Protein AF-A0AAV1WW75-F1 (afdb_monomer)

Radius of gyration: 128.89 Å; Cα contacts (8 Å, |Δi|>4): 5; chains: 1; bounding box: 288×226×362 Å

Organism: Lupinus luteus (NCBI:txid3873)

Solvent-accessible surface area (backbone atoms only — not comparable to full-atom values): 44427 Å² total; per-residue (Å²): 119,73,68,62,55,53,52,50,51,52,50,52,50,52,52,51,51,55,50,51,53,54,50,51,54,52,51,54,51,52,62,47,57,68,60,68,73,76,67,80,95,75,91,74,102,80,73,76,83,71,56,58,69,55,51,56,53,50,51,54,49,51,52,52,51,52,52,52,50,51,51,50,54,50,52,54,51,53,52,52,54,60,63,66,70,76,74,90,80,87,79,84,87,82,86,88,89,87,83,91,76,88,84,87,82,89,84,88,89,82,86,90,80,90,79,91,78,83,90,77,89,77,80,89,87,87,86,93,74,84,90,65,65,78,68,54,57,66,53,52,55,58,52,51,55,53,48,52,55,50,49,53,55,50,47,55,52,47,53,55,51,47,53,54,48,51,55,48,48,54,52,48,54,54,49,52,52,52,51,53,54,51,52,51,53,51,50,52,53,48,53,51,52,51,52,52,48,54,52,52,54,51,52,50,52,52,50,54,51,50,49,52,52,49,54,53,50,51,53,52,52,51,53,51,52,51,53,50,53,54,49,49,53,51,51,52,51,52,47,53,52,49,52,51,52,50,51,51,52,50,52,51,51,51,52,52,50,51,53,51,52,51,49,52,53,52,48,52,53,48,53,52,49,52,52,49,49,52,53,50,52,52,52,49,51,52,52,50,53,51,48,54,50,50,51,53,50,51,53,51,52,51,50,52,51,52,52,52,51,53,50,49,53,50,49,53,52,51,50,54,53,50,52,55,49,51,59,49,48,53,54,51,50,56,56,48,55,64,52,51,65,59,54,59,66,60,56,63,65,59,59,69,64,61,70,72,72,77,79,82,85,84,85,82,81,86,80,90,82,89,80,92,83,90,75,101,69,88,81,85,86,82,85,82,78,91,75,83,93,83,77,91,86,90,85,80,90,84,78,85,72,95,57,80,76,76,76,70,69,79,81,66,83,85,76,64,71,69,63,51,56,57,51,53,54,53,50,53,50,52,52,52,51,51,54,52,52,51,49,54,53,50,53,51,49,52,51,51,49,52,51,51,50,55,50,51,51,50,51,47,53,52,50,53,49,50,53,50,52,49,54,50,50,52,52,52,50,51,52,52,53,51,54,52,49,53,50,50,52,51,51,49,52,52,49,51,51,50,52,53,52,50,54,52,50,53,49,52,54,50,51,53,51,51,52,54,50,54,49,50,54,48,52,52,51,48,53,52,48,53,52,53,48,53,52,48,52,52,51,48,52,53,51,50,50,52,49,51,56,46,51,51,53,48,53,55,50,52,50,51,51,50,50,52,48,50,55,49,50,52,51,50,52,53,50,50,52,52,50,49,54,50,50,51,53,49,49,52,51,50,49,55,50,50,51,51,51,49,54,51,48,53,50,49,52,51,51,50,50,53,48,52,52,51,48,53,51,49,52,53,51,51,52,48,52,52,50,54,51,52,51,51,53,51,52,53,53,50,53,51,51,53,50,50,52,52,49,53,51,50,51,53,53,52,54,54,50,58,52,51,54,56,53,51,57,58,53,53,64,56,51,61,61,53,56,71,55,56,66,64,66,74,66,37,86,60,72,69,60,57,67,68,55,60,76,59,61,69,61,62,63,66,62,57,68,66,56,68,63,60,62,61,66,59,57,65,60,52,57,63,56,53,62,62,60,66,53,66,60,57,63,59,64,66,61,73,63,50,73,71,60,77,76,79,69,99,75,86,81,81,80,84,85,85,136

Foldseek 3Di:
DVVVVVVVVVVVVVVVVVVVVVLVVLVVVLVVLVVVPPDDDDDDDDPPPSVVVNVVSVVVNVVVVVVVVVVVVVVVVVVVVVVVPPDDDDDDDDDDDDDDDDDDDDDDDDDDDYDDDDDDDDDDDDDDDPPPPPVPPVVVVVVVVVVVVVVVVVVVVVVVVVVVVVVVVVVVVVVVVVVVVVVVVVVVVVVVVVVVVVVVVVVVVVVVVVVVVVVVVVVVVVVVVVVVVVVVVVVVVVVVVVVVVVVVVVVVVVVVVVVVVVVVVVVVVVVVVVVVVVVVVVVVVVVVVVVVVVVVVVVVVVVVVVVVVVVVVVVVVVVVVVVVVVVVVVVVVVVVVVVVVVVVVVVVVVVVVVVVPPPDDDDDDDDDDDDDDDDPDDDDDDDDDDDDDDDPDDDDDDPPDDDPVVPPPPPPPPPPPPVVVVVVVVVVVVVVVVVVVVVVVVVVVVVVVVVVVVVVVVVVVVVVVVVVVVVVVVVVVVVVVVVVVVVVVVVVVVVVVVVVVVVVVVVVVVVVVVVVVVVVVVVVVVVVVVVVVVVVVVVVVVVVVVVVVVVVVVVVVVVVVVVVVVVVVVVVVVVVVVVVVVVVVVVVVVVVVVVVVVVVVVVVVVVVVVVVVVVVVVVVVVVVVVVVVVVVVVVVVVVVVVVVVVVVVVVVVVVVVVVVVVVVVVVVVVVVVVVVVVVVPVVDPVVVVPVVVVVPPVVVVVPVVVPVVVVVVPPVVVVVVVVVVVCVVVVPPVVPPCVVVVPDDDDDYDDDDDD

Sequence (755 aa):
MWGAENQTKVSTQLHALICSTQIEEKVKRILKLVREDNLEEDGTPAELSKKGPLVELIEDFNYHYQSLYAQYAHILRVLRKRINGKQKKQSSSLSPDPDYSSRDEDSESGQLENDEDSENDEDSENGQLENEFHKTINGLKQELEMARTEVAELNLKLTSTLEEKEDVNSKYLAALSKIQEADNINMDVRTDAESLGTQRSKLLVENDELKQQFDVTGEIEAELSQKLEDSERITDGMRAIFDLLQDEKLALGEELKAVTGELSILKQQLEHAEQQETNISQNLKVTEEENESLKSKLSQATYEVQLAQNRIQELEAESIQLKEFLEGRYREVSTHIQKHAGYQNESSSKVKELEAQVANLELGIDMEDKIKNGTTEAEELGELLNQISEHETKCKEREELLSALMEKLEDIENDTPSKVAYLTSQINKLLSDNSTLHAQKIELKEHIFFISNGASEQVKSITDELKRLQLEVESLQYQKSDWEIQLVEKLQEDLEYTIRMQALKEEVDRKALEQEILKRDLEEKVRMLEVKLSLADQKLQVTEQLITEKEESFTEGEEKLRQEQRALEDRVATLSAIISAKNEAFQEIISNITENANSVTTGIETVNFKISDACKNYEASIANISHELQVAKTCVNEMNKEKEELNNERQHLLEKLKNKSKEELGLRTVVERLESKAKREELEKTNLNANVVELKKTIEELEKGMKEKNDGILNLEEEKREAIRQLCLWIDYHRDRYDHLKDILSNTRRGQRGA

pLDDT: mean 76.15, std 21.17, range [25.12, 97.56]

Mean predicted aligned error: 25.33 Å

Structure (mmCIF, N/CA/C/O backbone):
data_AF-A0AAV1WW75-F1
#
_entry.id   AF-A0AAV1WW75-F1
#
loop_
_atom_site.group_PDB
_atom_site.id
_atom_site.type_symbol
_atom_site.label_atom_id
_atom_site.label_alt_id
_atom_site.label_comp_id
_atom_site.label_asym_id
_atom_site.label_entity_id
_atom_site.label_seq_id
_atom_site.pdbx_PDB_ins_code
_atom_site.Cartn_x
_atom_site.Cartn_y
_atom_site.Cartn_z
_atom_site.occupancy
_atom_site.B_iso_or_equiv
_atom_site.auth_seq_id
_atom_site.auth_comp_id
_atom_site.auth_asym_id
_atom_site.auth_atom_id
_atom_site.pdbx_PDB_model_num
ATOM 1 N N . MET A 1 1 ? -47.517 48.304 74.858 1.00 49.75 1 MET A N 1
ATOM 2 C CA . MET A 1 1 ? -47.454 47.646 73.531 1.00 49.75 1 MET A CA 1
ATOM 3 C C . MET A 1 1 ? -46.351 48.179 72.613 1.00 49.75 1 MET A C 1
ATOM 5 O O . MET A 1 1 ? -45.853 47.393 71.830 1.00 49.75 1 MET A O 1
ATOM 9 N N . TRP A 1 2 ? -45.891 49.432 72.734 1.00 44.34 2 TRP A N 1
ATOM 10 C CA . TRP A 1 2 ? -44.825 49.981 71.868 1.00 44.34 2 TRP A CA 1
ATOM 11 C C . TRP A 1 2 ? -43.384 49.505 72.159 1.00 44.34 2 TRP A C 1
ATOM 13 O O . TRP A 1 2 ? -42.541 49.532 71.269 1.00 44.34 2 TRP A O 1
ATOM 23 N N . GLY A 1 3 ? -43.080 49.037 73.375 1.00 45.22 3 GLY A N 1
ATOM 24 C CA . GLY A 1 3 ? -41.729 48.556 73.720 1.00 45.22 3 GLY A CA 1
ATOM 25 C C . GLY A 1 3 ? -41.377 47.182 73.133 1.00 45.22 3 GLY A C 1
ATOM 26 O O . GLY A 1 3 ? -40.240 46.958 72.728 1.00 45.22 3 GLY A O 1
ATOM 27 N N . ALA A 1 4 ? -42.361 46.282 73.029 1.00 48.38 4 ALA A N 1
ATOM 28 C CA . ALA A 1 4 ? -42.152 44.915 72.547 1.00 48.38 4 ALA A CA 1
ATOM 29 C C . ALA A 1 4 ? -41.977 44.852 71.020 1.00 48.38 4 ALA A C 1
ATOM 31 O O . ALA A 1 4 ? -41.124 44.117 70.531 1.00 48.38 4 ALA A O 1
ATOM 32 N N . GLU A 1 5 ? -42.712 45.665 70.253 1.00 51.12 5 GLU A N 1
ATOM 33 C CA . GLU A 1 5 ? -42.557 45.725 68.791 1.00 51.12 5 GLU A CA 1
ATOM 34 C C . GLU A 1 5 ? -41.194 46.284 68.375 1.00 51.12 5 GLU A C 1
ATOM 36 O O . GLU A 1 5 ? -40.567 45.729 67.475 1.00 51.12 5 GLU A O 1
ATOM 41 N N . ASN A 1 6 ? -40.682 47.310 69.067 1.00 52.00 6 ASN A N 1
ATOM 42 C CA . ASN A 1 6 ? -39.361 47.867 68.767 1.00 52.00 6 ASN A CA 1
ATOM 43 C C . ASN A 1 6 ? -38.216 46.926 69.167 1.00 52.00 6 ASN A C 1
ATOM 45 O O . ASN A 1 6 ? -37.267 46.782 68.399 1.00 52.00 6 ASN A O 1
ATOM 49 N N . GLN A 1 7 ? -38.314 46.224 70.302 1.00 50.25 7 GLN A N 1
ATOM 50 C CA . GLN A 1 7 ? -37.334 45.187 70.656 1.00 50.25 7 GLN A CA 1
ATOM 51 C C . GLN A 1 7 ? -37.337 44.024 69.660 1.00 50.25 7 GLN A C 1
ATOM 53 O O . GLN A 1 7 ? -36.270 43.539 69.294 1.00 50.25 7 GLN A O 1
ATOM 58 N N . THR A 1 8 ? -38.510 43.618 69.166 1.00 56.19 8 THR A N 1
ATOM 59 C CA . THR A 1 8 ? -38.615 42.538 68.174 1.00 56.19 8 THR A CA 1
ATOM 60 C C . THR A 1 8 ? -38.038 42.976 66.827 1.00 56.19 8 THR A C 1
ATOM 62 O O . THR A 1 8 ? -37.274 42.227 66.231 1.00 56.19 8 THR A O 1
ATOM 65 N N . LYS A 1 9 ? -38.307 44.214 66.381 1.00 57.31 9 LYS A N 1
ATOM 66 C CA . LYS A 1 9 ? -37.764 44.768 65.127 1.00 57.31 9 LYS A CA 1
ATOM 67 C C . LYS A 1 9 ? -36.241 44.889 65.159 1.00 57.31 9 LYS A C 1
ATOM 69 O O . LYS A 1 9 ? -35.578 44.410 64.240 1.00 57.31 9 LYS A O 1
ATOM 74 N N . VAL A 1 10 ? -35.696 45.454 66.239 1.00 63.41 10 VAL A N 1
ATOM 75 C CA . VAL A 1 10 ? -34.245 45.596 66.429 1.00 63.41 10 VAL A CA 1
ATOM 76 C C . VAL A 1 10 ? -33.587 44.225 66.567 1.00 63.41 10 VAL A C 1
ATOM 78 O O . VAL A 1 10 ? -32.564 43.992 65.937 1.00 63.41 10 VAL A O 1
ATOM 81 N N . SER A 1 11 ? -34.197 43.282 67.293 1.00 55.06 11 SER A N 1
ATOM 82 C CA . SER A 1 11 ? -33.699 41.906 67.396 1.00 55.06 11 SER A CA 1
ATOM 83 C C . SER A 1 11 ? -33.695 41.195 66.040 1.00 55.06 11 SER A C 1
ATOM 85 O O . SER A 1 11 ? -32.678 40.613 65.678 1.00 55.06 11 SER A O 1
ATOM 87 N N . THR A 1 12 ? -34.758 41.315 65.234 1.00 61.16 12 THR A N 1
ATOM 88 C CA . THR A 1 12 ? -34.804 40.728 63.882 1.00 61.16 12 THR A CA 1
ATOM 89 C C . THR A 1 12 ? -33.816 41.374 62.913 1.00 61.16 12 THR A C 1
ATOM 91 O O . THR A 1 12 ? -33.218 40.668 62.107 1.00 61.16 12 THR A O 1
ATOM 94 N N . GLN A 1 13 ? -33.588 42.688 63.006 1.00 59.41 13 GLN A N 1
ATOM 95 C CA . GLN A 1 13 ? -32.582 43.375 62.192 1.00 59.41 13 GLN A CA 1
ATOM 96 C C . GLN A 1 13 ? -31.159 43.011 62.620 1.00 59.41 13 GLN A C 1
ATOM 98 O O . GLN A 1 13 ? -30.315 42.792 61.757 1.00 59.41 13 GLN A O 1
ATOM 103 N N . LEU A 1 14 ? -30.899 42.872 63.924 1.00 63.28 14 LEU A N 1
ATOM 104 C CA . LEU A 1 14 ? -29.605 42.425 64.438 1.00 63.28 14 LEU A CA 1
ATOM 105 C C . LEU A 1 14 ? -29.323 40.973 64.021 1.00 63.28 14 LEU A C 1
ATOM 107 O O . LEU A 1 14 ? -28.228 40.673 63.560 1.00 63.28 14 LEU A O 1
ATOM 111 N N . HIS A 1 15 ? -30.320 40.086 64.104 1.00 62.22 15 HIS A N 1
ATOM 112 C CA . HIS A 1 15 ? -30.195 38.691 63.670 1.00 62.22 15 HIS A CA 1
ATOM 113 C C . HIS A 1 15 ? -29.984 38.570 62.154 1.00 62.22 15 HIS A C 1
ATOM 115 O O . HIS A 1 15 ? -29.183 37.749 61.712 1.00 62.22 15 HIS A O 1
ATOM 121 N N . ALA A 1 16 ? -30.660 39.407 61.358 1.00 61.53 16 ALA A N 1
ATOM 122 C CA . ALA A 1 16 ? -30.469 39.465 59.910 1.00 61.53 16 ALA A CA 1
ATOM 123 C C . ALA A 1 16 ? -29.075 39.991 59.537 1.00 61.53 16 ALA A C 1
ATOM 125 O O . ALA A 1 16 ? -28.438 39.442 58.641 1.00 61.53 16 ALA A O 1
ATOM 126 N N . LEU A 1 17 ? -28.569 40.999 60.258 1.00 64.31 17 LEU A N 1
ATOM 127 C CA . LEU A 1 17 ? -27.230 41.543 60.037 1.00 64.31 17 LEU A CA 1
ATOM 128 C C . LEU A 1 17 ? -26.140 40.527 60.416 1.00 64.31 17 LEU A C 1
ATOM 130 O O . LEU A 1 17 ? -25.194 40.351 59.657 1.00 64.31 17 LEU A O 1
ATOM 134 N N . ILE A 1 18 ? -26.308 39.809 61.534 1.00 65.75 18 ILE A N 1
ATOM 135 C CA . ILE A 1 18 ? -25.393 38.742 61.982 1.00 65.75 18 ILE A CA 1
ATOM 136 C C . ILE A 1 18 ? -25.404 37.549 61.012 1.00 65.75 18 ILE A C 1
ATOM 138 O O . ILE A 1 18 ? -24.353 36.986 60.714 1.00 65.75 18 ILE A O 1
ATOM 142 N N . CYS A 1 19 ? -26.569 37.173 60.473 1.00 60.38 19 CYS A N 1
ATOM 143 C CA . CYS A 1 19 ? -26.649 36.139 59.438 1.00 60.38 19 CYS A CA 1
ATO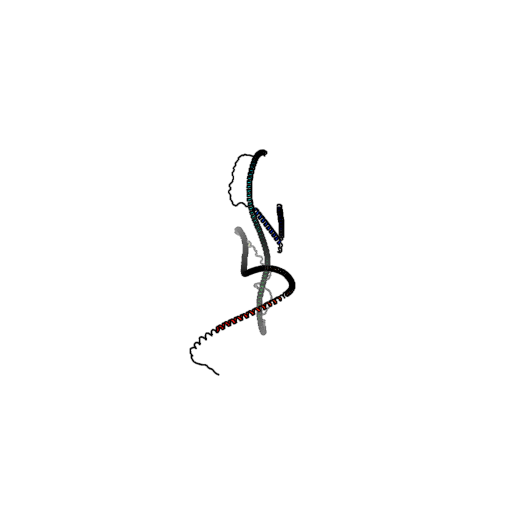M 144 C C . CYS A 1 19 ? -25.994 36.591 58.126 1.00 60.38 19 CYS A C 1
ATOM 146 O O . CYS A 1 19 ? -25.281 35.808 57.507 1.00 60.38 19 CYS A O 1
ATOM 148 N N . SER A 1 20 ? -26.189 37.847 57.715 1.00 60.06 20 SER A N 1
ATOM 149 C CA . SER A 1 20 ? -25.575 38.396 56.500 1.00 60.06 20 SER A CA 1
ATOM 150 C C . SER A 1 20 ? -24.047 38.394 56.583 1.00 60.06 20 SER A C 1
ATOM 152 O O . SER A 1 20 ? -23.385 37.980 55.635 1.00 60.06 20 SER A O 1
ATOM 154 N N . THR A 1 21 ? -23.479 38.791 57.725 1.00 67.56 21 THR A N 1
ATOM 155 C CA . THR A 1 21 ? -22.022 38.803 57.920 1.00 67.56 21 THR A CA 1
ATOM 156 C C . THR A 1 21 ? -21.437 37.392 58.030 1.00 67.56 21 THR A C 1
ATOM 158 O O . THR A 1 21 ? -20.382 37.128 57.455 1.00 67.56 21 THR A O 1
ATOM 161 N N . GLN A 1 22 ? -22.135 36.446 58.674 1.00 64.44 22 GLN A N 1
ATOM 162 C CA . GLN A 1 22 ? -21.726 35.031 58.694 1.00 64.44 22 GLN A CA 1
ATOM 163 C C . GLN A 1 22 ? -21.747 34.386 57.300 1.00 64.44 22 GLN A C 1
ATOM 165 O O . GLN A 1 22 ? -20.865 33.585 56.979 1.00 64.44 22 GLN A O 1
ATOM 170 N N . ILE A 1 23 ? -22.731 34.729 56.466 1.00 66.50 23 ILE A N 1
ATOM 171 C CA . ILE A 1 23 ? -22.841 34.251 55.082 1.00 66.50 23 ILE A CA 1
ATOM 172 C C . ILE A 1 23 ? -21.698 34.825 54.231 1.00 66.50 23 ILE A C 1
ATOM 174 O O . ILE A 1 23 ? -21.031 34.068 53.525 1.00 66.50 23 ILE A O 1
ATOM 178 N N . GLU A 1 24 ? -21.392 36.120 54.348 1.00 63.16 24 GLU A N 1
ATOM 179 C CA . GLU A 1 24 ? -20.266 36.747 53.638 1.00 63.16 24 GLU A CA 1
ATOM 180 C C . GLU A 1 24 ? -18.897 36.170 54.036 1.00 63.16 24 GLU A C 1
ATOM 182 O O . GLU A 1 24 ? -18.036 35.976 53.173 1.00 63.16 24 GLU A O 1
ATOM 187 N N . GLU A 1 25 ? -18.674 35.844 55.314 1.00 67.25 25 GLU A N 1
ATOM 188 C CA . GLU A 1 25 ? -17.433 35.194 55.761 1.00 67.25 25 GLU A CA 1
ATOM 189 C C . GLU A 1 25 ? -17.281 33.761 55.232 1.00 67.25 25 GLU A C 1
ATOM 191 O O . GLU A 1 25 ? -16.170 33.349 54.878 1.00 67.25 25 GLU A O 1
ATOM 196 N N . LYS A 1 26 ? -18.380 32.997 55.155 1.00 66.94 26 LYS A N 1
ATOM 197 C CA . LYS A 1 26 ? -18.379 31.650 54.560 1.00 66.94 26 LYS A CA 1
ATOM 198 C C . LYS A 1 26 ? -18.107 31.715 53.051 1.00 66.94 26 LYS A C 1
ATOM 200 O O . LYS A 1 26 ? -17.265 30.965 52.562 1.00 66.94 26 LYS A O 1
ATOM 205 N N . VAL A 1 27 ? -18.703 32.672 52.333 1.00 64.38 27 VAL A N 1
ATOM 206 C CA . VAL A 1 27 ? -18.453 32.906 50.895 1.00 64.38 27 VAL A CA 1
ATOM 207 C C . VAL A 1 27 ? -17.005 33.335 50.631 1.00 64.38 27 VAL A C 1
ATOM 209 O O . VAL A 1 27 ? -16.372 32.826 49.706 1.00 64.38 27 VAL A O 1
ATOM 212 N N . LYS A 1 28 ? -16.423 34.199 51.476 1.00 63.22 28 LYS A N 1
ATOM 213 C CA . LYS A 1 28 ? -14.993 34.556 51.396 1.00 63.22 28 LYS A CA 1
ATOM 214 C C . LYS A 1 28 ? -14.066 33.357 51.619 1.00 63.22 28 LYS A C 1
ATOM 216 O O . LYS A 1 28 ? -13.020 33.289 50.978 1.00 63.22 28 LYS A O 1
ATOM 221 N N . ARG A 1 29 ? -14.437 32.406 52.486 1.00 64.50 29 ARG A N 1
ATOM 222 C CA . ARG A 1 29 ? -13.690 31.150 52.693 1.00 64.50 29 ARG A CA 1
ATOM 223 C C . ARG A 1 29 ? -13.752 30.227 51.472 1.00 64.50 29 ARG A C 1
ATOM 225 O O . ARG A 1 29 ? -12.711 29.723 51.063 1.00 64.50 29 ARG A O 1
ATOM 232 N N . ILE A 1 30 ? -14.921 30.083 50.847 1.00 65.06 30 ILE A N 1
ATOM 233 C CA . ILE A 1 30 ? -15.097 29.307 49.604 1.00 65.06 30 ILE A CA 1
ATOM 234 C C . ILE A 1 30 ? -14.270 29.920 48.461 1.00 65.06 30 ILE A C 1
ATOM 236 O O . ILE A 1 30 ? -13.502 29.226 47.804 1.00 65.06 30 ILE A O 1
ATOM 240 N N . LEU A 1 31 ? -14.334 31.243 48.283 1.00 57.50 31 LEU A N 1
ATOM 241 C CA . LEU A 1 31 ? -13.570 31.979 47.265 1.00 57.50 31 LEU A CA 1
ATOM 242 C C . LEU A 1 31 ? -12.049 31.990 47.482 1.00 57.50 31 LEU A C 1
ATOM 244 O O . LEU A 1 31 ? -11.323 32.423 46.582 1.00 57.50 31 LEU A O 1
ATOM 248 N N . LYS A 1 32 ? -11.570 31.600 48.668 1.00 63.34 32 LYS A N 1
ATOM 249 C CA . LYS A 1 32 ? -10.145 31.421 48.959 1.00 63.34 32 LYS A CA 1
ATOM 250 C C . LYS A 1 32 ? -9.693 30.005 48.597 1.00 63.34 32 LYS A C 1
ATOM 252 O O . LYS A 1 32 ? -8.705 29.870 47.890 1.00 63.34 32 LYS A O 1
ATOM 257 N N . LEU A 1 33 ? -10.471 28.991 48.981 1.00 62.62 33 LEU A N 1
ATOM 258 C CA . LEU A 1 33 ? -10.201 27.583 48.661 1.00 62.62 33 LEU A CA 1
ATOM 259 C C . LEU A 1 33 ? -10.243 27.311 47.147 1.00 62.62 33 LEU A C 1
ATOM 261 O O . LEU A 1 33 ? -9.348 26.671 46.622 1.00 62.62 33 LEU A O 1
ATOM 265 N N . VAL A 1 34 ? -11.197 27.903 46.420 1.00 60.22 34 VAL A N 1
ATOM 266 C CA . VAL A 1 34 ? -11.287 27.787 44.946 1.00 60.22 34 VAL A CA 1
ATOM 267 C C . VAL A 1 34 ? -10.136 28.506 44.221 1.00 60.22 34 VAL A C 1
ATOM 269 O O . VAL A 1 34 ? -9.822 28.195 43.077 1.00 60.22 34 VAL A O 1
ATOM 272 N N . ARG A 1 35 ? -9.492 29.489 44.865 1.00 54.56 35 ARG A N 1
ATOM 273 C CA . ARG A 1 35 ? -8.369 30.238 44.275 1.00 54.56 35 ARG A CA 1
ATOM 274 C C . ARG A 1 35 ? -7.024 29.537 44.465 1.00 54.56 35 ARG A C 1
ATOM 276 O O . ARG A 1 35 ? -6.121 29.788 43.679 1.00 54.56 35 ARG A O 1
ATOM 283 N N . GLU A 1 36 ? -6.904 28.698 45.492 1.00 54.72 36 GLU A N 1
ATOM 284 C CA . GLU A 1 36 ? -5.707 27.900 45.785 1.00 54.72 36 GLU A CA 1
ATOM 285 C C . GLU A 1 36 ? -5.587 26.663 44.863 1.00 54.72 36 GLU A C 1
ATOM 287 O O . GLU A 1 36 ? -4.478 26.182 44.665 1.00 54.72 36 GLU A O 1
ATOM 292 N N . ASP A 1 37 ? -6.679 26.226 44.217 1.00 54.72 37 ASP A N 1
ATOM 293 C CA . ASP A 1 37 ? -6.727 25.078 43.285 1.00 54.72 37 ASP A CA 1
ATOM 294 C C . ASP A 1 37 ? -6.288 25.400 41.829 1.00 54.72 37 ASP A C 1
ATOM 296 O O . ASP A 1 37 ? -6.301 24.515 40.979 1.00 54.72 37 ASP A O 1
ATOM 300 N N . ASN A 1 38 ? -5.889 26.642 41.510 1.00 46.91 38 ASN A N 1
ATOM 301 C CA . ASN A 1 38 ? -5.478 27.057 40.150 1.00 46.91 38 ASN A CA 1
ATOM 302 C C . ASN A 1 38 ? -3.949 27.178 39.970 1.00 46.91 38 ASN A C 1
ATOM 304 O O . ASN A 1 38 ? -3.476 28.134 39.353 1.00 46.91 38 ASN A O 1
ATOM 308 N N . LEU A 1 39 ? -3.161 26.247 40.513 1.00 47.72 39 LEU A N 1
ATOM 309 C CA . LEU A 1 39 ? -1.725 26.162 40.226 1.00 47.72 39 LEU A CA 1
ATOM 310 C C . LEU A 1 39 ? -1.383 24.792 39.638 1.00 47.72 39 LEU A C 1
ATOM 312 O O . LEU A 1 39 ? -1.391 23.795 40.347 1.00 47.72 39 LEU A O 1
ATOM 316 N N . GLU A 1 40 ? -1.108 24.836 38.336 1.00 42.88 40 GLU A N 1
ATOM 317 C CA . GLU A 1 40 ? -0.351 23.910 37.488 1.00 42.88 40 GLU A CA 1
ATOM 318 C C . GLU A 1 40 ? -0.631 22.402 37.622 1.00 42.88 40 GLU A C 1
ATOM 320 O O . GLU A 1 40 ? -0.300 21.710 38.580 1.00 42.88 40 GLU A O 1
ATOM 325 N N . GLU A 1 41 ? -1.238 21.925 36.543 1.00 48.19 41 GLU A N 1
ATOM 326 C CA . GLU A 1 41 ? -1.529 20.561 36.150 1.00 48.19 41 GLU A CA 1
ATOM 327 C C . GLU A 1 41 ? -0.228 19.763 35.955 1.00 48.19 41 GLU A C 1
ATOM 329 O O . GLU A 1 41 ? 0.405 19.852 34.911 1.00 48.19 41 GLU A O 1
ATOM 334 N N . ASP A 1 42 ? 0.176 18.978 36.958 1.00 38.38 42 ASP A N 1
ATOM 335 C CA . ASP A 1 42 ? 1.026 17.804 36.735 1.00 38.38 42 ASP A CA 1
ATOM 336 C C . ASP A 1 42 ? 0.822 16.742 37.831 1.00 38.38 42 ASP A C 1
ATOM 338 O O . ASP A 1 42 ? 0.725 17.024 39.027 1.00 38.38 42 ASP A O 1
ATOM 342 N N . GLY A 1 43 ? 0.643 15.495 37.398 1.00 37.06 43 GLY A N 1
ATOM 343 C CA . GLY A 1 43 ? -0.089 14.469 38.139 1.00 37.06 43 GLY A CA 1
ATOM 344 C C . GLY A 1 43 ? 0.597 13.836 39.359 1.00 37.06 43 GLY A C 1
ATOM 345 O O . GLY A 1 43 ? 1.795 13.577 39.386 1.00 37.06 43 GLY A O 1
ATOM 346 N N . THR A 1 44 ? -0.221 13.448 40.347 1.00 37.62 44 THR A N 1
ATOM 347 C CA . THR A 1 44 ? -0.232 12.105 40.977 1.00 37.62 44 THR A CA 1
ATOM 348 C C . THR A 1 44 ? -1.484 11.921 41.867 1.00 37.62 44 THR A C 1
ATOM 350 O O . THR A 1 44 ? -1.943 12.869 42.504 1.00 37.62 44 THR A O 1
ATOM 353 N N . PRO A 1 45 ? -2.073 10.708 41.952 1.00 46.41 45 PRO A N 1
ATOM 354 C CA . PRO A 1 45 ? -3.395 10.474 42.547 1.00 46.41 45 PRO A CA 1
ATOM 355 C C . PRO A 1 45 ? -3.341 10.227 44.068 1.00 46.41 45 PRO A C 1
ATOM 357 O O . PRO A 1 45 ? -3.816 9.203 44.558 1.00 46.41 45 PRO A O 1
ATOM 360 N N . ALA A 1 46 ? -2.746 11.152 44.827 1.00 39.53 46 ALA A N 1
ATOM 361 C CA . ALA A 1 46 ? -2.599 11.025 46.285 1.00 39.53 46 ALA A CA 1
ATOM 362 C C . ALA A 1 46 ? -3.032 12.262 47.100 1.00 39.53 46 ALA A C 1
ATOM 364 O O . ALA A 1 46 ? -2.845 12.284 48.313 1.00 39.53 46 ALA A O 1
ATOM 365 N N . GLU A 1 47 ? -3.683 13.256 46.489 1.00 40.12 47 GLU A N 1
ATOM 366 C CA . GLU A 1 47 ? -4.175 14.451 47.197 1.00 40.12 47 GLU A CA 1
ATOM 367 C C . GLU A 1 47 ? -5.686 14.688 47.016 1.00 40.12 47 GLU A C 1
ATOM 369 O O . GLU A 1 47 ? -6.151 15.787 46.744 1.00 40.12 47 GLU A O 1
ATOM 374 N N . LEU A 1 48 ? -6.511 13.664 47.249 1.00 45.69 48 LEU A N 1
ATOM 375 C CA . LEU A 1 48 ? -7.969 13.846 47.391 1.00 45.69 48 LEU A CA 1
ATOM 376 C C . LEU A 1 48 ? -8.396 14.321 48.798 1.00 45.69 48 LEU A C 1
ATOM 378 O O . LEU A 1 48 ? -9.583 14.490 49.068 1.00 45.69 48 LEU A O 1
ATOM 382 N N . SER A 1 49 ? -7.447 14.592 49.702 1.00 49.56 49 SER A N 1
ATOM 383 C CA . SER A 1 49 ? -7.737 14.944 51.102 1.00 49.56 49 SER A CA 1
ATOM 384 C C . SER A 1 49 ? -8.157 16.407 51.333 1.00 49.56 49 SER A C 1
ATOM 386 O O . SER A 1 49 ? -8.566 16.736 52.447 1.00 49.56 49 SER A O 1
ATOM 388 N N . LYS A 1 50 ? -8.077 17.299 50.334 1.00 54.44 50 LYS A N 1
ATOM 389 C CA . LYS A 1 50 ? -8.428 18.729 50.499 1.00 54.44 50 LYS A CA 1
ATOM 390 C C . LYS A 1 50 ? -9.802 19.124 49.938 1.00 54.44 50 LYS A C 1
ATOM 392 O O . LYS A 1 50 ? -10.274 20.218 50.229 1.00 54.44 50 LYS A O 1
ATOM 397 N N . LYS A 1 51 ? -10.495 18.223 49.226 1.00 53.97 51 LYS A N 1
ATOM 398 C CA . LYS A 1 51 ? -11.851 18.464 48.683 1.00 53.97 51 LYS A CA 1
ATOM 399 C C . LYS A 1 51 ? -12.980 18.274 49.706 1.00 53.97 51 LYS A C 1
ATOM 401 O O . LYS A 1 51 ? -14.044 18.862 49.542 1.00 53.97 51 LYS A O 1
ATOM 406 N N . GLY A 1 52 ? -12.748 17.504 50.773 1.00 57.75 52 GLY A N 1
ATOM 407 C CA . GLY A 1 52 ? -13.746 17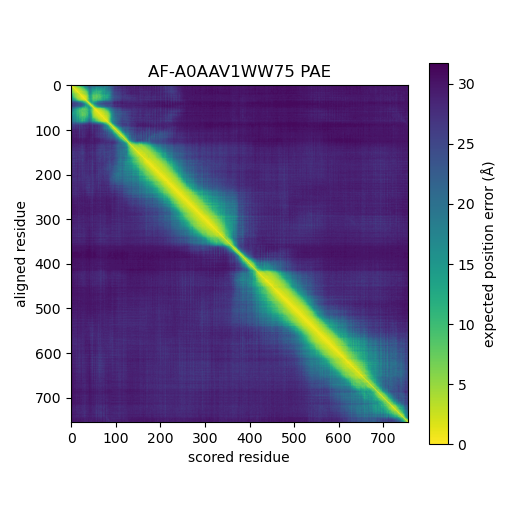.225 51.819 1.00 57.75 52 GLY A CA 1
ATOM 408 C C . GLY A 1 52 ? -14.294 18.479 52.524 1.00 57.75 52 GLY A C 1
ATOM 409 O O . GLY A 1 52 ? -15.508 18.671 52.531 1.00 57.75 52 GLY A O 1
ATOM 410 N N . PRO A 1 53 ? -13.436 19.389 53.029 1.00 59.94 53 PRO A N 1
ATOM 411 C CA . PRO A 1 53 ? -13.890 20.604 53.712 1.00 59.94 53 PRO A CA 1
ATOM 412 C C . PRO A 1 53 ? -14.641 21.584 52.799 1.00 59.94 53 PRO A C 1
ATOM 414 O O . PRO A 1 53 ? -15.475 22.354 53.270 1.00 59.94 53 PRO A O 1
ATOM 417 N N . LEU A 1 54 ? -14.339 21.580 51.495 1.00 62.44 54 LEU A N 1
ATOM 418 C CA . LEU A 1 54 ? -14.998 22.445 50.517 1.00 62.44 54 LEU A CA 1
ATOM 419 C C . LEU A 1 54 ? -16.409 21.939 50.190 1.00 62.44 54 LEU A C 1
ATOM 421 O O . LEU A 1 54 ? -17.337 22.740 50.115 1.00 62.44 54 LEU A O 1
ATOM 425 N N . VAL A 1 55 ? -16.575 20.621 50.048 1.00 58.97 55 VAL A N 1
ATOM 426 C CA . VAL A 1 55 ? -17.878 19.989 49.800 1.00 58.97 55 VAL A CA 1
ATOM 427 C C . VAL A 1 55 ? -18.801 20.148 51.011 1.00 58.97 55 VAL A C 1
ATOM 429 O O . VAL A 1 55 ? -19.919 20.623 50.834 1.00 58.97 55 VAL A O 1
ATOM 432 N N . GLU A 1 56 ? -18.320 19.895 52.236 1.00 64.69 56 GLU A N 1
ATOM 433 C CA . GLU A 1 56 ? -19.113 20.126 53.460 1.00 64.69 56 GLU A CA 1
ATOM 434 C C . GLU A 1 56 ? -19.558 21.591 53.599 1.00 64.69 56 GLU A C 1
ATOM 436 O O . GLU A 1 56 ? -20.690 21.868 53.992 1.00 64.69 56 GLU A O 1
ATOM 441 N N . LEU A 1 57 ? -18.698 22.554 53.241 1.00 65.31 57 LEU A N 1
ATOM 442 C CA . LEU A 1 57 ? -19.033 23.977 53.337 1.00 65.31 57 LEU A CA 1
ATOM 443 C C . LEU A 1 57 ? -20.053 24.418 52.270 1.00 65.31 57 LEU A C 1
ATOM 445 O O . LEU A 1 57 ? -20.861 25.312 52.530 1.00 65.31 57 LEU A O 1
ATOM 449 N N . ILE A 1 58 ? -20.037 23.795 51.087 1.00 66.50 58 ILE A N 1
ATOM 450 C CA . ILE A 1 58 ? -21.026 24.021 50.021 1.00 66.50 58 ILE A CA 1
ATOM 451 C C . ILE A 1 58 ? -22.371 23.377 50.386 1.00 66.50 58 ILE A C 1
ATOM 453 O O . ILE A 1 58 ? -23.418 23.997 50.187 1.00 66.50 58 ILE A O 1
ATOM 457 N N . GLU A 1 59 ? -22.362 22.175 50.961 1.00 68.62 59 GLU A N 1
ATOM 458 C CA . GLU A 1 59 ? -23.569 21.487 51.426 1.00 68.62 59 GLU A CA 1
ATOM 459 C C . GLU A 1 59 ? -24.240 22.232 52.589 1.00 68.62 59 GLU A C 1
ATOM 461 O O . GLU A 1 59 ? -25.453 22.454 52.551 1.00 68.62 59 GLU A O 1
ATOM 466 N N . ASP A 1 60 ? -23.464 22.722 53.562 1.00 70.81 60 ASP A N 1
ATOM 467 C CA . ASP A 1 60 ? -23.956 23.561 54.665 1.00 70.81 60 ASP A CA 1
ATOM 468 C C . ASP A 1 60 ? -24.561 24.883 54.149 1.00 70.81 60 ASP A C 1
ATOM 470 O O . ASP A 1 60 ? -25.617 25.335 54.605 1.00 70.81 60 ASP A O 1
ATOM 474 N N . PHE A 1 61 ? -23.948 25.490 53.124 1.00 69.56 61 PHE A N 1
ATOM 475 C CA . PHE A 1 61 ? -24.484 26.692 52.481 1.00 69.56 61 PHE A CA 1
ATOM 476 C C . PHE A 1 61 ? -25.800 26.419 51.739 1.00 69.56 61 PHE A C 1
ATOM 478 O O . PHE A 1 61 ? -26.754 27.194 51.856 1.00 69.56 61 PHE A O 1
ATOM 485 N N . ASN A 1 62 ? -25.883 25.302 51.012 1.00 64.06 62 ASN A N 1
ATOM 486 C CA . ASN A 1 62 ? -27.090 24.894 50.297 1.00 64.06 62 ASN A CA 1
ATOM 487 C C . ASN A 1 62 ? -28.235 24.559 51.270 1.00 64.06 62 ASN A C 1
ATOM 489 O O . ASN A 1 62 ? -29.378 24.963 51.049 1.00 64.06 62 ASN A O 1
ATOM 493 N N . TYR A 1 63 ? -27.931 23.915 52.400 1.00 73.50 63 TYR A N 1
ATOM 494 C CA . TYR A 1 63 ? -28.903 23.644 53.461 1.00 73.50 63 TYR A CA 1
ATOM 495 C C . TYR A 1 63 ? -29.474 24.940 54.061 1.00 73.50 63 TYR A C 1
ATOM 497 O O . TYR A 1 63 ? -30.693 25.091 54.208 1.00 73.50 63 TYR A O 1
ATOM 505 N N . HIS A 1 64 ? -28.619 25.926 54.345 1.00 70.38 64 HIS A N 1
ATOM 506 C CA . HIS A 1 64 ? -29.069 27.232 54.828 1.00 70.38 64 HIS A CA 1
ATOM 507 C C . HIS A 1 64 ? -29.887 28.006 53.787 1.00 70.38 64 HIS A C 1
ATOM 509 O O . HIS A 1 64 ? -30.899 28.616 54.145 1.00 70.38 64 HIS A O 1
ATOM 515 N N . TYR A 1 65 ? -29.512 27.942 52.507 1.00 70.12 65 TYR A N 1
ATOM 516 C CA . TYR A 1 65 ? -30.272 28.554 51.417 1.00 70.12 65 TYR A CA 1
ATOM 517 C C . TYR A 1 65 ? -31.676 27.942 51.285 1.00 70.12 65 TYR A C 1
ATOM 519 O O . TYR A 1 65 ? -32.672 28.668 51.237 1.00 70.12 65 TYR A O 1
ATOM 527 N N . GLN A 1 66 ? -31.782 26.611 51.319 1.00 68.25 66 GLN A N 1
ATOM 528 C CA . GLN A 1 66 ? -33.067 25.907 51.270 1.00 68.25 66 GLN A CA 1
ATOM 529 C C . GLN A 1 66 ? -33.951 26.222 52.486 1.00 68.25 66 GLN A C 1
ATOM 531 O O . GLN A 1 66 ? -35.154 26.451 52.338 1.00 68.25 66 GLN A O 1
ATOM 536 N N . SER A 1 67 ? -33.362 26.307 53.684 1.00 73.88 67 SER A N 1
ATOM 537 C CA . SER A 1 67 ? -34.076 26.689 54.909 1.00 73.88 67 SER A CA 1
ATOM 538 C C . SER A 1 67 ? -34.616 28.126 54.843 1.00 73.88 67 SER A C 1
ATOM 540 O O . SER A 1 67 ? -35.778 28.376 55.177 1.00 73.88 67 SER A O 1
ATOM 542 N N . LEU A 1 68 ? -33.823 29.072 54.330 1.00 72.88 68 LEU A N 1
ATOM 543 C CA . LEU A 1 68 ? -34.246 30.461 54.126 1.00 72.88 68 LEU A CA 1
ATOM 544 C C . LEU A 1 68 ? -35.381 30.562 53.094 1.00 72.88 68 LEU A C 1
ATOM 546 O O . LEU A 1 68 ? -36.367 31.273 53.311 1.00 72.88 68 LEU A O 1
ATOM 550 N N . TYR A 1 69 ? -35.287 29.800 52.004 1.00 66.31 69 TYR A N 1
ATOM 551 C CA . TYR A 1 69 ? -36.325 29.745 50.977 1.00 66.31 69 TYR A CA 1
ATOM 552 C C . TYR A 1 69 ? -37.643 29.172 51.525 1.00 66.31 69 TYR A C 1
ATOM 554 O O . TYR A 1 69 ? -38.725 29.697 51.246 1.00 66.31 69 TYR A O 1
ATOM 562 N N . ALA A 1 70 ? -37.572 28.156 52.390 1.00 70.88 70 ALA A N 1
ATOM 563 C CA . ALA A 1 70 ? -38.738 27.600 53.074 1.00 70.88 70 ALA A CA 1
ATOM 564 C C . ALA A 1 70 ? -39.408 28.618 54.018 1.00 70.88 70 ALA A C 1
ATOM 566 O O . ALA A 1 70 ? -40.642 28.704 54.069 1.00 70.88 70 ALA A O 1
ATOM 567 N N . GLN A 1 71 ? -38.620 29.438 54.723 1.00 70.38 71 GLN A N 1
ATOM 568 C CA . GLN A 1 71 ? -39.140 30.521 55.564 1.00 70.38 71 GLN A CA 1
ATOM 569 C C . GLN A 1 71 ? -39.798 31.628 54.730 1.00 70.38 71 GLN A C 1
ATOM 571 O O . GLN A 1 71 ? -40.883 32.102 55.081 1.00 70.38 71 GLN A O 1
ATOM 576 N N . TYR A 1 72 ? -39.216 31.984 53.583 1.00 65.50 72 TYR A N 1
ATOM 577 C CA . TYR A 1 72 ? -39.813 32.941 52.651 1.00 65.50 72 TYR A CA 1
ATOM 578 C C . TYR A 1 72 ? -41.143 32.425 52.077 1.00 65.50 72 TYR A C 1
ATOM 580 O O . TYR A 1 72 ? -42.146 33.141 52.088 1.00 65.50 72 TYR A O 1
ATOM 588 N N . ALA A 1 73 ? -41.209 31.148 51.685 1.00 70.19 73 ALA A N 1
ATOM 589 C CA . ALA A 1 73 ? -42.442 30.503 51.232 1.00 70.19 73 ALA A CA 1
ATOM 590 C C . ALA A 1 73 ? -43.526 30.466 52.328 1.00 70.19 73 ALA A C 1
ATOM 592 O O . ALA A 1 73 ? -44.717 30.636 52.046 1.00 70.19 73 ALA A O 1
ATOM 593 N N . HIS A 1 74 ? -43.131 30.285 53.592 1.00 72.75 74 HIS A N 1
ATOM 594 C CA . HIS A 1 74 ? -44.039 30.369 54.733 1.00 72.75 74 HIS A CA 1
ATOM 595 C C . HIS A 1 74 ? -44.589 31.794 54.922 1.00 72.75 74 HIS A C 1
ATOM 597 O O . HIS A 1 74 ? -45.799 31.961 55.088 1.00 72.75 74 HIS A O 1
ATOM 603 N N . ILE A 1 75 ? -43.745 32.825 54.813 1.00 70.75 75 ILE A N 1
ATOM 604 C CA . ILE A 1 75 ? -44.164 34.235 54.879 1.00 70.75 75 ILE A CA 1
ATOM 605 C C . ILE A 1 75 ? -45.106 34.583 53.717 1.00 70.75 75 ILE A C 1
ATOM 607 O O . ILE A 1 75 ? -46.150 35.194 53.946 1.00 70.75 75 ILE A O 1
ATOM 611 N N . LEU A 1 76 ? -44.818 34.118 52.497 1.00 70.94 76 LEU A N 1
ATOM 612 C CA . LEU A 1 76 ? -45.686 34.305 51.328 1.00 70.94 76 LEU A CA 1
ATOM 613 C C . LEU A 1 76 ? -47.070 33.672 51.541 1.00 70.94 76 LEU A C 1
ATOM 615 O O . LEU A 1 76 ? -48.101 34.250 51.189 1.00 70.94 76 LEU A O 1
ATOM 619 N N . ARG A 1 77 ? -47.107 32.493 52.176 1.00 69.12 77 ARG A N 1
ATOM 620 C CA . ARG A 1 77 ? -48.346 31.783 52.525 1.00 69.12 77 ARG A CA 1
ATOM 621 C C . ARG A 1 77 ? -49.142 32.516 53.607 1.00 69.12 77 ARG A C 1
ATOM 623 O O . ARG A 1 77 ? -50.369 32.574 53.524 1.00 69.12 77 ARG A O 1
ATOM 630 N N . VAL A 1 78 ? -48.463 33.097 54.596 1.00 70.81 78 VAL A N 1
ATOM 631 C CA . VAL A 1 78 ? -49.083 33.910 55.655 1.00 70.81 78 VAL A CA 1
ATOM 632 C C . VAL A 1 78 ? -49.630 35.228 55.093 1.00 70.81 78 VAL A C 1
ATOM 634 O O . VAL A 1 78 ? -50.754 35.604 55.427 1.00 70.81 78 VAL A O 1
ATOM 637 N N . LEU A 1 79 ? -48.904 35.890 54.186 1.00 61.12 79 LEU A N 1
ATOM 638 C CA . LEU A 1 79 ? -49.364 37.097 53.488 1.00 61.12 79 LEU A CA 1
ATOM 639 C C . LEU A 1 79 ? -50.572 36.805 52.587 1.00 61.12 79 LEU A C 1
ATOM 641 O O . LEU A 1 79 ? -51.572 37.518 52.660 1.00 61.12 79 LEU A O 1
ATOM 645 N N . ARG A 1 80 ? -50.548 35.698 51.834 1.00 66.12 80 ARG A N 1
ATOM 646 C CA . ARG A 1 80 ? -51.682 35.249 51.007 1.00 66.12 80 ARG A CA 1
ATOM 647 C C . ARG A 1 80 ? -52.927 34.930 51.847 1.00 66.12 80 ARG A C 1
ATOM 649 O O . ARG A 1 80 ? -54.031 35.314 51.477 1.00 66.12 80 ARG A O 1
ATOM 656 N N . LYS A 1 81 ? -52.769 34.293 53.016 1.00 68.69 81 LYS A N 1
ATOM 657 C CA . LYS A 1 81 ? -53.884 34.068 53.959 1.00 68.69 81 LYS A CA 1
ATOM 658 C C . LYS A 1 81 ? -54.443 35.370 54.542 1.00 68.69 81 LYS A C 1
ATOM 660 O O . LYS A 1 81 ? -55.644 35.448 54.781 1.00 68.69 81 LYS A O 1
ATOM 665 N N . ARG A 1 82 ? -53.600 36.384 54.766 1.00 64.62 82 ARG A N 1
ATOM 666 C CA . ARG A 1 82 ? -54.028 37.684 55.308 1.00 64.62 82 ARG A CA 1
ATOM 667 C C . ARG A 1 82 ? -54.788 38.524 54.272 1.00 64.62 82 ARG A C 1
ATOM 669 O O . ARG A 1 82 ? -55.732 39.210 54.649 1.00 64.62 82 ARG A O 1
ATOM 676 N N . ILE A 1 83 ? -54.430 38.419 52.991 1.00 56.91 83 ILE A N 1
ATOM 677 C CA . ILE A 1 83 ? -55.110 39.112 51.882 1.00 56.91 83 ILE A CA 1
ATOM 678 C C . ILE A 1 83 ? -56.485 38.479 51.592 1.00 56.91 83 ILE A C 1
ATOM 680 O O . ILE A 1 83 ? -57.472 39.194 51.452 1.00 56.91 83 ILE A O 1
ATOM 684 N N . ASN A 1 84 ? -56.609 37.148 51.643 1.00 49.53 84 ASN A N 1
ATOM 685 C CA . ASN A 1 84 ? -57.880 36.454 51.373 1.00 49.53 84 ASN A CA 1
ATOM 686 C C . ASN A 1 84 ? -58.873 36.434 52.562 1.00 49.53 84 ASN A C 1
ATOM 688 O O . ASN A 1 84 ? -59.967 35.886 52.438 1.00 49.53 84 ASN A O 1
ATOM 692 N N . GLY A 1 85 ? -58.519 37.015 53.716 1.00 44.62 85 GLY A N 1
ATOM 693 C CA . GLY A 1 85 ? -59.377 37.081 54.910 1.00 44.62 85 GLY A CA 1
ATOM 694 C C . GLY A 1 85 ? -60.371 38.252 54.938 1.00 44.62 85 GLY A C 1
ATOM 695 O O . GLY A 1 85 ? -61.242 38.283 55.804 1.00 44.62 85 GLY A O 1
ATOM 696 N N . LYS A 1 86 ? -60.267 39.213 54.009 1.00 49.03 86 LYS A N 1
ATOM 697 C CA . LYS A 1 86 ? -61.132 40.404 53.939 1.00 49.03 86 LYS A CA 1
ATOM 698 C C . LYS A 1 86 ? -61.749 40.595 52.550 1.00 49.03 86 LYS A C 1
ATOM 700 O O . LYS A 1 86 ? -61.605 41.651 51.960 1.00 49.03 86 LYS A O 1
ATOM 705 N N . GLN A 1 87 ? -62.449 39.591 52.029 1.00 44.59 87 GLN A N 1
ATOM 706 C CA . GLN A 1 87 ? -63.490 39.796 51.011 1.00 44.59 87 GLN A CA 1
ATOM 707 C C . GLN A 1 87 ? -64.272 38.495 50.819 1.00 44.59 87 GLN A C 1
ATOM 709 O O . GLN A 1 87 ? -63.863 37.591 50.095 1.00 44.59 87 GLN A O 1
ATOM 714 N N . LYS A 1 88 ? -65.403 38.371 51.518 1.00 33.06 88 LYS A N 1
ATOM 715 C CA . LYS A 1 88 ? -66.416 37.363 51.198 1.00 33.06 88 LYS A CA 1
ATOM 716 C C . LYS A 1 88 ? -67.789 37.840 51.661 1.00 33.06 88 LYS A C 1
ATOM 718 O O . LYS A 1 88 ? -68.201 37.544 52.778 1.00 33.06 88 LYS A O 1
ATOM 723 N N . LYS A 1 89 ? -68.484 38.580 50.794 1.00 36.84 89 LYS A N 1
ATOM 724 C CA . LYS A 1 89 ? -69.945 38.528 50.633 1.00 36.84 89 LYS A CA 1
ATOM 725 C C . LYS A 1 89 ? -70.350 39.313 49.381 1.00 36.84 89 LYS A C 1
ATOM 727 O O . LYS A 1 89 ? -70.040 40.491 49.298 1.00 36.84 89 LYS A O 1
ATOM 732 N N . GLN A 1 90 ? -71.095 38.616 48.513 1.00 31.12 90 GLN A N 1
ATOM 733 C CA . GLN A 1 90 ? -71.742 39.061 47.266 1.00 31.12 90 GLN A CA 1
ATOM 734 C C . GLN A 1 90 ? -70.764 39.278 46.093 1.00 31.12 90 GLN A C 1
ATOM 736 O O . GLN A 1 90 ? -69.727 39.894 46.271 1.00 31.12 90 GLN A O 1
ATOM 741 N N . SER A 1 91 ? -70.971 38.778 44.877 1.00 29.47 91 SER A N 1
ATOM 742 C CA . SER A 1 91 ? -71.955 37.849 44.308 1.00 29.47 91 SER A CA 1
ATOM 743 C C . SER A 1 91 ? -71.440 37.414 42.926 1.00 29.47 91 SER A C 1
ATOM 745 O O . SER A 1 91 ? -70.610 38.071 42.309 1.00 29.47 91 SER A O 1
ATOM 747 N N . SER A 1 92 ? -71.928 36.258 42.509 1.00 34.41 92 SER A N 1
ATOM 748 C CA . SER A 1 92 ? -71.746 35.497 41.273 1.00 34.41 92 SER A CA 1
ATOM 749 C C . SER A 1 92 ? -71.771 36.267 39.935 1.00 34.41 92 SER A C 1
ATOM 751 O O . SER A 1 92 ? -72.662 37.070 39.698 1.00 34.41 92 SER A O 1
ATOM 753 N N . SER A 1 93 ? -70.812 35.896 39.071 1.00 33.50 93 SER A N 1
ATOM 754 C CA . SER A 1 93 ? -70.907 35.549 37.633 1.00 33.50 93 SER A CA 1
ATOM 755 C C . SER A 1 93 ? -71.824 36.352 36.692 1.00 33.50 93 SER A C 1
ATOM 757 O O . SER A 1 93 ? -73.041 36.252 36.808 1.00 33.50 93 SER A O 1
ATOM 759 N N . LEU A 1 94 ? -71.262 36.928 35.620 1.00 31.62 94 LEU A N 1
ATOM 760 C CA . LEU A 1 94 ? -71.232 36.361 34.253 1.00 31.62 94 LEU A CA 1
ATOM 761 C C . LEU A 1 94 ? -70.607 37.357 33.249 1.00 31.62 94 LEU A C 1
ATOM 763 O O . LEU A 1 94 ? -70.582 38.560 33.481 1.00 31.62 94 LEU A O 1
ATOM 767 N N . SER A 1 95 ? -70.067 36.792 32.168 1.00 32.34 95 SER A N 1
ATOM 768 C CA . SER A 1 95 ? -69.496 37.427 30.966 1.00 32.34 95 SER A CA 1
ATOM 769 C C . SER A 1 95 ? -70.600 37.944 29.997 1.00 32.34 95 SER A C 1
ATOM 771 O O . SER A 1 95 ? -71.768 37.922 30.379 1.00 32.34 95 SER A O 1
ATOM 773 N N . PRO A 1 96 ? -70.296 38.354 28.747 1.00 47.16 96 PRO A N 1
ATOM 774 C CA . PRO A 1 96 ? -69.968 39.729 28.370 1.00 47.16 96 PRO A CA 1
ATOM 775 C C . PRO A 1 96 ? -70.875 40.262 27.230 1.00 47.16 96 PRO A C 1
ATOM 777 O O . PRO A 1 96 ? -71.780 39.570 26.774 1.00 47.16 96 PRO A O 1
ATOM 780 N N . ASP A 1 97 ? -70.526 41.461 26.757 1.00 33.47 97 ASP A N 1
ATOM 781 C CA . ASP A 1 97 ? -70.766 42.037 25.421 1.00 33.47 97 ASP A CA 1
ATOM 782 C C . ASP A 1 97 ? -71.799 43.174 25.257 1.00 33.47 97 ASP A C 1
ATOM 784 O O . ASP A 1 97 ? -72.735 43.300 26.048 1.00 33.47 97 ASP A O 1
ATOM 788 N N . PRO A 1 98 ? -71.532 44.093 24.296 1.00 53.75 98 PRO A N 1
ATOM 789 C CA . PRO A 1 98 ? -71.718 45.531 24.472 1.00 53.75 98 PRO A CA 1
ATOM 790 C C . PRO A 1 98 ? -72.788 46.119 23.543 1.00 53.75 98 PRO A C 1
ATOM 792 O O . PRO A 1 98 ? -73.059 45.577 22.478 1.00 53.75 98 PRO A O 1
ATOM 795 N N . ASP A 1 99 ? -73.303 47.298 23.892 1.00 29.75 99 ASP A N 1
ATOM 796 C CA . ASP A 1 99 ? -73.874 48.204 22.896 1.00 29.75 99 ASP A CA 1
ATOM 797 C C . ASP A 1 99 ? -73.621 49.660 23.300 1.00 29.75 99 ASP A C 1
ATOM 799 O O . ASP A 1 99 ? -73.943 50.103 24.405 1.00 29.75 99 ASP A O 1
ATOM 803 N N . TYR A 1 100 ? -72.965 50.379 22.393 1.00 40.78 100 TYR A N 1
ATOM 804 C CA . TYR A 1 100 ? -72.636 51.794 22.492 1.00 40.78 100 TYR A CA 1
ATOM 805 C C . TYR A 1 100 ? -73.813 52.586 21.922 1.00 40.78 100 TYR A C 1
ATOM 807 O O . TYR A 1 100 ? -74.145 52.428 20.750 1.00 40.78 100 TYR A O 1
ATOM 815 N N . SER A 1 101 ? -74.398 53.494 22.701 1.00 31.64 101 SER A N 1
ATOM 816 C CA . SER A 1 101 ? -75.151 54.604 22.120 1.00 31.64 101 SER A CA 1
ATOM 817 C C . SER A 1 101 ? -74.915 55.871 22.925 1.00 31.64 101 SER A C 1
ATOM 819 O O . SER A 1 101 ? -75.091 55.904 24.144 1.00 31.64 101 SER A O 1
ATOM 821 N N . SER A 1 102 ? -74.450 56.886 22.202 1.00 35.94 102 SER A N 1
ATOM 822 C CA . SER A 1 102 ? -74.086 58.199 22.705 1.00 35.94 102 SER A CA 1
ATOM 823 C C . SER A 1 102 ? -75.266 58.935 23.319 1.00 35.94 102 SER A C 1
ATOM 825 O O . SER A 1 102 ? -76.403 58.886 22.856 1.00 35.94 102 SER A O 1
ATOM 827 N N . ARG A 1 103 ? -74.882 59.620 24.383 1.00 34.38 103 ARG A N 1
ATOM 828 C CA . ARG A 1 103 ? -75.578 60.563 25.236 1.00 34.38 103 ARG A CA 1
ATOM 829 C C . ARG A 1 103 ? -75.521 61.938 24.583 1.00 34.38 103 ARG A C 1
ATOM 831 O O . ARG A 1 103 ? -74.458 62.269 24.080 1.00 34.38 103 ARG A O 1
ATOM 838 N N . ASP A 1 104 ? -76.634 62.662 24.617 1.00 35.12 104 ASP A N 1
ATOM 839 C CA . ASP A 1 104 ? -76.720 64.112 24.835 1.00 35.12 104 ASP A CA 1
ATOM 840 C C . ASP A 1 104 ? -78.206 64.495 24.938 1.00 35.12 104 ASP A C 1
ATOM 842 O O . ASP A 1 104 ? -78.971 64.268 24.005 1.00 35.12 104 ASP A O 1
ATOM 846 N N . GLU A 1 105 ? -78.609 65.057 26.079 1.00 35.47 105 GLU A N 1
ATOM 847 C CA . GLU A 1 105 ? -79.820 65.876 26.210 1.00 35.47 105 GLU A CA 1
ATOM 848 C C . GLU A 1 105 ? -79.521 67.042 27.162 1.00 35.47 105 GLU A C 1
ATOM 850 O O . GLU A 1 105 ? -79.170 66.850 28.330 1.00 35.47 105 GLU A O 1
ATOM 855 N N . ASP A 1 106 ? -79.658 68.247 26.612 1.00 34.62 106 ASP A N 1
ATOM 856 C CA . ASP A 1 106 ? -79.839 69.521 27.304 1.00 34.62 106 ASP A CA 1
ATOM 857 C C . ASP A 1 106 ? -81.241 69.580 27.951 1.00 34.62 106 ASP A C 1
ATOM 859 O O . ASP A 1 106 ? -82.178 69.022 27.378 1.00 34.62 106 ASP A O 1
ATOM 863 N N . SER A 1 107 ? -81.431 70.314 29.064 1.00 36.91 107 SER A N 1
ATOM 864 C CA . SER A 1 107 ? -82.550 71.278 29.266 1.00 36.91 107 SER A CA 1
ATOM 865 C C . SER A 1 107 ? -82.749 71.753 30.722 1.00 36.91 107 SER A C 1
ATOM 867 O O . SER A 1 107 ? -83.090 70.992 31.622 1.00 36.91 107 SER A O 1
ATOM 869 N N . GLU A 1 108 ? -82.554 73.065 30.865 1.00 42.38 108 GLU A N 1
ATOM 870 C CA . GLU A 1 108 ? -83.154 74.131 31.697 1.00 42.38 108 GLU A CA 1
ATOM 871 C C . GLU A 1 108 ? -84.446 73.964 32.552 1.00 42.38 108 GLU A C 1
ATOM 873 O O . GLU A 1 108 ? -85.343 73.175 32.263 1.00 42.38 108 GLU A O 1
ATOM 878 N N . SER A 1 109 ? -84.581 74.957 33.467 1.00 33.75 109 SER A N 1
ATOM 879 C CA . SER A 1 109 ? -85.760 75.518 34.194 1.00 33.75 109 SER A CA 1
ATOM 880 C C . SER A 1 109 ? -86.061 74.931 35.590 1.00 33.75 109 SER A C 1
ATOM 882 O O . SER A 1 109 ? -85.914 73.740 35.801 1.00 33.75 109 SER A O 1
ATOM 884 N N . GLY A 1 110 ? -86.475 75.655 36.641 1.00 31.09 110 GLY A N 1
ATOM 885 C CA . GLY A 1 110 ? -86.857 77.054 36.857 1.00 31.09 110 GLY A CA 1
ATOM 886 C C . GLY A 1 110 ? -87.813 77.160 38.075 1.00 31.09 110 GLY A C 1
ATOM 887 O O . GLY A 1 110 ? -88.876 76.562 38.046 1.00 31.09 110 GLY A O 1
ATOM 888 N N . GLN A 1 111 ? -87.409 77.912 39.113 1.00 35.97 111 GLN A N 1
ATOM 889 C CA . GLN A 1 111 ? -88.175 78.881 39.944 1.00 35.97 111 GLN A CA 1
ATOM 890 C C . GLN A 1 111 ? -89.464 78.565 40.783 1.00 35.97 111 GLN A C 1
ATOM 892 O O . GLN A 1 111 ? -90.466 78.112 40.245 1.00 35.97 111 GLN A O 1
ATOM 897 N N . LEU A 1 112 ? -89.429 79.090 42.041 1.00 36.34 112 LEU A N 1
ATOM 898 C CA . LEU A 1 112 ? -90.487 79.721 42.904 1.00 36.34 112 LEU A CA 1
ATOM 899 C C . LEU A 1 112 ? -91.546 78.794 43.571 1.00 36.34 112 LEU A C 1
ATOM 901 O O . LEU A 1 112 ? -91.911 77.783 42.993 1.00 36.34 112 LEU A O 1
ATOM 905 N N . GLU A 1 113 ? -92.145 79.032 44.754 1.00 36.41 113 GLU A N 1
ATOM 906 C CA . GLU A 1 113 ? -92.119 80.059 45.826 1.00 36.41 113 GLU A CA 1
ATOM 907 C C . GLU A 1 113 ? -92.997 79.561 47.015 1.00 36.41 113 GLU A C 1
ATOM 909 O O . GLU A 1 113 ? -93.956 78.838 46.753 1.00 36.41 113 GLU A O 1
ATOM 914 N N . ASN A 1 114 ? -92.706 80.039 48.245 1.00 33.28 114 ASN A N 1
ATOM 915 C CA . ASN A 1 114 ? -93.639 80.509 49.310 1.00 33.28 114 ASN A CA 1
ATOM 916 C C . ASN A 1 114 ? -94.673 79.526 49.944 1.00 33.28 114 ASN A C 1
ATOM 918 O O . ASN A 1 114 ? -95.096 78.564 49.321 1.00 33.28 114 ASN A O 1
ATOM 922 N N . ASP A 1 115 ? -95.185 79.660 51.176 1.00 31.94 115 ASP A N 1
ATOM 923 C CA . ASP A 1 115 ? -95.095 80.646 52.267 1.00 31.94 115 ASP A CA 1
ATOM 924 C C . ASP A 1 115 ? -95.785 80.069 53.538 1.00 31.94 115 ASP A C 1
ATOM 926 O O . ASP A 1 115 ? -96.467 79.047 53.449 1.00 31.94 115 ASP A O 1
ATOM 930 N N . GLU A 1 116 ? -95.671 80.814 54.653 1.00 34.81 116 GLU A N 1
ATOM 931 C CA . GLU A 1 116 ? -96.650 80.961 55.762 1.00 34.81 116 GLU A CA 1
ATOM 932 C C . GLU A 1 116 ? -96.909 79.791 56.743 1.00 34.81 116 GLU A C 1
ATOM 934 O O . GLU A 1 116 ? -96.981 78.624 56.381 1.00 34.81 116 GLU A O 1
ATOM 939 N N . ASP A 1 117 ? -97.235 80.002 58.020 1.00 30.95 117 ASP A N 1
ATOM 940 C CA . ASP A 1 117 ? -96.985 81.014 59.061 1.00 30.95 117 ASP A CA 1
ATOM 941 C C . ASP A 1 117 ? -97.777 80.519 60.300 1.00 30.95 117 ASP A C 1
ATOM 943 O O . ASP A 1 117 ? -98.617 79.623 60.190 1.00 30.95 117 ASP A O 1
ATOM 947 N N . SER A 1 118 ? -97.597 81.207 61.433 1.00 36.75 118 SER A N 1
ATOM 948 C CA . SER A 1 118 ? -98.633 81.407 62.468 1.00 36.75 118 SER A CA 1
ATOM 949 C C . SER A 1 118 ? -98.863 80.248 63.467 1.00 36.75 118 SER A C 1
ATOM 951 O O . SER A 1 118 ? -99.279 79.153 63.110 1.00 36.75 118 SER A O 1
ATOM 953 N N . GLU A 1 119 ? -98.452 80.412 64.734 1.00 37.88 119 GLU A N 1
ATOM 954 C CA . GLU A 1 119 ? -99.247 80.995 65.850 1.00 37.88 119 GLU A CA 1
ATOM 955 C C . GLU A 1 119 ? -99.997 79.888 66.623 1.00 37.88 119 GLU A C 1
ATOM 957 O O . GLU A 1 119 ? -100.554 78.979 66.025 1.00 37.88 119 GLU A O 1
ATOM 962 N N . ASN A 1 120 ? -100.132 79.864 67.945 1.00 30.11 120 ASN A N 1
ATOM 963 C CA . ASN A 1 120 ? -99.602 80.623 69.072 1.00 30.11 120 ASN A CA 1
ATOM 964 C C . ASN A 1 120 ? -100.331 80.064 70.324 1.00 30.11 120 ASN A C 1
ATOM 966 O O . ASN A 1 120 ? -101.392 79.456 70.171 1.00 30.11 120 ASN A O 1
ATOM 970 N N . ASP A 1 121 ? -99.806 80.371 71.514 1.00 32.50 121 ASP A N 1
ATOM 971 C CA . ASP A 1 121 ? -100.576 80.675 72.738 1.00 32.50 121 ASP A CA 1
ATOM 972 C C . ASP A 1 121 ? -101.346 79.522 73.440 1.00 32.50 121 ASP A C 1
ATOM 974 O O . ASP A 1 121 ? -101.875 78.600 72.832 1.00 32.50 121 ASP A O 1
ATOM 978 N N . GLU A 1 122 ? -101.503 79.457 74.760 1.00 34.00 122 GLU A N 1
ATOM 979 C CA . GLU A 1 122 ? -101.079 80.275 75.898 1.00 34.00 122 GLU A CA 1
ATOM 980 C C . GLU A 1 122 ? -101.451 79.454 77.157 1.00 34.00 122 GLU A C 1
ATOM 982 O O . GLU A 1 122 ? -102.505 78.814 77.209 1.00 34.00 122 GLU A O 1
ATOM 987 N N . ASP A 1 123 ? -100.519 79.389 78.107 1.00 31.02 123 ASP A N 1
ATOM 988 C CA . ASP A 1 123 ? -100.621 79.804 79.515 1.00 31.02 123 ASP A CA 1
ATOM 989 C C . ASP A 1 123 ? -101.905 79.478 80.328 1.00 31.02 123 ASP A C 1
ATOM 991 O O . ASP A 1 123 ? -103.031 79.744 79.925 1.00 31.02 123 ASP A O 1
ATOM 995 N N . SER A 1 124 ? -101.825 78.774 81.471 1.00 36.97 124 SER A N 1
ATOM 996 C CA . SER A 1 124 ? -101.309 79.250 82.783 1.00 36.97 124 SER A CA 1
ATOM 997 C C . SER A 1 124 ? -102.237 80.340 83.376 1.00 36.97 124 SER A C 1
ATOM 999 O O . SER A 1 124 ? -102.793 81.130 82.639 1.00 36.97 124 SER A O 1
ATOM 1001 N N . GLU A 1 125 ? -102.561 80.518 84.656 1.00 39.47 125 GLU A N 1
ATOM 1002 C CA . GLU A 1 125 ? -101.987 80.180 85.957 1.00 39.47 125 GLU A CA 1
ATOM 1003 C C . GLU A 1 125 ? -102.955 80.773 87.023 1.00 39.47 125 GLU A C 1
ATOM 1005 O O . GLU A 1 125 ? -103.721 81.683 86.703 1.00 39.47 125 GLU A O 1
ATOM 1010 N N . ASN A 1 126 ? -102.919 80.334 88.292 1.00 29.72 126 ASN A N 1
ATOM 1011 C CA . ASN A 1 126 ? -103.083 81.226 89.466 1.00 29.72 126 ASN A CA 1
ATOM 1012 C C . ASN A 1 126 ? -102.854 80.439 90.780 1.00 29.72 126 ASN A C 1
ATOM 1014 O O . ASN A 1 126 ? -103.485 79.408 90.995 1.00 29.72 126 ASN A O 1
ATOM 1018 N N . GLY A 1 127 ? -102.028 80.851 91.740 1.00 44.44 127 GLY A N 1
ATOM 1019 C CA . GLY A 1 127 ? -101.199 82.047 91.785 1.00 44.44 127 GLY A CA 1
ATOM 1020 C C . GLY A 1 127 ? -100.284 82.063 93.011 1.00 44.44 127 GLY A C 1
ATOM 1021 O O . GLY A 1 127 ? -100.758 81.927 94.139 1.00 44.44 127 GLY A O 1
ATOM 1022 N N . GLN A 1 128 ? -98.980 82.239 92.744 1.00 43.69 128 GLN A N 1
ATOM 1023 C CA . GLN A 1 128 ? -98.043 83.135 93.453 1.00 43.69 128 GLN A CA 1
ATOM 1024 C C . GLN A 1 128 ? -96.718 83.363 92.647 1.00 43.69 128 GLN A C 1
ATOM 1026 O O . GLN A 1 128 ? -95.665 83.523 93.261 1.00 43.69 128 GLN A O 1
ATOM 1031 N N . LEU A 1 129 ? -96.738 83.379 91.291 1.00 53.97 129 LEU A N 1
ATOM 1032 C CA . LEU A 1 129 ? -95.538 83.294 90.408 1.00 53.97 129 LEU A CA 1
ATOM 1033 C C . LEU A 1 129 ? -95.492 84.234 89.155 1.00 53.97 129 LEU A C 1
ATOM 1035 O O . LEU A 1 129 ? -94.693 84.012 88.255 1.00 53.97 129 LEU A O 1
ATOM 1039 N N . GLU A 1 130 ? -96.260 85.329 89.079 1.00 50.62 130 GLU A N 1
ATOM 1040 C CA . GLU A 1 130 ? -96.555 86.025 87.795 1.00 50.62 130 GLU A CA 1
ATOM 1041 C C . GLU A 1 130 ? -95.595 87.164 87.335 1.00 50.62 130 GLU A C 1
ATOM 1043 O O . GLU A 1 130 ? -95.884 87.863 86.370 1.00 50.62 130 GLU A O 1
ATOM 1048 N N . ASN A 1 131 ? -94.440 87.405 87.973 1.00 52.72 131 ASN A N 1
ATOM 1049 C CA . ASN A 1 131 ? -93.580 88.566 87.627 1.00 52.72 131 ASN A CA 1
ATOM 1050 C C . ASN A 1 131 ? -92.370 88.243 86.715 1.00 52.72 131 ASN A C 1
ATOM 1052 O O . ASN A 1 131 ? -91.616 89.142 86.349 1.00 52.72 131 ASN A O 1
ATOM 1056 N N . GLU A 1 132 ? -92.166 86.978 86.333 1.00 57.03 132 GLU A N 1
ATOM 1057 C CA . GLU A 1 132 ? -91.035 86.553 85.483 1.00 57.03 132 GLU A CA 1
ATOM 1058 C C . GLU A 1 132 ? -91.412 86.382 83.987 1.00 57.03 132 GLU A C 1
ATOM 1060 O O . GLU A 1 132 ? -90.556 86.561 83.121 1.00 57.03 132 GLU A O 1
ATOM 1065 N N . PHE A 1 133 ? -92.681 86.126 83.636 1.00 54.81 133 PHE A N 1
ATOM 1066 C CA . PHE A 1 133 ? -93.073 85.635 82.296 1.00 54.81 133 PHE A CA 1
ATOM 1067 C C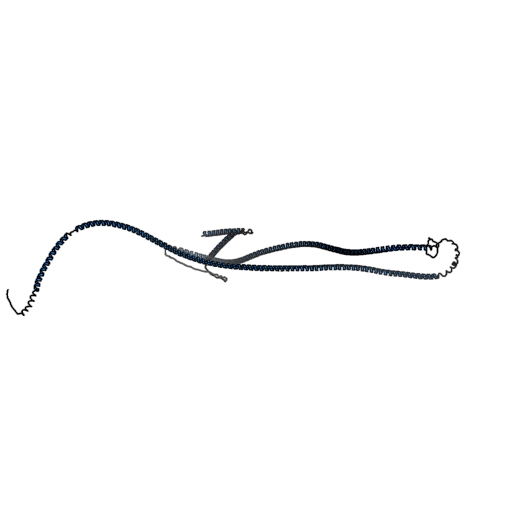 . PHE A 1 133 ? -93.110 86.662 81.144 1.00 54.81 133 PHE A C 1
ATOM 1069 O O . PHE A 1 133 ? -92.910 86.301 79.989 1.00 54.81 133 PHE A O 1
ATOM 1076 N N . HIS A 1 134 ? -93.329 87.955 81.385 1.00 58.22 134 HIS A N 1
ATOM 1077 C CA . HIS A 1 134 ? -93.431 88.927 80.276 1.00 58.22 134 HIS A CA 1
ATOM 1078 C C . HIS A 1 134 ? -92.083 89.358 79.680 1.00 58.22 134 HIS A C 1
ATOM 1080 O O . HIS A 1 134 ? -92.024 89.927 78.588 1.00 58.22 134 HIS A O 1
ATOM 1086 N N . LYS A 1 135 ? -90.975 89.092 80.372 1.00 61.88 135 LYS A N 1
ATOM 1087 C CA . LYS A 1 135 ? -89.641 89.478 79.898 1.00 61.88 135 LYS A CA 1
ATOM 1088 C C . LYS A 1 135 ? -89.070 88.479 78.889 1.00 61.88 135 LYS A C 1
ATOM 1090 O O . LYS A 1 135 ? -88.232 88.852 78.073 1.00 61.88 135 LYS A O 1
ATOM 1095 N N . THR A 1 136 ? -89.542 87.239 78.922 1.00 70.12 136 THR A N 1
ATOM 1096 C CA . THR A 1 136 ? -89.096 86.157 78.042 1.00 70.12 136 THR A CA 1
ATOM 1097 C C . THR A 1 136 ? -89.661 86.278 76.622 1.00 70.12 136 THR A C 1
ATOM 1099 O O . THR A 1 136 ? -88.907 86.109 75.671 1.00 70.12 136 THR A O 1
ATOM 1102 N N . ILE A 1 137 ? -90.927 86.666 76.432 1.00 68.88 137 ILE A N 1
ATOM 1103 C CA . ILE A 1 137 ? -91.593 86.643 75.107 1.00 68.88 137 ILE A CA 1
ATOM 1104 C C . ILE A 1 137 ? -90.997 87.641 74.100 1.00 68.88 137 ILE A C 1
ATOM 1106 O O . ILE A 1 137 ? -90.751 87.299 72.944 1.00 68.88 137 ILE A O 1
ATOM 1110 N N . ASN A 1 138 ? -90.709 88.874 74.522 1.00 70.00 138 ASN A N 1
ATOM 1111 C CA . ASN A 1 138 ? -90.136 89.877 73.614 1.00 70.00 138 ASN A CA 1
ATOM 1112 C C . ASN A 1 138 ? -88.690 89.559 73.205 1.00 70.00 138 ASN A C 1
ATOM 1114 O O . ASN A 1 138 ? -88.276 89.948 72.113 1.00 70.00 138 ASN A O 1
ATOM 1118 N N . GLY A 1 139 ? -87.944 88.828 74.042 1.00 75.69 139 GLY A N 1
ATOM 1119 C CA . GLY A 1 139 ? -86.641 88.281 73.657 1.00 75.69 139 GLY A CA 1
ATOM 1120 C C . GLY A 1 139 ? -86.767 87.298 72.490 1.00 75.69 139 GLY A C 1
ATOM 1121 O O . GLY A 1 139 ? -86.031 87.408 71.513 1.00 75.69 139 GLY A O 1
ATOM 1122 N N . LEU A 1 140 ? -87.783 86.430 72.527 1.00 77.75 140 LEU A N 1
ATOM 1123 C CA . LEU A 1 140 ? -87.982 85.374 71.528 1.00 77.75 140 LEU A CA 1
ATOM 1124 C C . LEU A 1 140 ? -88.303 85.900 70.116 1.00 77.75 140 LEU A C 1
ATOM 1126 O O . LEU A 1 140 ? -87.919 85.284 69.124 1.00 77.75 140 LEU A O 1
ATOM 1130 N N . LYS A 1 141 ? -88.979 87.048 69.977 1.00 75.00 141 LYS A N 1
ATOM 1131 C CA . LYS A 1 141 ? -89.378 87.570 68.653 1.00 75.00 141 LYS A CA 1
ATOM 1132 C C . LYS A 1 141 ? -88.218 88.196 67.875 1.00 75.00 141 LYS A C 1
ATOM 1134 O O . LYS A 1 141 ? -88.098 87.977 66.672 1.00 75.00 141 LYS A O 1
ATOM 1139 N N . GLN A 1 142 ? -87.353 88.949 68.556 1.00 78.81 142 GLN A N 1
ATOM 1140 C CA . GLN A 1 142 ? -86.121 89.458 67.942 1.00 78.81 142 GLN A CA 1
ATOM 1141 C C . GLN A 1 142 ? -85.156 88.323 67.593 1.00 78.81 142 GLN A C 1
ATOM 1143 O O . GLN A 1 142 ? -84.494 88.383 66.558 1.00 78.81 142 GLN A O 1
ATOM 1148 N N . GLU A 1 143 ? -85.118 87.272 68.415 1.00 77.94 143 GLU A N 1
ATOM 1149 C CA . GLU A 1 143 ? -84.363 86.056 68.109 1.00 77.94 143 GLU A CA 1
ATOM 1150 C C . GLU A 1 143 ? -84.869 85.373 66.824 1.00 77.94 143 GLU A C 1
ATOM 1152 O O . GLU A 1 143 ? -84.056 84.950 66.004 1.00 77.94 143 GLU A O 1
ATOM 1157 N N . LEU A 1 144 ? -86.184 85.338 66.580 1.00 82.50 144 LEU A N 1
ATOM 1158 C CA . LEU A 1 144 ? -86.769 84.728 65.377 1.00 82.50 144 LEU A CA 1
ATOM 1159 C C . LEU A 1 144 ? -86.401 85.467 64.077 1.00 82.50 144 LEU A C 1
ATOM 1161 O O . LEU A 1 144 ? -86.146 84.845 63.046 1.00 82.50 144 LEU A O 1
ATOM 1165 N N . GLU A 1 145 ? -86.398 86.799 64.097 1.00 78.81 145 GLU A N 1
ATOM 1166 C CA . GLU A 1 145 ? -86.155 87.593 62.888 1.00 78.81 145 GLU A CA 1
ATOM 1167 C C . GLU A 1 145 ? -84.674 87.593 62.495 1.00 78.81 145 GLU A C 1
ATOM 1169 O O . GLU A 1 145 ? -84.354 87.434 61.314 1.00 78.81 145 GLU A O 1
ATOM 1174 N N . MET A 1 146 ? -83.771 87.625 63.485 1.00 82.12 146 MET A N 1
ATOM 1175 C CA . MET A 1 146 ? -82.353 87.339 63.247 1.00 82.12 146 MET A CA 1
ATOM 1176 C C . MET A 1 146 ? -82.157 85.933 62.667 1.00 82.12 146 MET A C 1
ATOM 1178 O O . MET A 1 146 ? -81.411 85.779 61.698 1.00 82.12 146 MET A O 1
ATOM 1182 N N . ALA A 1 147 ? -82.890 84.933 63.173 1.00 80.19 147 ALA A N 1
ATOM 1183 C CA . ALA A 1 147 ? -82.830 83.572 62.647 1.00 80.19 147 ALA A CA 1
ATOM 1184 C C . ALA A 1 147 ? -83.300 83.479 61.182 1.00 80.19 147 ALA A C 1
ATOM 1186 O O . ALA A 1 147 ? -82.713 82.736 60.402 1.00 80.19 147 ALA A O 1
ATOM 1187 N N . ARG A 1 148 ? -84.310 84.251 60.751 1.00 81.62 148 ARG A N 1
ATOM 1188 C CA . ARG A 1 148 ? -84.765 84.252 59.343 1.00 81.62 148 ARG A CA 1
ATOM 1189 C C . ARG A 1 148 ? -83.719 84.839 58.389 1.00 81.62 148 ARG A C 1
ATOM 1191 O O . ARG A 1 148 ? -83.483 84.267 57.325 1.00 81.62 148 ARG A O 1
ATOM 1198 N N . THR A 1 149 ? -83.063 85.942 58.759 1.00 83.19 149 THR A N 1
ATOM 1199 C CA . THR A 1 149 ? -81.963 86.500 57.949 1.00 83.19 149 THR A CA 1
ATOM 1200 C C . THR A 1 149 ? -80.755 85.569 57.908 1.00 83.19 149 THR A C 1
ATOM 1202 O O . THR A 1 149 ? -80.159 85.388 56.847 1.00 83.19 149 THR A O 1
ATOM 1205 N N . GLU A 1 150 ? -80.458 84.909 59.030 1.00 84.31 150 GLU A N 1
ATOM 1206 C CA . GLU A 1 150 ? -79.417 83.887 59.115 1.00 84.31 150 GLU A CA 1
ATOM 1207 C C . GLU A 1 150 ? -79.744 82.693 58.202 1.00 84.31 150 GLU A C 1
ATOM 1209 O O . GLU A 1 150 ? -78.878 82.228 57.469 1.00 84.31 150 GLU A O 1
ATOM 1214 N N . VAL A 1 151 ? -81.007 82.252 58.136 1.00 83.56 151 VAL A N 1
ATOM 1215 C CA . VAL A 1 151 ? -81.456 81.190 57.216 1.00 83.56 151 VAL A CA 1
ATOM 1216 C C . VAL A 1 151 ? -81.274 81.581 55.745 1.00 83.56 151 VAL A C 1
ATOM 1218 O O . VAL A 1 151 ? -80.832 80.754 54.950 1.00 83.56 151 VAL A O 1
ATOM 1221 N N . ALA A 1 152 ? -81.576 82.821 55.356 1.00 83.38 152 ALA A N 1
ATOM 1222 C CA . ALA A 1 152 ? -81.393 83.272 53.974 1.00 83.38 152 ALA A CA 1
ATOM 1223 C C . ALA A 1 152 ? -79.906 83.334 53.576 1.00 83.38 152 ALA A C 1
ATOM 1225 O O . ALA A 1 152 ? -79.534 82.895 52.485 1.00 83.38 152 ALA A O 1
ATOM 1226 N N . GLU A 1 153 ? -79.049 83.822 54.475 1.00 87.31 153 GLU A N 1
ATOM 1227 C CA . GLU A 1 153 ? -77.598 83.858 54.271 1.00 87.31 153 GLU A CA 1
ATOM 1228 C C . GLU A 1 153 ? -77.004 82.439 54.217 1.00 87.31 153 GLU A C 1
ATOM 1230 O O . GLU A 1 153 ? -76.184 82.130 53.346 1.00 87.31 153 GLU A O 1
ATOM 1235 N N . LEU A 1 154 ? -77.487 81.534 55.075 1.00 88.19 154 LEU A N 1
ATOM 1236 C CA . LEU A 1 154 ? -77.157 80.111 55.031 1.00 88.19 154 LEU A CA 1
ATOM 1237 C C . LEU A 1 154 ? -77.623 79.449 53.730 1.00 88.19 154 LEU A C 1
ATOM 1239 O O . LEU A 1 154 ? -76.881 78.634 53.189 1.00 88.19 154 LEU A O 1
ATOM 1243 N N . ASN A 1 155 ? -78.792 79.807 53.195 1.00 85.94 155 ASN A N 1
ATOM 1244 C CA . ASN A 1 155 ? -79.291 79.275 51.925 1.00 85.94 155 ASN A CA 1
ATOM 1245 C C . ASN A 1 155 ? -78.450 79.742 50.731 1.00 85.94 155 ASN A C 1
ATOM 1247 O O . ASN A 1 155 ? -78.119 78.924 49.878 1.00 85.94 155 ASN A O 1
ATOM 1251 N N . LEU A 1 156 ? -78.035 81.012 50.691 1.00 89.12 156 LEU A N 1
ATOM 1252 C CA . LEU A 1 156 ? -77.120 81.514 49.657 1.00 89.12 156 LEU A CA 1
ATOM 1253 C C . LEU A 1 156 ? -75.752 80.816 49.734 1.00 89.12 156 LEU A C 1
ATOM 1255 O O . LEU A 1 156 ? -75.145 80.460 48.723 1.00 89.12 156 LEU A O 1
ATOM 1259 N N . LYS A 1 157 ? -75.267 80.579 50.958 1.00 90.50 157 LYS A N 1
ATOM 1260 C CA . LYS A 1 157 ? -74.057 79.790 51.187 1.00 90.50 157 LYS A CA 1
ATOM 1261 C C . LYS A 1 157 ? -74.257 78.344 50.738 1.00 90.50 157 LYS A C 1
ATOM 1263 O O . LYS A 1 157 ? -73.355 77.781 50.132 1.00 90.50 157 LYS A O 1
ATOM 1268 N N . LEU A 1 158 ? -75.434 77.763 50.968 1.00 87.12 158 LEU A N 1
ATOM 1269 C CA . LEU A 1 158 ? -75.770 76.412 50.528 1.00 87.12 158 LEU A CA 1
ATOM 1270 C C . LEU A 1 158 ? -75.766 76.302 48.996 1.00 87.12 158 LEU A C 1
ATOM 1272 O O . LEU A 1 158 ? -75.149 75.377 48.476 1.00 87.12 158 LEU A O 1
ATOM 1276 N N . THR A 1 159 ? -76.375 77.246 48.268 1.00 84.06 159 THR A N 1
ATOM 1277 C CA . THR A 1 159 ? -76.386 77.245 46.793 1.00 84.06 159 THR A CA 1
ATOM 1278 C C . THR A 1 159 ? -74.987 77.432 46.219 1.00 84.06 159 THR A C 1
ATOM 1280 O O . THR A 1 159 ? -74.586 76.658 45.355 1.00 84.06 159 THR A O 1
ATOM 1283 N N . SER A 1 160 ? -74.195 78.359 46.767 1.00 86.75 160 SER A N 1
ATOM 1284 C CA . SER A 1 160 ? -72.789 78.524 46.378 1.00 86.75 160 SER A CA 1
ATOM 1285 C C . SER A 1 160 ? -71.972 77.257 46.657 1.00 86.75 160 SER A C 1
ATOM 1287 O O . SER A 1 160 ? -71.209 76.822 45.798 1.00 86.75 160 SER A O 1
ATOM 1289 N N . THR A 1 161 ? -72.179 76.592 47.801 1.00 87.81 161 THR A N 1
ATOM 1290 C CA . THR A 1 161 ? -71.508 75.310 48.082 1.00 87.81 161 THR A CA 1
ATOM 1291 C C . THR A 1 161 ? -71.988 74.170 47.184 1.00 87.81 161 THR A C 1
ATOM 1293 O O . THR A 1 161 ? -71.245 73.215 46.964 1.00 87.81 161 THR A O 1
ATOM 1296 N N . LEU A 1 162 ? -73.219 74.237 46.670 1.00 87.19 162 LEU A N 1
ATOM 1297 C CA . LEU A 1 162 ? -73.774 73.241 45.758 1.00 87.19 162 LEU A CA 1
ATOM 1298 C C . LEU A 1 162 ? -73.175 73.403 44.358 1.00 87.19 162 LEU A C 1
ATOM 1300 O O . LEU A 1 162 ? -72.718 72.411 43.798 1.00 87.19 162 LEU A O 1
ATOM 1304 N N . GLU A 1 163 ? -73.081 74.633 43.850 1.00 89.12 163 GLU A N 1
ATOM 1305 C CA . GLU A 1 163 ? -72.387 74.942 42.593 1.00 89.12 163 GLU A CA 1
ATOM 1306 C C . GLU A 1 163 ? -70.907 74.545 42.671 1.00 89.12 163 GLU A C 1
ATOM 1308 O O . GLU A 1 163 ? -70.417 73.825 41.805 1.00 89.12 163 GLU A O 1
ATOM 1313 N N . GLU A 1 164 ? -70.205 74.897 43.757 1.00 89.94 164 GLU A N 1
ATOM 1314 C CA . GLU A 1 164 ? -68.823 74.453 43.989 1.00 89.94 164 GLU A CA 1
ATOM 1315 C C . GLU A 1 164 ? -68.709 72.921 44.016 1.00 89.94 164 GLU A C 1
ATOM 1317 O O . GLU A 1 164 ? -67.761 72.352 43.467 1.00 89.94 164 GLU A O 1
ATOM 1322 N N . LYS A 1 165 ? -69.678 72.226 44.625 1.00 88.94 165 LYS A N 1
ATOM 1323 C CA . LYS A 1 165 ? -69.724 70.760 44.658 1.00 88.94 165 LYS A CA 1
ATOM 1324 C C . LYS A 1 165 ? -69.939 70.167 43.264 1.00 88.94 165 LYS A C 1
ATOM 1326 O O . LYS A 1 165 ? -69.304 69.160 42.951 1.00 88.94 165 LYS A O 1
ATOM 1331 N N . GLU A 1 166 ? -70.805 70.745 42.437 1.00 89.38 166 GLU A N 1
ATOM 1332 C CA . GLU A 1 166 ? -71.039 70.300 41.057 1.00 89.38 166 GLU A CA 1
ATOM 1333 C C . GLU A 1 166 ? -69.820 70.544 40.160 1.00 89.38 166 GLU A C 1
ATOM 1335 O O . GLU A 1 166 ? -69.417 69.653 39.404 1.00 89.38 166 GLU A O 1
ATOM 1340 N N . ASP A 1 167 ? -69.156 71.686 40.324 1.00 93.19 167 ASP A N 1
ATOM 1341 C CA . ASP A 1 167 ? -67.889 72.017 39.674 1.00 93.19 167 ASP A CA 1
ATOM 1342 C C . ASP A 1 167 ? -66.786 71.019 40.046 1.00 93.19 167 ASP A C 1
ATOM 1344 O O . ASP A 1 167 ? -66.045 70.516 39.193 1.00 93.19 167 ASP A O 1
ATOM 1348 N N . VAL A 1 168 ? -66.675 70.705 41.341 1.00 91.50 168 VAL A N 1
ATOM 1349 C CA . VAL A 1 168 ? -65.742 69.700 41.859 1.00 91.50 168 VAL A CA 1
ATOM 1350 C C . VAL A 1 168 ? -66.092 68.313 41.325 1.00 91.50 168 VAL A C 1
ATOM 1352 O O . VAL A 1 168 ? -65.186 67.578 40.937 1.00 91.50 168 VAL A O 1
ATOM 1355 N N . ASN A 1 169 ? -67.374 67.956 41.242 1.00 92.06 169 ASN A N 1
ATOM 1356 C CA . ASN A 1 169 ? -67.815 66.671 40.703 1.00 92.06 169 ASN A CA 1
ATOM 1357 C C . ASN A 1 169 ? -67.495 66.535 39.203 1.00 92.06 169 ASN A C 1
ATOM 1359 O O . ASN A 1 169 ? -67.000 65.497 38.768 1.00 92.06 169 ASN A O 1
ATOM 1363 N N . SER A 1 170 ? -67.681 67.600 38.422 1.00 92.06 170 SER A N 1
ATOM 1364 C CA . SER A 1 170 ? -67.314 67.635 37.000 1.00 92.06 170 SER A CA 1
ATOM 1365 C C . SER A 1 170 ? -65.798 67.515 36.804 1.00 92.06 170 SER A C 1
ATOM 1367 O O . SER A 1 170 ? -65.331 66.730 35.975 1.00 92.06 170 SER A O 1
ATOM 1369 N N . LYS A 1 171 ? -65.002 68.210 37.632 1.00 94.50 171 LYS A N 1
ATOM 1370 C CA . LYS A 1 171 ? -63.532 68.073 37.661 1.00 94.50 171 LYS A CA 1
ATOM 1371 C C . LYS A 1 171 ? -63.094 66.667 38.084 1.00 94.50 171 LYS A C 1
ATOM 1373 O O . LYS A 1 171 ? -62.135 66.139 37.522 1.00 94.50 171 LYS A O 1
ATOM 1378 N N . TYR A 1 172 ? -63.795 66.047 39.033 1.00 90.94 172 TYR A N 1
ATOM 1379 C CA . TYR A 1 172 ? -63.548 64.676 39.483 1.00 90.94 172 TYR A CA 1
ATOM 1380 C C . TYR A 1 172 ? -63.808 63.652 38.370 1.00 90.94 172 TYR A C 1
ATOM 1382 O O . TYR A 1 172 ? -62.949 62.811 38.109 1.00 90.94 172 TYR A O 1
ATOM 1390 N N . LEU A 1 173 ? -64.933 63.759 37.655 1.00 93.75 173 LEU A N 1
ATOM 1391 C CA . LEU A 1 173 ? -65.243 62.890 36.514 1.00 93.75 173 LEU A CA 1
ATOM 1392 C C . LEU A 1 173 ? -64.230 63.055 35.371 1.00 93.75 173 LEU A C 1
ATOM 1394 O O . LEU A 1 173 ? -63.757 62.062 34.818 1.00 93.75 173 LEU A O 1
ATOM 1398 N N . ALA A 1 174 ? -63.823 64.290 35.060 1.00 94.44 174 ALA A N 1
ATOM 1399 C CA . ALA A 1 174 ? -62.781 64.544 34.066 1.00 94.44 174 ALA A CA 1
ATOM 1400 C C . ALA A 1 174 ? -61.418 63.956 34.483 1.00 94.44 174 ALA A C 1
ATOM 1402 O O . ALA A 1 174 ? -60.687 63.423 33.647 1.00 94.44 174 ALA A O 1
ATOM 1403 N N . ALA A 1 175 ? -61.070 64.026 35.772 1.00 93.00 175 ALA A N 1
ATOM 1404 C CA . ALA A 1 175 ? -59.859 63.403 36.300 1.00 93.00 175 ALA A CA 1
ATOM 1405 C C . ALA A 1 175 ? -59.918 61.869 36.211 1.00 93.00 175 ALA A C 1
ATOM 1407 O O . ALA A 1 175 ? -58.925 61.256 35.828 1.00 93.00 175 ALA A O 1
ATOM 1408 N N . LEU A 1 176 ? -61.073 61.255 36.491 1.00 93.25 176 LEU A N 1
ATOM 1409 C CA . LEU A 1 176 ? -61.275 59.813 36.322 1.00 93.25 176 LEU A CA 1
ATOM 1410 C C . LEU A 1 176 ? -61.093 59.366 34.866 1.00 93.25 176 LEU A C 1
ATOM 1412 O O . LEU A 1 176 ? -60.389 58.388 34.632 1.00 93.25 176 LEU A O 1
ATOM 1416 N N . SER A 1 177 ? -61.648 60.103 33.896 1.00 93.56 177 SER A N 1
ATOM 1417 C CA . SER A 1 177 ? -61.452 59.804 32.466 1.00 93.56 177 SER A CA 1
ATOM 1418 C C . SER A 1 177 ? -59.971 59.834 32.082 1.00 93.56 177 SER A C 1
ATOM 1420 O O . SER A 1 177 ? -59.472 58.916 31.438 1.00 93.56 177 SER A O 1
ATOM 1422 N N . LYS A 1 178 ? -59.230 60.848 32.551 1.00 96.19 178 LYS A N 1
ATOM 1423 C CA . LYS A 1 178 ? -57.783 60.961 32.303 1.00 96.19 178 LYS A CA 1
ATOM 1424 C C . LYS A 1 178 ? -56.972 59.842 32.957 1.00 96.19 178 LYS A C 1
ATOM 1426 O O . LYS A 1 178 ? -55.978 59.405 32.387 1.00 96.19 178 LYS A O 1
ATOM 1431 N N . ILE A 1 179 ? -57.374 59.382 34.144 1.00 92.88 179 ILE A N 1
ATOM 1432 C CA . ILE A 1 179 ? -56.743 58.229 34.805 1.00 92.88 179 ILE A CA 1
ATOM 1433 C C . ILE A 1 179 ? -56.976 56.965 33.975 1.00 92.88 179 ILE A C 1
ATOM 1435 O O . ILE A 1 179 ? -56.027 56.233 33.721 1.00 92.88 179 ILE A O 1
ATOM 1439 N N . GLN A 1 180 ? -58.198 56.747 33.488 1.00 94.06 180 GLN A N 1
ATOM 1440 C CA . GLN A 1 180 ? -58.518 55.592 32.652 1.00 94.06 180 GLN A CA 1
ATOM 1441 C C . GLN A 1 180 ? -57.741 55.599 31.323 1.00 94.06 180 GLN A C 1
ATOM 1443 O O . GLN A 1 180 ? -57.233 54.563 30.901 1.00 94.06 180 GLN A O 1
ATOM 1448 N N . GLU A 1 181 ? -57.596 56.759 30.678 1.00 93.62 181 GLU A N 1
ATOM 1449 C CA . GLU A 1 181 ? -56.748 56.909 29.487 1.00 93.62 181 GLU A CA 1
ATOM 1450 C C . GLU A 1 181 ? -55.274 56.592 29.785 1.00 93.62 181 GLU A C 1
ATOM 1452 O O . GLU A 1 181 ? -54.631 55.863 29.028 1.00 93.62 181 GLU A O 1
ATOM 1457 N N . ALA A 1 182 ? -54.741 57.084 30.908 1.00 93.06 182 ALA A N 1
ATOM 1458 C CA . ALA A 1 182 ? -53.375 56.786 31.334 1.00 93.06 182 ALA A CA 1
ATOM 1459 C C . ALA A 1 182 ? -53.171 55.294 31.654 1.00 93.06 182 ALA A C 1
ATOM 1461 O O . ALA A 1 182 ? -52.123 54.734 31.331 1.00 93.06 182 ALA A O 1
ATOM 1462 N N . ASP A 1 183 ? -54.168 54.636 32.249 1.00 94.06 183 ASP A N 1
ATOM 1463 C CA . ASP A 1 183 ? -54.138 53.200 32.530 1.00 94.06 183 ASP A CA 1
ATOM 1464 C C . ASP A 1 183 ? -54.140 52.365 31.242 1.00 94.06 183 ASP A C 1
ATOM 1466 O O . ASP A 1 183 ? -53.390 51.391 31.149 1.00 94.06 183 ASP A O 1
ATOM 1470 N N . ASN A 1 184 ? -54.904 52.776 30.224 1.00 94.75 184 ASN A N 1
ATOM 1471 C CA . ASN A 1 184 ? -54.882 52.135 28.907 1.00 94.75 184 ASN A CA 1
ATOM 1472 C C . ASN A 1 184 ? -53.501 52.265 28.243 1.00 94.75 184 ASN A C 1
ATOM 1474 O O . ASN A 1 184 ? -52.933 51.262 27.818 1.00 94.75 184 ASN A O 1
ATOM 1478 N N . ILE A 1 185 ? -52.906 53.464 28.244 1.00 95.81 185 ILE A N 1
ATOM 1479 C CA . ILE A 1 185 ? -51.549 53.681 27.710 1.00 95.81 185 ILE A CA 1
ATOM 1480 C C . ILE A 1 185 ? -50.516 52.830 28.466 1.00 95.81 185 ILE A C 1
ATOM 1482 O O . ILE A 1 185 ? -49.642 52.216 27.856 1.00 95.81 185 ILE A O 1
ATOM 1486 N N . ASN A 1 186 ? -50.611 52.755 29.797 1.00 93.75 186 ASN A N 1
ATOM 1487 C CA . ASN A 1 186 ? -49.721 51.916 30.604 1.00 93.75 186 ASN A CA 1
ATOM 1488 C C . ASN A 1 186 ? -49.859 50.426 30.266 1.00 93.75 186 ASN A C 1
ATOM 1490 O O . ASN A 1 186 ? -48.868 49.694 30.309 1.00 93.75 186 ASN A O 1
ATOM 1494 N N . MET A 1 187 ? -51.071 49.967 29.951 1.00 94.00 187 MET A N 1
ATOM 1495 C CA . MET A 1 187 ? -51.309 48.593 29.523 1.00 94.00 187 MET A CA 1
ATOM 1496 C C . MET A 1 187 ? -50.628 48.306 28.180 1.00 94.00 187 MET A C 1
ATOM 1498 O O . MET A 1 187 ? -49.909 47.310 28.094 1.00 94.00 187 MET A O 1
ATOM 1502 N N . ASP A 1 188 ? -50.775 49.192 27.194 1.00 94.12 188 ASP A N 1
ATOM 1503 C CA . ASP A 1 188 ? -50.146 49.048 25.874 1.00 94.12 188 ASP A CA 1
ATOM 1504 C C . ASP A 1 188 ? -48.613 49.027 25.991 1.00 94.12 188 ASP A C 1
ATOM 1506 O O . ASP A 1 188 ? -47.954 48.093 25.526 1.00 94.12 188 ASP A O 1
ATOM 1510 N N . VAL A 1 189 ? -48.036 49.977 26.737 1.00 94.31 189 VAL A N 1
ATOM 1511 C CA . VAL A 1 189 ? -46.586 50.027 27.002 1.00 94.31 189 VAL A CA 1
ATOM 1512 C C . VAL A 1 189 ? -46.096 48.755 27.698 1.00 94.31 189 VAL A C 1
ATOM 1514 O O . VAL A 1 189 ? -44.998 48.274 27.411 1.00 94.31 189 VAL A O 1
ATOM 1517 N N . ARG A 1 190 ? -46.894 48.171 28.601 1.00 95.12 190 ARG A N 1
ATOM 1518 C CA . ARG A 1 190 ? -46.547 46.899 29.246 1.00 95.12 190 ARG A CA 1
ATOM 1519 C C . ARG A 1 190 ? -46.535 45.750 28.240 1.00 95.12 190 ARG A C 1
ATOM 1521 O O . ARG A 1 190 ? -45.601 44.954 28.270 1.00 95.12 190 ARG A O 1
ATOM 1528 N N . THR A 1 191 ? -47.522 45.675 27.347 1.00 93.69 191 THR A N 1
ATOM 1529 C CA . THR A 1 191 ? -47.552 44.636 26.306 1.00 93.69 191 THR A CA 1
ATOM 1530 C C . THR A 1 191 ? -46.390 44.766 25.322 1.00 93.69 191 THR A C 1
ATOM 1532 O O . THR A 1 191 ? -45.764 43.761 24.981 1.00 93.69 191 THR A O 1
ATOM 1535 N N . ASP A 1 192 ? -46.012 45.991 24.951 1.00 95.00 192 ASP A N 1
ATOM 1536 C CA . ASP A 1 192 ? -44.837 46.247 24.117 1.00 95.00 192 ASP A CA 1
ATOM 1537 C C . ASP A 1 192 ? -43.539 45.865 24.837 1.00 95.00 192 ASP A C 1
ATOM 1539 O O . ASP A 1 192 ? -42.662 45.228 24.249 1.00 95.00 192 ASP A O 1
ATOM 1543 N N . ALA A 1 193 ? -43.418 46.184 26.130 1.00 92.75 193 ALA A N 1
ATOM 1544 C CA . ALA A 1 193 ? -42.267 45.799 26.942 1.00 92.75 193 ALA A CA 1
ATOM 1545 C C . ALA A 1 193 ? -42.134 44.272 27.075 1.00 92.75 193 ALA A C 1
ATOM 1547 O O . ALA A 1 193 ? -41.024 43.741 26.990 1.00 92.75 193 ALA A O 1
ATOM 1548 N N . GLU A 1 194 ? -43.248 43.557 27.247 1.00 94.19 194 GLU A N 1
ATOM 1549 C CA . GLU A 1 194 ? -43.281 42.091 27.259 1.00 94.19 194 GLU A CA 1
ATOM 1550 C C . GLU A 1 194 ? -42.861 41.519 25.896 1.00 94.19 194 GLU A C 1
ATOM 1552 O O . GLU A 1 194 ? -41.978 40.659 25.836 1.00 94.19 194 GLU A O 1
ATOM 1557 N N . SER A 1 195 ? -43.411 42.044 24.796 1.00 94.62 195 SER A N 1
ATOM 1558 C CA . SER A 1 195 ? -43.055 41.650 23.427 1.00 94.62 195 SER A CA 1
ATOM 1559 C C . SER A 1 195 ? -41.562 41.856 23.140 1.00 94.62 195 SER A C 1
ATOM 1561 O O . SER A 1 195 ? -40.869 40.915 22.737 1.00 94.62 195 SER A O 1
ATOM 1563 N N . LEU A 1 196 ? -41.019 43.038 23.444 1.00 94.88 196 LEU A N 1
ATOM 1564 C CA . LEU A 1 196 ? -39.590 43.340 23.314 1.00 94.88 196 LEU A CA 1
ATOM 1565 C C . LEU A 1 196 ? -38.728 42.452 24.218 1.00 94.88 196 LEU A C 1
ATOM 1567 O O . LEU A 1 196 ? -37.648 42.024 23.809 1.00 94.88 196 LEU A O 1
ATOM 1571 N N . GLY A 1 197 ? -39.211 42.122 25.418 1.00 94.81 197 GLY A N 1
ATOM 1572 C CA . GLY A 1 197 ? -38.581 41.148 26.304 1.00 94.81 197 GLY A CA 1
ATOM 1573 C C . GLY A 1 197 ? -38.439 39.780 25.637 1.00 94.81 197 GLY A C 1
ATOM 1574 O O . GLY A 1 197 ? -37.344 39.218 25.618 1.00 94.81 197 GLY A O 1
ATOM 1575 N N . THR A 1 198 ? -39.508 39.277 25.010 1.00 94.69 198 THR A N 1
ATOM 1576 C CA . THR A 1 198 ? -39.460 37.991 24.294 1.00 94.69 198 THR A CA 1
ATOM 1577 C C . THR A 1 198 ? -38.531 38.021 23.081 1.00 94.69 198 THR A C 1
ATOM 1579 O O . THR A 1 198 ? -37.783 37.067 22.869 1.00 94.69 198 THR A O 1
ATOM 1582 N N . GLN A 1 199 ? -38.525 39.108 22.301 1.00 95.31 199 GLN A N 1
ATOM 1583 C CA . GLN A 1 199 ? -37.614 39.258 21.162 1.00 95.31 199 GLN A CA 1
ATOM 1584 C C . GLN A 1 199 ? -36.155 39.311 21.615 1.00 95.31 199 GLN A C 1
ATOM 1586 O O . GLN A 1 199 ? -35.312 38.619 21.051 1.00 95.31 199 GLN A O 1
ATOM 1591 N N . ARG A 1 200 ? -35.861 40.067 22.677 1.00 95.62 200 ARG A N 1
ATOM 1592 C CA . ARG A 1 200 ? -34.521 40.135 23.264 1.00 95.62 200 ARG A CA 1
ATOM 1593 C C . ARG A 1 200 ? -34.046 38.765 23.747 1.00 95.62 200 ARG A C 1
ATOM 1595 O O . ARG A 1 200 ? -32.893 38.424 23.515 1.00 95.62 200 ARG A O 1
ATOM 1602 N N . SER A 1 201 ? -34.910 37.980 24.391 1.00 93.69 201 SER A N 1
ATOM 1603 C CA . SER A 1 201 ? -34.568 36.613 24.802 1.00 93.69 201 SER A CA 1
ATOM 1604 C C . SER A 1 201 ? -34.282 35.700 23.609 1.00 93.69 201 SER A C 1
ATOM 1606 O O . SER A 1 201 ? -33.329 34.933 23.672 1.00 93.69 201 SER A O 1
ATOM 1608 N N . LYS A 1 202 ? -35.049 35.802 22.515 1.00 95.50 202 LYS A N 1
ATOM 1609 C CA . LYS A 1 202 ? -34.787 35.032 21.285 1.00 95.50 202 LYS A CA 1
ATOM 1610 C C . LYS A 1 202 ? -33.440 35.391 20.661 1.00 95.50 202 LYS A C 1
ATOM 1612 O O . LYS A 1 202 ? -32.654 34.497 20.382 1.00 95.50 202 LYS A O 1
ATOM 1617 N N . LEU A 1 203 ? -33.159 36.686 20.514 1.00 94.56 203 LEU A N 1
ATOM 1618 C CA . LEU A 1 203 ? -31.886 37.158 19.967 1.00 94.56 203 LEU A CA 1
ATOM 1619 C C . LEU A 1 203 ? -30.697 36.773 20.850 1.00 94.56 203 LEU A C 1
ATOM 1621 O O . LEU A 1 203 ? -29.617 36.544 20.328 1.00 94.56 203 LEU A O 1
ATOM 1625 N N . LEU A 1 204 ? -30.872 36.701 22.173 1.00 95.19 204 LEU A N 1
ATOM 1626 C CA . LEU A 1 204 ? -29.811 36.246 23.071 1.00 95.19 204 LEU A CA 1
ATOM 1627 C C . LEU A 1 204 ? -29.451 34.778 22.804 1.00 95.19 204 LEU A C 1
ATOM 1629 O O . LEU A 1 204 ? -28.275 34.472 22.667 1.00 95.19 204 LEU A O 1
ATOM 1633 N N . VAL A 1 205 ? -30.459 33.911 22.665 1.00 95.12 205 VAL A N 1
ATOM 1634 C CA . VAL A 1 205 ? -30.254 32.491 22.336 1.00 95.12 205 VAL A CA 1
ATOM 1635 C C . VAL A 1 205 ? -29.590 32.334 20.968 1.00 95.12 205 VAL A C 1
ATOM 1637 O O . VAL A 1 205 ? -28.614 31.607 20.853 1.00 95.12 205 VAL A O 1
ATOM 1640 N N . GLU A 1 206 ? -30.057 33.060 19.951 1.00 95.19 206 GLU A N 1
ATOM 1641 C CA . GLU A 1 206 ? -29.456 33.024 18.609 1.00 95.19 206 GLU A CA 1
ATOM 1642 C C . GLU A 1 206 ? -27.995 33.507 18.619 1.00 95.19 206 GLU A C 1
ATOM 1644 O O . GLU A 1 206 ? -27.146 32.953 17.928 1.00 95.19 206 GLU A O 1
ATOM 1649 N N . ASN A 1 207 ? -27.668 34.509 19.439 1.00 92.19 207 ASN A N 1
ATOM 1650 C CA . ASN A 1 207 ? -26.298 35.000 19.582 1.00 92.19 207 ASN A CA 1
ATOM 1651 C C . ASN A 1 207 ? -25.396 33.980 20.299 1.00 92.19 207 ASN A C 1
ATOM 1653 O O . ASN A 1 207 ? -24.246 33.797 19.904 1.00 92.19 207 ASN A O 1
ATOM 1657 N N . ASP A 1 208 ? -25.921 33.276 21.306 1.00 95.31 208 ASP A N 1
ATOM 1658 C CA . ASP A 1 208 ? -25.210 32.180 21.971 1.00 95.31 208 ASP A CA 1
ATOM 1659 C C . ASP A 1 208 ? -24.975 30.996 21.008 1.00 95.31 208 ASP A C 1
ATOM 1661 O O . ASP A 1 208 ? -23.874 30.445 20.969 1.00 95.31 208 ASP A O 1
ATOM 1665 N N . GLU A 1 209 ? -25.962 30.648 20.174 1.00 94.94 209 GLU A N 1
ATOM 1666 C CA . GLU A 1 209 ? -25.836 29.616 19.132 1.00 94.94 209 GLU A CA 1
ATOM 1667 C C . GLU A 1 209 ? -24.814 30.004 18.054 1.00 94.94 209 GLU A C 1
ATOM 1669 O O . GLU A 1 209 ? -23.949 29.201 17.701 1.00 94.94 209 GLU A O 1
ATOM 1674 N N . LEU A 1 210 ? -24.864 31.243 17.553 1.00 94.50 210 LEU A N 1
ATOM 1675 C CA . LEU A 1 210 ? -23.896 31.753 16.577 1.00 94.50 210 LEU A CA 1
ATOM 1676 C C . LEU A 1 210 ? -22.481 31.788 17.150 1.00 94.50 210 LEU A C 1
ATOM 1678 O O . LEU A 1 210 ? -21.525 31.462 16.447 1.00 94.50 210 LEU A O 1
ATOM 1682 N N . LYS A 1 211 ? -22.335 32.145 18.427 1.00 94.94 211 LYS A N 1
ATOM 1683 C CA . LYS A 1 211 ? -21.046 32.104 19.113 1.00 94.94 211 LYS A CA 1
ATOM 1684 C C . LYS A 1 211 ? -20.510 30.676 19.196 1.00 94.94 211 LYS A C 1
ATOM 1686 O O . LYS A 1 211 ? -19.355 30.452 18.858 1.00 94.94 211 LYS A O 1
ATOM 1691 N N . GLN A 1 212 ? -21.355 29.711 19.556 1.00 94.31 212 GLN A N 1
ATOM 1692 C CA . GLN A 1 212 ? -20.960 28.305 19.572 1.00 94.31 212 GLN A CA 1
ATOM 1693 C C . GLN A 1 212 ? -20.557 27.808 18.174 1.00 94.31 212 GLN A C 1
ATOM 1695 O O . GLN A 1 212 ? -19.569 27.092 18.039 1.00 94.31 212 GLN A O 1
ATOM 1700 N N . GLN A 1 213 ? -21.273 28.214 17.120 1.00 94.62 213 GLN A N 1
ATOM 1701 C CA . GLN A 1 213 ? -20.887 27.895 15.741 1.00 94.62 213 GLN A CA 1
ATOM 1702 C C . GLN A 1 213 ? -19.553 28.535 15.344 1.00 94.62 213 GLN A C 1
ATOM 1704 O O . GLN A 1 213 ? -18.760 27.902 14.648 1.00 94.62 213 GLN A O 1
ATOM 1709 N N . PHE A 1 214 ? -19.290 29.767 15.781 1.00 93.00 214 PHE A N 1
ATOM 1710 C CA . PHE A 1 214 ? -18.021 30.447 15.537 1.00 93.00 214 PHE A CA 1
ATOM 1711 C C . PHE A 1 214 ? -16.857 29.722 16.219 1.00 93.00 214 PHE A C 1
ATOM 1713 O O . PHE A 1 214 ? -15.840 29.481 15.573 1.00 93.00 214 PHE A O 1
ATOM 1720 N N . ASP A 1 215 ? -17.034 29.302 17.473 1.00 93.75 215 ASP A N 1
ATOM 1721 C CA . ASP A 1 215 ? -16.025 28.546 18.219 1.00 93.75 215 ASP A CA 1
ATOM 1722 C C . ASP A 1 215 ? -15.718 27.202 17.525 1.00 93.75 215 ASP A C 1
ATOM 1724 O O . ASP A 1 215 ? -14.557 26.900 17.256 1.00 93.75 215 ASP A O 1
ATOM 1728 N N . VAL A 1 216 ? -16.750 26.451 17.108 1.00 94.50 216 VAL A N 1
ATOM 1729 C CA . VAL A 1 216 ? -16.583 25.205 16.326 1.00 94.50 216 VAL A CA 1
ATOM 1730 C C . VAL A 1 216 ? -15.894 25.465 14.983 1.00 94.50 216 VAL A C 1
ATOM 1732 O O . VAL A 1 216 ? -15.056 24.680 14.545 1.00 94.50 216 VAL A O 1
ATOM 1735 N N . THR A 1 217 ? -16.220 26.572 14.314 1.00 92.06 217 THR A N 1
ATOM 1736 C CA . THR A 1 217 ? -15.563 26.946 13.051 1.00 92.06 217 THR A CA 1
ATOM 1737 C C . THR A 1 217 ? -14.079 27.243 13.274 1.00 92.06 217 THR A C 1
ATOM 1739 O O . THR A 1 217 ? -13.254 26.812 12.470 1.00 92.06 217 THR A O 1
ATOM 1742 N N . GLY A 1 218 ? -13.729 27.906 14.379 1.00 91.69 218 GLY A N 1
ATOM 1743 C CA . GLY A 1 218 ? -12.341 28.151 14.771 1.00 91.69 218 GLY A CA 1
ATOM 1744 C C . GLY A 1 218 ? -11.567 26.864 15.073 1.00 91.69 218 GLY A C 1
ATOM 1745 O O . GLY A 1 218 ? -10.417 26.731 14.658 1.00 91.69 218 GLY A O 1
ATOM 1746 N N . GLU A 1 219 ? -12.198 25.884 15.725 1.00 94.69 219 GLU A N 1
ATOM 1747 C CA . GLU A 1 219 ? -11.601 24.557 15.948 1.00 94.69 219 GLU A CA 1
ATOM 1748 C C . GLU A 1 219 ? -11.334 23.819 14.626 1.00 94.69 219 GLU A C 1
ATOM 1750 O O . GLU A 1 219 ? -10.246 23.275 14.430 1.00 94.69 219 GLU A O 1
ATOM 1755 N N . ILE A 1 220 ? -12.285 23.854 13.685 1.00 93.81 220 ILE A N 1
ATOM 1756 C CA . ILE A 1 220 ? -12.119 23.256 12.351 1.00 93.81 220 ILE A CA 1
ATOM 1757 C C . ILE A 1 220 ? -10.996 23.954 11.572 1.00 93.81 220 ILE A C 1
ATOM 1759 O O . ILE A 1 220 ? -10.196 23.286 10.917 1.00 93.81 220 ILE A O 1
ATOM 1763 N N . GLU A 1 221 ? -10.908 25.284 11.630 1.00 92.38 221 GLU A N 1
ATOM 1764 C CA . GLU A 1 221 ? -9.843 26.050 10.971 1.00 92.38 221 GLU A CA 1
ATOM 1765 C C . GLU A 1 221 ? -8.457 25.695 11.531 1.00 92.38 221 GLU A C 1
ATOM 1767 O O . GLU A 1 221 ? -7.507 25.507 10.762 1.00 92.38 221 GLU A O 1
ATOM 1772 N N . ALA A 1 222 ? -8.343 25.527 12.851 1.00 93.75 222 ALA A N 1
ATOM 1773 C CA . ALA A 1 222 ? -7.114 25.072 13.491 1.00 93.75 222 ALA A CA 1
ATOM 1774 C C . ALA A 1 222 ? -6.744 23.638 13.069 1.00 93.75 222 ALA A C 1
ATOM 1776 O O . ALA A 1 222 ? -5.589 23.380 12.726 1.00 93.75 222 ALA A O 1
ATOM 1777 N N . GLU A 1 223 ? -7.713 22.717 13.014 1.00 95.25 223 GLU A N 1
ATOM 1778 C CA . GLU A 1 223 ? -7.478 21.337 12.564 1.00 95.25 223 GLU A CA 1
ATOM 1779 C C . GLU A 1 223 ? -7.040 21.281 11.090 1.00 95.25 223 GLU A C 1
ATOM 1781 O O . GLU A 1 223 ? -6.129 20.530 10.729 1.00 95.25 223 GLU A O 1
ATOM 1786 N N . LEU A 1 224 ? -7.655 22.093 10.224 1.00 94.19 224 LEU A N 1
ATOM 1787 C CA . LEU A 1 224 ? -7.265 22.202 8.817 1.00 94.19 224 LEU A CA 1
ATOM 1788 C C . LEU A 1 224 ? -5.866 22.800 8.656 1.00 94.19 224 LEU A C 1
ATOM 1790 O O . LEU A 1 224 ? -5.095 22.311 7.830 1.00 94.19 224 LEU A O 1
ATOM 1794 N N . SER A 1 225 ? -5.524 23.811 9.456 1.00 92.62 225 SER A N 1
ATOM 1795 C CA . SER A 1 225 ? -4.190 24.419 9.457 1.00 92.62 225 SER A CA 1
ATOM 1796 C C . SER A 1 225 ? -3.121 23.410 9.876 1.00 92.62 225 SER A C 1
ATOM 1798 O O . SER A 1 225 ? -2.098 23.290 9.205 1.00 92.62 225 SER A O 1
ATOM 1800 N N . GLN A 1 226 ? -3.395 22.606 10.907 1.00 94.56 226 GLN A N 1
ATOM 1801 C CA . GLN A 1 226 ? -2.492 21.538 11.338 1.00 94.56 226 GLN A CA 1
ATOM 1802 C C . GLN A 1 226 ? -2.306 20.471 10.250 1.00 94.56 226 GLN A C 1
ATOM 1804 O O . GLN A 1 226 ? -1.180 20.079 9.951 1.00 94.56 226 GLN A O 1
ATOM 1809 N N . LYS A 1 227 ? -3.393 20.021 9.606 1.00 95.00 227 LYS A N 1
ATOM 1810 C CA . LYS A 1 227 ? -3.311 19.047 8.501 1.00 95.00 227 LYS A CA 1
ATOM 1811 C C . LYS A 1 227 ? -2.537 19.588 7.300 1.00 95.00 227 LYS A C 1
ATOM 1813 O O . LYS A 1 227 ? -1.863 18.817 6.616 1.00 95.00 227 LYS A O 1
ATOM 1818 N N . LEU A 1 228 ? -2.640 20.889 7.029 1.00 93.81 228 LEU A N 1
ATOM 1819 C CA . LEU A 1 228 ? -1.872 21.542 5.974 1.00 93.81 228 LEU A CA 1
ATOM 1820 C C . LEU A 1 228 ? -0.374 21.545 6.307 1.00 93.81 228 LEU A C 1
ATOM 1822 O O . LEU A 1 228 ? 0.424 21.160 5.455 1.00 93.81 228 LEU A O 1
ATOM 1826 N N . GLU A 1 229 ? -0.007 21.898 7.541 1.00 93.56 229 GLU A N 1
ATOM 1827 C CA . GLU A 1 229 ? 1.384 21.875 8.012 1.00 93.56 229 GLU A CA 1
ATOM 1828 C C . GLU A 1 229 ? 1.974 20.455 7.975 1.00 93.56 229 GLU A C 1
ATOM 1830 O O . GLU A 1 229 ? 3.084 20.245 7.483 1.00 93.56 229 GLU A O 1
ATOM 1835 N N . ASP A 1 230 ? 1.214 19.445 8.406 1.00 93.31 230 ASP A N 1
ATOM 1836 C CA . ASP A 1 230 ? 1.641 18.045 8.328 1.00 93.31 230 ASP A CA 1
ATOM 1837 C C . ASP A 1 230 ? 1.838 17.592 6.869 1.00 93.31 230 ASP A C 1
ATOM 1839 O O . ASP A 1 230 ? 2.812 16.903 6.552 1.00 93.31 230 ASP A O 1
ATOM 1843 N N . SER A 1 231 ? 0.959 18.013 5.953 1.00 91.56 231 SER A N 1
ATOM 1844 C CA . SER A 1 231 ? 1.107 17.752 4.516 1.00 91.56 231 SER A CA 1
ATOM 1845 C C . SER A 1 231 ? 2.339 18.444 3.923 1.00 91.56 231 SER A C 1
ATOM 1847 O O . SER A 1 231 ? 3.008 17.872 3.056 1.00 91.56 231 SER A O 1
ATOM 1849 N N . GLU A 1 232 ? 2.658 19.660 4.367 1.00 93.38 232 GLU A N 1
ATOM 1850 C CA . GLU A 1 232 ? 3.860 20.388 3.951 1.00 93.38 232 GLU A CA 1
ATOM 1851 C C . GLU A 1 232 ? 5.123 19.672 4.447 1.00 93.38 232 GLU A C 1
ATOM 1853 O O . GLU A 1 232 ? 6.013 19.384 3.648 1.00 93.38 232 GLU A O 1
ATOM 1858 N N . ARG A 1 233 ? 5.142 19.217 5.708 1.00 94.81 233 ARG A N 1
ATOM 1859 C CA . ARG A 1 233 ? 6.233 18.392 6.260 1.00 94.81 233 ARG A CA 1
ATOM 1860 C C . ARG A 1 233 ? 6.431 17.082 5.502 1.00 94.81 233 ARG A C 1
ATOM 1862 O O . ARG A 1 233 ? 7.571 16.680 5.269 1.00 94.81 233 ARG A O 1
ATOM 1869 N N . ILE A 1 234 ? 5.349 16.406 5.109 1.00 94.88 234 ILE A N 1
ATOM 1870 C CA . ILE A 1 234 ? 5.430 15.197 4.272 1.00 94.88 234 ILE A CA 1
ATOM 1871 C C . ILE A 1 234 ? 6.031 15.539 2.906 1.00 94.88 234 ILE A C 1
ATOM 1873 O O . ILE A 1 234 ? 6.899 14.815 2.419 1.00 94.88 234 ILE A O 1
ATOM 1877 N N . THR A 1 235 ? 5.603 16.648 2.302 1.00 93.75 235 THR A N 1
ATOM 1878 C CA . THR A 1 235 ? 6.093 17.098 0.992 1.00 93.75 235 THR A CA 1
ATOM 1879 C C . THR A 1 235 ? 7.581 17.447 1.039 1.00 93.75 235 THR A C 1
ATOM 1881 O O . THR A 1 235 ? 8.337 17.025 0.161 1.00 93.75 235 THR A O 1
ATOM 1884 N N . ASP A 1 236 ? 8.028 18.145 2.081 1.00 94.19 236 ASP A N 1
ATOM 1885 C CA . ASP A 1 236 ? 9.441 18.453 2.305 1.00 94.19 236 ASP A CA 1
ATOM 1886 C C . ASP A 1 236 ? 10.263 17.186 2.571 1.00 94.19 236 ASP A C 1
ATOM 1888 O O . ASP A 1 236 ? 11.358 17.033 2.028 1.00 94.19 236 ASP A O 1
ATOM 1892 N N . GLY A 1 237 ? 9.712 16.227 3.323 1.00 95.62 237 GLY A N 1
ATOM 1893 C CA . GLY A 1 237 ? 10.316 14.907 3.505 1.00 95.62 237 GLY A CA 1
ATOM 1894 C C . GLY A 1 237 ? 10.483 14.148 2.184 1.00 95.62 237 GLY A C 1
ATOM 1895 O O . GLY A 1 237 ? 11.549 13.593 1.918 1.00 95.62 237 GLY A O 1
ATOM 1896 N N . MET A 1 238 ? 9.466 14.167 1.316 1.00 93.75 238 MET A N 1
ATOM 1897 C CA . MET A 1 238 ? 9.543 13.573 -0.024 1.00 93.75 238 MET A CA 1
ATOM 1898 C C . MET A 1 238 ? 10.573 14.280 -0.910 1.00 93.75 238 MET A C 1
ATOM 1900 O O . MET A 1 238 ? 11.299 13.608 -1.642 1.00 93.75 238 MET A O 1
ATOM 1904 N N . ARG A 1 239 ? 10.674 15.613 -0.830 1.00 95.56 239 ARG A N 1
ATOM 1905 C CA . ARG A 1 239 ? 11.687 16.389 -1.559 1.00 95.56 239 ARG A CA 1
ATOM 1906 C C . ARG A 1 239 ? 13.102 16.021 -1.115 1.00 95.56 239 ARG A C 1
ATOM 1908 O O . ARG A 1 239 ? 13.936 15.751 -1.968 1.00 95.56 239 ARG A O 1
ATOM 1915 N N . ALA A 1 240 ? 13.348 15.917 0.190 1.00 95.12 240 ALA A N 1
ATOM 1916 C CA . ALA A 1 240 ? 14.652 15.514 0.713 1.00 95.12 240 ALA A CA 1
ATOM 1917 C C . ALA A 1 240 ? 15.054 14.099 0.257 1.00 95.12 240 ALA A C 1
ATOM 1919 O O . ALA A 1 240 ? 16.202 13.869 -0.114 1.00 95.12 240 ALA A O 1
ATOM 1920 N N . ILE A 1 241 ? 14.109 13.150 0.236 1.00 95.44 241 ILE A N 1
ATOM 1921 C CA . ILE A 1 241 ? 14.358 11.801 -0.298 1.00 95.44 241 ILE A CA 1
ATOM 1922 C C . ILE A 1 241 ? 14.649 11.857 -1.800 1.00 95.44 241 ILE A C 1
ATOM 1924 O O . ILE A 1 241 ? 15.547 11.164 -2.271 1.00 95.44 241 ILE A O 1
ATOM 1928 N N . PHE A 1 242 ? 13.915 12.673 -2.556 1.00 93.88 242 PHE A N 1
ATOM 1929 C CA . PHE A 1 242 ? 14.161 12.846 -3.984 1.00 93.88 242 PHE A CA 1
ATOM 1930 C C . PHE A 1 242 ? 15.568 13.391 -4.258 1.00 93.88 242 PHE A C 1
ATOM 1932 O O . PHE A 1 242 ? 16.259 12.846 -5.115 1.00 93.88 242 PHE A O 1
ATOM 1939 N N . ASP A 1 243 ? 16.011 14.398 -3.504 1.00 94.31 243 ASP A N 1
ATOM 1940 C CA . ASP A 1 243 ? 17.357 14.962 -3.629 1.00 94.31 243 ASP A CA 1
ATOM 1941 C C . ASP A 1 243 ? 18.435 13.910 -3.298 1.00 94.31 243 ASP A C 1
ATOM 1943 O O . ASP A 1 243 ? 19.384 13.742 -4.061 1.00 94.31 243 ASP A O 1
ATOM 1947 N N . LEU A 1 244 ? 18.244 13.105 -2.242 1.00 95.25 244 LEU A N 1
ATOM 1948 C CA . LEU A 1 244 ? 19.148 11.991 -1.916 1.00 9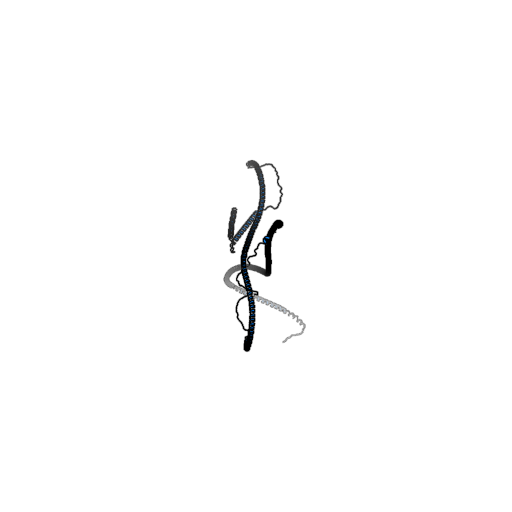5.25 244 LEU A CA 1
ATOM 1949 C C . LEU A 1 244 ? 19.212 10.933 -3.030 1.00 95.25 244 LEU A C 1
ATOM 1951 O O . LEU A 1 244 ? 20.294 10.471 -3.384 1.00 95.25 244 LEU A O 1
ATOM 1955 N N . LEU A 1 245 ? 18.066 10.555 -3.605 1.00 92.94 245 LEU A N 1
ATOM 1956 C CA . LEU A 1 245 ? 18.009 9.597 -4.715 1.00 92.94 245 LEU A CA 1
ATOM 1957 C C . LEU A 1 245 ? 18.637 10.164 -5.996 1.00 92.94 245 LEU A C 1
ATOM 1959 O O . LEU A 1 245 ? 19.227 9.425 -6.786 1.00 92.94 245 LEU A O 1
ATOM 1963 N N . GLN A 1 246 ? 18.509 11.471 -6.220 1.00 95.00 246 GLN A N 1
ATOM 1964 C CA . GLN A 1 246 ? 19.147 12.173 -7.326 1.00 95.00 246 GLN A CA 1
ATOM 1965 C C . GLN A 1 246 ? 20.677 12.145 -7.173 1.00 95.00 246 GLN A C 1
ATOM 1967 O O . GLN A 1 246 ? 21.372 11.845 -8.148 1.00 95.00 246 GLN A O 1
ATOM 1972 N N . ASP A 1 247 ? 21.191 12.392 -5.968 1.00 93.94 247 ASP A N 1
ATOM 1973 C CA . ASP A 1 247 ? 22.622 12.321 -5.655 1.00 93.94 247 ASP A CA 1
ATOM 1974 C C . ASP A 1 247 ? 23.163 10.889 -5.789 1.00 93.94 247 ASP A C 1
ATOM 1976 O O . ASP A 1 247 ? 24.194 10.671 -6.428 1.00 93.94 247 ASP A O 1
ATOM 1980 N N . GLU A 1 248 ? 22.439 9.888 -5.278 1.00 94.19 248 GLU A N 1
ATOM 1981 C CA . GLU A 1 248 ? 22.807 8.473 -5.425 1.00 94.19 248 GLU A CA 1
ATOM 1982 C C . GLU A 1 248 ? 22.839 8.051 -6.902 1.00 94.19 248 GLU A C 1
ATOM 1984 O O . GLU A 1 248 ? 23.771 7.382 -7.353 1.00 94.19 248 GLU A O 1
ATOM 1989 N N . LYS A 1 249 ? 21.874 8.510 -7.707 1.00 94.38 249 LYS A N 1
ATOM 1990 C CA . LYS A 1 249 ? 21.866 8.291 -9.159 1.00 94.38 249 LYS A CA 1
ATOM 1991 C C . LYS A 1 249 ? 23.085 8.915 -9.845 1.00 94.38 249 LYS A C 1
ATOM 1993 O O . LYS A 1 249 ? 23.605 8.323 -10.794 1.00 94.38 249 LYS A O 1
ATOM 1998 N N . LEU A 1 250 ? 23.524 10.102 -9.416 1.00 94.44 250 LEU A N 1
ATOM 1999 C CA . LEU A 1 250 ? 24.734 10.736 -9.947 1.00 94.44 250 LEU A CA 1
ATOM 2000 C C . LEU A 1 250 ? 25.982 9.922 -9.586 1.00 94.44 250 LEU A C 1
ATOM 2002 O O . LEU A 1 250 ? 26.764 9.617 -10.486 1.00 94.44 250 LEU A O 1
ATOM 2006 N N . ALA A 1 251 ? 26.113 9.497 -8.327 1.00 94.25 251 ALA A N 1
ATOM 2007 C CA . ALA A 1 251 ? 27.225 8.669 -7.859 1.00 94.25 251 ALA A CA 1
ATOM 2008 C C . ALA A 1 251 ? 27.306 7.328 -8.611 1.00 94.25 251 ALA A C 1
ATOM 2010 O O . ALA A 1 251 ? 28.348 6.987 -9.169 1.00 94.25 251 ALA A O 1
ATOM 2011 N N . LEU A 1 252 ? 26.183 6.611 -8.741 1.00 94.12 252 LEU A N 1
ATOM 2012 C CA . LEU A 1 252 ? 26.114 5.373 -9.527 1.00 94.12 252 LEU A CA 1
ATOM 2013 C C . LEU A 1 252 ? 26.442 5.609 -11.010 1.00 94.12 252 LEU A C 1
ATOM 2015 O O . LEU A 1 252 ? 27.047 4.760 -11.664 1.00 94.12 252 LEU A O 1
ATOM 2019 N N . GLY A 1 253 ? 26.068 6.768 -11.558 1.00 93.00 253 GLY A N 1
ATOM 2020 C CA . GLY A 1 253 ? 26.438 7.166 -12.915 1.00 93.00 253 GLY A CA 1
ATOM 2021 C C . GLY A 1 253 ? 27.947 7.369 -13.095 1.00 93.00 253 GLY A C 1
ATOM 2022 O O . GLY A 1 253 ? 28.485 7.049 -14.158 1.00 93.00 253 GLY A O 1
ATOM 2023 N N . GLU A 1 254 ? 28.641 7.881 -12.079 1.00 92.31 254 GLU A N 1
ATOM 2024 C CA . GLU A 1 254 ? 30.102 8.012 -12.067 1.00 92.31 254 GLU A CA 1
ATOM 2025 C C . GLU A 1 254 ? 30.794 6.653 -11.929 1.00 92.31 254 GLU A C 1
ATOM 2027 O O . GLU A 1 254 ? 31.707 6.359 -12.704 1.00 92.31 254 GLU A O 1
ATOM 2032 N N . GLU A 1 255 ? 30.312 5.787 -11.034 1.00 93.94 255 GLU A N 1
ATOM 2033 C CA . GLU A 1 255 ? 30.816 4.415 -10.892 1.00 93.94 255 GLU A CA 1
ATOM 2034 C C . GLU A 1 255 ? 30.652 3.616 -12.190 1.00 93.94 255 GLU A C 1
ATOM 2036 O O . GLU A 1 255 ? 31.587 2.958 -12.643 1.00 93.94 255 GLU A O 1
ATOM 2041 N N . LEU A 1 256 ? 29.502 3.728 -12.861 1.00 92.31 256 LEU A N 1
ATOM 2042 C CA . LEU A 1 256 ? 29.263 3.037 -14.127 1.00 92.31 256 LEU A CA 1
ATOM 2043 C C . LEU A 1 256 ? 30.200 3.536 -15.235 1.00 92.31 256 LEU A C 1
ATOM 2045 O O . LEU A 1 256 ? 30.679 2.734 -16.040 1.00 92.31 256 LEU A O 1
ATOM 2049 N N . LYS A 1 257 ? 30.521 4.837 -15.268 1.00 92.56 257 LYS A N 1
ATOM 2050 C CA . LYS A 1 257 ? 31.546 5.377 -16.179 1.00 92.56 257 LYS A CA 1
ATOM 2051 C C . LYS A 1 257 ? 32.934 4.828 -15.856 1.00 92.56 257 LYS A C 1
ATOM 2053 O O . LYS A 1 257 ? 33.658 4.485 -16.790 1.00 92.56 257 LYS A O 1
ATOM 2058 N N . ALA A 1 258 ? 33.293 4.720 -14.577 1.00 92.56 258 ALA A N 1
ATOM 2059 C CA . ALA A 1 258 ? 34.567 4.142 -14.154 1.00 92.56 258 ALA A CA 1
ATOM 2060 C C . ALA A 1 258 ? 34.679 2.671 -14.586 1.00 92.56 258 ALA A C 1
ATOM 2062 O O . ALA A 1 258 ? 35.625 2.316 -15.287 1.00 92.56 258 ALA A O 1
ATOM 2063 N N . VAL A 1 259 ? 33.661 1.853 -14.297 1.00 93.62 259 VAL A N 1
ATOM 2064 C CA . VAL A 1 259 ? 33.595 0.440 -14.713 1.00 93.62 259 VAL A CA 1
ATOM 2065 C C . VAL A 1 259 ? 33.608 0.302 -16.237 1.00 93.62 259 VAL A C 1
ATOM 2067 O O . VAL A 1 259 ? 34.268 -0.581 -16.778 1.00 93.62 259 VAL A O 1
ATOM 2070 N N . THR A 1 260 ? 32.932 1.195 -16.963 1.00 93.00 260 THR A N 1
ATOM 2071 C CA . THR A 1 260 ? 32.985 1.219 -18.436 1.00 93.00 260 THR A CA 1
ATOM 2072 C C . THR A 1 260 ? 34.400 1.526 -18.937 1.00 93.00 260 THR A C 1
ATOM 2074 O O . THR A 1 260 ? 34.863 0.911 -19.899 1.00 93.00 260 THR A O 1
ATOM 2077 N N . GLY A 1 261 ? 35.112 2.443 -18.274 1.00 92.12 261 GLY A N 1
ATOM 2078 C CA . GLY A 1 261 ? 36.520 2.730 -18.545 1.00 92.12 261 GLY A CA 1
ATOM 2079 C C . GLY A 1 261 ? 37.417 1.515 -18.302 1.00 92.12 261 GLY A C 1
ATOM 2080 O O . GLY A 1 261 ? 38.208 1.154 -19.174 1.00 92.12 261 GLY A O 1
ATOM 2081 N N . GLU A 1 262 ? 37.245 0.832 -17.170 1.00 94.19 262 GLU A N 1
ATOM 2082 C CA . GLU A 1 262 ? 37.967 -0.405 -16.848 1.00 94.19 262 GLU A CA 1
ATOM 2083 C C . GLU A 1 262 ? 37.682 -1.524 -17.860 1.00 94.19 262 GLU A C 1
ATOM 2085 O O . GLU A 1 262 ? 38.612 -2.172 -18.344 1.00 94.19 262 GLU A O 1
ATOM 2090 N N . LEU A 1 263 ? 36.421 -1.706 -18.267 1.00 91.94 263 LEU A N 1
ATOM 2091 C CA . LEU A 1 263 ? 36.040 -2.657 -19.313 1.00 91.94 263 LEU A CA 1
ATOM 2092 C C . LEU A 1 263 ? 36.689 -2.326 -20.660 1.00 91.94 263 LEU A C 1
ATOM 2094 O O . LEU A 1 263 ? 37.096 -3.240 -21.375 1.00 91.94 263 LEU A O 1
ATOM 2098 N N . SER A 1 264 ? 36.825 -1.044 -21.011 1.00 93.38 264 SER A N 1
ATOM 2099 C CA . SER A 1 264 ? 37.524 -0.640 -22.235 1.00 93.38 264 SER A CA 1
ATOM 2100 C C . SER A 1 264 ? 39.008 -1.012 -22.191 1.00 93.38 264 SER A C 1
ATOM 2102 O O . SER A 1 264 ? 39.552 -1.452 -23.204 1.00 93.38 264 SER A O 1
ATOM 2104 N N . ILE A 1 265 ? 39.658 -0.869 -21.032 1.00 95.00 265 ILE A N 1
ATOM 2105 C CA . ILE A 1 265 ? 41.060 -1.265 -20.843 1.00 95.00 265 ILE A CA 1
ATOM 2106 C C . ILE A 1 265 ? 41.196 -2.786 -20.955 1.00 95.00 265 ILE A C 1
ATOM 2108 O O . ILE A 1 265 ? 42.041 -3.274 -21.704 1.00 95.00 265 ILE A O 1
ATOM 2112 N N . LEU A 1 266 ? 40.341 -3.543 -20.263 1.00 94.00 266 LEU A N 1
ATOM 2113 C CA . LEU A 1 266 ? 40.348 -5.007 -20.325 1.00 94.00 266 LEU A CA 1
ATOM 2114 C C . LEU A 1 266 ? 40.071 -5.520 -21.741 1.00 94.00 266 LEU A C 1
ATOM 2116 O O . LEU A 1 266 ? 40.725 -6.458 -22.190 1.00 94.00 266 LEU A O 1
ATOM 2120 N N . LYS A 1 267 ? 39.156 -4.880 -22.477 1.00 93.75 267 LYS A N 1
ATOM 2121 C CA . LYS A 1 267 ? 38.869 -5.221 -23.874 1.00 93.75 267 LYS A CA 1
ATOM 2122 C C . LYS A 1 267 ? 40.092 -5.023 -24.770 1.00 93.75 267 LYS A C 1
ATOM 2124 O O . LYS A 1 267 ? 40.400 -5.904 -25.563 1.00 93.75 267 LYS A O 1
ATOM 2129 N N . GLN A 1 268 ? 40.815 -3.913 -24.612 1.00 93.00 268 GLN A N 1
ATOM 2130 C CA . GLN A 1 268 ? 42.062 -3.675 -25.350 1.00 93.00 268 GLN A CA 1
ATOM 2131 C C . GLN A 1 268 ? 43.147 -4.699 -24.995 1.00 93.00 268 GLN A C 1
ATOM 2133 O O . GLN A 1 268 ? 43.872 -5.163 -25.873 1.00 93.00 268 GLN A O 1
ATOM 2138 N N . GLN A 1 269 ? 43.261 -5.076 -23.718 1.00 93.38 269 GLN A N 1
ATOM 2139 C CA . GLN A 1 269 ? 44.203 -6.110 -23.284 1.00 93.38 269 GLN A CA 1
ATOM 2140 C C . GLN A 1 269 ? 43.860 -7.484 -23.871 1.00 93.38 269 GLN A C 1
ATOM 2142 O O . GLN A 1 269 ? 44.770 -8.201 -24.286 1.00 93.38 269 GLN A O 1
ATOM 2147 N N . LEU A 1 270 ? 42.573 -7.832 -23.937 1.00 93.06 270 LEU A N 1
ATOM 2148 C CA . LEU A 1 270 ? 42.102 -9.067 -24.559 1.00 93.06 270 LEU A CA 1
ATOM 2149 C C . LEU A 1 270 ? 42.408 -9.086 -26.060 1.00 93.06 270 LEU A C 1
ATOM 2151 O O . LEU A 1 270 ? 43.009 -10.042 -26.530 1.00 93.06 270 LEU A O 1
ATOM 2155 N N . GLU A 1 271 ? 42.086 -8.014 -26.786 1.00 93.69 271 GLU A N 1
ATOM 2156 C CA . GLU A 1 271 ? 42.362 -7.903 -28.226 1.00 93.69 271 GLU A CA 1
ATOM 2157 C C . GLU A 1 271 ? 43.866 -8.009 -28.523 1.00 93.69 271 GLU A C 1
ATOM 2159 O O . GLU A 1 271 ? 44.290 -8.708 -29.443 1.00 93.69 271 GLU A O 1
ATOM 2164 N N . HIS A 1 272 ? 44.707 -7.388 -27.692 1.00 93.38 272 HIS A N 1
ATOM 2165 C CA . HIS A 1 272 ? 46.153 -7.553 -27.791 1.00 93.38 272 HIS A CA 1
ATOM 2166 C C . HIS A 1 272 ? 46.595 -9.004 -27.527 1.00 93.38 272 HIS A C 1
ATOM 2168 O O . HIS A 1 272 ? 47.464 -9.510 -28.238 1.00 93.38 272 HIS A O 1
ATOM 2174 N N . ALA A 1 273 ? 46.020 -9.686 -26.532 1.00 90.94 273 ALA A N 1
ATOM 2175 C CA . ALA A 1 273 ? 46.326 -11.088 -26.245 1.00 90.94 273 ALA A CA 1
ATOM 2176 C C . ALA A 1 273 ? 45.882 -12.023 -27.386 1.00 90.94 273 ALA A C 1
ATOM 2178 O O . ALA A 1 273 ? 46.661 -12.879 -27.800 1.00 90.94 273 ALA A O 1
ATOM 2179 N N . GLU A 1 274 ? 44.694 -11.811 -27.954 1.00 92.38 274 GLU A N 1
ATOM 2180 C CA . GLU A 1 274 ? 44.192 -12.537 -29.129 1.00 92.38 274 GLU A CA 1
ATOM 2181 C C . GLU A 1 274 ? 45.094 -12.304 -30.353 1.00 92.38 274 GLU A C 1
ATOM 2183 O O . GLU A 1 274 ? 45.446 -13.238 -31.081 1.00 92.38 274 GLU A O 1
ATOM 2188 N N . GLN A 1 275 ? 45.562 -11.069 -30.563 1.00 92.56 275 GLN A N 1
ATOM 2189 C CA . GLN A 1 275 ? 46.512 -10.769 -31.633 1.00 92.56 275 GLN A CA 1
ATOM 2190 C C . GLN A 1 275 ? 47.879 -11.435 -31.399 1.00 92.56 275 GLN A C 1
ATOM 2192 O O . GLN A 1 275 ? 48.529 -11.887 -32.345 1.00 92.56 275 GLN A O 1
ATOM 2197 N N . GLN A 1 276 ? 48.334 -11.529 -30.148 1.00 91.69 276 GLN A N 1
ATOM 2198 C CA . GLN A 1 276 ? 49.538 -12.291 -29.817 1.00 91.69 276 GLN A CA 1
ATOM 2199 C C . GLN A 1 276 ? 49.349 -13.790 -30.066 1.00 91.69 276 GLN A C 1
ATOM 2201 O O . GLN A 1 276 ? 50.238 -14.419 -30.637 1.00 91.69 276 GLN A O 1
ATOM 2206 N N . GLU A 1 277 ? 48.202 -14.358 -29.698 1.00 89.25 277 GLU A N 1
ATOM 2207 C CA . GLU A 1 277 ? 47.885 -15.768 -29.925 1.00 89.25 277 GLU A CA 1
ATOM 2208 C C . GLU A 1 277 ? 47.840 -16.105 -31.419 1.00 89.25 277 GLU A C 1
ATOM 2210 O O . GLU A 1 277 ? 48.458 -17.078 -31.854 1.00 89.25 277 GLU A O 1
ATOM 2215 N N . THR A 1 278 ? 47.187 -15.271 -32.231 1.00 91.88 278 THR A N 1
ATOM 2216 C CA . THR A 1 278 ? 47.146 -15.457 -33.690 1.00 91.88 278 THR A CA 1
ATOM 2217 C C . THR A 1 278 ? 48.538 -15.374 -34.317 1.00 91.88 278 THR A C 1
ATOM 2219 O O . THR A 1 278 ? 48.874 -16.219 -35.149 1.00 91.88 278 THR A O 1
ATOM 2222 N N . ASN A 1 279 ? 49.387 -14.438 -33.877 1.00 92.81 279 ASN A N 1
ATOM 2223 C CA . ASN A 1 279 ? 50.783 -14.355 -34.317 1.00 92.81 279 ASN A CA 1
ATOM 2224 C C . ASN A 1 279 ? 51.588 -15.605 -33.922 1.00 92.81 279 ASN A C 1
ATOM 2226 O O . ASN A 1 279 ? 52.335 -16.144 -34.740 1.00 92.81 279 ASN A O 1
ATOM 2230 N N . ILE A 1 280 ? 51.440 -16.093 -32.684 1.00 93.81 280 ILE A N 1
ATOM 2231 C CA . ILE A 1 280 ? 52.105 -17.322 -32.221 1.00 93.81 280 ILE A CA 1
ATOM 2232 C C . ILE A 1 280 ? 51.630 -18.526 -33.041 1.00 93.81 280 ILE A C 1
ATOM 2234 O O . ILE A 1 280 ? 52.457 -19.317 -33.485 1.00 93.81 280 ILE A O 1
ATOM 2238 N N . SER A 1 281 ? 50.326 -18.641 -33.290 1.00 93.69 281 SER A N 1
ATOM 2239 C CA . SER A 1 281 ? 49.727 -19.722 -34.080 1.00 93.69 281 SER A CA 1
ATOM 2240 C C . SER A 1 281 ? 50.233 -19.730 -35.528 1.00 93.69 281 SER A C 1
ATOM 2242 O O . SER A 1 281 ? 50.629 -20.776 -36.044 1.00 93.69 281 SER A O 1
ATOM 2244 N N . GLN A 1 282 ? 50.321 -18.560 -36.172 1.00 91.88 282 GLN A N 1
ATOM 2245 C CA . GLN A 1 282 ? 50.914 -18.433 -37.508 1.00 91.88 282 GLN A CA 1
ATOM 2246 C C . GLN A 1 282 ? 52.390 -18.838 -37.522 1.00 91.88 282 GLN A C 1
ATOM 2248 O O . GLN A 1 282 ? 52.795 -19.611 -38.389 1.00 91.88 282 GLN A O 1
ATOM 2253 N N . ASN A 1 283 ? 53.182 -18.370 -36.553 1.00 92.69 283 ASN A N 1
ATOM 2254 C CA . ASN A 1 283 ? 54.589 -18.754 -36.437 1.00 92.69 283 ASN A CA 1
ATOM 2255 C C . ASN A 1 283 ? 54.742 -20.265 -36.233 1.00 92.69 283 ASN A C 1
ATOM 2257 O O . ASN A 1 283 ? 55.582 -20.885 -36.878 1.00 92.69 283 ASN A O 1
ATOM 2261 N N . LEU A 1 284 ? 53.904 -20.870 -35.388 1.00 92.56 284 LEU A N 1
ATOM 2262 C CA . LEU A 1 284 ? 53.906 -22.311 -35.151 1.00 92.56 284 LEU A CA 1
ATOM 2263 C C . LEU A 1 284 ? 53.626 -23.067 -36.455 1.00 92.56 284 LEU A C 1
ATOM 2265 O O . LEU A 1 284 ? 54.395 -23.956 -36.816 1.00 92.56 284 LEU A O 1
ATOM 2269 N N . LYS A 1 285 ? 52.618 -22.645 -37.223 1.00 94.12 285 LYS A N 1
ATOM 2270 C CA . LYS A 1 285 ? 52.307 -23.236 -38.530 1.00 94.12 285 LYS A CA 1
ATOM 2271 C C . LYS A 1 285 ? 53.475 -23.126 -39.516 1.00 94.12 285 LYS A C 1
ATOM 2273 O O . LYS A 1 285 ? 53.810 -24.112 -40.165 1.00 94.12 285 LYS A O 1
ATOM 2278 N N . VAL A 1 286 ? 54.133 -21.965 -39.596 1.00 92.50 286 VAL A N 1
ATOM 2279 C CA . VAL A 1 286 ? 55.337 -21.795 -40.431 1.00 92.50 286 VAL A CA 1
ATOM 2280 C C . VAL A 1 286 ? 56.432 -22.773 -39.997 1.00 92.50 286 VAL A C 1
ATOM 2282 O O . VAL A 1 286 ? 57.014 -23.450 -40.840 1.00 92.50 286 VAL A O 1
ATOM 2285 N N . THR A 1 287 ? 56.673 -22.928 -38.691 1.00 89.25 287 THR A N 1
ATOM 2286 C CA . THR A 1 287 ? 57.683 -23.880 -38.199 1.00 89.25 287 THR A CA 1
ATOM 2287 C C . THR A 1 287 ? 57.300 -25.345 -38.433 1.00 89.25 287 THR A C 1
ATOM 2289 O O . THR A 1 287 ? 58.175 -26.186 -38.637 1.00 89.25 287 THR A O 1
ATOM 2292 N N . GLU A 1 288 ? 56.008 -25.682 -38.433 1.00 90.88 288 GLU A N 1
ATOM 2293 C CA . GLU A 1 288 ? 55.514 -27.017 -38.792 1.00 90.88 288 GLU A CA 1
ATOM 2294 C C . GLU A 1 288 ? 55.725 -27.309 -40.283 1.00 90.88 288 GLU A C 1
ATOM 2296 O O . GLU A 1 288 ? 56.232 -28.377 -40.635 1.00 90.88 288 GLU A O 1
ATOM 2301 N N . GLU A 1 289 ? 55.409 -26.351 -41.158 1.00 92.31 289 GLU A N 1
ATOM 2302 C CA . GLU A 1 289 ? 55.646 -26.451 -42.603 1.00 92.31 289 GLU A CA 1
ATOM 2303 C C . GLU A 1 289 ? 57.146 -26.580 -42.921 1.00 92.31 289 GLU A C 1
ATOM 2305 O O . GLU A 1 289 ? 57.546 -27.416 -43.739 1.00 92.31 289 GLU A O 1
ATOM 2310 N N . GLU A 1 290 ? 58.000 -25.811 -42.236 1.00 92.38 290 GLU A N 1
ATOM 2311 C CA . GLU A 1 290 ? 59.457 -25.937 -42.330 1.00 92.38 290 GLU A CA 1
ATOM 2312 C C . GLU A 1 290 ? 59.945 -27.316 -41.869 1.00 92.38 290 GLU A C 1
ATOM 2314 O O . GLU A 1 290 ? 60.784 -27.921 -42.541 1.00 92.38 290 GLU A O 1
ATOM 2319 N N . ASN A 1 291 ? 59.402 -27.856 -40.774 1.00 91.62 291 ASN A N 1
ATOM 2320 C CA . ASN A 1 291 ? 59.754 -29.190 -40.284 1.00 91.62 291 ASN A CA 1
ATOM 2321 C C . ASN A 1 291 ? 59.341 -30.303 -41.256 1.00 91.62 291 ASN A C 1
ATOM 2323 O O . ASN A 1 291 ? 60.145 -31.198 -41.529 1.00 91.62 291 ASN A O 1
ATOM 2327 N N . GLU A 1 292 ? 58.134 -30.257 -41.826 1.00 94.12 292 GLU A N 1
ATOM 2328 C CA . GLU A 1 292 ? 57.714 -31.232 -42.843 1.00 94.12 292 GLU A CA 1
ATOM 2329 C C . GLU A 1 292 ? 58.551 -31.103 -44.130 1.00 94.12 292 GLU A C 1
ATOM 2331 O O . GLU A 1 292 ? 58.954 -32.112 -44.717 1.00 94.12 292 GLU A O 1
ATOM 2336 N N . SER A 1 293 ? 58.926 -29.881 -44.525 1.00 95.00 293 SER A N 1
ATOM 2337 C CA . SER A 1 293 ? 59.862 -29.634 -45.632 1.00 95.00 293 SER A CA 1
ATOM 2338 C C . SER A 1 293 ? 61.248 -30.231 -45.361 1.00 95.00 293 SER A C 1
ATOM 2340 O O . SER A 1 293 ? 61.799 -30.952 -46.201 1.00 95.00 293 SER A O 1
ATOM 2342 N N . LEU A 1 294 ? 61.812 -29.995 -44.172 1.00 93.50 294 LEU A N 1
ATOM 2343 C CA . LEU A 1 294 ? 63.095 -30.564 -43.755 1.00 93.50 294 LEU A CA 1
ATOM 2344 C C . LEU A 1 294 ? 63.046 -32.092 -43.700 1.00 93.50 294 LEU A C 1
ATOM 2346 O O . LEU A 1 294 ? 63.975 -32.747 -44.163 1.00 93.50 294 LEU A O 1
ATOM 2350 N N . LYS A 1 295 ? 61.952 -32.672 -43.210 1.00 94.19 295 LYS A N 1
ATOM 2351 C CA . LYS A 1 295 ? 61.724 -34.122 -43.176 1.00 94.19 295 LYS A CA 1
ATOM 2352 C C . LYS A 1 295 ? 61.641 -34.731 -44.578 1.00 94.19 295 LYS A C 1
ATOM 2354 O O . LYS A 1 295 ? 62.227 -35.790 -44.817 1.00 94.19 295 LYS A O 1
ATOM 2359 N N . SER A 1 296 ? 60.992 -34.051 -45.528 1.00 91.38 296 SER A N 1
ATOM 2360 C CA . SER A 1 296 ? 60.995 -34.450 -46.942 1.00 91.38 296 SER A CA 1
ATOM 2361 C C . SER A 1 296 ? 62.408 -34.400 -47.534 1.00 91.38 296 SER A C 1
ATOM 2363 O O . SER A 1 296 ? 62.843 -35.362 -48.167 1.00 91.38 296 SER A O 1
ATOM 2365 N N . LYS A 1 297 ? 63.164 -33.320 -47.285 1.00 94.38 297 LYS A N 1
ATOM 2366 C CA . LYS A 1 297 ? 64.565 -33.194 -47.733 1.00 94.38 297 LYS A CA 1
ATOM 2367 C C . LYS A 1 297 ? 65.468 -34.266 -47.124 1.00 94.38 297 LYS A C 1
ATOM 2369 O O . LYS A 1 297 ? 66.287 -34.843 -47.831 1.00 94.38 297 LYS A O 1
ATOM 2374 N N . LEU A 1 298 ? 65.302 -34.570 -45.837 1.00 92.38 298 LEU A N 1
ATOM 2375 C CA . LEU A 1 298 ? 66.038 -35.630 -45.148 1.00 92.38 298 LEU A CA 1
ATOM 2376 C C . LEU A 1 298 ? 65.744 -37.001 -45.773 1.00 92.38 298 LEU A C 1
ATOM 2378 O O . LEU A 1 298 ? 66.658 -37.794 -45.996 1.00 92.38 298 LEU A O 1
ATOM 2382 N N . SER A 1 299 ? 64.478 -37.262 -46.104 1.00 92.50 299 SER A N 1
ATOM 2383 C CA . SER A 1 299 ? 64.058 -38.497 -46.776 1.00 92.50 299 SER A CA 1
ATOM 2384 C C . SER A 1 299 ? 64.676 -38.618 -48.174 1.00 92.50 299 SER A C 1
ATOM 2386 O O . SER A 1 299 ? 65.192 -39.678 -48.525 1.00 92.50 299 SER A O 1
ATOM 2388 N N . GLN A 1 300 ? 64.700 -37.526 -48.946 1.00 94.12 300 GLN A N 1
ATOM 2389 C CA . GLN A 1 300 ? 65.355 -37.486 -50.256 1.00 94.12 300 GLN A CA 1
ATOM 2390 C C . GLN A 1 300 ? 66.866 -37.725 -50.145 1.00 94.12 300 GLN A C 1
ATOM 2392 O O . GLN A 1 300 ? 67.399 -38.593 -50.834 1.00 94.12 300 GLN A O 1
ATOM 2397 N N . ALA A 1 301 ? 67.549 -37.009 -49.249 1.00 90.19 301 ALA A N 1
ATOM 2398 C CA . ALA A 1 301 ? 68.985 -37.171 -49.039 1.00 90.19 301 ALA A CA 1
ATOM 2399 C C . ALA A 1 301 ? 69.333 -38.611 -48.625 1.00 90.19 301 ALA A C 1
ATOM 2401 O O . ALA A 1 301 ? 70.314 -39.176 -49.096 1.00 90.19 301 ALA A O 1
ATOM 2402 N N . THR A 1 302 ? 68.492 -39.240 -47.799 1.00 94.50 302 THR A N 1
ATOM 2403 C CA . THR A 1 302 ? 68.659 -40.646 -47.400 1.00 94.50 302 THR A CA 1
ATOM 2404 C C . THR A 1 302 ? 68.566 -41.589 -48.604 1.00 94.50 302 THR A C 1
ATOM 2406 O O . THR A 1 302 ? 69.379 -42.504 -48.736 1.00 94.50 302 THR A O 1
ATOM 2409 N N . TYR A 1 303 ? 67.615 -41.353 -49.512 1.00 94.56 303 TYR A N 1
ATOM 2410 C CA . TYR A 1 303 ? 67.484 -42.132 -50.745 1.00 94.56 303 TYR A CA 1
ATOM 2411 C C . TYR A 1 303 ? 68.696 -41.960 -51.675 1.00 94.56 303 TYR A C 1
ATOM 2413 O O . TYR A 1 303 ? 69.227 -42.945 -52.187 1.00 94.56 303 TYR A O 1
ATOM 2421 N N . GLU A 1 304 ? 69.172 -40.727 -51.866 1.00 93.94 304 GLU A N 1
ATOM 2422 C CA . GLU A 1 304 ? 70.352 -40.436 -52.691 1.00 93.94 304 GLU A CA 1
ATOM 2423 C C . GLU A 1 304 ? 71.622 -41.079 -52.124 1.00 93.94 304 GLU A C 1
ATOM 2425 O O . GLU A 1 304 ? 72.398 -41.674 -52.873 1.00 93.94 304 GLU A O 1
ATOM 2430 N N . VAL A 1 305 ? 71.806 -41.033 -50.800 1.00 91.94 305 VAL A N 1
ATOM 2431 C CA . VAL A 1 305 ? 72.903 -41.731 -50.115 1.00 91.94 305 VAL A CA 1
ATOM 2432 C C . VAL A 1 305 ? 72.829 -43.234 -50.376 1.00 91.94 305 VAL A C 1
ATOM 2434 O O . VAL A 1 305 ? 73.843 -43.835 -50.722 1.00 91.94 305 VAL A O 1
ATOM 2437 N N . GLN A 1 306 ? 71.644 -43.845 -50.290 1.00 93.19 306 GLN A N 1
ATOM 2438 C CA . GLN A 1 306 ? 71.475 -45.271 -50.583 1.00 93.19 306 GLN A CA 1
ATOM 2439 C C . GLN A 1 306 ? 71.812 -45.607 -52.044 1.00 93.19 306 GLN A C 1
ATOM 2441 O O . GLN A 1 306 ? 72.452 -46.623 -52.316 1.00 93.19 306 GLN A O 1
ATOM 2446 N N . LEU A 1 307 ? 71.414 -44.754 -52.991 1.00 94.25 307 LEU A N 1
ATOM 2447 C CA . LEU A 1 307 ? 71.737 -44.931 -54.405 1.00 94.25 307 LEU A CA 1
ATOM 2448 C C . LEU A 1 307 ? 73.248 -44.826 -54.654 1.00 94.25 307 LEU A C 1
ATOM 2450 O O . LEU A 1 307 ? 73.817 -45.669 -55.350 1.00 94.25 307 LEU A O 1
ATOM 2454 N N . ALA A 1 308 ? 73.904 -43.827 -54.059 1.00 90.00 308 ALA A N 1
ATOM 2455 C CA . ALA A 1 308 ? 75.353 -43.669 -54.129 1.00 90.00 308 ALA A CA 1
ATOM 2456 C C . ALA A 1 308 ? 76.076 -44.877 -53.515 1.00 90.00 308 ALA A C 1
ATOM 2458 O O . ALA A 1 308 ? 77.029 -45.379 -54.106 1.00 90.00 308 ALA A O 1
ATOM 2459 N N . GLN A 1 309 ? 75.584 -45.393 -52.384 1.00 92.12 309 GLN A N 1
ATOM 2460 C CA . GLN A 1 309 ? 76.097 -46.606 -51.747 1.00 92.12 309 GLN A CA 1
ATOM 2461 C C . GLN A 1 309 ? 76.033 -47.809 -52.700 1.00 92.12 309 GLN A C 1
ATOM 2463 O O . GLN A 1 309 ? 77.028 -48.512 -52.870 1.00 92.12 309 GLN A O 1
ATOM 2468 N N . ASN A 1 310 ? 74.890 -48.016 -53.364 1.00 93.56 310 ASN A N 1
ATOM 2469 C CA . ASN A 1 310 ? 74.722 -49.095 -54.339 1.00 93.56 310 ASN A CA 1
ATOM 2470 C C . ASN A 1 310 ? 75.687 -48.925 -55.527 1.00 93.56 310 ASN A C 1
ATOM 2472 O O . ASN A 1 310 ? 76.320 -49.889 -55.950 1.00 93.56 310 ASN A O 1
ATOM 2476 N N . ARG A 1 311 ? 75.868 -47.695 -56.034 1.00 94.94 311 ARG A N 1
ATOM 2477 C CA . ARG A 1 311 ? 76.802 -47.432 -57.141 1.00 94.94 311 ARG A CA 1
ATOM 2478 C C . ARG A 1 311 ? 78.261 -47.647 -56.744 1.00 94.94 311 ARG A C 1
ATOM 2480 O O . ARG A 1 311 ? 79.040 -48.132 -57.560 1.00 94.94 311 ARG A O 1
ATOM 2487 N N . ILE A 1 312 ? 78.639 -47.304 -55.512 1.00 91.81 312 ILE A N 1
ATOM 2488 C CA . ILE A 1 312 ? 79.975 -47.603 -54.981 1.00 91.81 312 ILE A CA 1
ATOM 2489 C C . ILE A 1 312 ? 80.204 -49.117 -54.985 1.00 91.81 312 ILE A C 1
ATOM 2491 O O . ILE A 1 312 ? 81.231 -49.555 -55.491 1.00 91.81 312 ILE A O 1
ATOM 2495 N N . GLN A 1 313 ? 79.238 -49.916 -54.522 1.00 92.19 313 GLN A N 1
ATOM 2496 C CA . GLN A 1 313 ? 79.347 -51.381 -54.536 1.00 92.19 313 GLN A CA 1
ATOM 2497 C C . GLN A 1 313 ? 79.496 -51.952 -55.955 1.00 92.19 313 GLN A C 1
ATOM 2499 O O . GLN A 1 313 ? 80.299 -52.858 -56.178 1.00 92.19 313 GLN A O 1
ATOM 2504 N N . GLU A 1 314 ? 78.759 -51.416 -56.931 1.00 92.75 314 GLU A N 1
ATOM 2505 C CA . GLU A 1 314 ? 78.921 -51.794 -58.341 1.00 92.75 314 GLU A CA 1
ATOM 2506 C C . GLU A 1 314 ? 80.318 -51.451 -58.871 1.00 92.75 314 GLU A C 1
ATOM 2508 O O . GLU A 1 314 ? 80.970 -52.300 -59.474 1.00 92.75 314 GLU A O 1
ATOM 2513 N N . LEU A 1 315 ? 80.803 -50.230 -58.622 1.00 90.31 315 LEU A N 1
ATOM 2514 C CA . LEU A 1 315 ? 82.137 -49.796 -59.045 1.00 90.31 315 LEU A CA 1
ATOM 2515 C C . LEU A 1 315 ? 83.250 -50.608 -58.377 1.00 90.31 315 LEU A C 1
ATOM 2517 O O . LEU A 1 315 ? 84.262 -50.906 -59.011 1.00 90.31 315 LEU A O 1
ATOM 2521 N N . GLU A 1 316 ? 83.079 -50.991 -57.112 1.00 91.44 316 GLU A N 1
ATOM 2522 C CA . GLU A 1 316 ? 83.985 -51.909 -56.423 1.00 91.44 316 GLU A CA 1
ATOM 2523 C C . GLU A 1 316 ? 84.028 -53.271 -57.130 1.00 91.44 316 GLU A C 1
ATOM 2525 O O . GLU A 1 316 ? 85.116 -53.802 -57.367 1.00 91.44 316 GLU A O 1
ATOM 2530 N N . ALA A 1 317 ? 82.877 -53.806 -57.550 1.00 92.12 317 ALA A N 1
ATOM 2531 C CA . ALA A 1 317 ? 82.810 -55.048 -58.319 1.00 92.12 317 ALA A CA 1
ATOM 2532 C C . ALA A 1 317 ? 83.440 -54.916 -59.722 1.00 92.12 317 ALA A C 1
ATOM 2534 O O . ALA A 1 317 ? 84.214 -55.785 -60.129 1.00 92.12 317 ALA A O 1
ATOM 2535 N N . GLU A 1 318 ? 83.168 -53.824 -60.446 1.00 92.75 318 GLU A N 1
ATOM 2536 C CA . GLU A 1 318 ? 83.788 -53.514 -61.745 1.00 92.75 318 GLU A CA 1
ATOM 2537 C C . GLU A 1 318 ? 85.319 -53.396 -61.619 1.00 92.75 318 GLU A C 1
ATOM 2539 O O . GLU A 1 318 ? 86.065 -53.940 -62.436 1.00 92.75 318 GLU A O 1
ATOM 2544 N N . SER A 1 319 ? 85.805 -52.731 -60.567 1.00 90.00 319 SER A N 1
ATOM 2545 C CA . SER A 1 319 ? 87.234 -52.589 -60.263 1.00 90.00 319 SER A CA 1
ATOM 2546 C C . SER A 1 319 ? 87.907 -53.946 -60.031 1.00 90.00 319 SER A C 1
ATOM 2548 O O . SER A 1 319 ? 88.997 -54.194 -60.555 1.00 90.00 319 SER A O 1
ATOM 2550 N N . ILE A 1 320 ? 87.241 -54.864 -59.318 1.00 92.00 320 ILE A N 1
ATOM 2551 C CA . ILE A 1 320 ? 87.719 -56.243 -59.135 1.00 92.00 320 ILE A CA 1
ATOM 2552 C C . ILE A 1 320 ? 87.831 -56.961 -60.491 1.00 92.00 320 ILE A C 1
ATOM 2554 O O . ILE A 1 320 ? 88.879 -57.537 -60.783 1.00 92.00 320 ILE A O 1
ATOM 2558 N N . GLN A 1 321 ? 86.815 -56.866 -61.354 1.00 92.06 321 GLN A N 1
ATOM 2559 C CA . GLN A 1 321 ? 86.838 -57.497 -62.682 1.00 92.06 321 GLN A CA 1
ATOM 2560 C C . GLN A 1 321 ? 87.931 -56.921 -63.596 1.00 92.06 321 GLN A C 1
ATOM 2562 O O . GLN A 1 321 ? 88.646 -57.662 -64.273 1.00 92.06 321 GLN A O 1
ATOM 2567 N N . LEU A 1 322 ? 88.102 -55.595 -63.615 1.00 88.94 322 LEU A N 1
ATOM 2568 C CA . LEU A 1 322 ? 89.150 -54.941 -64.403 1.00 88.94 322 LEU A CA 1
ATOM 2569 C C . LEU A 1 322 ? 90.547 -55.319 -63.917 1.00 88.94 322 LEU A C 1
ATOM 2571 O O . LEU A 1 322 ? 91.450 -55.506 -64.736 1.00 88.94 322 LEU A O 1
ATOM 2575 N N . LYS A 1 323 ? 90.730 -55.460 -62.602 1.00 90.44 323 LYS A N 1
ATOM 2576 C CA . LYS A 1 323 ? 91.986 -55.937 -62.025 1.00 90.44 323 LYS A CA 1
ATOM 2577 C C . LYS A 1 323 ? 92.330 -57.335 -62.546 1.00 90.44 323 LYS A C 1
ATOM 2579 O O . LYS A 1 323 ? 93.451 -57.535 -63.010 1.00 90.44 323 LYS A O 1
ATOM 2584 N N . GLU A 1 324 ? 91.368 -58.258 -62.559 1.00 88.38 324 GLU A N 1
ATOM 2585 C CA . GLU A 1 324 ? 91.549 -59.604 -63.123 1.00 88.38 324 GLU A CA 1
ATOM 2586 C C . GLU A 1 324 ? 91.862 -59.568 -64.632 1.00 88.38 324 GLU A C 1
ATOM 2588 O O . GLU A 1 324 ? 92.765 -60.267 -65.100 1.00 88.38 324 GLU A O 1
ATOM 2593 N N . PHE A 1 325 ? 91.180 -58.709 -65.401 1.00 90.56 325 PHE A N 1
ATOM 2594 C CA . PHE A 1 325 ? 91.432 -58.540 -66.836 1.00 90.56 325 PHE A CA 1
ATOM 2595 C C . PHE A 1 325 ? 92.836 -57.995 -67.132 1.00 90.56 325 PHE A C 1
ATOM 2597 O O . PHE A 1 325 ? 93.536 -58.520 -68.003 1.00 90.56 325 PHE A O 1
ATOM 2604 N N . LEU A 1 326 ? 93.274 -56.959 -66.408 1.00 87.12 326 LEU A N 1
ATOM 2605 C CA . LEU A 1 326 ? 94.619 -56.397 -66.549 1.00 87.12 326 LEU A CA 1
ATOM 2606 C C . LEU A 1 326 ? 95.689 -57.434 -66.205 1.00 87.12 326 LEU A C 1
ATOM 2608 O O . LEU A 1 326 ? 96.689 -57.530 -66.913 1.00 87.12 326 LEU A O 1
ATOM 2612 N N . GLU A 1 327 ? 95.465 -58.254 -65.181 1.00 87.06 327 GLU A N 1
ATOM 2613 C CA . GLU A 1 327 ? 96.366 -59.344 -64.801 1.00 87.06 327 GLU A CA 1
ATOM 2614 C C . GLU A 1 327 ? 96.409 -60.470 -65.859 1.00 87.06 327 GLU A C 1
ATOM 2616 O O . GLU A 1 327 ? 97.439 -61.126 -66.054 1.00 87.06 327 GLU A O 1
ATOM 2621 N N . GLY A 1 328 ? 95.320 -60.666 -66.611 1.00 86.44 328 GLY A N 1
ATOM 2622 C CA . GLY A 1 328 ? 95.285 -61.483 -67.830 1.00 86.44 328 GLY A CA 1
ATOM 2623 C C . GLY A 1 328 ? 96.092 -60.874 -68.986 1.00 86.44 328 GLY A C 1
ATOM 2624 O O . GLY A 1 328 ? 96.982 -61.525 -69.537 1.00 86.44 328 GLY A O 1
ATOM 2625 N N . ARG A 1 329 ? 95.855 -59.598 -69.312 1.00 86.81 329 ARG A N 1
ATOM 2626 C CA . ARG A 1 329 ? 96.583 -58.848 -70.357 1.00 86.81 329 ARG A CA 1
ATOM 2627 C C . ARG A 1 329 ? 98.077 -58.748 -70.080 1.00 86.81 329 ARG A C 1
ATOM 2629 O O . ARG A 1 329 ? 98.876 -58.841 -71.008 1.00 86.81 329 ARG A O 1
ATOM 2636 N N . TYR A 1 330 ? 98.471 -58.578 -68.821 1.00 83.56 330 TYR A N 1
ATOM 2637 C CA . TYR A 1 330 ? 99.878 -58.523 -68.436 1.00 83.56 330 TYR A CA 1
ATOM 2638 C C . TYR A 1 330 ? 100.589 -59.846 -68.762 1.00 83.56 330 TYR A C 1
ATOM 2640 O O . TYR A 1 330 ? 101.701 -59.839 -69.294 1.00 83.56 330 TYR A O 1
ATOM 2648 N N . ARG A 1 331 ? 99.914 -60.988 -68.544 1.00 86.19 331 ARG A N 1
ATOM 2649 C CA . ARG A 1 331 ? 100.402 -62.307 -68.978 1.00 86.19 331 ARG A CA 1
ATOM 2650 C C . ARG A 1 331 ? 100.516 -62.402 -70.503 1.00 86.19 331 ARG A C 1
ATOM 2652 O O . ARG A 1 331 ? 101.557 -62.833 -70.990 1.00 86.19 331 ARG A O 1
ATOM 2659 N N . GLU A 1 332 ? 99.520 -61.949 -71.265 1.00 82.38 332 GLU A N 1
ATOM 2660 C CA . GLU A 1 332 ? 99.578 -61.944 -72.739 1.00 82.38 332 GLU A CA 1
ATOM 2661 C C . GLU A 1 332 ? 100.699 -61.061 -73.301 1.00 82.38 332 GLU A C 1
ATOM 2663 O O . GLU A 1 332 ? 101.465 -61.510 -74.154 1.00 82.38 332 GLU A O 1
ATOM 2668 N N . VAL A 1 333 ? 100.841 -59.822 -72.824 1.00 80.12 333 VAL A N 1
ATOM 2669 C CA . VAL A 1 333 ? 101.903 -58.906 -73.272 1.00 80.12 333 VAL A CA 1
ATOM 2670 C C . VAL A 1 333 ? 103.276 -59.507 -72.994 1.00 80.12 333 VAL A C 1
ATOM 2672 O O . VAL A 1 333 ? 104.147 -59.461 -73.863 1.00 80.12 333 VAL A O 1
ATOM 2675 N N . SER A 1 334 ? 103.451 -60.149 -71.836 1.00 82.81 334 SER A N 1
ATOM 2676 C CA . SER A 1 334 ? 104.678 -60.879 -71.519 1.00 82.81 334 SER A CA 1
ATOM 2677 C C . SER A 1 334 ? 104.996 -61.950 -72.580 1.00 82.81 334 SER A C 1
ATOM 2679 O O . SER A 1 334 ? 106.129 -62.018 -73.060 1.00 82.81 334 SER A O 1
ATOM 2681 N N . THR A 1 335 ? 103.992 -62.696 -73.065 1.00 80.56 335 THR A N 1
ATOM 2682 C CA . THR A 1 335 ? 104.185 -63.654 -74.176 1.00 80.56 335 THR A CA 1
ATOM 2683 C C . THR A 1 335 ? 104.461 -62.988 -75.531 1.00 80.56 335 THR A C 1
ATOM 2685 O O . THR A 1 335 ? 105.231 -63.515 -76.335 1.00 80.56 335 THR A O 1
ATOM 2688 N N . HIS A 1 336 ? 103.863 -61.827 -75.816 1.00 79.25 336 HIS A N 1
ATOM 2689 C CA . HIS A 1 336 ? 104.063 -61.109 -77.079 1.00 79.25 336 HIS A CA 1
ATOM 2690 C C . HIS A 1 336 ? 105.439 -60.452 -77.184 1.00 79.25 336 HIS A C 1
ATOM 2692 O O . HIS A 1 336 ? 106.047 -60.505 -78.254 1.00 79.25 336 HIS A O 1
ATOM 2698 N N . ILE A 1 337 ? 105.960 -59.887 -76.092 1.00 79.81 337 ILE A N 1
ATOM 2699 C CA . ILE A 1 337 ? 107.330 -59.354 -76.038 1.00 79.81 337 ILE A CA 1
ATOM 2700 C C . ILE A 1 337 ? 108.331 -60.457 -76.405 1.00 79.81 337 ILE A C 1
ATOM 2702 O O . ILE A 1 337 ? 109.230 -60.233 -77.217 1.00 79.81 337 ILE A O 1
ATOM 2706 N N . GLN A 1 338 ? 108.118 -61.675 -75.897 1.00 77.75 338 GLN A N 1
ATOM 2707 C CA . GLN A 1 338 ? 108.945 -62.832 -76.235 1.00 77.75 338 GLN A CA 1
ATOM 2708 C C . GLN A 1 338 ? 108.894 -63.179 -77.736 1.00 77.75 338 GLN A C 1
ATOM 2710 O O . GLN A 1 338 ? 109.911 -63.571 -78.306 1.00 77.75 338 GLN A O 1
ATOM 2715 N N . LYS A 1 339 ? 107.746 -62.984 -78.402 1.00 77.94 339 LYS A N 1
ATOM 2716 C CA . LYS A 1 339 ? 107.602 -63.173 -79.858 1.00 77.94 339 LYS A CA 1
ATOM 2717 C C . LYS A 1 339 ? 108.256 -62.052 -80.681 1.00 77.94 339 LYS A C 1
ATOM 2719 O O . LYS A 1 339 ? 108.924 -62.350 -81.666 1.00 77.94 339 LYS A O 1
ATOM 2724 N N . HIS A 1 340 ? 108.095 -60.778 -80.305 1.00 72.06 340 HIS A N 1
ATOM 2725 C CA . HIS A 1 340 ? 108.625 -59.637 -81.077 1.00 72.06 340 HIS A CA 1
ATOM 2726 C C . HIS A 1 340 ? 110.160 -59.602 -81.110 1.00 72.06 340 HIS A C 1
ATOM 2728 O O . HIS A 1 340 ? 110.753 -59.246 -82.129 1.00 72.06 340 HIS A O 1
ATOM 2734 N N . ALA A 1 341 ? 110.813 -60.047 -80.033 1.00 72.31 341 ALA A N 1
ATOM 2735 C CA . ALA A 1 341 ? 112.261 -60.238 -80.016 1.00 72.31 341 ALA A CA 1
ATOM 2736 C C . ALA A 1 341 ? 112.754 -61.186 -81.135 1.00 72.31 341 ALA A C 1
ATOM 2738 O O . ALA A 1 341 ? 113.873 -61.029 -81.619 1.00 72.31 341 ALA A O 1
ATOM 2739 N N . GLY A 1 342 ? 111.917 -62.126 -81.593 1.00 72.06 342 GLY A N 1
ATOM 2740 C CA . GLY A 1 342 ? 112.218 -63.000 -82.730 1.00 72.06 342 GLY A CA 1
ATOM 2741 C C . GLY A 1 342 ? 112.227 -62.269 -84.079 1.00 72.06 342 GLY A C 1
ATOM 2742 O O . GLY A 1 342 ? 113.174 -62.417 -84.845 1.00 72.06 342 GLY A O 1
ATOM 2743 N N . TYR A 1 343 ? 111.221 -61.432 -84.353 1.00 73.50 343 TYR A N 1
ATOM 2744 C CA . TYR A 1 343 ? 111.065 -60.766 -85.657 1.00 73.50 343 TYR A CA 1
ATOM 2745 C C . TYR A 1 343 ? 112.059 -59.622 -85.909 1.00 73.50 343 TYR A C 1
ATOM 2747 O O . TYR A 1 343 ? 112.458 -59.384 -87.051 1.00 73.50 343 TYR A O 1
ATOM 2755 N N . GLN A 1 344 ? 112.505 -58.915 -84.867 1.00 70.06 344 GLN A N 1
ATOM 2756 C CA . GLN A 1 344 ? 113.442 -57.794 -85.026 1.00 70.06 344 GLN A CA 1
ATOM 2757 C C . GLN A 1 344 ? 114.819 -58.229 -85.560 1.00 70.06 344 GLN A C 1
ATOM 2759 O O . GLN A 1 344 ? 115.453 -57.491 -86.317 1.00 70.06 344 GLN A O 1
ATOM 2764 N N . ASN A 1 345 ? 115.248 -59.453 -85.247 1.00 71.38 345 ASN A N 1
ATOM 2765 C CA . ASN A 1 345 ? 116.487 -60.022 -85.782 1.00 71.38 345 ASN A CA 1
ATOM 2766 C C . ASN A 1 345 ? 116.395 -60.332 -87.290 1.00 71.38 345 ASN A C 1
ATOM 2768 O O . ASN A 1 345 ? 117.404 -60.304 -87.992 1.00 71.38 345 ASN A O 1
ATOM 2772 N N . GLU A 1 346 ? 115.190 -60.577 -87.808 1.00 69.31 346 GLU A N 1
ATOM 2773 C CA . GLU A 1 346 ? 114.955 -60.997 -89.193 1.00 69.31 346 GLU A CA 1
ATOM 2774 C C . GLU A 1 346 ? 114.873 -59.800 -90.166 1.00 69.31 346 GLU A C 1
ATOM 2776 O O . GLU A 1 346 ? 115.405 -59.850 -91.274 1.00 69.31 346 GLU A O 1
ATOM 2781 N N . SER A 1 347 ? 114.301 -58.673 -89.722 1.00 66.62 347 SER A N 1
ATOM 2782 C CA . SER A 1 347 ? 114.195 -57.417 -90.493 1.00 66.62 347 SER A CA 1
ATOM 2783 C C . SER A 1 347 ? 115.550 -56.722 -90.730 1.00 66.62 347 SER A C 1
ATOM 2785 O O . SER A 1 347 ? 115.837 -56.250 -91.832 1.00 66.62 347 SER A O 1
ATOM 2787 N N . SER A 1 348 ? 116.440 -56.734 -89.731 1.00 72.94 348 SER A N 1
ATOM 2788 C CA . SER A 1 348 ? 117.766 -56.088 -89.792 1.00 72.94 348 SER A CA 1
ATOM 2789 C C . SER A 1 348 ? 118.676 -56.645 -90.903 1.00 72.94 348 SER A C 1
ATOM 2791 O O . SER A 1 348 ? 119.523 -55.935 -91.447 1.00 72.94 348 SER A O 1
ATOM 2793 N N . SER A 1 349 ? 118.464 -57.899 -91.311 1.00 66.75 349 SER A N 1
ATOM 2794 C CA . SER A 1 349 ? 119.247 -58.533 -92.381 1.00 66.75 349 SER A CA 1
ATOM 2795 C C . SER A 1 349 ? 118.857 -58.047 -93.783 1.00 66.75 349 SER A C 1
ATOM 2797 O O . SER A 1 349 ? 119.682 -58.093 -94.688 1.00 66.75 349 SER A O 1
ATOM 2799 N N . LYS A 1 350 ? 117.628 -57.543 -93.968 1.00 69.44 350 LYS A N 1
ATOM 2800 C CA . LYS A 1 350 ? 117.072 -57.173 -95.284 1.00 69.44 350 LYS A CA 1
ATOM 2801 C C . LYS A 1 350 ? 117.357 -55.722 -95.693 1.00 69.44 350 LYS A C 1
ATOM 2803 O O . LYS A 1 350 ? 117.409 -55.425 -96.880 1.00 69.44 350 LYS A O 1
ATOM 2808 N N . VAL A 1 351 ? 117.593 -54.829 -94.728 1.00 66.38 351 VAL A N 1
ATOM 2809 C CA . VAL A 1 351 ? 117.920 -53.408 -94.979 1.00 66.38 351 VAL A CA 1
ATOM 2810 C C . VAL A 1 351 ? 119.329 -53.238 -95.566 1.00 66.38 351 VAL A C 1
ATOM 2812 O O . VAL A 1 351 ? 119.518 -52.435 -96.473 1.00 66.38 351 VAL A O 1
ATOM 2815 N N . LYS A 1 352 ? 120.300 -54.062 -95.147 1.00 69.44 352 LYS A N 1
ATOM 2816 C CA . LYS A 1 352 ?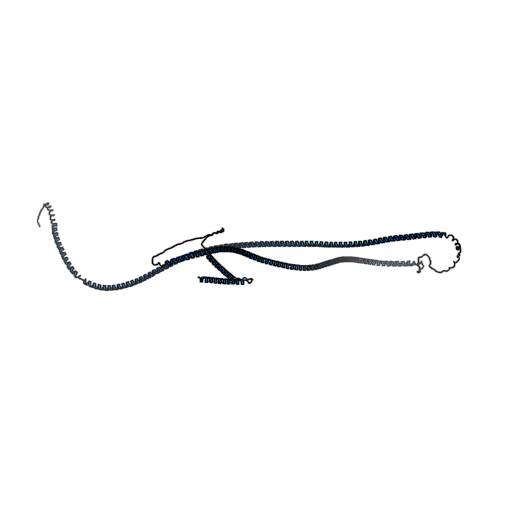 121.693 -53.985 -95.633 1.00 69.44 352 LYS A CA 1
ATOM 2817 C C . LYS A 1 352 ? 121.883 -54.355 -97.112 1.00 69.44 352 LYS A C 1
ATOM 2819 O O . LYS A 1 352 ? 122.917 -54.029 -97.682 1.00 69.44 352 LYS A O 1
ATOM 2824 N N . GLU A 1 353 ? 120.925 -55.040 -97.735 1.00 65.69 353 GLU A N 1
ATOM 2825 C CA . GLU A 1 353 ? 121.034 -55.500 -99.130 1.00 65.69 353 GLU A CA 1
ATOM 2826 C C . GLU A 1 353 ? 120.543 -54.449 -100.147 1.00 65.69 353 GLU A C 1
ATOM 2828 O O . GLU A 1 353 ? 121.047 -54.390 -101.268 1.00 65.69 353 GLU A O 1
ATOM 2833 N N . LEU A 1 354 ? 119.617 -53.567 -99.747 1.00 62.94 354 LEU A N 1
ATOM 2834 C CA . LEU A 1 354 ? 119.059 -52.517 -100.613 1.00 62.94 354 LEU A CA 1
ATOM 2835 C C . LEU A 1 354 ? 119.937 -51.253 -100.686 1.00 62.94 354 LEU A C 1
ATOM 2837 O O . LEU A 1 354 ? 119.933 -50.569 -101.708 1.00 62.94 354 LEU A O 1
ATOM 2841 N N . GLU A 1 355 ? 120.748 -50.973 -99.662 1.00 61.91 355 GLU A N 1
ATOM 2842 C CA . GLU A 1 355 ? 121.663 -49.816 -99.632 1.00 61.91 355 GLU A CA 1
ATOM 2843 C C . GLU A 1 355 ? 122.795 -49.904 -100.683 1.00 61.91 355 GLU A C 1
ATOM 2845 O O . GLU A 1 355 ? 123.342 -48.882 -101.090 1.00 61.91 355 GLU A O 1
ATOM 2850 N N . ALA A 1 356 ? 123.120 -51.100 -101.191 1.00 61.06 356 ALA A N 1
ATOM 2851 C CA . ALA A 1 356 ? 124.223 -51.310 -102.136 1.00 61.06 356 ALA A CA 1
ATOM 2852 C C . ALA A 1 356 ? 123.870 -51.051 -103.619 1.00 61.06 356 ALA A C 1
ATOM 2854 O O . ALA A 1 356 ? 124.775 -50.945 -104.447 1.00 61.06 356 ALA A O 1
ATOM 2855 N N . GLN A 1 357 ? 122.584 -50.939 -103.983 1.00 59.50 357 GLN A N 1
ATOM 2856 C CA . GLN A 1 357 ? 122.152 -50.815 -105.390 1.00 59.50 357 GLN A CA 1
ATOM 2857 C C . GLN A 1 357 ? 121.957 -49.363 -105.870 1.00 59.50 357 GLN A C 1
ATOM 2859 O O . GLN A 1 357 ? 121.878 -49.127 -107.072 1.00 59.50 357 GLN A O 1
ATOM 2864 N N . VAL A 1 358 ? 121.942 -48.376 -104.968 1.00 58.84 358 VAL A N 1
ATOM 2865 C CA . VAL A 1 358 ? 121.654 -46.958 -105.291 1.00 58.84 358 VAL A CA 1
ATOM 2866 C C . VAL A 1 358 ? 122.911 -46.165 -105.723 1.00 58.84 358 VAL A C 1
ATOM 2868 O O . VAL A 1 358 ? 122.818 -45.016 -106.136 1.00 58.84 358 VAL A O 1
ATOM 2871 N N . ALA A 1 359 ? 124.105 -46.770 -105.714 1.00 54.38 359 ALA A N 1
ATOM 2872 C CA . ALA A 1 359 ? 125.377 -46.039 -105.792 1.00 54.38 359 ALA A CA 1
ATOM 2873 C C . ALA A 1 359 ? 126.039 -45.875 -107.188 1.00 54.38 359 ALA A C 1
ATOM 2875 O O . ALA A 1 359 ? 127.171 -45.402 -107.225 1.00 54.38 359 ALA A O 1
ATOM 2876 N N . ASN A 1 360 ? 125.421 -46.240 -108.329 1.00 51.75 360 ASN A N 1
ATOM 2877 C CA . ASN A 1 360 ? 126.168 -46.332 -109.610 1.00 51.75 360 ASN A CA 1
ATOM 2878 C C . ASN A 1 360 ? 125.649 -45.584 -110.862 1.00 51.75 360 ASN A C 1
ATOM 2880 O O . ASN A 1 360 ? 126.286 -45.718 -111.902 1.00 51.75 360 ASN A O 1
ATOM 2884 N N . LEU A 1 361 ? 124.587 -44.768 -110.819 1.00 51.28 361 LEU A N 1
ATOM 2885 C CA . LEU A 1 361 ? 124.181 -43.928 -111.968 1.00 51.28 361 LEU A CA 1
ATOM 2886 C C . LEU A 1 361 ? 123.417 -42.664 -111.532 1.00 51.28 361 LEU A C 1
ATOM 2888 O O . LEU A 1 361 ? 122.197 -42.680 -111.519 1.00 51.28 361 LEU A O 1
ATOM 2892 N N . GLU A 1 362 ? 124.132 -41.589 -111.192 1.00 42.59 362 GLU A N 1
ATOM 2893 C CA . GLU A 1 362 ? 123.901 -40.220 -111.706 1.00 42.59 362 GLU A CA 1
ATOM 2894 C C . GLU A 1 362 ? 124.744 -39.214 -110.912 1.00 42.59 362 GLU A C 1
ATOM 2896 O O . GLU A 1 362 ? 124.535 -38.935 -109.733 1.00 42.59 362 GLU A O 1
ATOM 2901 N N . LEU A 1 363 ? 125.776 -38.723 -111.596 1.00 42.16 363 LEU A N 1
ATOM 2902 C CA . LEU A 1 363 ? 126.748 -37.755 -111.120 1.00 42.16 363 LEU A CA 1
ATOM 2903 C C . LEU A 1 363 ? 126.233 -36.343 -111.402 1.00 42.16 363 LEU A C 1
ATOM 2905 O O . LEU A 1 363 ? 126.223 -35.913 -112.552 1.00 42.16 363 LEU A O 1
ATOM 2909 N N . GLY A 1 364 ? 125.955 -35.623 -110.319 1.00 32.75 364 GLY A N 1
ATOM 2910 C CA . GLY A 1 364 ? 126.315 -34.216 -110.176 1.00 32.75 364 GLY A CA 1
ATOM 2911 C C . GLY A 1 364 ? 125.298 -33.190 -110.703 1.00 32.75 364 GLY A C 1
ATOM 2912 O O . GLY A 1 364 ? 124.742 -33.344 -111.777 1.00 32.75 364 GLY A O 1
ATOM 2913 N N . ILE A 1 365 ? 125.048 -32.066 -110.036 1.00 32.56 365 ILE A N 1
ATOM 2914 C CA . ILE A 1 365 ? 125.751 -31.436 -108.917 1.00 32.56 365 ILE A CA 1
ATOM 2915 C C . ILE A 1 365 ? 124.740 -30.608 -108.110 1.00 32.56 365 ILE A C 1
ATOM 2917 O O . ILE A 1 365 ? 123.821 -29.992 -108.644 1.00 32.56 365 ILE A O 1
ATOM 2921 N N . ASP A 1 366 ? 124.985 -30.681 -106.812 1.00 30.23 366 ASP A N 1
ATOM 2922 C CA . ASP A 1 366 ? 124.481 -29.968 -105.647 1.00 30.23 366 ASP A CA 1
ATOM 2923 C C . ASP A 1 366 ? 124.684 -28.428 -105.674 1.00 30.23 366 ASP A C 1
ATOM 2925 O O . ASP A 1 366 ? 125.439 -27.897 -106.484 1.00 30.23 366 ASP A O 1
ATOM 2929 N N . MET A 1 367 ? 124.097 -27.758 -104.676 1.00 32.16 367 MET A N 1
ATOM 2930 C CA . MET A 1 367 ? 124.367 -26.399 -104.161 1.00 32.16 367 MET A CA 1
ATOM 2931 C C . MET A 1 367 ? 123.558 -25.210 -104.715 1.00 32.16 367 MET A C 1
ATOM 2933 O O . MET A 1 367 ? 123.954 -24.475 -105.616 1.00 32.16 367 MET A O 1
ATOM 2937 N N . GLU A 1 368 ? 122.403 -24.993 -104.086 1.00 32.53 368 GLU A N 1
ATOM 2938 C CA . GLU A 1 368 ? 122.164 -23.903 -103.115 1.00 32.53 368 GLU A CA 1
ATOM 2939 C C . GLU A 1 368 ? 123.189 -22.733 -103.106 1.00 32.53 368 GLU A C 1
ATOM 2941 O O . GLU A 1 368 ? 124.315 -22.898 -102.649 1.00 32.53 368 GLU A O 1
ATOM 2946 N N . ASP A 1 369 ? 122.826 -21.527 -103.580 1.00 30.86 369 ASP A N 1
ATOM 2947 C CA . ASP A 1 369 ? 122.255 -20.445 -102.744 1.00 30.86 369 ASP A CA 1
ATOM 2948 C C . ASP A 1 369 ? 122.122 -19.080 -103.495 1.00 30.86 369 ASP A C 1
ATOM 2950 O O . ASP A 1 369 ? 123.054 -18.580 -104.119 1.00 30.86 369 ASP A O 1
ATOM 2954 N N . LYS A 1 370 ? 120.935 -18.467 -103.346 1.00 38.28 370 LYS A N 1
ATOM 2955 C CA . LYS A 1 370 ? 120.540 -17.032 -103.385 1.00 38.28 370 LYS A CA 1
ATOM 2956 C C . LYS A 1 370 ? 121.034 -16.071 -104.489 1.00 38.28 370 LYS A C 1
ATOM 2958 O O . LYS A 1 370 ? 122.136 -15.546 -104.422 1.00 38.28 370 LYS A O 1
ATOM 2963 N N . ILE A 1 371 ? 120.068 -15.579 -105.281 1.00 25.61 371 ILE A N 1
ATOM 2964 C CA . ILE A 1 371 ? 119.772 -14.142 -105.496 1.00 25.61 371 ILE A CA 1
ATOM 2965 C C . ILE A 1 371 ? 118.308 -13.994 -105.975 1.00 25.61 371 ILE A C 1
ATOM 2967 O O . ILE A 1 371 ? 117.901 -14.597 -106.958 1.00 25.61 371 ILE A O 1
ATOM 2971 N N . LYS A 1 372 ? 117.527 -13.223 -105.202 1.00 36.38 372 LYS A N 1
ATOM 2972 C CA . LYS A 1 372 ? 116.656 -12.102 -105.618 1.00 36.38 372 LYS A CA 1
ATOM 2973 C C . LYS A 1 372 ? 115.927 -12.203 -106.980 1.00 36.38 372 LYS A C 1
ATOM 2975 O O . LYS A 1 372 ? 116.580 -12.234 -108.014 1.00 36.38 372 LYS A O 1
ATOM 2980 N N . ASN A 1 373 ? 114.588 -12.103 -106.949 1.00 27.17 373 ASN A N 1
ATOM 2981 C CA . ASN A 1 373 ? 113.718 -11.185 -107.726 1.00 27.17 373 ASN A CA 1
ATOM 2982 C C . ASN A 1 373 ? 112.285 -11.744 -107.830 1.00 27.17 373 ASN A C 1
ATOM 2984 O O . ASN A 1 373 ? 112.088 -12.949 -107.956 1.00 27.17 373 ASN A O 1
ATOM 2988 N N . GLY A 1 374 ? 111.286 -10.862 -107.743 1.00 34.50 374 GLY A N 1
ATOM 2989 C CA . GLY A 1 374 ? 109.902 -11.181 -108.083 1.00 34.50 374 GLY A CA 1
ATOM 2990 C C . GLY A 1 374 ? 109.636 -10.874 -109.551 1.00 34.50 374 GLY A C 1
ATOM 2991 O O . GLY A 1 374 ? 110.124 -9.855 -110.022 1.00 34.50 374 GLY A O 1
ATOM 2992 N N . THR A 1 375 ? 108.894 -11.761 -110.217 1.00 25.12 375 THR A N 1
ATOM 2993 C CA . THR A 1 375 ? 107.676 -11.502 -111.013 1.00 25.12 375 THR A CA 1
ATOM 2994 C C . THR A 1 375 ? 107.306 -12.772 -111.782 1.00 25.12 375 THR A C 1
ATOM 2996 O O . THR A 1 375 ? 108.114 -13.366 -112.488 1.00 25.12 375 THR A O 1
ATOM 2999 N N . THR A 1 376 ? 106.047 -13.190 -111.679 1.00 27.61 376 THR A N 1
ATOM 3000 C CA . THR A 1 376 ? 105.364 -13.798 -112.819 1.00 27.61 376 THR A CA 1
ATOM 3001 C C . THR A 1 376 ? 104.988 -12.657 -113.756 1.00 27.61 376 THR A C 1
ATOM 3003 O O . THR A 1 376 ? 103.920 -12.076 -113.604 1.00 27.61 376 THR A O 1
ATOM 3006 N N . GLU A 1 377 ? 105.883 -12.319 -114.679 1.00 30.06 377 GLU A N 1
ATOM 3007 C CA . GLU A 1 377 ? 105.565 -11.601 -115.914 1.00 30.06 377 GLU A CA 1
ATOM 3008 C C . GLU A 1 377 ? 106.345 -12.266 -117.057 1.00 30.06 377 GLU A C 1
ATOM 3010 O O . GLU A 1 377 ? 107.573 -12.253 -117.097 1.00 30.06 377 GLU A O 1
ATOM 3015 N N . ALA A 1 378 ? 105.609 -12.883 -117.977 1.00 26.48 378 ALA A N 1
ATOM 3016 C CA . ALA A 1 378 ? 105.834 -12.672 -119.400 1.00 26.48 378 ALA A CA 1
ATOM 3017 C C . ALA A 1 378 ? 104.819 -11.567 -119.756 1.00 26.48 378 ALA A C 1
ATOM 3019 O O . ALA A 1 378 ? 103.659 -11.696 -119.380 1.00 26.48 378 ALA A O 1
ATOM 3020 N N . GLU A 1 379 ? 105.176 -10.423 -120.330 1.00 34.56 379 GLU A N 1
ATOM 3021 C CA . GLU A 1 379 ? 106.066 -10.234 -121.470 1.00 34.56 379 GLU A CA 1
ATOM 3022 C C . GLU A 1 379 ? 106.919 -8.953 -121.346 1.00 34.56 379 GLU A C 1
ATOM 3024 O O . GLU A 1 379 ? 106.426 -7.870 -121.054 1.00 34.56 379 GLU A O 1
ATOM 3029 N N . GLU A 1 380 ? 108.206 -9.141 -121.652 1.00 34.16 380 GLU A N 1
ATOM 3030 C CA . GLU A 1 380 ? 109.112 -8.221 -122.353 1.00 34.16 380 GLU A CA 1
ATOM 3031 C C . GLU A 1 380 ? 109.607 -6.913 -121.689 1.00 34.16 380 GLU A C 1
ATOM 3033 O O . GLU A 1 380 ? 109.099 -5.817 -121.887 1.00 34.16 380 GLU A O 1
ATOM 3038 N N . LEU A 1 381 ? 110.806 -7.073 -121.103 1.00 27.77 381 LEU A N 1
ATOM 3039 C CA . LEU A 1 381 ? 112.032 -6.304 -121.381 1.00 27.77 381 LEU A CA 1
ATOM 3040 C C . LEU A 1 381 ? 112.181 -4.874 -120.823 1.00 27.77 381 LEU A C 1
ATOM 3042 O O . LEU A 1 381 ? 111.845 -3.879 -121.453 1.00 27.77 381 LEU A O 1
ATOM 3046 N N . GLY A 1 382 ? 113.026 -4.803 -119.789 1.00 35.78 382 GLY A N 1
ATOM 3047 C CA . GLY A 1 382 ? 114.345 -4.189 -119.988 1.00 35.78 382 GLY A CA 1
ATOM 3048 C C . GLY A 1 382 ? 114.516 -2.794 -119.402 1.00 35.78 382 GLY A C 1
ATOM 3049 O O . GLY A 1 382 ? 114.446 -1.788 -120.100 1.00 35.78 382 GLY A O 1
ATOM 3050 N N . GLU A 1 383 ? 114.836 -2.748 -118.114 1.00 35.94 383 GLU A N 1
ATOM 3051 C CA . GLU A 1 383 ? 115.223 -1.534 -117.413 1.00 35.94 383 GLU A CA 1
ATOM 3052 C C . GLU A 1 383 ? 116.635 -1.061 -117.817 1.00 35.94 383 GLU A C 1
ATOM 3054 O O . GLU A 1 383 ? 117.613 -1.799 -117.718 1.00 35.94 383 GLU A O 1
ATOM 3059 N N . LEU A 1 384 ? 116.686 0.211 -118.228 1.00 33.66 384 LEU A N 1
ATOM 3060 C CA . LEU A 1 384 ? 117.790 1.174 -118.167 1.00 33.66 384 LEU A CA 1
ATOM 3061 C C . LEU A 1 384 ? 119.135 0.816 -118.815 1.00 33.66 384 LEU A C 1
ATOM 3063 O O . LEU A 1 384 ? 119.945 0.077 -118.269 1.00 33.66 384 LEU A O 1
ATOM 3067 N N . LEU A 1 385 ? 119.518 1.659 -119.775 1.00 29.44 385 LEU A N 1
ATOM 3068 C CA . LEU A 1 385 ? 120.656 2.529 -119.481 1.00 29.44 385 LEU A CA 1
ATOM 3069 C C . LEU A 1 385 ? 120.599 3.833 -120.276 1.00 29.44 385 LEU A C 1
ATOM 3071 O O . LEU A 1 385 ? 120.796 3.880 -121.487 1.00 29.44 385 LEU A O 1
ATOM 3075 N N . ASN A 1 386 ? 120.369 4.910 -119.529 1.00 37.50 386 ASN A N 1
ATOM 3076 C CA . ASN A 1 386 ? 120.845 6.244 -119.852 1.00 37.50 386 ASN A CA 1
ATOM 3077 C C . ASN A 1 386 ? 122.254 6.189 -120.451 1.00 37.50 386 ASN A C 1
ATOM 3079 O O . ASN A 1 386 ? 123.168 5.694 -119.796 1.00 37.50 386 ASN A O 1
ATOM 3083 N N . GLN A 1 387 ? 122.445 6.846 -121.590 1.00 40.09 387 GLN A N 1
ATOM 3084 C CA . GLN A 1 387 ? 123.177 8.115 -121.626 1.00 40.09 387 GLN A CA 1
ATOM 3085 C C . GLN A 1 387 ? 123.155 8.714 -123.045 1.00 40.09 387 GLN A C 1
ATOM 3087 O O . GLN A 1 387 ? 123.653 8.096 -123.974 1.00 40.09 387 GLN A O 1
ATOM 3092 N N . ILE A 1 388 ? 122.645 9.953 -123.138 1.00 32.59 388 ILE A N 1
ATOM 3093 C CA . ILE A 1 388 ? 123.249 11.083 -123.883 1.00 32.59 388 ILE A CA 1
ATOM 3094 C C . ILE A 1 388 ? 123.261 10.929 -125.426 1.00 32.59 388 ILE A C 1
ATOM 3096 O O . ILE A 1 388 ? 123.952 10.096 -125.988 1.00 32.59 388 ILE A O 1
ATOM 3100 N N . SER A 1 389 ? 122.429 11.662 -126.178 1.00 45.34 389 SER A N 1
ATOM 3101 C CA . SER A 1 389 ? 122.638 13.068 -126.588 1.00 45.34 389 SER A CA 1
ATOM 3102 C C . SER A 1 389 ? 123.955 13.320 -127.329 1.00 45.34 389 SER A C 1
ATOM 3104 O O . SER A 1 389 ? 124.865 13.918 -126.766 1.00 45.34 389 SER A O 1
ATOM 3106 N N . GLU A 1 390 ? 123.997 13.008 -128.624 1.00 43.41 390 GLU A N 1
ATOM 3107 C CA . GLU A 1 390 ? 124.640 13.902 -129.593 1.00 43.41 390 GLU A CA 1
ATOM 3108 C C . GLU A 1 390 ? 124.163 13.616 -131.024 1.00 43.41 390 GLU A C 1
ATOM 3110 O O . GLU A 1 390 ? 123.915 12.467 -131.384 1.00 43.41 390 GLU A O 1
ATOM 3115 N N . HIS A 1 391 ? 124.060 14.686 -131.820 1.00 35.03 391 HIS A N 1
ATOM 3116 C CA . HIS A 1 391 ? 123.587 14.793 -133.211 1.00 35.03 391 HIS A CA 1
ATOM 3117 C C . HIS A 1 391 ? 122.110 15.176 -133.395 1.00 35.03 391 HIS A C 1
ATOM 3119 O O . HIS A 1 391 ? 121.347 14.568 -134.137 1.00 35.03 391 HIS A O 1
ATOM 3125 N N . GLU A 1 392 ? 121.683 16.257 -132.753 1.00 41.50 392 GLU A N 1
ATOM 3126 C CA . GLU A 1 392 ? 121.626 17.593 -133.365 1.00 41.50 392 GLU A CA 1
ATOM 3127 C C . GLU A 1 392 ? 122.771 17.907 -134.353 1.00 41.50 392 GLU A C 1
ATOM 3129 O O . GLU A 1 392 ? 123.919 18.052 -133.942 1.00 41.50 392 GLU A O 1
ATOM 3134 N N . THR A 1 393 ? 122.456 17.970 -135.663 1.00 44.31 393 THR A N 1
ATOM 3135 C CA . THR A 1 393 ? 123.034 18.874 -136.706 1.00 44.31 393 THR A CA 1
ATOM 3136 C C . THR A 1 393 ? 122.846 18.344 -138.151 1.00 44.31 393 THR A C 1
ATOM 3138 O O . THR A 1 393 ? 123.840 17.954 -138.757 1.00 44.31 393 THR A O 1
ATOM 3141 N N . LYS A 1 394 ? 121.627 18.350 -138.760 1.00 49.25 394 LYS A N 1
ATOM 3142 C CA . LYS A 1 394 ? 121.465 18.294 -140.257 1.00 49.25 394 LYS A CA 1
ATOM 3143 C C . LYS A 1 394 ? 120.064 18.439 -140.925 1.00 49.25 394 LYS A C 1
ATOM 3145 O O . LYS A 1 394 ? 119.918 17.978 -142.050 1.00 49.25 394 LYS A O 1
ATOM 3150 N N . CYS A 1 395 ? 119.045 19.104 -140.357 1.00 50.09 395 CYS A N 1
ATOM 3151 C CA . CYS A 1 395 ? 117.795 19.431 -141.113 1.00 50.09 395 CYS A CA 1
ATOM 3152 C C . CYS A 1 395 ? 117.311 20.893 -140.989 1.00 50.09 395 CYS A C 1
ATOM 3154 O O . CYS A 1 395 ? 116.132 21.205 -141.113 1.00 50.09 395 CYS A O 1
ATOM 3156 N N . LYS A 1 396 ? 118.260 21.805 -140.788 1.00 48.53 396 LYS A N 1
ATOM 3157 C CA . LYS A 1 396 ? 118.102 23.250 -140.957 1.00 48.53 396 LYS A CA 1
ATOM 3158 C C . LYS A 1 396 ? 117.838 23.647 -142.423 1.00 48.53 396 LYS A C 1
ATOM 3160 O O . LYS A 1 396 ? 118.533 23.178 -143.317 1.00 48.53 396 LYS A O 1
ATOM 3165 N N . GLU A 1 397 ? 116.932 24.613 -142.591 1.00 44.62 397 GLU A N 1
ATOM 3166 C CA . GLU A 1 397 ? 117.128 25.819 -143.424 1.00 44.62 397 GLU A CA 1
ATOM 3167 C C . GLU A 1 397 ? 117.217 25.660 -144.962 1.00 44.62 397 GLU A C 1
ATOM 3169 O O . GLU A 1 397 ? 118.283 25.935 -145.518 1.00 44.62 397 GLU A O 1
ATOM 3174 N N . ARG A 1 398 ? 116.103 25.345 -145.673 1.00 49.97 398 ARG A N 1
ATOM 3175 C CA . ARG A 1 398 ? 115.921 25.820 -147.078 1.00 49.97 398 ARG A CA 1
ATOM 3176 C C . ARG A 1 398 ? 114.544 25.744 -147.794 1.00 49.97 398 ARG A C 1
ATOM 3178 O O . ARG A 1 398 ? 114.537 25.531 -149.002 1.00 49.97 398 ARG A O 1
ATOM 3185 N N . GLU A 1 399 ? 113.399 25.976 -147.145 1.00 39.91 399 GLU A N 1
ATOM 3186 C CA . GLU A 1 399 ? 112.138 26.222 -147.898 1.00 39.91 399 GLU A CA 1
ATOM 3187 C C . GLU A 1 399 ? 111.103 27.052 -147.095 1.00 39.91 399 GLU A C 1
ATOM 3189 O O . GLU A 1 399 ? 109.950 26.689 -146.921 1.00 39.91 399 GLU A O 1
ATOM 3194 N N . GLU A 1 400 ? 111.461 28.143 -146.424 1.00 45.12 400 GLU A N 1
ATOM 3195 C CA . GLU A 1 400 ? 111.737 29.423 -147.088 1.00 45.12 400 GLU A CA 1
ATOM 3196 C C . GLU A 1 400 ? 111.595 29.386 -148.613 1.00 45.12 400 GLU A C 1
ATOM 3198 O O . GLU A 1 400 ? 112.527 29.026 -149.322 1.00 45.12 400 GLU A O 1
ATOM 3203 N N . LEU A 1 401 ? 110.421 29.773 -149.108 1.00 46.75 401 LEU A N 1
ATOM 3204 C CA . LEU A 1 401 ? 110.237 30.869 -150.074 1.00 46.75 401 LEU A CA 1
ATOM 3205 C C . LEU A 1 401 ? 108.758 30.865 -150.526 1.00 46.75 401 LEU A C 1
ATOM 3207 O O . LEU A 1 401 ? 108.390 30.352 -151.574 1.00 46.75 401 LEU A O 1
ATOM 3211 N N . LEU A 1 402 ? 107.815 31.333 -149.703 1.00 55.38 402 LEU A N 1
ATOM 3212 C CA . LEU A 1 402 ? 107.707 32.738 -149.271 1.00 55.38 402 LEU A CA 1
ATOM 3213 C C . LEU A 1 402 ? 107.473 33.722 -150.448 1.00 55.38 402 LEU A C 1
ATOM 3215 O O . LEU A 1 402 ? 107.875 34.875 -150.383 1.00 55.38 402 LEU A O 1
ATOM 3219 N N . SER A 1 403 ? 106.799 33.316 -151.531 1.00 55.56 403 SER A N 1
ATOM 3220 C CA . SER A 1 403 ? 106.276 34.289 -152.522 1.00 55.56 403 SER A CA 1
ATOM 3221 C C . SER A 1 403 ? 104.981 33.883 -153.237 1.00 55.56 403 SER A C 1
ATOM 3223 O O . SER A 1 403 ? 104.197 34.758 -153.586 1.00 55.56 403 SER A O 1
ATOM 3225 N N . ALA A 1 404 ? 104.668 32.591 -153.382 1.00 51.38 404 ALA A N 1
ATOM 3226 C CA . ALA A 1 404 ? 103.514 32.160 -154.188 1.00 51.38 404 ALA A CA 1
ATOM 3227 C C . ALA A 1 404 ? 102.121 32.489 -153.596 1.00 51.38 404 ALA A C 1
ATOM 3229 O O . ALA A 1 404 ? 101.121 32.419 -154.304 1.00 51.38 404 ALA A O 1
ATOM 3230 N N . LEU A 1 405 ? 102.016 32.855 -152.312 1.00 49.53 405 LEU A N 1
ATOM 3231 C CA . LEU A 1 405 ? 100.730 33.213 -151.690 1.00 49.53 405 LEU A CA 1
ATOM 3232 C C . LEU A 1 405 ? 100.395 34.713 -151.746 1.00 49.53 405 LEU A C 1
ATOM 3234 O O . LEU A 1 405 ? 99.268 35.076 -151.422 1.00 49.53 405 LEU A O 1
ATOM 3238 N N . MET A 1 406 ? 101.308 35.571 -152.222 1.00 58.97 406 MET A N 1
ATOM 3239 C CA . MET A 1 406 ? 101.002 36.988 -152.485 1.00 58.97 406 MET A CA 1
ATOM 3240 C C . MET A 1 406 ? 100.196 37.206 -153.781 1.00 58.97 406 MET A C 1
ATOM 3242 O O . MET A 1 406 ? 99.656 38.287 -153.969 1.00 58.97 406 MET A O 1
ATOM 3246 N N . GLU A 1 407 ? 100.040 36.187 -154.634 1.00 57.91 407 GLU A N 1
ATOM 3247 C CA . GLU A 1 407 ? 99.363 36.296 -155.942 1.00 57.91 407 GLU A CA 1
ATOM 3248 C C . GLU A 1 407 ? 97.847 35.981 -155.898 1.00 57.91 407 GLU A C 1
ATOM 3250 O O . GLU A 1 407 ? 97.159 36.114 -156.901 1.00 57.91 407 GLU A O 1
ATOM 3255 N N . LYS A 1 408 ? 97.278 35.594 -154.741 1.00 58.53 408 LYS A N 1
ATOM 3256 C CA . LYS A 1 408 ? 95.846 35.220 -154.614 1.00 58.53 408 LYS A CA 1
ATOM 3257 C C . LYS A 1 408 ? 94.941 36.245 -153.912 1.00 58.53 408 LYS A C 1
ATOM 3259 O O . LYS A 1 408 ? 93.774 35.946 -153.677 1.00 58.53 408 LYS A O 1
ATOM 3264 N N . LEU A 1 409 ? 95.450 37.424 -153.551 1.00 60.69 409 LEU A N 1
ATOM 3265 C CA . LEU A 1 409 ? 94.685 38.419 -152.781 1.00 60.69 409 LEU A CA 1
ATOM 3266 C C . LEU A 1 409 ? 93.938 39.467 -153.628 1.00 60.69 409 LEU A C 1
ATOM 3268 O O . LEU A 1 409 ? 93.092 40.160 -153.074 1.00 60.69 409 LEU A O 1
ATOM 3272 N N . GLU A 1 410 ? 94.177 39.551 -154.939 1.00 62.09 410 GLU A N 1
ATOM 3273 C CA . GLU A 1 410 ? 93.555 40.572 -155.808 1.00 62.09 410 GLU A CA 1
ATOM 3274 C C . GLU A 1 410 ? 92.077 40.257 -156.166 1.00 62.09 410 GLU A C 1
ATOM 3276 O O . GLU A 1 410 ? 91.294 41.164 -156.425 1.00 62.09 410 GLU A O 1
ATOM 3281 N N . ASP A 1 411 ? 91.630 38.995 -156.105 1.00 56.50 411 ASP A N 1
ATOM 3282 C CA . ASP A 1 411 ? 90.301 38.594 -156.621 1.00 56.50 411 ASP A CA 1
ATOM 3283 C C . ASP A 1 411 ? 89.130 38.644 -155.598 1.00 56.50 411 ASP A C 1
ATOM 3285 O O . ASP A 1 411 ? 88.002 38.287 -155.938 1.00 56.50 411 ASP A O 1
ATOM 3289 N N . ILE A 1 412 ? 89.329 39.091 -154.345 1.00 61.78 412 ILE A N 1
ATOM 3290 C CA . ILE A 1 412 ? 88.272 39.072 -153.291 1.00 61.78 412 ILE A CA 1
ATOM 3291 C C . ILE A 1 412 ? 87.436 40.378 -153.238 1.00 61.78 412 ILE A C 1
ATOM 3293 O O . ILE A 1 412 ? 86.421 40.451 -152.541 1.00 61.78 412 ILE A O 1
ATOM 3297 N N . GLU A 1 413 ? 87.792 41.424 -153.988 1.00 60.62 413 GLU A N 1
ATOM 3298 C CA . GLU A 1 413 ? 87.260 42.778 -153.747 1.00 60.62 413 GLU A CA 1
ATOM 3299 C C . GLU A 1 413 ? 85.832 43.051 -154.282 1.00 60.62 413 GLU A C 1
ATOM 3301 O O . GLU A 1 413 ? 85.213 44.031 -153.876 1.00 60.62 413 GLU A O 1
ATOM 3306 N N . ASN A 1 414 ? 85.224 42.172 -155.092 1.00 59.41 414 ASN A N 1
ATOM 3307 C CA . ASN A 1 414 ? 83.964 42.506 -155.787 1.00 59.41 414 ASN A CA 1
ATOM 3308 C C . ASN A 1 414 ? 82.672 41.790 -155.312 1.00 59.41 414 ASN A C 1
ATOM 3310 O O . ASN A 1 414 ? 81.606 42.118 -155.829 1.00 59.41 414 ASN A O 1
ATOM 3314 N N . ASP A 1 415 ? 82.706 40.892 -154.309 1.00 59.34 415 ASP A N 1
ATOM 3315 C CA . ASP A 1 415 ? 81.534 40.060 -153.911 1.00 59.34 415 ASP A CA 1
ATOM 3316 C C . ASP A 1 415 ? 81.086 40.187 -152.425 1.00 59.34 415 ASP A C 1
ATOM 3318 O O . ASP A 1 415 ? 80.170 39.503 -151.960 1.00 59.34 415 ASP A O 1
ATOM 3322 N N . THR A 1 416 ? 81.697 41.085 -151.640 1.00 63.03 416 THR A N 1
ATOM 3323 C CA . THR A 1 416 ? 81.473 41.221 -150.180 1.00 63.03 416 THR A CA 1
ATOM 3324 C C . THR A 1 416 ? 80.263 42.066 -149.700 1.00 63.03 416 THR A C 1
ATOM 3326 O O . THR A 1 416 ? 79.738 41.752 -148.625 1.00 63.03 416 THR A O 1
ATOM 3329 N N . PRO A 1 417 ? 79.730 43.087 -150.409 1.00 69.62 417 PRO A N 1
ATOM 3330 C CA . PRO A 1 417 ? 78.735 43.994 -149.813 1.00 69.62 417 PRO A CA 1
ATOM 3331 C C . PRO A 1 417 ? 77.278 43.476 -149.789 1.00 69.62 417 PRO A C 1
ATOM 3333 O O . PRO A 1 417 ? 76.495 43.893 -148.933 1.00 69.62 417 PRO A O 1
ATOM 3336 N N . SER A 1 418 ? 76.884 42.537 -150.658 1.00 68.88 418 SER A N 1
ATOM 3337 C CA . SER A 1 418 ? 75.489 42.046 -150.737 1.00 68.88 418 SER A CA 1
ATOM 3338 C C . SER A 1 418 ? 75.094 41.122 -149.570 1.00 68.88 418 SER A C 1
ATOM 3340 O O . SER A 1 418 ? 73.960 41.161 -149.085 1.00 68.88 418 SER A O 1
ATOM 3342 N N . LYS A 1 419 ? 76.042 40.327 -149.056 1.00 73.00 419 LYS A N 1
ATOM 3343 C CA . LYS A 1 419 ? 75.819 39.368 -147.959 1.00 73.00 419 LYS A CA 1
ATOM 3344 C C . LYS A 1 419 ? 75.669 40.051 -146.596 1.00 73.00 419 LYS A C 1
ATOM 3346 O O . LYS A 1 419 ? 74.908 39.576 -145.753 1.00 73.00 419 LYS A O 1
ATOM 3351 N N . VAL A 1 420 ? 76.334 41.192 -146.405 1.00 75.75 420 VAL A N 1
ATOM 3352 C CA . VAL A 1 420 ? 76.227 42.009 -145.187 1.00 75.75 420 VAL A CA 1
ATOM 3353 C C . VAL A 1 420 ? 74.821 42.602 -145.057 1.00 75.75 420 VAL A C 1
ATOM 3355 O O . VAL A 1 420 ? 74.211 42.462 -144.003 1.00 75.75 420 VAL A O 1
ATOM 3358 N N . ALA A 1 421 ? 74.250 43.157 -146.132 1.00 77.31 421 ALA A N 1
ATOM 3359 C CA . ALA A 1 421 ? 72.922 43.782 -146.095 1.00 77.31 421 ALA A CA 1
ATOM 3360 C C . ALA A 1 421 ? 71.788 42.802 -145.715 1.00 77.31 421 ALA A C 1
ATOM 3362 O O . ALA A 1 421 ? 70.903 43.146 -144.926 1.00 77.31 421 ALA A O 1
ATOM 3363 N N . TYR A 1 422 ? 71.827 41.563 -146.221 1.00 81.38 422 TYR A N 1
ATOM 3364 C CA . TYR A 1 422 ? 70.859 40.518 -145.860 1.00 81.38 422 TYR A CA 1
ATOM 3365 C C . TYR A 1 422 ? 70.965 40.113 -144.381 1.00 81.38 422 TYR A C 1
ATOM 3367 O O . TYR A 1 422 ? 69.949 40.019 -143.687 1.00 81.38 422 TYR A O 1
ATOM 3375 N N . LEU A 1 423 ? 72.191 39.929 -143.873 1.00 83.06 423 LEU A N 1
ATOM 3376 C CA . LEU A 1 423 ? 72.427 39.617 -142.461 1.00 83.06 423 LEU A CA 1
ATOM 3377 C C . LEU A 1 423 ? 71.997 40.769 -141.544 1.00 83.06 423 LEU A C 1
ATOM 3379 O O . LEU A 1 423 ? 71.377 40.517 -140.515 1.00 83.06 423 LEU A O 1
ATOM 3383 N N . THR A 1 424 ? 72.227 42.027 -141.933 1.00 82.94 424 THR A N 1
ATOM 3384 C CA . THR A 1 424 ? 71.754 43.201 -141.181 1.00 82.94 424 THR A CA 1
ATOM 3385 C C . THR A 1 424 ? 70.227 43.235 -141.075 1.00 82.94 424 THR A C 1
ATOM 3387 O O . THR A 1 424 ? 69.690 43.521 -140.006 1.00 82.94 424 THR A O 1
ATOM 3390 N N . SER A 1 425 ? 69.507 42.889 -142.148 1.00 84.88 425 SER A N 1
ATOM 3391 C CA . SER A 1 425 ? 68.041 42.795 -142.113 1.00 84.88 425 SER A CA 1
ATOM 3392 C C . SER A 1 425 ? 67.552 41.689 -141.165 1.00 84.88 425 SER A C 1
ATOM 3394 O O . SER A 1 425 ? 66.641 41.919 -140.367 1.00 84.88 425 SER A O 1
ATOM 3396 N N . GLN A 1 426 ? 68.196 40.517 -141.184 1.00 88.56 426 GLN A N 1
ATOM 3397 C CA . GLN A 1 426 ? 67.873 39.402 -140.287 1.00 88.56 426 GLN A CA 1
ATOM 3398 C C . GLN A 1 426 ? 68.142 39.743 -138.813 1.00 88.56 426 GLN A C 1
ATOM 3400 O O . GLN A 1 426 ? 67.310 39.455 -137.953 1.00 88.56 426 GLN A O 1
ATOM 3405 N N . ILE A 1 427 ? 69.265 40.413 -138.533 1.00 87.06 427 ILE A N 1
ATOM 3406 C CA . ILE A 1 427 ? 69.619 40.894 -137.192 1.00 87.06 427 ILE A CA 1
ATOM 3407 C C . ILE A 1 427 ? 68.557 41.867 -136.682 1.00 87.06 427 ILE A C 1
ATOM 3409 O O . ILE A 1 427 ? 68.077 41.685 -135.571 1.00 87.06 427 ILE A O 1
ATOM 3413 N N . ASN A 1 428 ? 68.132 42.845 -137.488 1.00 88.00 428 ASN A N 1
ATOM 3414 C CA . ASN A 1 428 ? 67.116 43.817 -137.070 1.00 88.00 428 ASN A CA 1
ATOM 3415 C C . ASN A 1 428 ? 65.758 43.162 -136.771 1.00 88.00 428 ASN A C 1
ATOM 3417 O O . ASN A 1 428 ? 65.083 43.565 -135.824 1.00 88.00 428 ASN A O 1
ATOM 3421 N N . LYS A 1 429 ? 65.375 42.123 -137.525 1.00 90.12 429 LYS A N 1
ATOM 3422 C CA . LYS A 1 429 ? 64.162 41.344 -137.239 1.00 90.12 429 LYS A CA 1
ATOM 3423 C C . LYS A 1 429 ? 64.272 40.594 -135.908 1.00 90.12 429 LYS A C 1
ATOM 3425 O O . LYS A 1 429 ? 63.381 40.716 -135.078 1.00 90.12 429 LYS A O 1
ATOM 3430 N N . LEU A 1 430 ? 65.389 39.904 -135.666 1.00 88.81 430 LEU A N 1
ATOM 3431 C CA . LEU A 1 430 ? 65.642 39.218 -134.393 1.00 88.81 430 LEU A CA 1
ATOM 3432 C C . LEU A 1 430 ? 65.716 40.187 -133.206 1.00 88.81 430 LEU A C 1
ATOM 3434 O O . LEU A 1 430 ? 65.273 39.851 -132.112 1.00 88.81 430 LEU A O 1
ATOM 3438 N N . LEU A 1 431 ? 66.260 41.388 -133.411 1.00 90.75 431 LEU A N 1
ATOM 3439 C CA . LEU A 1 431 ? 66.320 42.431 -132.388 1.00 90.75 431 LEU A CA 1
ATOM 3440 C C . LEU A 1 431 ? 64.908 42.897 -132.010 1.00 90.75 431 LEU A C 1
ATOM 3442 O O . LEU A 1 431 ? 64.592 42.963 -130.824 1.00 90.75 431 LEU A O 1
ATOM 3446 N N . SER A 1 432 ? 64.046 43.119 -133.010 1.00 87.50 432 SER A N 1
ATOM 3447 C CA . SER A 1 432 ? 62.624 43.421 -132.807 1.00 87.50 432 SER A CA 1
ATOM 3448 C C . SER A 1 432 ? 61.895 42.287 -132.076 1.00 87.50 432 SER A C 1
ATOM 3450 O O . SER A 1 432 ? 61.202 42.542 -131.091 1.00 87.50 432 SER A O 1
ATOM 3452 N N . ASP A 1 433 ? 62.084 41.035 -132.501 1.00 90.25 433 ASP A N 1
ATOM 3453 C CA . ASP A 1 433 ? 61.458 39.868 -131.869 1.00 90.25 433 ASP A CA 1
ATOM 3454 C C . ASP A 1 433 ? 61.910 39.721 -130.403 1.00 90.25 433 ASP A C 1
ATOM 3456 O O . ASP A 1 433 ? 61.093 39.495 -129.510 1.00 90.25 433 ASP A O 1
ATOM 3460 N N . ASN A 1 434 ? 63.194 39.942 -130.110 1.00 88.62 434 ASN A N 1
ATOM 3461 C CA . ASN A 1 434 ? 63.731 39.892 -128.749 1.00 88.62 434 ASN A CA 1
ATOM 3462 C C . ASN A 1 434 ? 63.159 41.012 -127.861 1.00 88.62 434 ASN A C 1
ATOM 3464 O O . ASN A 1 434 ? 62.798 40.766 -126.710 1.00 88.62 434 ASN A O 1
ATOM 3468 N N . SER A 1 435 ? 62.980 42.224 -128.403 1.00 89.56 435 SER A N 1
ATOM 3469 C CA . SER A 1 435 ? 62.267 43.297 -127.701 1.00 89.56 435 SER A CA 1
ATOM 3470 C C . SER A 1 435 ? 60.820 42.905 -127.377 1.00 89.56 435 SER A C 1
ATOM 3472 O O . SER A 1 435 ? 60.377 43.117 -126.247 1.00 89.56 435 SER A O 1
ATOM 3474 N N . THR A 1 436 ? 60.098 42.270 -128.309 1.00 91.75 436 THR A N 1
ATOM 3475 C CA . THR A 1 436 ? 58.720 41.806 -128.054 1.00 91.75 436 THR A CA 1
ATOM 3476 C C . THR A 1 436 ? 58.645 40.663 -127.037 1.00 91.75 436 THR A C 1
ATOM 3478 O O . THR A 1 436 ? 57.809 40.702 -126.134 1.00 91.75 436 THR A O 1
ATOM 3481 N N . LEU A 1 437 ? 59.554 39.686 -127.101 1.00 92.38 437 LEU A N 1
ATOM 3482 C CA . LEU A 1 437 ? 59.635 38.597 -126.124 1.00 92.38 437 LEU A CA 1
ATOM 3483 C C . LEU A 1 437 ? 59.992 39.112 -124.727 1.00 92.38 437 LEU A C 1
ATOM 3485 O O . LEU A 1 437 ? 59.467 38.616 -123.730 1.00 92.38 437 LEU A O 1
ATOM 3489 N N . HIS A 1 438 ? 60.862 40.120 -124.628 1.00 90.38 438 HIS A N 1
ATOM 3490 C CA . HIS A 1 438 ? 61.182 40.729 -123.343 1.00 90.38 438 HIS A CA 1
ATOM 3491 C C . HIS A 1 438 ? 59.967 41.453 -122.744 1.00 90.38 438 HIS A C 1
ATOM 3493 O O . HIS A 1 438 ? 59.744 41.335 -121.537 1.00 90.38 438 HIS A O 1
ATOM 3499 N N . ALA A 1 439 ? 59.166 42.144 -123.560 1.00 90.62 439 ALA A N 1
ATOM 3500 C CA . ALA A 1 439 ? 57.924 42.770 -123.106 1.00 90.62 439 ALA A CA 1
ATOM 3501 C C . ALA A 1 439 ? 56.925 41.724 -122.579 1.00 90.62 439 ALA A C 1
ATOM 3503 O O . ALA A 1 439 ? 56.508 41.812 -121.426 1.00 90.62 439 ALA A O 1
ATOM 3504 N N . GLN A 1 440 ? 56.660 40.657 -123.345 1.00 92.88 440 GLN A N 1
A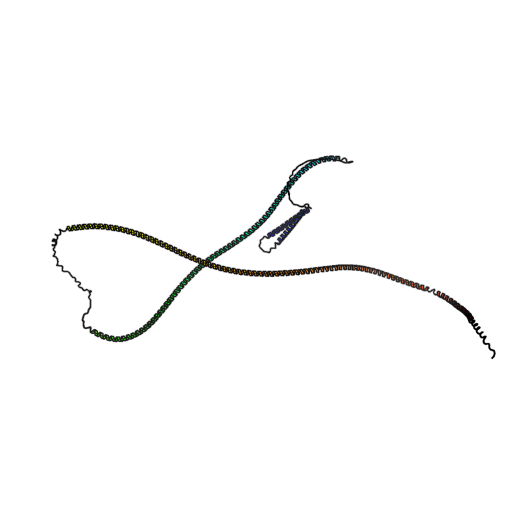TOM 3505 C CA . GLN A 1 440 ? 55.800 39.547 -122.899 1.00 92.88 440 GLN A CA 1
ATOM 3506 C C . GLN A 1 440 ? 56.322 38.878 -121.618 1.00 92.88 440 GLN A C 1
ATOM 3508 O O . GLN A 1 440 ? 55.551 38.499 -120.739 1.00 92.88 440 GLN A O 1
ATOM 3513 N N . LYS A 1 441 ? 57.646 38.750 -121.469 1.00 90.94 441 LYS A N 1
ATOM 3514 C CA . LYS A 1 441 ? 58.278 38.225 -120.251 1.00 90.94 441 LYS A CA 1
ATOM 3515 C C . LYS A 1 441 ? 58.059 39.133 -119.038 1.00 90.94 441 LYS A C 1
ATOM 3517 O O . LYS A 1 441 ? 57.966 38.614 -117.927 1.00 90.94 441 LYS A O 1
ATOM 3522 N N . ILE A 1 442 ? 58.032 40.455 -119.217 1.00 90.50 442 ILE A N 1
ATOM 3523 C CA . ILE A 1 442 ? 57.722 41.405 -118.137 1.00 90.50 442 ILE A CA 1
ATOM 3524 C C . ILE A 1 442 ? 56.246 41.271 -117.751 1.00 90.50 442 ILE A C 1
ATOM 3526 O O . ILE A 1 442 ? 55.964 41.045 -116.579 1.00 90.50 442 ILE A O 1
ATOM 3530 N N . GLU A 1 443 ? 55.332 41.277 -118.723 1.00 92.31 443 GLU A N 1
ATOM 3531 C CA . GLU A 1 443 ? 53.890 41.124 -118.472 1.00 92.31 443 GLU A CA 1
ATOM 3532 C C . GLU A 1 443 ? 53.554 39.797 -117.772 1.00 92.31 443 GLU A C 1
ATOM 3534 O O . GLU A 1 443 ? 52.824 39.775 -116.782 1.00 92.31 443 GLU A O 1
ATOM 3539 N N . LEU A 1 444 ? 54.140 38.676 -118.214 1.00 92.69 444 LEU A N 1
ATOM 3540 C CA . LEU A 1 444 ? 53.962 37.381 -117.548 1.00 92.69 444 LEU A CA 1
ATOM 3541 C C . LEU A 1 444 ? 54.499 37.390 -116.115 1.00 92.69 444 LEU A C 1
ATOM 3543 O O . LEU A 1 444 ? 53.875 36.811 -115.229 1.00 92.69 444 LEU A O 1
ATOM 3547 N N . LYS A 1 445 ? 55.641 38.042 -115.865 1.00 92.75 445 LYS A N 1
ATOM 3548 C CA . LYS A 1 445 ? 56.176 38.190 -114.504 1.00 92.75 445 LYS A CA 1
ATOM 3549 C C . LYS A 1 445 ? 55.239 39.002 -113.617 1.00 92.75 445 LYS A C 1
ATOM 3551 O O . LYS A 1 445 ? 55.041 38.619 -112.469 1.00 92.75 445 LYS A O 1
ATOM 3556 N N . GLU A 1 446 ? 54.665 40.083 -114.133 1.00 90.06 446 GLU A N 1
ATOM 3557 C CA . GLU A 1 446 ? 53.697 40.904 -113.401 1.00 90.06 446 GLU A CA 1
ATOM 3558 C C . GLU A 1 446 ? 52.404 40.133 -113.116 1.00 90.06 446 GLU A C 1
ATOM 3560 O O . GLU A 1 446 ? 51.912 40.159 -111.990 1.00 90.06 446 GLU A O 1
ATOM 3565 N N . HIS A 1 447 ? 51.895 39.362 -114.080 1.00 92.69 447 HIS A N 1
ATOM 3566 C CA . HIS A 1 447 ? 50.723 38.511 -113.875 1.00 92.69 447 HIS A CA 1
ATOM 3567 C C . HIS A 1 447 ? 50.985 37.397 -112.849 1.00 92.69 447 HIS A C 1
ATOM 3569 O O . HIS A 1 447 ? 50.156 37.145 -111.976 1.00 92.69 447 HIS A O 1
ATOM 3575 N N . ILE A 1 448 ? 52.162 36.760 -112.902 1.00 91.19 448 ILE A N 1
ATOM 3576 C CA . ILE A 1 448 ? 52.599 35.790 -111.887 1.00 91.19 448 ILE A CA 1
ATOM 3577 C C . ILE A 1 448 ? 52.689 36.461 -110.515 1.00 91.19 448 ILE A C 1
ATOM 3579 O O . ILE A 1 448 ? 52.226 35.886 -109.535 1.00 91.19 448 ILE A O 1
ATOM 3583 N N . PHE A 1 449 ? 53.241 37.672 -110.435 1.00 92.00 449 PHE A N 1
ATOM 3584 C CA . PHE A 1 449 ? 53.325 38.424 -109.186 1.00 92.00 449 PHE A CA 1
ATOM 3585 C C . PHE A 1 449 ? 51.935 38.753 -108.622 1.00 92.00 449 PHE A C 1
ATOM 3587 O O . PHE A 1 449 ? 51.691 38.530 -107.438 1.00 92.00 449 PHE A O 1
ATOM 3594 N N . PHE A 1 450 ? 50.998 39.202 -109.462 1.00 91.06 450 PHE A N 1
ATOM 3595 C CA . PHE A 1 450 ? 49.624 39.493 -109.052 1.00 91.06 450 PHE A CA 1
ATOM 3596 C C . PHE A 1 450 ? 48.882 38.239 -108.562 1.00 91.06 450 PHE A C 1
ATOM 3598 O O . PHE A 1 450 ? 48.310 38.259 -107.473 1.00 91.06 450 PHE A O 1
ATOM 3605 N N . ILE A 1 451 ? 48.947 37.126 -109.307 1.00 91.50 451 ILE A N 1
ATOM 3606 C CA . ILE A 1 451 ? 48.364 35.842 -108.876 1.00 91.50 451 ILE A CA 1
ATOM 3607 C C . ILE A 1 451 ? 49.015 35.360 -107.578 1.00 91.50 451 ILE A C 1
ATOM 3609 O O . ILE A 1 451 ? 48.313 34.923 -106.669 1.00 91.50 451 ILE A O 1
ATOM 3613 N N . SER A 1 452 ? 50.342 35.447 -107.473 1.00 90.50 452 SER A N 1
ATOM 3614 C CA . SER A 1 452 ? 51.085 35.021 -106.286 1.00 90.50 452 SER A CA 1
ATOM 3615 C C . SER A 1 452 ? 50.676 35.819 -105.050 1.00 90.50 452 SER A C 1
ATOM 3617 O O . SER A 1 452 ? 50.476 35.232 -103.988 1.00 90.50 452 SER A O 1
ATOM 3619 N N . ASN A 1 453 ? 50.514 37.139 -105.172 1.00 92.25 453 ASN A N 1
ATOM 3620 C CA . ASN A 1 453 ? 50.050 37.974 -104.067 1.00 92.25 453 ASN A CA 1
ATOM 3621 C C . ASN A 1 453 ? 48.598 37.658 -103.697 1.00 92.25 453 ASN A C 1
ATOM 3623 O O . ASN A 1 453 ? 48.318 37.456 -102.519 1.00 92.25 453 ASN A O 1
ATOM 3627 N N . GLY A 1 454 ? 47.700 37.521 -104.681 1.00 91.00 454 GLY A N 1
ATOM 3628 C CA . GLY A 1 454 ? 46.307 37.133 -104.432 1.00 91.00 454 GLY A CA 1
ATOM 3629 C C . GLY A 1 454 ? 46.182 35.768 -103.742 1.00 91.00 454 GLY A C 1
ATOM 3630 O O . GLY A 1 454 ? 45.420 35.619 -102.789 1.00 91.00 454 GLY A O 1
ATOM 3631 N N . ALA A 1 455 ? 46.984 34.780 -104.152 1.00 91.25 455 ALA A N 1
ATOM 3632 C CA . ALA A 1 455 ? 47.057 33.478 -103.491 1.00 91.25 455 ALA A CA 1
ATOM 3633 C C . ALA A 1 455 ? 47.634 33.586 -102.068 1.00 91.25 455 ALA A C 1
ATOM 3635 O O . ALA A 1 455 ? 47.115 32.962 -101.145 1.00 91.25 455 ALA A O 1
ATOM 3636 N N . SER A 1 456 ? 48.671 34.405 -101.861 1.00 92.88 456 SER A N 1
ATOM 3637 C CA . SER A 1 456 ? 49.252 34.640 -100.534 1.00 92.88 456 SER A CA 1
ATOM 3638 C C . SER A 1 456 ? 48.265 35.312 -99.575 1.00 92.88 456 SER A C 1
ATOM 3640 O O . SER A 1 456 ? 48.246 34.972 -98.392 1.00 92.88 456 SER A O 1
ATOM 3642 N N . GLU A 1 457 ? 47.451 36.253 -100.054 1.00 93.06 457 GLU A N 1
ATOM 3643 C CA . GLU A 1 457 ? 46.402 36.900 -99.259 1.00 93.06 457 GLU A CA 1
ATOM 3644 C C . GLU A 1 457 ? 45.299 35.910 -98.873 1.00 93.06 457 GLU A C 1
ATOM 3646 O O . GLU A 1 457 ? 44.902 35.870 -97.708 1.00 93.06 457 GLU A O 1
ATOM 3651 N N . GLN A 1 458 ? 44.864 35.050 -99.801 1.00 93.31 458 GLN A N 1
ATOM 3652 C CA . GLN A 1 458 ? 43.905 33.980 -99.502 1.00 93.31 458 GLN A CA 1
ATOM 3653 C C . GLN A 1 458 ? 44.464 32.983 -98.483 1.00 93.31 458 GLN A C 1
ATOM 3655 O O . GLN A 1 458 ? 43.787 32.673 -97.506 1.00 93.31 458 GLN A O 1
ATOM 3660 N N . VAL A 1 459 ? 45.709 32.524 -98.654 1.00 92.81 459 VAL A N 1
ATOM 3661 C CA . VAL A 1 459 ? 46.372 31.631 -97.690 1.00 92.81 459 VAL A CA 1
ATOM 3662 C C . VAL A 1 459 ? 46.465 32.295 -96.322 1.00 92.81 459 VAL A C 1
ATOM 3664 O O . VAL A 1 459 ? 46.196 31.639 -95.319 1.00 92.81 459 VAL A O 1
ATOM 3667 N N . LYS A 1 460 ? 46.787 33.591 -96.255 1.00 93.75 460 LYS A N 1
ATOM 3668 C CA . LYS A 1 460 ? 46.821 34.338 -94.994 1.00 93.75 460 LYS A CA 1
ATOM 3669 C C . LYS A 1 460 ? 45.434 34.424 -94.349 1.00 93.75 460 LYS A C 1
ATOM 3671 O O . LYS A 1 460 ? 45.319 34.121 -93.168 1.00 93.75 460 LYS A O 1
ATOM 3676 N N . SER A 1 461 ? 44.392 34.740 -95.122 1.00 93.69 461 SER A N 1
ATOM 3677 C CA . SER A 1 461 ? 43.001 34.762 -94.644 1.00 93.69 461 SER A CA 1
ATOM 3678 C C . SER A 1 461 ? 42.566 33.401 -94.097 1.00 93.69 461 SER A C 1
ATOM 3680 O O . SER A 1 461 ? 42.059 33.332 -92.982 1.00 93.69 461 SER A O 1
ATOM 3682 N N . ILE A 1 462 ? 42.817 32.316 -94.839 1.00 94.69 462 ILE A N 1
ATOM 3683 C CA . ILE A 1 462 ? 42.511 30.942 -94.410 1.00 94.69 462 ILE A CA 1
ATOM 3684 C C . ILE A 1 462 ? 43.325 30.575 -93.166 1.00 94.69 462 ILE A C 1
ATOM 3686 O O . ILE A 1 462 ? 42.802 29.957 -92.247 1.00 94.69 462 ILE A O 1
ATOM 3690 N N . THR A 1 463 ? 44.597 30.974 -93.100 1.00 93.62 463 THR A N 1
ATOM 3691 C CA . THR A 1 463 ? 45.462 30.722 -91.936 1.00 93.62 463 THR A CA 1
ATOM 3692 C 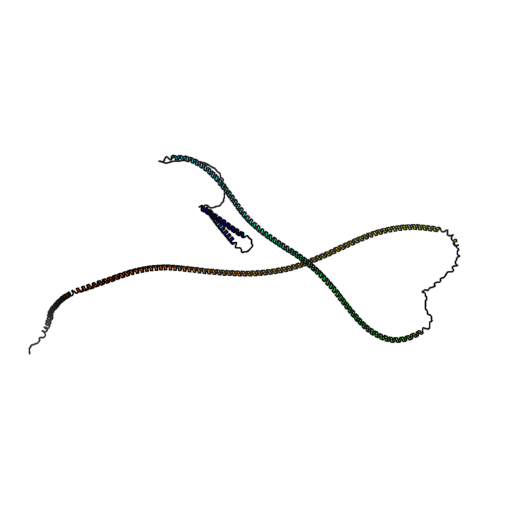C . THR A 1 463 ? 44.944 31.439 -90.692 1.00 93.62 463 THR A C 1
ATOM 3694 O O . THR A 1 463 ? 44.942 30.864 -89.605 1.00 93.62 463 THR A O 1
ATOM 3697 N N . ASP A 1 464 ? 44.505 32.688 -90.831 1.00 94.50 464 ASP A N 1
ATOM 3698 C CA . ASP A 1 464 ? 43.963 33.469 -89.722 1.00 94.50 464 ASP A CA 1
ATOM 3699 C C . ASP A 1 464 ? 42.585 32.941 -89.282 1.00 94.50 464 ASP A C 1
ATOM 3701 O O . ASP A 1 464 ? 42.292 32.904 -88.086 1.00 94.50 464 ASP A O 1
ATOM 3705 N N . GLU A 1 465 ? 41.762 32.458 -90.217 1.00 95.94 465 GLU A N 1
ATOM 3706 C CA . GLU A 1 465 ? 40.508 31.759 -89.917 1.00 95.94 465 GLU A CA 1
ATOM 3707 C C . GLU A 1 465 ? 40.750 30.416 -89.212 1.00 95.94 465 GLU A C 1
ATOM 3709 O O . GLU A 1 465 ? 40.111 30.138 -88.199 1.00 95.94 465 GLU A O 1
ATOM 3714 N N . LEU A 1 466 ? 41.738 29.633 -89.657 1.00 94.69 466 LEU A N 1
ATOM 3715 C CA . LEU A 1 466 ? 42.144 28.378 -89.020 1.00 94.69 466 LEU A CA 1
ATOM 3716 C C . LEU A 1 466 ? 42.611 28.624 -87.582 1.00 94.69 466 LEU A C 1
ATOM 3718 O O . LEU A 1 466 ? 42.157 27.939 -86.672 1.00 94.69 466 LEU A O 1
ATOM 3722 N N . LYS A 1 467 ? 43.439 29.651 -87.342 1.00 95.69 467 LYS A N 1
ATOM 3723 C CA . LYS A 1 467 ? 43.850 30.039 -85.980 1.00 95.69 467 LYS A CA 1
ATOM 3724 C C . LYS A 1 467 ? 42.662 30.425 -85.104 1.00 95.69 467 LYS A C 1
ATOM 3726 O O . LYS A 1 467 ? 42.624 30.047 -83.937 1.00 95.69 467 LYS A O 1
ATOM 3731 N N . ARG A 1 468 ? 41.700 31.177 -85.648 1.00 95.50 468 ARG A N 1
ATOM 3732 C CA . ARG A 1 468 ? 40.488 31.573 -84.917 1.00 95.50 468 ARG A CA 1
ATOM 3733 C C . ARG A 1 468 ? 39.660 30.351 -84.523 1.00 95.50 468 ARG A C 1
ATOM 3735 O O . ARG A 1 468 ? 39.312 30.223 -83.355 1.00 95.50 468 ARG A O 1
ATOM 3742 N N . LEU A 1 469 ? 39.388 29.458 -85.475 1.00 95.25 469 LEU A N 1
ATOM 3743 C CA . LEU A 1 469 ? 38.644 28.223 -85.224 1.00 95.25 469 LEU A CA 1
ATOM 3744 C C . LEU A 1 469 ? 39.387 27.305 -84.253 1.00 95.25 469 LEU A C 1
ATOM 3746 O O . LEU A 1 469 ? 38.763 26.674 -83.409 1.00 95.25 469 LEU A O 1
ATOM 3750 N N . GLN A 1 470 ? 40.717 27.259 -84.321 1.00 95.06 470 GLN A N 1
ATOM 3751 C CA . GLN A 1 470 ? 41.517 26.483 -83.383 1.00 95.06 470 GLN A CA 1
ATOM 3752 C C . GLN A 1 470 ? 41.404 27.017 -81.949 1.00 95.06 470 GLN A C 1
ATOM 3754 O O . GLN A 1 470 ? 41.171 26.231 -81.035 1.00 95.06 470 GLN A O 1
ATOM 3759 N N . LEU A 1 471 ? 41.470 28.339 -81.757 1.00 94.94 471 LEU A N 1
ATOM 3760 C CA . LEU A 1 471 ? 41.234 28.958 -80.447 1.00 94.94 471 LEU A CA 1
ATOM 3761 C C . LEU A 1 471 ? 39.814 28.688 -79.925 1.00 94.94 471 LEU A C 1
ATOM 3763 O O . LEU A 1 471 ? 39.625 28.475 -78.729 1.00 94.94 471 LEU A O 1
ATOM 3767 N N . GLU A 1 472 ? 38.811 28.675 -80.804 1.00 95.75 472 GLU A N 1
ATOM 3768 C CA . GLU A 1 472 ? 37.431 28.350 -80.429 1.00 95.75 472 GLU A CA 1
ATOM 3769 C C . GLU A 1 472 ? 37.281 26.881 -80.010 1.00 95.75 472 GLU A C 1
ATOM 3771 O O . GLU A 1 472 ? 36.672 26.600 -78.980 1.00 95.75 472 GLU A O 1
ATOM 3776 N N . VAL A 1 473 ? 37.899 25.945 -80.739 1.00 94.31 473 VAL A N 1
ATOM 3777 C CA . VAL A 1 473 ? 37.935 24.522 -80.364 1.00 94.31 473 VAL A CA 1
ATOM 3778 C C . VAL A 1 473 ? 38.625 24.327 -79.016 1.00 94.31 473 VAL A C 1
ATOM 3780 O O . VAL A 1 473 ? 38.092 23.615 -78.167 1.00 94.31 473 VAL A O 1
ATOM 3783 N N . GLU A 1 474 ? 39.765 24.979 -78.786 1.00 95.44 474 GLU A N 1
ATOM 3784 C CA . GLU A 1 474 ? 40.475 24.928 -77.502 1.00 95.44 474 GLU A CA 1
ATOM 3785 C C . GLU A 1 474 ? 39.610 25.487 -76.360 1.00 95.44 474 GLU A C 1
ATOM 3787 O O . GLU A 1 474 ? 39.519 24.879 -75.290 1.00 95.44 474 GLU A O 1
ATOM 3792 N N . SER A 1 475 ? 38.895 26.593 -76.595 1.00 95.25 475 SER A N 1
ATOM 3793 C CA . SER A 1 475 ? 37.971 27.168 -75.613 1.00 95.25 475 SER A CA 1
ATOM 3794 C C . SER A 1 475 ? 36.782 26.251 -75.314 1.00 95.25 475 SER A C 1
ATOM 3796 O O . SER A 1 475 ? 36.413 26.097 -74.149 1.00 95.25 475 SER A O 1
ATOM 3798 N N . LEU A 1 476 ? 36.178 25.637 -76.334 1.00 95.38 476 LEU A N 1
ATOM 3799 C CA . LEU A 1 476 ? 35.079 24.684 -76.162 1.00 95.38 476 LEU A CA 1
ATOM 3800 C C . LEU A 1 476 ? 35.549 23.406 -75.463 1.00 95.38 476 LEU A C 1
ATOM 3802 O O . LEU A 1 476 ? 34.817 22.843 -74.653 1.00 95.38 476 LEU A O 1
ATOM 3806 N N . GLN A 1 477 ? 36.775 22.957 -75.732 1.00 94.69 477 GLN A N 1
ATOM 3807 C CA . GLN A 1 477 ? 37.368 21.806 -75.061 1.00 94.69 477 GLN A CA 1
ATOM 3808 C C . GLN A 1 477 ? 37.615 22.088 -73.576 1.00 94.69 477 GLN A C 1
ATOM 3810 O O . GLN A 1 477 ? 37.322 21.230 -72.743 1.00 94.69 477 GLN A O 1
ATOM 3815 N N . TYR A 1 478 ? 38.078 23.294 -73.235 1.00 95.25 478 TYR A N 1
ATOM 3816 C CA . TYR A 1 478 ? 38.195 23.725 -71.843 1.00 95.25 478 TYR A CA 1
ATOM 3817 C C . TYR A 1 478 ? 36.831 23.751 -71.143 1.00 95.25 478 TYR A C 1
ATOM 3819 O O . TYR A 1 478 ? 36.681 23.153 -70.082 1.00 95.25 478 TYR A O 1
ATOM 3827 N N . GLN A 1 479 ? 35.812 24.359 -71.766 1.00 95.62 479 GLN A N 1
ATOM 3828 C CA . GLN A 1 479 ? 34.452 24.367 -71.214 1.00 95.62 479 GLN A CA 1
ATOM 3829 C C . GLN A 1 479 ? 33.899 22.951 -71.027 1.00 95.62 479 GLN A C 1
ATOM 3831 O O . GLN A 1 479 ? 33.329 22.649 -69.986 1.00 95.62 479 GLN A O 1
ATOM 3836 N N . LYS A 1 480 ? 34.086 22.060 -72.008 1.00 94.50 480 LYS A N 1
ATOM 3837 C CA . LYS A 1 480 ? 33.680 20.654 -71.899 1.00 94.50 480 LYS A CA 1
ATOM 3838 C C . LYS A 1 480 ? 34.354 19.967 -70.707 1.00 94.50 480 LYS A C 1
ATOM 3840 O O . LYS A 1 480 ? 33.667 19.288 -69.952 1.00 94.50 480 LYS A O 1
ATOM 3845 N N . SER A 1 481 ? 35.661 20.162 -70.531 1.00 92.88 481 SER A N 1
ATOM 3846 C CA . SER A 1 481 ? 36.404 19.594 -69.402 1.00 92.88 481 SER A CA 1
ATOM 3847 C C . SER A 1 481 ? 35.904 20.125 -68.055 1.00 92.88 481 SER A C 1
ATOM 3849 O O . SER A 1 481 ? 35.838 19.361 -67.099 1.00 92.88 481 SER A O 1
ATOM 3851 N N . ASP A 1 482 ? 35.547 21.409 -67.972 1.00 96.06 482 ASP A N 1
ATOM 3852 C CA . ASP A 1 482 ? 34.994 22.018 -66.756 1.00 96.06 482 ASP A CA 1
ATOM 3853 C C . ASP A 1 482 ? 33.623 21.418 -66.399 1.00 96.06 482 ASP A C 1
ATOM 3855 O O . ASP A 1 482 ? 33.404 20.983 -65.268 1.00 96.06 482 ASP A O 1
ATOM 3859 N N . TRP A 1 483 ? 32.729 21.273 -67.384 1.00 95.69 483 TRP A N 1
ATOM 3860 C CA . TRP A 1 483 ? 31.440 20.598 -67.192 1.00 95.69 483 TRP A CA 1
ATOM 3861 C C . TRP A 1 483 ? 31.588 19.120 -66.805 1.00 95.69 483 TRP A C 1
ATOM 3863 O O . TRP A 1 483 ? 30.814 18.626 -65.986 1.00 95.69 483 TRP A O 1
ATOM 3873 N N . GLU A 1 484 ? 32.565 18.406 -67.372 1.00 95.06 484 GLU A N 1
ATOM 3874 C CA . GLU A 1 484 ? 32.859 17.014 -67.008 1.00 95.06 484 GLU A CA 1
ATOM 3875 C C . GLU A 1 484 ? 33.307 16.896 -65.544 1.00 95.06 484 GLU A C 1
ATOM 3877 O O . GLU A 1 484 ? 32.829 16.007 -64.838 1.00 95.06 484 GLU A O 1
ATOM 3882 N N . ILE A 1 485 ? 34.157 17.810 -65.061 1.00 94.69 485 ILE A N 1
ATOM 3883 C CA . ILE A 1 485 ? 34.577 17.855 -63.652 1.00 94.69 485 ILE A CA 1
ATOM 3884 C C . ILE A 1 485 ? 33.377 18.144 -62.745 1.00 94.69 485 ILE A C 1
ATOM 3886 O O . ILE A 1 485 ? 33.134 17.380 -61.813 1.00 94.69 485 ILE A O 1
ATOM 3890 N N . GLN A 1 486 ? 32.575 19.169 -63.056 1.00 96.44 486 GLN A N 1
ATOM 3891 C CA . GLN A 1 486 ? 31.381 19.503 -62.268 1.00 96.44 486 GLN A CA 1
ATOM 3892 C C . GLN A 1 486 ? 30.385 18.334 -62.198 1.00 96.44 486 GLN A C 1
ATOM 3894 O O . GLN A 1 486 ? 29.779 18.089 -61.155 1.00 96.44 486 GLN A O 1
ATOM 3899 N N . LEU A 1 487 ? 30.219 17.581 -63.292 1.00 94.75 487 LEU A N 1
ATOM 3900 C CA . LEU A 1 487 ? 29.361 16.398 -63.314 1.00 94.75 487 LEU A CA 1
ATOM 3901 C C . LEU A 1 487 ? 29.908 15.283 -62.412 1.00 94.75 487 LEU A C 1
ATOM 3903 O O . LEU A 1 487 ? 29.137 14.652 -61.691 1.00 94.75 487 LEU A O 1
ATOM 3907 N N . VAL A 1 488 ? 31.222 15.045 -62.434 1.00 95.81 488 VAL A N 1
ATOM 3908 C CA . VAL A 1 488 ? 31.870 14.054 -61.562 1.00 95.81 488 VAL A CA 1
ATOM 3909 C C . VAL A 1 488 ? 31.753 14.454 -60.092 1.00 95.81 488 VAL A C 1
ATOM 3911 O O . VAL A 1 488 ? 31.412 13.605 -59.273 1.00 95.81 488 VAL A O 1
ATOM 3914 N N . GLU A 1 489 ? 31.970 15.725 -59.753 1.00 95.44 489 GLU A N 1
ATOM 3915 C CA . GLU A 1 489 ? 31.810 16.237 -58.385 1.00 95.44 489 GLU A CA 1
ATOM 3916 C C . GLU A 1 489 ? 30.369 16.063 -57.889 1.00 95.44 489 GLU A C 1
ATOM 3918 O O . GLU A 1 489 ? 30.151 15.544 -56.795 1.00 95.44 489 GLU A O 1
ATOM 3923 N N . LYS A 1 490 ? 29.367 16.391 -58.718 1.00 95.94 490 LYS A N 1
ATOM 3924 C CA . LYS A 1 490 ? 27.952 16.171 -58.371 1.00 95.94 490 LYS A CA 1
ATOM 3925 C C . LYS A 1 490 ? 27.613 14.694 -58.193 1.00 95.94 490 LYS A C 1
ATOM 3927 O O . LYS A 1 490 ? 26.925 14.341 -57.241 1.00 95.94 490 LYS A O 1
ATOM 3932 N N . LEU A 1 491 ? 28.139 13.819 -59.050 1.00 95.44 491 LEU A N 1
ATOM 3933 C CA . LEU A 1 491 ? 27.968 12.372 -58.898 1.00 95.44 491 LEU A CA 1
ATOM 3934 C C . LEU A 1 491 ? 28.626 11.835 -57.619 1.00 95.44 491 LEU A C 1
ATOM 3936 O O . LEU A 1 491 ? 28.090 10.917 -56.999 1.00 95.44 491 LEU A O 1
ATOM 3940 N N . GLN A 1 492 ? 29.771 12.388 -57.210 1.00 95.56 492 GLN A N 1
ATOM 3941 C CA . GLN A 1 492 ? 30.420 12.035 -55.946 1.00 95.56 492 GLN A CA 1
ATOM 3942 C C . GLN A 1 492 ? 29.598 12.495 -54.739 1.00 95.56 492 GLN A C 1
ATOM 3944 O O . GLN A 1 492 ? 29.412 11.710 -53.810 1.00 95.56 492 GLN A O 1
ATOM 3949 N N . GLU A 1 493 ? 29.064 13.720 -54.768 1.00 95.56 493 GLU A N 1
ATOM 3950 C CA . GLU A 1 493 ? 28.140 14.216 -53.742 1.00 95.56 493 GLU A CA 1
ATOM 3951 C C . GLU A 1 493 ? 26.903 13.307 -53.629 1.00 95.56 493 GLU A C 1
ATOM 3953 O O . GLU A 1 493 ? 26.556 12.870 -52.531 1.00 95.56 493 GLU A O 1
ATOM 3958 N N . ASP A 1 494 ? 26.275 12.948 -54.753 1.00 95.06 494 ASP A N 1
ATOM 3959 C CA . ASP A 1 494 ? 25.106 12.058 -54.791 1.00 95.06 494 ASP A CA 1
ATOM 3960 C C . ASP A 1 494 ? 25.420 10.653 -54.251 1.00 95.06 494 ASP A C 1
ATOM 3962 O O . ASP A 1 494 ? 24.611 10.055 -53.528 1.00 95.06 494 ASP A O 1
ATOM 3966 N N . LEU A 1 495 ? 26.609 10.120 -54.552 1.00 95.75 495 LEU A N 1
ATOM 3967 C CA . LEU A 1 495 ? 27.074 8.850 -53.998 1.00 95.75 495 LEU A CA 1
ATOM 3968 C C . LEU A 1 495 ? 27.251 8.947 -52.478 1.00 95.75 495 LEU A C 1
ATOM 3970 O O . LEU A 1 495 ? 26.828 8.051 -51.747 1.00 95.75 495 LEU A O 1
ATOM 3974 N N . GLU A 1 496 ? 27.829 10.042 -51.986 1.00 96.25 496 GLU A N 1
ATOM 3975 C CA . GLU A 1 496 ? 28.008 10.263 -50.554 1.00 96.25 496 GLU A CA 1
ATOM 3976 C C . GLU A 1 496 ? 26.658 10.391 -49.832 1.00 96.25 496 GLU A C 1
ATOM 3978 O O . GLU A 1 496 ? 26.452 9.771 -48.783 1.00 96.25 496 GLU A O 1
ATOM 3983 N N . TYR A 1 497 ? 25.696 11.118 -50.411 1.00 95.75 497 TYR A N 1
ATOM 3984 C CA . TYR A 1 497 ? 24.325 11.166 -49.900 1.00 95.75 497 TYR A CA 1
ATOM 3985 C C . TYR A 1 497 ? 23.674 9.782 -49.884 1.00 95.75 497 TYR A C 1
ATOM 3987 O O . TYR A 1 497 ? 23.013 9.436 -48.904 1.00 95.75 497 TYR A O 1
ATOM 3995 N N . THR A 1 498 ? 23.897 8.969 -50.917 1.00 95.38 498 THR A N 1
ATOM 3996 C CA . THR A 1 498 ? 23.385 7.594 -50.989 1.00 95.38 498 THR A CA 1
ATOM 3997 C C . THR A 1 498 ? 23.957 6.724 -49.867 1.00 95.38 498 THR A C 1
ATOM 3999 O O . THR A 1 498 ? 23.199 6.043 -49.175 1.00 95.38 498 THR A O 1
ATOM 4002 N N . ILE A 1 499 ? 25.268 6.801 -49.612 1.00 97.00 499 ILE A N 1
ATOM 4003 C CA . ILE A 1 499 ? 25.932 6.068 -48.521 1.00 97.00 499 ILE A CA 1
ATOM 4004 C C . ILE A 1 499 ? 25.394 6.518 -47.158 1.00 97.00 499 ILE A C 1
ATOM 4006 O O . ILE A 1 499 ? 25.033 5.683 -46.328 1.00 97.00 499 ILE A O 1
ATOM 4010 N N . ARG A 1 500 ? 25.283 7.833 -46.924 1.00 96.69 500 ARG A N 1
ATOM 4011 C CA . ARG A 1 500 ? 24.733 8.374 -45.668 1.00 96.69 500 ARG A CA 1
ATOM 4012 C C . ARG A 1 500 ? 23.285 7.936 -45.453 1.00 96.69 500 ARG A C 1
ATOM 4014 O O . ARG A 1 500 ? 22.916 7.565 -44.342 1.00 96.69 500 ARG A O 1
ATOM 4021 N N . MET A 1 501 ? 22.471 7.950 -46.505 1.00 95.31 501 MET A N 1
ATOM 4022 C CA . MET A 1 501 ? 21.078 7.507 -46.451 1.00 95.31 501 MET A CA 1
ATOM 4023 C C . MET A 1 501 ? 20.972 6.019 -46.111 1.00 95.31 501 MET A C 1
ATOM 4025 O O . MET A 1 501 ? 20.142 5.641 -45.287 1.00 95.31 501 MET A O 1
ATOM 4029 N N . GLN A 1 502 ? 21.833 5.183 -46.695 1.00 95.88 502 GLN A N 1
ATOM 4030 C CA . GLN A 1 502 ? 21.888 3.762 -46.372 1.00 95.88 502 GLN A CA 1
ATOM 4031 C C . GLN A 1 502 ? 22.316 3.527 -44.916 1.00 95.88 502 GLN A C 1
ATOM 4033 O O . GLN A 1 502 ? 21.650 2.775 -44.210 1.00 95.88 502 GLN A O 1
ATOM 4038 N N . ALA A 1 503 ? 23.346 4.225 -44.432 1.00 96.44 503 ALA A N 1
ATOM 4039 C CA . ALA A 1 503 ? 23.790 4.116 -43.042 1.00 96.44 503 ALA A CA 1
ATOM 4040 C C . ALA A 1 503 ? 22.694 4.533 -42.041 1.00 96.44 503 ALA A C 1
ATOM 4042 O O . ALA A 1 503 ? 22.490 3.866 -41.026 1.00 96.44 503 ALA A O 1
ATOM 4043 N N . LEU A 1 504 ? 21.953 5.609 -42.338 1.00 96.25 504 LEU A N 1
ATOM 4044 C CA . LEU A 1 504 ? 20.806 6.034 -41.530 1.00 96.25 504 LEU A CA 1
ATOM 4045 C C . LEU A 1 504 ? 19.675 5.006 -41.557 1.00 96.25 504 LEU A C 1
ATOM 4047 O O . LEU A 1 504 ? 19.063 4.750 -40.523 1.00 96.25 504 LEU A O 1
ATOM 4051 N N . LYS A 1 505 ? 19.405 4.402 -42.716 1.00 96.75 505 LYS A N 1
ATOM 4052 C CA . LYS A 1 505 ? 18.406 3.339 -42.839 1.00 96.75 505 LYS A CA 1
ATOM 4053 C C . LYS A 1 505 ? 18.774 2.125 -41.984 1.00 96.75 505 LYS A C 1
ATOM 4055 O O . LYS A 1 505 ? 17.943 1.656 -41.217 1.00 96.75 505 LYS A O 1
ATOM 4060 N N . GLU A 1 506 ? 20.023 1.675 -42.055 1.00 95.81 506 GLU A N 1
ATOM 4061 C CA . GLU A 1 506 ? 20.520 0.566 -41.235 1.00 95.81 506 GLU A CA 1
ATOM 4062 C C . GLU A 1 506 ? 20.459 0.882 -39.732 1.00 95.81 506 GLU A C 1
ATOM 4064 O O . GLU A 1 506 ? 20.150 0.004 -38.931 1.00 95.81 506 GLU A O 1
ATOM 4069 N N . GLU A 1 507 ? 20.708 2.130 -39.328 1.00 96.69 507 GLU A N 1
ATOM 4070 C CA . GLU A 1 507 ? 20.557 2.559 -37.932 1.00 96.69 507 GLU A CA 1
ATOM 4071 C C . GLU A 1 507 ? 19.095 2.547 -37.468 1.00 96.69 507 GLU A C 1
ATOM 4073 O O . GLU A 1 507 ? 18.807 2.138 -36.343 1.00 96.69 507 GLU A O 1
ATOM 4078 N N . VAL A 1 508 ? 18.159 2.957 -38.328 1.00 96.12 508 VAL A N 1
ATOM 4079 C CA . VAL A 1 508 ? 16.720 2.858 -38.041 1.00 96.12 508 VAL A CA 1
ATOM 4080 C C . VAL A 1 508 ? 16.306 1.396 -37.877 1.00 96.12 508 VAL A C 1
ATOM 4082 O O . VAL A 1 508 ? 15.627 1.074 -36.903 1.00 96.12 508 VAL A O 1
ATOM 4085 N N . ASP A 1 509 ? 16.762 0.508 -38.762 1.00 96.00 509 ASP A N 1
ATOM 4086 C CA . ASP A 1 509 ? 16.466 -0.926 -38.684 1.00 96.00 509 ASP A CA 1
ATOM 4087 C C . ASP A 1 509 ? 17.071 -1.561 -37.414 1.00 96.00 509 ASP A C 1
ATOM 4089 O O . ASP A 1 509 ? 16.400 -2.339 -36.730 1.00 96.00 509 ASP A O 1
ATOM 4093 N N . ARG A 1 510 ? 18.302 -1.178 -37.031 1.00 96.25 510 ARG A N 1
ATOM 4094 C CA . ARG A 1 510 ? 18.924 -1.593 -35.759 1.00 96.25 510 ARG A CA 1
ATOM 4095 C C . ARG A 1 510 ? 18.093 -1.160 -34.554 1.00 96.25 510 ARG A C 1
ATOM 4097 O O . ARG A 1 510 ? 17.783 -1.995 -33.706 1.00 96.25 510 ARG A O 1
ATOM 4104 N N . LYS A 1 511 ? 17.697 0.114 -34.490 1.00 96.44 511 LYS A N 1
ATOM 4105 C CA . LYS A 1 511 ? 16.875 0.636 -33.387 1.00 96.44 511 LYS A CA 1
ATOM 4106 C C . LYS A 1 511 ? 15.494 -0.007 -33.335 1.00 96.44 511 LYS A C 1
ATOM 4108 O O . LYS A 1 511 ? 14.987 -0.253 -32.245 1.00 96.44 511 LYS A O 1
ATOM 4113 N N . ALA A 1 512 ? 14.889 -0.302 -34.484 1.00 94.88 512 ALA A N 1
ATOM 4114 C CA . ALA A 1 512 ? 13.619 -1.017 -34.541 1.00 94.88 512 ALA A CA 1
ATOM 4115 C C . ALA A 1 512 ? 13.746 -2.433 -33.953 1.00 94.88 512 ALA A C 1
ATOM 4117 O O . ALA A 1 512 ? 12.897 -2.853 -33.167 1.00 94.88 512 ALA A O 1
ATOM 4118 N N . LEU A 1 513 ? 14.831 -3.148 -34.272 1.00 96.00 513 LEU A N 1
ATOM 4119 C CA . LEU A 1 513 ? 15.099 -4.469 -33.704 1.00 96.00 513 LEU A CA 1
ATOM 4120 C C . LEU A 1 513 ? 15.363 -4.405 -32.192 1.00 96.00 513 LEU A C 1
ATOM 4122 O O . LEU A 1 513 ? 14.837 -5.228 -31.445 1.00 96.00 513 LEU A O 1
ATOM 4126 N N . GLU A 1 514 ? 16.145 -3.425 -31.734 1.00 95.19 514 GLU A N 1
ATOM 4127 C CA . GLU A 1 514 ? 16.416 -3.203 -30.310 1.00 95.19 514 GLU A CA 1
ATOM 4128 C C . GLU A 1 514 ? 15.126 -2.916 -29.527 1.00 95.19 514 GLU A C 1
ATOM 4130 O O . GLU A 1 514 ? 14.894 -3.516 -28.477 1.00 95.19 514 GLU A O 1
ATOM 4135 N N . GLN A 1 515 ? 14.241 -2.071 -30.067 1.00 93.81 515 GLN A N 1
ATOM 4136 C CA . GLN A 1 515 ? 12.927 -1.809 -29.475 1.00 93.81 515 GLN A CA 1
ATOM 4137 C C . GLN A 1 515 ? 12.070 -3.075 -29.378 1.00 93.81 515 GLN A C 1
ATOM 4139 O O . GLN A 1 515 ? 11.417 -3.285 -28.358 1.00 93.81 515 GLN A O 1
ATOM 4144 N N . GLU A 1 516 ? 12.089 -3.937 -30.395 1.00 94.62 516 GLU A N 1
ATOM 4145 C CA . GLU A 1 516 ? 11.328 -5.190 -30.380 1.00 94.62 516 GLU A CA 1
ATOM 4146 C C . GLU A 1 516 ? 11.881 -6.193 -29.351 1.00 94.62 516 GLU A C 1
ATOM 4148 O O . GLU A 1 516 ? 11.112 -6.887 -28.683 1.00 94.62 516 GLU A O 1
ATOM 4153 N N . ILE A 1 517 ? 13.206 -6.248 -29.170 1.00 96.50 517 ILE A N 1
ATOM 4154 C CA . ILE A 1 517 ? 13.842 -7.056 -28.118 1.00 96.50 517 ILE A CA 1
ATOM 4155 C C . ILE A 1 517 ? 13.451 -6.526 -26.735 1.00 96.50 517 ILE A C 1
ATOM 4157 O O . ILE A 1 517 ? 12.949 -7.290 -25.914 1.00 96.50 517 ILE A O 1
ATOM 4161 N N . LEU A 1 518 ? 13.593 -5.217 -26.498 1.00 95.75 518 LEU A N 1
ATOM 4162 C CA . LEU A 1 518 ? 13.218 -4.594 -25.224 1.00 95.75 518 LEU A CA 1
ATOM 4163 C C . LEU A 1 518 ? 11.733 -4.788 -24.903 1.00 95.75 518 LEU A C 1
ATOM 4165 O O . LEU A 1 518 ? 11.372 -5.036 -23.753 1.00 95.75 518 LEU A O 1
ATOM 4169 N N . LYS A 1 519 ? 10.865 -4.706 -25.914 1.00 95.44 519 LYS A N 1
ATOM 4170 C CA . LYS A 1 519 ? 9.436 -4.978 -25.766 1.00 95.44 519 LYS A CA 1
ATOM 4171 C C . LYS A 1 519 ? 9.185 -6.423 -25.340 1.00 95.44 519 LYS A C 1
ATOM 4173 O O . LYS A 1 519 ? 8.423 -6.639 -24.402 1.00 95.44 519 LYS A O 1
ATOM 4178 N N . ARG A 1 520 ? 9.847 -7.400 -25.967 1.00 94.81 520 ARG A N 1
ATOM 4179 C CA . ARG A 1 520 ? 9.737 -8.817 -25.586 1.00 94.81 520 ARG A CA 1
ATOM 4180 C C . ARG A 1 520 ? 10.205 -9.059 -24.148 1.00 94.81 520 ARG A C 1
ATOM 4182 O O . ARG A 1 520 ? 9.507 -9.736 -23.398 1.00 94.81 520 ARG A O 1
ATOM 4189 N N . ASP A 1 521 ? 11.324 -8.463 -23.747 1.00 96.62 521 ASP A N 1
ATOM 4190 C CA . ASP A 1 521 ? 11.848 -8.575 -22.380 1.00 96.62 521 ASP A CA 1
ATOM 4191 C C . ASP A 1 521 ? 10.890 -7.960 -21.348 1.00 96.62 521 ASP A C 1
ATOM 4193 O O . ASP A 1 521 ? 10.699 -8.500 -20.255 1.00 96.62 521 ASP A O 1
ATOM 4197 N N . LEU A 1 522 ? 10.263 -6.826 -21.683 1.00 94.94 522 LEU A N 1
ATOM 4198 C CA . LEU A 1 522 ? 9.228 -6.215 -20.851 1.00 94.94 522 LEU A CA 1
ATOM 4199 C C . LEU A 1 522 ? 7.982 -7.099 -20.761 1.00 94.94 522 LEU A C 1
ATOM 4201 O O . LEU A 1 522 ? 7.475 -7.298 -19.661 1.00 94.94 522 LEU A O 1
ATOM 4205 N N . GLU A 1 523 ? 7.513 -7.667 -21.873 1.00 95.50 523 GLU A N 1
ATOM 4206 C CA . GLU A 1 523 ? 6.388 -8.609 -21.883 1.00 95.50 523 GLU A CA 1
ATOM 4207 C C . GLU A 1 523 ? 6.673 -9.844 -21.018 1.00 95.50 523 GLU A C 1
ATOM 4209 O O . GLU A 1 523 ? 5.802 -10.292 -20.274 1.00 95.50 523 GLU A O 1
ATOM 4214 N N . GLU A 1 524 ? 7.891 -10.385 -21.058 1.00 95.81 524 GLU A N 1
ATOM 4215 C CA . GLU A 1 524 ? 8.281 -11.522 -20.222 1.00 95.81 524 GLU A CA 1
ATOM 4216 C C . GLU A 1 524 ? 8.359 -11.149 -18.734 1.00 95.81 524 GLU A C 1
ATOM 4218 O O . GLU A 1 524 ? 7.871 -11.896 -17.881 1.00 95.81 524 GLU A O 1
ATOM 4223 N N . LYS A 1 525 ? 8.877 -9.957 -18.405 1.00 96.38 525 LYS A N 1
ATOM 4224 C CA . LYS A 1 525 ? 8.827 -9.419 -17.035 1.00 96.38 525 LYS A CA 1
ATOM 4225 C C . LYS A 1 525 ? 7.392 -9.230 -16.550 1.00 96.38 525 LYS A C 1
ATOM 4227 O O . LYS A 1 525 ? 7.105 -9.584 -15.408 1.00 96.38 525 LYS A O 1
ATOM 4232 N N . VAL A 1 526 ? 6.493 -8.724 -17.396 1.00 96.81 526 VAL A N 1
ATOM 4233 C CA . VAL A 1 526 ? 5.063 -8.592 -17.076 1.00 96.81 526 VAL A CA 1
ATOM 4234 C C . VAL A 1 526 ? 4.457 -9.965 -16.795 1.00 96.81 526 VAL A C 1
ATOM 4236 O O . VAL A 1 526 ? 3.893 -10.146 -15.721 1.00 96.81 526 VAL A O 1
ATOM 4239 N N . ARG A 1 527 ? 4.676 -10.967 -17.656 1.00 96.62 527 ARG A N 1
ATOM 4240 C CA . ARG A 1 527 ? 4.198 -12.343 -17.413 1.00 96.62 527 ARG A CA 1
ATOM 4241 C C . ARG A 1 527 ? 4.746 -12.931 -16.112 1.00 96.62 527 ARG A C 1
ATOM 4243 O O . ARG A 1 527 ? 4.021 -13.585 -15.368 1.00 96.62 527 ARG A O 1
ATOM 4250 N N . MET A 1 528 ? 6.022 -12.695 -15.799 1.00 96.56 528 MET A N 1
ATOM 4251 C CA . MET A 1 528 ? 6.613 -13.140 -14.533 1.00 96.56 528 MET A CA 1
ATOM 4252 C C . MET A 1 528 ? 5.937 -12.472 -13.327 1.00 96.56 528 MET A C 1
ATOM 4254 O O . MET A 1 528 ? 5.697 -13.132 -12.314 1.00 96.56 528 MET A O 1
ATOM 4258 N N . LEU A 1 529 ? 5.643 -11.173 -13.418 1.00 96.06 529 LEU A N 1
ATOM 4259 C CA . LEU A 1 529 ? 4.935 -10.437 -12.373 1.00 96.06 529 LEU A CA 1
ATOM 4260 C C . LEU A 1 529 ? 3.490 -10.919 -12.222 1.00 96.06 529 LEU A C 1
ATOM 4262 O O . LEU A 1 529 ? 3.060 -11.117 -11.093 1.00 96.06 529 LEU A O 1
ATOM 4266 N N . GLU A 1 530 ? 2.779 -11.191 -13.316 1.00 96.19 530 GLU A N 1
ATOM 4267 C CA . GLU A 1 530 ? 1.428 -11.771 -13.300 1.00 96.19 530 GLU A CA 1
ATOM 4268 C C . GLU A 1 530 ? 1.407 -13.134 -12.598 1.00 96.19 530 GLU A C 1
ATOM 4270 O O . GLU A 1 530 ? 0.558 -13.379 -11.742 1.00 96.19 530 GLU A O 1
ATOM 4275 N N . VAL A 1 531 ? 2.381 -14.006 -12.884 1.00 96.94 531 VAL A N 1
ATOM 4276 C CA . VAL A 1 531 ? 2.513 -15.299 -12.193 1.00 96.94 531 VAL A CA 1
ATOM 4277 C C . VAL A 1 531 ? 2.798 -15.102 -10.702 1.00 96.94 531 VAL A C 1
ATOM 4279 O O . VAL A 1 531 ? 2.203 -15.783 -9.867 1.00 96.94 531 VAL A O 1
ATOM 4282 N N . LYS A 1 532 ? 3.685 -14.166 -10.336 1.00 96.50 532 LYS A N 1
ATOM 4283 C CA . LYS A 1 532 ? 3.964 -13.850 -8.923 1.00 96.50 532 LYS A CA 1
ATOM 4284 C C . LYS A 1 532 ? 2.732 -13.297 -8.206 1.00 96.50 532 LYS A C 1
ATOM 4286 O O . LYS A 1 532 ? 2.500 -13.687 -7.065 1.00 96.50 532 LYS A O 1
ATOM 4291 N N . LEU A 1 533 ? 1.962 -12.433 -8.866 1.00 96.12 533 LEU A N 1
ATOM 4292 C CA . LEU A 1 533 ? 0.718 -11.876 -8.344 1.00 96.12 533 LEU A CA 1
ATOM 4293 C C . LEU A 1 533 ? -0.315 -12.986 -8.131 1.00 96.12 533 LEU A C 1
ATOM 4295 O O . LEU A 1 533 ? -0.808 -13.140 -7.025 1.00 96.12 533 LEU A O 1
ATOM 4299 N N . SER A 1 534 ? -0.533 -13.849 -9.127 1.00 95.75 534 SER A N 1
ATOM 4300 C CA . SER A 1 534 ? -1.462 -14.980 -9.015 1.00 95.75 534 SER A CA 1
ATOM 4301 C C . SER A 1 534 ? -1.080 -15.952 -7.891 1.00 95.75 534 SER A C 1
ATOM 4303 O O . SER A 1 534 ? -1.945 -16.417 -7.151 1.00 95.75 534 SER A O 1
ATOM 4305 N N . LEU A 1 535 ? 0.216 -16.224 -7.703 1.00 96.56 535 LEU A N 1
ATOM 4306 C CA . LEU A 1 535 ? 0.695 -17.026 -6.573 1.00 96.56 535 LEU A CA 1
ATOM 4307 C C . LEU A 1 535 ? 0.482 -16.326 -5.224 1.00 96.56 535 LEU A C 1
ATOM 4309 O O . LEU A 1 535 ? 0.227 -17.000 -4.227 1.00 96.56 535 LEU A O 1
ATOM 4313 N N . ALA A 1 536 ? 0.628 -15.001 -5.165 1.00 93.62 536 ALA A N 1
ATOM 4314 C CA . ALA A 1 536 ? 0.359 -14.226 -3.959 1.00 93.62 536 ALA A CA 1
ATOM 4315 C C . ALA A 1 536 ? -1.139 -14.215 -3.628 1.00 93.62 536 ALA A C 1
ATOM 4317 O O . ALA A 1 536 ? -1.488 -14.485 -2.483 1.00 93.62 536 ALA A O 1
ATOM 4318 N N . ASP A 1 537 ? -2.005 -14.025 -4.623 1.00 95.69 537 ASP A N 1
ATOM 4319 C CA . ASP A 1 537 ? -3.462 -14.080 -4.472 1.00 95.69 537 ASP A CA 1
ATOM 4320 C C . ASP A 1 537 ? -3.918 -15.468 -4.014 1.00 95.69 537 ASP A C 1
ATOM 4322 O O . ASP A 1 537 ? -4.721 -15.593 -3.093 1.00 95.69 537 ASP A O 1
ATOM 4326 N N . GLN A 1 538 ? -3.344 -16.536 -4.580 1.00 96.12 538 GLN A N 1
ATOM 4327 C CA . GLN A 1 538 ? -3.633 -17.898 -4.132 1.00 96.12 538 GLN A CA 1
ATOM 4328 C C . GLN A 1 538 ? -3.187 -18.125 -2.679 1.00 96.12 538 GLN A C 1
ATOM 4330 O O . GLN A 1 538 ? -3.902 -18.757 -1.902 1.00 96.12 538 GLN A O 1
ATOM 4335 N N . LYS A 1 539 ? -2.012 -17.613 -2.285 1.00 96.44 539 LYS A N 1
ATOM 4336 C CA . LYS A 1 539 ? -1.554 -17.676 -0.887 1.00 96.44 539 LYS A CA 1
ATOM 4337 C C . LYS A 1 539 ? -2.489 -16.905 0.037 1.00 96.44 539 LYS A C 1
ATOM 4339 O O . LYS A 1 539 ? -2.822 -17.427 1.096 1.00 96.44 539 LYS A O 1
ATOM 4344 N N . LEU A 1 540 ? -2.909 -15.710 -0.371 1.00 95.25 540 LEU A N 1
ATOM 4345 C CA . LEU A 1 540 ? -3.840 -14.871 0.371 1.00 95.25 540 LEU A CA 1
ATOM 4346 C C . LEU A 1 540 ? -5.169 -15.603 0.582 1.00 95.25 540 LEU A C 1
ATOM 4348 O O . LEU A 1 540 ? -5.598 -15.748 1.722 1.00 95.25 540 LEU A O 1
ATOM 4352 N N . GLN A 1 541 ? -5.739 -16.183 -0.474 1.00 96.44 541 GLN A N 1
ATOM 4353 C CA . GLN A 1 541 ? -6.980 -16.952 -0.399 1.00 96.44 541 GLN A CA 1
ATOM 4354 C C . GLN A 1 541 ? -6.876 -18.145 0.564 1.00 96.44 541 GLN A C 1
ATOM 4356 O O . GLN A 1 541 ? -7.783 -18.386 1.356 1.00 96.44 541 GLN A O 1
ATOM 4361 N N . VAL A 1 542 ? -5.758 -18.882 0.544 1.00 96.81 542 VAL A N 1
ATOM 4362 C CA . VAL A 1 542 ? -5.525 -19.984 1.496 1.00 96.81 542 VAL A CA 1
ATOM 4363 C C . VAL A 1 542 ? -5.427 -19.460 2.929 1.00 96.81 542 VAL A C 1
ATOM 4365 O O . VAL A 1 542 ? -5.970 -20.078 3.843 1.00 96.81 542 VAL A O 1
ATOM 4368 N N . THR A 1 543 ? -4.750 -18.330 3.151 1.00 93.31 543 THR A N 1
ATOM 4369 C CA . THR A 1 543 ? -4.665 -17.737 4.492 1.00 93.31 543 THR A CA 1
ATOM 4370 C C . THR A 1 543 ? -6.004 -17.200 4.980 1.00 93.31 543 THR A C 1
ATOM 4372 O O . THR A 1 543 ? -6.333 -17.418 6.141 1.00 93.31 543 THR A O 1
ATOM 4375 N N . GLU A 1 544 ? -6.800 -16.574 4.112 1.00 94.75 544 GLU A N 1
ATOM 4376 C CA . GLU A 1 544 ? -8.158 -16.128 4.427 1.00 94.75 544 GLU A CA 1
ATOM 4377 C C . GLU A 1 544 ? -9.039 -17.318 4.798 1.00 94.75 544 GLU A C 1
ATOM 4379 O O . GLU A 1 544 ? -9.669 -17.298 5.851 1.00 94.75 544 GLU A O 1
ATOM 4384 N N . GLN A 1 545 ? -9.004 -18.399 4.012 1.00 95.56 545 GLN A N 1
ATOM 4385 C CA . GLN A 1 545 ? -9.764 -19.606 4.320 1.00 95.56 545 GLN A CA 1
ATOM 4386 C C . GLN A 1 545 ? -9.357 -20.201 5.679 1.00 95.56 545 GLN A C 1
ATOM 4388 O O . GLN A 1 545 ? -10.218 -20.500 6.504 1.00 95.56 545 GLN A O 1
ATOM 4393 N N . LEU A 1 546 ? -8.056 -20.309 5.964 1.00 95.25 546 LEU A N 1
ATOM 4394 C CA . LEU A 1 546 ? -7.576 -20.793 7.263 1.00 95.25 546 LEU A CA 1
ATOM 4395 C C . LEU A 1 546 ? -8.005 -19.892 8.428 1.00 95.25 546 LEU A C 1
ATOM 4397 O O . LEU A 1 546 ? -8.299 -20.404 9.507 1.00 95.25 546 LEU A O 1
ATOM 4401 N N . ILE A 1 547 ? -8.033 -18.571 8.233 1.00 95.00 547 ILE A N 1
ATOM 4402 C CA . ILE A 1 547 ? -8.540 -17.629 9.238 1.00 95.00 547 ILE A CA 1
ATOM 4403 C C . ILE A 1 547 ? -10.034 -17.868 9.456 1.00 95.00 547 ILE A C 1
ATOM 4405 O O . ILE A 1 547 ? -10.434 -18.053 10.602 1.00 95.00 547 ILE A O 1
ATOM 4409 N N . THR A 1 548 ? -10.831 -17.974 8.389 1.00 94.94 548 THR A N 1
ATOM 4410 C CA . THR A 1 548 ? -12.276 -18.230 8.507 1.00 94.94 548 THR A CA 1
ATOM 4411 C C . THR A 1 548 ? -12.578 -19.559 9.199 1.00 94.94 548 THR A C 1
ATOM 4413 O O . THR A 1 548 ? -13.371 -19.588 10.133 1.00 94.94 548 THR A O 1
ATOM 4416 N N . GLU A 1 549 ? -11.878 -20.647 8.856 1.00 95.56 549 GLU A N 1
ATOM 4417 C CA . GLU A 1 549 ? -12.038 -21.948 9.524 1.00 95.56 549 GLU A CA 1
ATOM 4418 C C . GLU A 1 549 ? -11.661 -21.871 11.013 1.00 95.56 549 GLU A C 1
ATOM 4420 O O . GLU A 1 549 ? -12.278 -22.515 11.868 1.00 95.56 549 GLU A O 1
ATOM 4425 N N . LYS A 1 550 ? -10.646 -21.067 11.358 1.00 95.00 550 LYS A N 1
ATOM 4426 C CA . LYS A 1 550 ? -10.267 -20.836 12.755 1.00 95.00 550 LYS A CA 1
ATOM 4427 C C . LYS A 1 550 ? -11.317 -20.021 13.495 1.00 95.00 550 LYS A C 1
ATOM 4429 O O . LYS A 1 550 ? -11.696 -20.435 14.588 1.00 95.00 550 LYS A O 1
ATOM 4434 N N . GLU A 1 551 ? -11.799 -18.924 12.925 1.00 94.38 551 GLU A N 1
ATOM 4435 C CA . GLU A 1 551 ? -12.875 -18.104 13.491 1.00 94.38 551 GLU A CA 1
ATOM 4436 C C . GLU A 1 551 ? -14.154 -18.923 13.699 1.00 94.38 551 GLU A C 1
ATOM 4438 O O . GLU A 1 551 ? -14.735 -18.886 14.783 1.00 94.38 551 GLU A O 1
ATOM 4443 N N . GLU A 1 552 ? -14.544 -19.755 12.733 1.00 94.88 552 GLU A N 1
ATOM 4444 C CA . GLU A 1 552 ? -15.660 -20.696 12.874 1.00 94.88 552 GLU A CA 1
ATOM 4445 C C . GLU A 1 552 ? -15.425 -21.684 14.028 1.00 94.88 552 GLU A C 1
ATOM 4447 O O . GLU A 1 552 ? -16.293 -21.872 14.880 1.00 94.88 552 GLU A O 1
ATOM 4452 N N . SER A 1 553 ? -14.221 -22.255 14.144 1.00 94.19 553 SER A N 1
ATOM 4453 C CA . SER A 1 553 ? -13.900 -23.158 15.258 1.00 94.19 553 SER A CA 1
ATOM 4454 C C . SER A 1 553 ? -13.917 -22.462 16.629 1.00 94.19 553 SER A C 1
ATOM 4456 O O . SER A 1 553 ? -14.333 -23.062 17.624 1.00 94.19 553 SER A O 1
ATOM 4458 N N . PHE A 1 554 ? -13.496 -21.192 16.696 1.00 94.12 554 PHE A N 1
ATOM 4459 C CA . PHE A 1 554 ? -13.541 -20.392 17.920 1.00 94.12 554 PHE A CA 1
ATOM 4460 C C . PHE A 1 554 ? -14.974 -20.020 18.287 1.00 94.12 554 PHE A C 1
ATOM 4462 O O . PHE A 1 554 ? -15.358 -20.207 19.437 1.00 94.12 554 PHE A O 1
ATOM 4469 N N . THR A 1 555 ? -15.778 -19.567 17.326 1.00 95.12 555 THR A N 1
ATOM 4470 C CA . THR A 1 555 ? -17.192 -19.232 17.553 1.00 95.12 555 THR A CA 1
ATOM 4471 C C . THR A 1 555 ? -18.003 -20.455 17.988 1.00 95.12 555 THR A C 1
ATOM 4473 O O . THR A 1 555 ? -18.808 -20.352 18.913 1.00 95.12 555 THR A O 1
ATOM 4476 N N . GLU A 1 556 ? -17.743 -21.640 17.423 1.00 95.81 556 GLU A N 1
ATOM 4477 C CA . GLU A 1 556 ? -18.357 -22.891 17.886 1.00 95.81 556 GLU A CA 1
ATOM 4478 C C . GLU A 1 556 ? -17.931 -23.237 19.327 1.00 95.81 556 GLU A C 1
ATOM 4480 O O . GLU A 1 556 ? -18.753 -23.660 20.146 1.00 95.81 556 GLU A O 1
ATOM 4485 N N . GLY A 1 557 ? -16.651 -23.043 19.661 1.00 93.62 557 GLY A N 1
ATOM 4486 C CA . GLY A 1 557 ? -16.133 -23.221 21.020 1.00 93.62 557 GLY A CA 1
ATOM 4487 C C . GLY A 1 557 ? -16.753 -22.250 22.030 1.00 93.62 557 GLY A C 1
ATOM 4488 O O . GLY A 1 557 ? -17.163 -22.665 23.115 1.00 93.62 557 GLY A O 1
ATOM 4489 N N . GLU A 1 558 ? -16.876 -20.974 21.667 1.00 93.44 558 GLU A N 1
ATOM 4490 C CA . GLU A 1 558 ? -17.526 -19.948 22.485 1.00 93.44 558 GLU A CA 1
ATOM 4491 C C . GLU A 1 558 ? -19.010 -20.244 22.710 1.00 93.44 558 GLU A C 1
ATOM 4493 O O . GLU A 1 558 ? -19.497 -20.089 23.832 1.00 93.44 558 GLU A O 1
ATOM 4498 N N . GLU A 1 559 ? -19.735 -20.705 21.688 1.00 95.75 559 GLU A N 1
ATOM 4499 C CA . GLU A 1 559 ? -21.146 -21.064 21.841 1.00 95.75 559 GLU A CA 1
ATOM 4500 C C . GLU A 1 559 ? -21.319 -22.277 22.766 1.00 95.75 559 GLU A C 1
ATOM 4502 O O . GLU A 1 559 ? -22.208 -22.266 23.619 1.00 95.75 559 GLU A O 1
ATOM 4507 N N . LYS A 1 560 ? -20.434 -23.284 22.690 1.00 96.81 560 LYS A N 1
ATOM 4508 C CA . LYS A 1 560 ? -20.424 -24.412 23.644 1.00 96.81 560 LYS A CA 1
ATOM 4509 C C . LYS A 1 560 ? -20.204 -23.936 25.079 1.00 96.81 560 LYS A C 1
ATOM 4511 O O . LYS A 1 560 ? -20.965 -24.315 25.967 1.00 96.81 560 LYS A O 1
ATOM 4516 N N . LEU A 1 561 ? -19.227 -23.057 25.307 1.00 94.62 561 LEU A N 1
ATOM 4517 C CA . LEU A 1 561 ? -18.984 -22.477 26.633 1.00 94.62 561 LEU A CA 1
ATOM 4518 C C . LEU A 1 561 ? -20.178 -21.645 27.121 1.00 94.62 561 LEU A C 1
ATOM 4520 O O . LEU A 1 561 ? -20.572 -21.756 28.280 1.00 94.62 561 LEU A O 1
ATOM 4524 N N . ARG A 1 562 ? -20.815 -20.863 26.241 1.00 95.69 562 ARG A N 1
ATOM 4525 C CA . ARG A 1 562 ? -22.055 -20.137 26.564 1.00 95.69 562 ARG A CA 1
ATOM 4526 C C . ARG A 1 562 ? -23.203 -21.071 26.932 1.00 95.69 562 ARG A C 1
ATOM 4528 O O . ARG A 1 562 ? -24.010 -20.724 27.795 1.00 95.69 562 ARG A O 1
ATOM 4535 N N . GLN A 1 563 ? -23.326 -22.215 26.265 1.00 95.94 563 GLN A N 1
ATOM 4536 C CA . GLN A 1 563 ? -24.340 -23.220 26.586 1.00 95.94 563 GLN A CA 1
ATOM 4537 C C . GLN A 1 563 ? -24.070 -23.865 27.947 1.00 95.94 563 GLN A C 1
ATOM 4539 O O . GLN A 1 563 ? -24.993 -23.980 28.753 1.00 95.94 563 GLN A O 1
ATOM 4544 N N . GLU A 1 564 ? -22.818 -24.221 28.241 1.00 95.44 564 GLU A N 1
ATOM 4545 C CA . GLU A 1 564 ? -22.418 -24.736 29.556 1.00 95.44 564 GLU A CA 1
ATOM 4546 C C . GLU A 1 564 ? -22.652 -23.709 30.669 1.00 95.44 564 GLU A C 1
ATOM 4548 O O . GLU A 1 564 ? -23.168 -24.059 31.732 1.00 95.44 564 GLU A O 1
ATOM 4553 N N . GLN A 1 565 ? -22.346 -22.433 30.416 1.00 95.56 565 GLN A N 1
ATOM 4554 C CA . GLN A 1 565 ? -22.611 -21.352 31.359 1.00 95.56 565 GLN A CA 1
ATOM 4555 C C . GLN A 1 565 ? -24.113 -21.196 31.630 1.00 95.56 565 GLN A C 1
ATOM 4557 O O . GLN A 1 565 ? -24.508 -21.178 32.794 1.00 95.56 565 GLN A O 1
ATOM 4562 N N . ARG A 1 566 ? -24.960 -21.181 30.589 1.00 96.75 566 ARG A N 1
ATOM 4563 C CA . ARG A 1 566 ? -26.428 -21.174 30.748 1.00 96.75 566 ARG A CA 1
ATOM 4564 C C . ARG A 1 566 ? -26.917 -22.368 31.568 1.00 96.75 566 ARG A C 1
ATOM 4566 O O . ARG A 1 566 ? -27.699 -22.198 32.494 1.00 96.75 566 ARG A O 1
ATOM 4573 N N . ALA A 1 567 ? -26.416 -23.570 31.284 1.00 96.38 567 ALA A N 1
ATOM 4574 C CA . ALA A 1 567 ? -26.793 -24.772 32.026 1.00 96.38 567 ALA A CA 1
ATOM 4575 C C . ALA A 1 567 ? -26.372 -24.706 33.508 1.00 96.38 567 ALA A C 1
ATOM 4577 O O . ALA A 1 567 ? -27.097 -25.177 34.390 1.00 96.38 567 ALA A O 1
ATOM 4578 N N . LEU A 1 568 ? -25.206 -24.124 33.806 1.00 96.25 568 LEU A N 1
ATOM 4579 C CA . LEU A 1 568 ? -24.758 -23.883 35.177 1.00 96.25 568 LEU A CA 1
ATOM 4580 C C . LEU A 1 568 ? -25.615 -22.830 35.881 1.00 96.25 568 LEU A C 1
ATOM 4582 O O . LEU A 1 568 ? -25.989 -23.050 37.032 1.00 96.25 568 LEU A O 1
ATOM 4586 N N . GLU A 1 569 ? -25.949 -21.733 35.207 1.00 96.25 569 GLU A N 1
ATOM 4587 C CA . GLU A 1 569 ? -26.844 -20.690 35.715 1.00 96.25 569 GLU A CA 1
ATOM 4588 C C . GLU A 1 569 ? -28.232 -21.261 36.036 1.00 96.25 569 GLU A C 1
ATOM 4590 O O . GLU A 1 569 ? -28.725 -21.061 37.147 1.00 96.25 569 GLU A O 1
ATOM 4595 N N . ASP A 1 570 ? -28.806 -22.078 35.149 1.00 96.12 570 ASP A N 1
ATOM 4596 C CA . ASP A 1 570 ? -30.062 -22.797 35.394 1.00 96.12 570 ASP A CA 1
ATOM 4597 C C . ASP A 1 570 ? -29.948 -23.730 36.610 1.00 96.12 570 ASP A C 1
ATOM 4599 O O . ASP A 1 570 ? -30.837 -23.796 37.468 1.00 96.12 570 ASP A O 1
ATOM 4603 N N . ARG A 1 571 ? -28.820 -24.440 36.749 1.00 97.56 571 ARG A N 1
ATOM 4604 C CA . ARG A 1 571 ? -28.583 -25.316 37.904 1.00 97.56 571 ARG A CA 1
ATOM 4605 C C . ARG A 1 571 ? -28.447 -24.524 39.205 1.00 97.56 571 ARG A C 1
ATOM 4607 O O . ARG A 1 571 ? -28.954 -24.959 40.236 1.00 97.56 571 ARG A O 1
ATOM 4614 N N . VAL A 1 572 ? -27.813 -23.356 39.175 1.00 96.19 572 VAL A N 1
ATOM 4615 C CA . VAL A 1 572 ? -27.760 -22.442 40.324 1.00 96.19 572 VAL A CA 1
ATOM 4616 C C . VAL A 1 572 ? -29.156 -21.915 40.647 1.00 96.19 572 VAL A C 1
ATOM 4618 O O . VAL A 1 572 ? -29.548 -21.948 41.810 1.00 96.19 572 VAL A O 1
ATOM 4621 N N . ALA A 1 573 ? -29.937 -21.503 39.648 1.00 96.06 573 ALA A N 1
ATOM 4622 C CA . ALA A 1 573 ? -31.303 -21.025 39.841 1.00 96.06 573 ALA A CA 1
ATOM 4623 C C . ALA A 1 573 ? -32.195 -22.100 40.482 1.00 96.06 573 ALA A C 1
ATOM 4625 O O . ALA A 1 573 ? -32.897 -21.823 41.457 1.00 96.06 573 ALA A O 1
ATOM 4626 N N . THR A 1 574 ? -32.114 -23.347 40.006 1.00 96.50 574 THR A N 1
ATOM 4627 C CA . THR A 1 574 ? -32.865 -24.472 40.589 1.00 96.50 574 THR A CA 1
ATOM 4628 C C . THR A 1 574 ? -32.440 -24.777 42.028 1.00 96.50 574 THR A C 1
ATOM 4630 O O . THR A 1 574 ? -33.299 -24.956 42.891 1.00 96.50 574 THR A O 1
ATOM 4633 N N . LEU A 1 575 ? -31.137 -24.784 42.332 1.00 96.31 575 LEU A N 1
ATOM 4634 C CA . LEU A 1 575 ? -30.645 -24.978 43.700 1.00 96.31 575 LEU A CA 1
ATOM 4635 C C . LEU A 1 575 ? -31.074 -23.838 44.627 1.00 96.31 575 LEU A C 1
ATOM 4637 O O . LEU A 1 575 ? -31.515 -24.103 45.743 1.00 96.31 575 LEU A O 1
ATOM 4641 N N . SER A 1 576 ? -31.003 -22.591 44.164 1.00 96.19 576 SER A N 1
ATOM 4642 C CA . SER A 1 576 ? -31.478 -21.421 44.904 1.00 96.19 576 SER A CA 1
ATOM 4643 C C . SER A 1 576 ? -32.975 -21.513 45.199 1.00 96.19 576 SER A C 1
ATOM 4645 O O . SER A 1 576 ? -33.377 -21.292 46.337 1.00 96.19 576 SER A O 1
ATOM 4647 N N . ALA A 1 577 ? -33.798 -21.923 44.227 1.00 96.00 577 ALA A N 1
ATOM 4648 C CA . ALA A 1 577 ? -35.227 -22.151 44.442 1.00 96.00 577 ALA A CA 1
ATOM 4649 C C . ALA A 1 577 ? -35.486 -23.241 45.500 1.00 96.00 577 ALA A C 1
ATOM 4651 O O . ALA A 1 577 ? -36.322 -23.059 46.384 1.00 96.00 577 ALA A O 1
ATOM 4652 N N . ILE A 1 578 ? -34.727 -24.344 45.466 1.00 96.31 578 ILE A N 1
ATOM 4653 C CA . ILE A 1 578 ? -34.810 -25.410 46.479 1.00 96.31 578 ILE A CA 1
ATOM 4654 C C . ILE A 1 578 ? -34.406 -24.893 47.867 1.00 96.31 578 ILE A C 1
ATOM 4656 O O . ILE A 1 578 ? -35.056 -25.233 48.856 1.00 96.31 578 ILE A O 1
ATOM 4660 N N . ILE A 1 579 ? -33.339 -24.095 47.965 1.00 95.69 579 ILE A N 1
ATOM 4661 C CA . ILE A 1 579 ? -32.882 -23.512 49.234 1.00 95.69 579 ILE A CA 1
ATOM 4662 C C . ILE A 1 579 ? -33.942 -22.562 49.793 1.00 95.69 579 ILE A C 1
ATOM 4664 O O . ILE A 1 579 ? -34.269 -22.670 50.973 1.00 95.69 579 ILE A O 1
ATOM 4668 N N . SER A 1 580 ? -34.517 -21.686 48.966 1.00 95.62 580 SER A N 1
ATOM 4669 C CA . SER A 1 580 ? -35.596 -20.784 49.380 1.00 95.62 580 SER A CA 1
ATOM 4670 C C . SER A 1 580 ? -36.815 -21.554 49.881 1.00 95.62 580 SER A C 1
ATOM 4672 O O . SER A 1 580 ? -37.255 -21.306 50.999 1.00 95.62 580 SER A O 1
ATOM 4674 N N . ALA A 1 581 ? -37.283 -22.563 49.139 1.00 96.12 581 ALA A N 1
ATOM 4675 C CA . ALA A 1 581 ? -38.410 -23.398 49.560 1.00 96.12 581 ALA A CA 1
ATOM 4676 C C . ALA A 1 581 ? -38.130 -24.142 50.881 1.00 96.12 581 ALA A C 1
ATOM 4678 O O . ALA A 1 581 ? -38.994 -24.232 51.753 1.00 96.12 581 ALA A O 1
ATOM 4679 N N . LYS A 1 582 ? -36.905 -24.655 51.074 1.00 96.00 582 LYS A N 1
ATOM 4680 C CA . LYS A 1 582 ? -36.504 -25.265 52.352 1.00 96.00 582 LYS A CA 1
ATOM 4681 C C . LYS A 1 582 ? -36.470 -24.249 53.489 1.00 96.00 582 LYS A C 1
ATOM 4683 O O . LYS A 1 582 ? -36.907 -24.571 54.589 1.00 96.00 582 LYS A O 1
ATOM 4688 N N . ASN A 1 583 ? -35.946 -23.052 53.242 1.00 95.75 583 ASN A N 1
ATOM 4689 C CA . ASN A 1 583 ? -35.904 -21.987 54.238 1.00 95.75 583 ASN A CA 1
ATOM 4690 C C . ASN A 1 583 ? -37.316 -21.548 54.634 1.00 95.75 583 ASN A C 1
ATOM 4692 O O . ASN A 1 583 ? -37.574 -21.413 55.824 1.00 95.75 583 ASN A O 1
ATOM 4696 N N . GLU A 1 584 ? -38.234 -21.395 53.679 1.00 95.06 584 GLU A N 1
ATOM 4697 C CA . GLU A 1 584 ? -39.652 -21.117 53.945 1.00 95.06 584 GLU A CA 1
ATOM 4698 C C . GLU A 1 584 ? -40.279 -22.202 54.827 1.00 95.06 584 GLU A C 1
ATOM 4700 O O . GLU A 1 584 ? -40.847 -21.884 55.871 1.00 95.06 584 GLU A O 1
ATOM 4705 N N . ALA A 1 585 ? -40.080 -23.481 54.490 1.00 94.62 585 ALA A N 1
ATOM 4706 C CA . ALA A 1 585 ? -40.568 -24.593 55.305 1.00 94.62 585 ALA A CA 1
ATOM 4707 C C . ALA A 1 585 ? -39.978 -24.586 56.731 1.00 94.62 585 ALA A C 1
ATOM 4709 O O . ALA A 1 585 ? -40.688 -24.839 57.705 1.00 94.62 585 ALA A O 1
ATOM 4710 N N . PHE A 1 586 ? -38.687 -24.269 56.890 1.00 94.06 586 PHE A N 1
ATOM 4711 C CA . PHE A 1 586 ? -38.085 -24.120 58.218 1.00 94.06 586 PHE A CA 1
ATOM 4712 C C . PHE A 1 586 ? -38.674 -22.941 58.994 1.00 94.06 586 PHE A C 1
ATOM 4714 O O . PHE A 1 586 ? -38.921 -23.081 60.191 1.00 94.06 586 PHE A O 1
ATOM 4721 N N . GLN A 1 587 ? -38.923 -21.804 58.341 1.00 94.88 587 GLN A N 1
ATOM 4722 C CA . GLN A 1 587 ? -39.551 -20.649 58.985 1.00 94.88 587 GLN A CA 1
ATOM 4723 C C . GLN A 1 587 ? -40.983 -20.955 59.433 1.00 94.88 587 GLN A C 1
ATOM 4725 O O . GLN A 1 587 ? -41.363 -20.579 60.540 1.00 94.88 587 GLN A O 1
ATOM 4730 N N . GLU A 1 588 ? -41.751 -21.701 58.638 1.00 95.25 588 GLU A N 1
ATOM 4731 C CA . GLU A 1 588 ? -43.088 -22.165 59.019 1.00 95.25 588 GLU A CA 1
ATOM 4732 C C . GLU A 1 588 ? -43.039 -23.073 60.259 1.00 95.25 588 GLU A C 1
ATOM 4734 O O . GLU A 1 588 ? -43.777 -22.860 61.222 1.00 95.25 588 GLU A O 1
ATOM 4739 N N . ILE A 1 589 ? -42.111 -24.037 60.299 1.00 94.44 589 ILE A N 1
ATOM 4740 C CA . ILE A 1 589 ? -41.908 -24.900 61.475 1.00 94.44 589 ILE A CA 1
ATOM 4741 C C . ILE A 1 589 ? -41.532 -24.068 62.709 1.00 94.44 589 ILE A C 1
ATOM 4743 O O . ILE A 1 589 ? -42.093 -24.283 63.784 1.00 94.44 589 ILE A O 1
ATOM 4747 N N . ILE A 1 590 ? -40.604 -23.116 62.575 1.00 94.56 590 ILE A N 1
ATOM 4748 C CA . ILE A 1 590 ? -40.195 -22.232 63.676 1.00 94.56 590 ILE A CA 1
ATOM 4749 C C . ILE A 1 590 ? -41.385 -21.403 64.167 1.00 94.56 590 ILE A C 1
ATOM 4751 O O . ILE A 1 590 ? -41.575 -21.283 65.379 1.00 94.56 590 ILE A O 1
ATOM 4755 N N . SER A 1 591 ? -42.203 -20.867 63.260 1.00 94.50 591 SER A N 1
ATOM 4756 C CA . SER A 1 591 ? -43.406 -20.103 63.600 1.00 94.50 591 SER A CA 1
ATOM 4757 C C . SER A 1 591 ? -44.398 -20.958 64.392 1.00 94.50 591 SER A C 1
ATOM 4759 O O . SER A 1 591 ? -44.774 -20.569 65.497 1.00 94.50 591 SER A O 1
ATOM 4761 N N . ASN A 1 592 ? -44.697 -22.172 63.917 1.00 95.50 592 ASN A N 1
ATOM 4762 C CA . ASN A 1 592 ? -45.574 -23.124 64.604 1.00 95.50 592 ASN A CA 1
ATOM 4763 C C . ASN A 1 592 ? -45.042 -23.519 65.995 1.00 95.50 592 ASN A C 1
ATOM 4765 O O . ASN A 1 592 ? -45.798 -23.593 66.964 1.00 95.50 592 ASN A O 1
ATOM 4769 N N . ILE A 1 593 ? -43.731 -23.764 66.129 1.00 95.19 593 ILE A N 1
ATOM 4770 C CA . ILE A 1 593 ? -43.100 -24.051 67.429 1.00 95.19 593 ILE A CA 1
ATOM 4771 C C . ILE A 1 593 ? -43.211 -22.840 68.356 1.00 95.19 593 ILE A C 1
ATOM 4773 O O . ILE A 1 593 ? -43.517 -23.006 69.535 1.00 95.19 593 ILE A O 1
ATOM 4777 N N . THR A 1 594 ? -42.977 -21.636 67.838 1.00 94.50 594 THR A N 1
ATOM 4778 C CA . THR A 1 594 ? -43.047 -20.393 68.614 1.00 94.50 594 THR A CA 1
ATOM 4779 C C . THR A 1 594 ? -44.471 -20.140 69.103 1.00 94.50 594 THR A C 1
ATOM 4781 O O . THR A 1 594 ? -44.668 -19.832 70.276 1.00 94.50 594 THR A O 1
ATOM 4784 N N . GLU A 1 595 ? -45.477 -20.332 68.250 1.00 94.88 595 GLU A N 1
ATOM 4785 C CA . GLU A 1 595 ? -46.888 -20.218 68.625 1.00 94.88 595 GLU A CA 1
ATOM 4786 C C . GLU A 1 595 ? -47.269 -21.248 69.695 1.00 94.88 595 GLU A C 1
ATOM 4788 O O . GLU A 1 595 ? -47.841 -20.889 70.728 1.00 94.88 595 GLU A O 1
ATOM 4793 N N . ASN A 1 596 ? -46.867 -22.510 69.518 1.00 95.19 596 ASN A N 1
ATOM 4794 C CA . ASN A 1 596 ? -47.081 -23.547 70.524 1.00 95.19 596 ASN A CA 1
ATOM 4795 C C . ASN A 1 596 ? -46.401 -23.197 71.854 1.00 95.19 596 ASN A C 1
ATOM 4797 O O . ASN A 1 596 ? -47.038 -23.286 72.902 1.00 95.19 596 ASN A O 1
ATOM 4801 N N . ALA A 1 597 ? -45.140 -22.760 71.833 1.00 94.38 597 ALA A N 1
ATOM 4802 C CA . ALA A 1 597 ? -44.411 -22.355 73.032 1.00 94.38 597 ALA A CA 1
ATOM 4803 C C . ALA A 1 597 ? -45.095 -21.182 73.747 1.00 94.38 597 ALA A C 1
ATOM 4805 O O . ALA A 1 597 ? -45.247 -21.219 74.969 1.00 94.38 597 ALA A O 1
ATOM 4806 N N . ASN A 1 598 ? -45.575 -20.187 72.998 1.00 94.50 598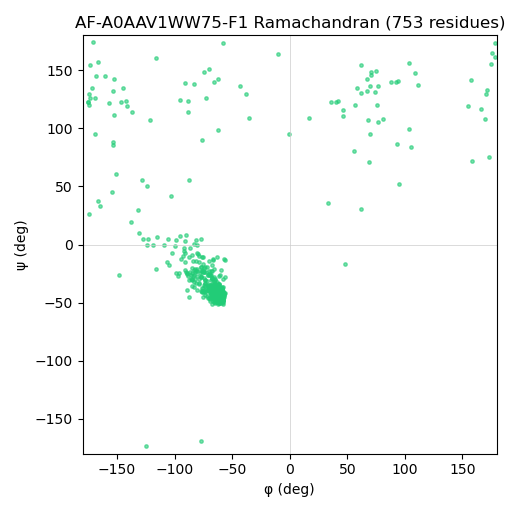 ASN A N 1
ATOM 4807 C CA . ASN A 1 598 ? -46.347 -19.074 73.543 1.00 94.50 598 ASN A CA 1
ATOM 4808 C C . ASN A 1 598 ? -47.655 -19.568 74.175 1.00 94.50 598 ASN A C 1
ATOM 4810 O O . ASN A 1 598 ? -47.933 -19.224 75.319 1.00 94.50 598 ASN A O 1
ATOM 4814 N N . SER A 1 599 ? -48.409 -20.442 73.499 1.00 94.38 599 SER A N 1
ATOM 4815 C CA . SER A 1 599 ? -49.657 -21.002 74.040 1.00 94.38 599 SER A CA 1
ATOM 4816 C C . SER A 1 599 ? -49.438 -21.786 75.342 1.00 94.38 599 SER A C 1
ATOM 4818 O O . SER A 1 599 ? -50.191 -21.625 76.305 1.00 94.38 599 SER A O 1
ATOM 4820 N N . VAL A 1 600 ? -48.366 -22.586 75.408 1.00 94.44 600 VAL A N 1
ATOM 4821 C CA . VAL A 1 600 ? -47.973 -23.334 76.606 1.00 94.44 600 VAL A CA 1
ATOM 4822 C C . VAL A 1 600 ? -47.547 -22.372 77.709 1.00 94.44 600 VAL A C 1
ATOM 4824 O O . VAL A 1 600 ? -47.963 -22.551 78.850 1.00 94.44 600 VAL A O 1
ATOM 4827 N N . THR A 1 601 ? -46.775 -21.335 77.382 1.00 93.81 601 THR A N 1
ATOM 4828 C CA . THR A 1 601 ? -46.345 -20.308 78.343 1.00 93.81 601 THR A CA 1
ATOM 4829 C C . THR A 1 601 ? -47.552 -19.587 78.940 1.00 93.81 601 THR A C 1
ATOM 4831 O O . THR A 1 601 ? -47.676 -19.538 80.160 1.00 93.81 601 THR A O 1
ATOM 4834 N N . THR A 1 602 ? -48.514 -19.149 78.122 1.00 92.38 602 THR A N 1
ATOM 4835 C CA . THR A 1 602 ? -49.773 -18.549 78.596 1.00 92.38 602 THR A CA 1
ATOM 4836 C C . THR A 1 602 ? -50.602 -19.529 79.436 1.00 92.38 602 THR A C 1
ATOM 4838 O O . THR A 1 602 ? -51.199 -19.150 80.449 1.00 92.38 602 THR A O 1
ATOM 4841 N N . GLY A 1 603 ? -50.627 -20.812 79.060 1.00 92.88 603 GLY A N 1
ATOM 4842 C CA . GLY A 1 603 ? -51.248 -21.873 79.854 1.00 92.88 603 GLY A CA 1
ATOM 4843 C C . GLY A 1 603 ? -50.602 -22.026 81.236 1.00 92.88 603 GLY A C 1
ATOM 4844 O O . GLY A 1 603 ? -51.307 -22.073 82.247 1.00 92.88 603 GLY A O 1
ATOM 4845 N N . ILE A 1 604 ? -49.268 -22.037 81.297 1.00 92.44 604 ILE A N 1
ATOM 4846 C CA . ILE A 1 604 ? -48.490 -22.080 82.542 1.00 92.44 604 ILE A CA 1
ATOM 4847 C C . ILE A 1 604 ? -48.746 -20.827 83.378 1.00 92.44 604 ILE A C 1
ATOM 4849 O O . ILE A 1 604 ? -49.042 -20.956 84.561 1.00 92.44 604 ILE A O 1
ATOM 4853 N N . GLU A 1 605 ? -48.693 -19.630 82.792 1.00 92.62 605 GLU A N 1
ATOM 4854 C CA . GLU A 1 605 ? -48.989 -18.365 83.478 1.00 92.62 605 GLU A CA 1
ATOM 4855 C C . GLU A 1 605 ? -50.391 -18.372 84.093 1.00 92.62 605 GLU A C 1
ATOM 4857 O O . GLU A 1 605 ? -50.568 -17.984 85.247 1.00 92.62 605 GLU A O 1
ATOM 4862 N N . THR A 1 606 ? -51.380 -18.898 83.366 1.00 93.44 606 THR A N 1
ATOM 4863 C CA . THR A 1 606 ? -52.758 -19.045 83.852 1.00 93.44 606 THR A CA 1
ATOM 4864 C C . THR A 1 606 ? -52.837 -19.993 85.048 1.00 93.44 606 THR A C 1
ATOM 4866 O O . THR A 1 606 ? -53.510 -19.700 86.038 1.00 93.44 606 THR A O 1
ATOM 4869 N N . VAL A 1 607 ? -52.161 -21.144 84.982 1.00 93.56 607 VAL A N 1
ATOM 4870 C CA . VAL A 1 607 ? -52.081 -22.082 86.113 1.00 93.56 607 VAL A CA 1
ATOM 4871 C C . VAL A 1 607 ? -51.365 -21.432 87.295 1.00 93.56 607 VAL A C 1
ATOM 4873 O O . VAL A 1 607 ? -51.837 -21.540 88.424 1.00 93.56 607 VAL A O 1
ATOM 4876 N N . ASN A 1 608 ? -50.278 -20.708 87.043 1.00 93.25 608 ASN A N 1
ATOM 4877 C CA . ASN A 1 608 ? -49.511 -20.018 88.069 1.00 93.25 608 ASN A CA 1
ATOM 4878 C C . ASN A 1 608 ? -50.355 -18.936 88.761 1.00 93.25 608 ASN A C 1
ATOM 4880 O O . ASN A 1 608 ? -50.337 -18.831 89.985 1.00 93.25 608 ASN A O 1
ATOM 4884 N N . PHE A 1 609 ? -51.174 -18.199 88.004 1.00 91.56 609 PHE A N 1
ATOM 4885 C CA . PHE A 1 609 ? -52.149 -17.256 88.550 1.00 91.56 609 PHE A CA 1
ATOM 4886 C C . PHE A 1 609 ? -53.183 -17.959 89.439 1.00 91.56 609 PHE A C 1
ATOM 4888 O O . PHE A 1 609 ? -53.414 -17.521 90.563 1.00 91.56 609 PHE A O 1
ATOM 4895 N N . LYS A 1 610 ? -53.754 -19.087 88.987 1.00 93.31 610 LYS A N 1
ATOM 4896 C CA . LYS A 1 610 ? -54.712 -19.880 89.783 1.00 93.31 610 LYS A CA 1
ATOM 4897 C C . LYS A 1 610 ? -54.099 -20.412 91.077 1.00 93.31 610 LYS A C 1
ATOM 4899 O O . LYS A 1 610 ? -54.752 -20.382 92.114 1.00 93.31 610 LYS A O 1
ATOM 4904 N N . ILE A 1 611 ? -52.858 -20.898 91.029 1.00 91.00 611 ILE A N 1
ATOM 4905 C CA . ILE A 1 611 ? -52.137 -21.361 92.219 1.00 91.00 611 ILE A CA 1
ATOM 4906 C C . ILE A 1 611 ? -51.851 -20.183 93.149 1.00 91.00 611 ILE A C 1
ATOM 4908 O O . ILE A 1 611 ? -52.096 -20.297 94.342 1.00 91.00 611 ILE A O 1
ATOM 4912 N N . SER A 1 612 ? -51.386 -19.046 92.624 1.00 91.62 612 SER A N 1
ATOM 4913 C CA . SER A 1 612 ? -51.137 -17.839 93.420 1.00 91.62 612 SER A CA 1
ATOM 4914 C C . SER A 1 612 ? -52.400 -17.362 94.140 1.00 91.62 612 SER A C 1
ATOM 4916 O O . SER A 1 612 ? -52.353 -17.062 95.332 1.00 91.62 612 SER A O 1
ATOM 4918 N N . ASP A 1 613 ? -53.538 -17.345 93.447 1.00 91.25 613 ASP A N 1
ATOM 4919 C CA . ASP A 1 613 ? -54.831 -16.985 94.029 1.00 91.25 613 ASP A CA 1
ATOM 4920 C C . ASP A 1 613 ? -55.282 -17.995 95.096 1.00 91.25 613 ASP A C 1
ATOM 4922 O O . ASP A 1 613 ? -55.657 -17.616 96.205 1.00 91.25 613 ASP A O 1
ATOM 4926 N N . ALA A 1 614 ? -55.142 -19.296 94.821 1.00 88.38 614 ALA A N 1
ATOM 4927 C CA . ALA A 1 614 ? -55.401 -20.339 95.808 1.00 88.38 614 ALA A CA 1
ATOM 4928 C C . ALA A 1 614 ? -54.497 -20.199 97.046 1.00 88.38 614 ALA A C 1
ATOM 4930 O O . ALA A 1 614 ? -54.988 -20.311 98.166 1.00 88.38 614 ALA A O 1
ATOM 4931 N N . CYS A 1 615 ? -53.205 -19.903 96.870 1.00 88.81 615 CYS A N 1
ATOM 4932 C CA . CYS A 1 615 ? -52.277 -19.642 97.968 1.00 88.81 615 CYS A CA 1
ATOM 4933 C C . CYS A 1 615 ? -52.731 -18.450 98.815 1.00 88.81 615 CYS A C 1
ATOM 4935 O O . CYS A 1 615 ? -52.781 -18.585 100.032 1.00 88.81 615 CYS A O 1
ATOM 4937 N N . LYS A 1 616 ? -53.155 -17.335 98.203 1.00 90.81 616 LYS A N 1
ATOM 4938 C CA . LYS A 1 616 ? -53.716 -16.185 98.940 1.00 90.81 616 LYS A CA 1
ATOM 4939 C C . LYS A 1 616 ? -54.964 -16.567 99.738 1.00 90.81 616 LYS A C 1
ATOM 4941 O O . LYS A 1 616 ? -55.119 -16.150 100.883 1.00 90.81 616 LYS A O 1
ATOM 4946 N N . ASN A 1 617 ? -55.839 -17.391 99.161 1.00 90.50 617 ASN A N 1
ATOM 4947 C CA . ASN A 1 617 ? -57.034 -17.880 99.849 1.00 90.50 617 ASN A CA 1
ATOM 4948 C C . ASN A 1 617 ? -56.678 -18.789 101.037 1.00 90.50 617 ASN A C 1
ATOM 4950 O O . ASN A 1 617 ? -57.259 -18.651 102.115 1.00 90.50 617 ASN A O 1
ATOM 4954 N N . TYR A 1 618 ? -55.698 -19.684 100.879 1.00 89.06 618 TYR A N 1
ATOM 4955 C CA . TYR A 1 618 ? -55.199 -20.510 101.979 1.00 89.06 618 TYR A CA 1
ATOM 4956 C C . TYR A 1 618 ? -54.504 -19.676 103.053 1.00 89.06 618 TYR A C 1
ATOM 4958 O O . TYR A 1 618 ? -54.746 -19.911 104.231 1.00 89.06 618 TYR A O 1
ATOM 4966 N N . GLU A 1 619 ? -53.701 -18.680 102.683 1.00 90.88 619 GLU A N 1
ATOM 4967 C CA . GLU A 1 619 ? -53.093 -17.734 103.622 1.00 90.88 619 GLU A CA 1
ATOM 4968 C C . GLU A 1 619 ? -54.160 -17.000 104.441 1.00 90.88 619 GLU A C 1
ATOM 4970 O O . GLU A 1 619 ? -54.062 -16.953 105.666 1.00 90.88 619 GLU A O 1
ATOM 4975 N N . ALA A 1 620 ? -55.222 -16.505 103.797 1.00 90.50 620 ALA A N 1
ATOM 4976 C CA . ALA A 1 620 ? -56.346 -15.870 104.483 1.00 90.50 620 ALA A CA 1
ATOM 4977 C C . ALA A 1 620 ? -57.083 -16.845 105.419 1.00 90.50 620 ALA A C 1
ATOM 4979 O O . ALA A 1 620 ? -57.393 -16.502 106.561 1.00 90.50 620 ALA A O 1
ATOM 4980 N N . SER A 1 621 ? -57.317 -18.085 104.976 1.00 91.75 621 SER A N 1
ATOM 4981 C CA . SER A 1 621 ? -57.924 -19.127 105.812 1.00 91.75 621 SER A CA 1
ATOM 4982 C C . SER A 1 621 ? -57.046 -19.479 107.014 1.00 91.75 621 SER A C 1
ATOM 4984 O O . SER A 1 621 ? -57.558 -19.624 108.122 1.00 91.75 621 SER A O 1
ATOM 4986 N N . ILE A 1 622 ? -55.733 -19.610 106.821 1.00 91.12 622 ILE A N 1
ATOM 4987 C CA . ILE A 1 622 ? -54.768 -19.880 107.891 1.00 91.12 622 ILE A CA 1
ATOM 4988 C C . ILE A 1 622 ? -54.728 -18.704 108.870 1.00 91.12 622 ILE A C 1
ATOM 4990 O O . ILE A 1 622 ? -54.702 -18.931 110.080 1.00 91.12 622 ILE A O 1
ATOM 4994 N N . ALA A 1 623 ? -54.758 -17.462 108.381 1.00 92.00 623 ALA A N 1
ATOM 4995 C CA . ALA A 1 623 ? -54.811 -16.269 109.221 1.00 92.00 623 ALA A CA 1
ATOM 4996 C C . ALA A 1 623 ? -56.085 -16.237 110.083 1.00 92.00 623 ALA A C 1
ATOM 4998 O O . ALA A 1 623 ? -55.993 -15.994 111.288 1.00 92.00 623 ALA A O 1
ATOM 4999 N N . ASN A 1 624 ? -57.248 -16.569 109.509 1.00 92.00 624 ASN A N 1
ATOM 5000 C CA . ASN A 1 624 ? -58.508 -16.685 110.251 1.00 92.00 624 ASN A CA 1
ATOM 5001 C C . ASN A 1 624 ? -58.457 -17.785 111.314 1.00 92.00 624 ASN A C 1
ATOM 5003 O O . ASN A 1 624 ? -58.725 -17.507 112.479 1.00 92.00 624 ASN A O 1
ATOM 5007 N N . ILE A 1 625 ? -58.042 -19.004 110.951 1.00 90.94 625 ILE A N 1
ATOM 5008 C CA . ILE A 1 625 ? -57.901 -20.113 111.909 1.00 90.94 625 ILE A CA 1
ATOM 5009 C C . ILE A 1 625 ? -56.924 -19.731 113.027 1.00 90.94 625 ILE A C 1
ATOM 5011 O O . ILE A 1 625 ? -57.169 -20.010 114.198 1.00 90.94 625 ILE A O 1
ATOM 5015 N N . SER A 1 626 ? -55.822 -19.058 112.689 1.00 91.25 626 SER A N 1
ATOM 5016 C CA . SER A 1 626 ? -54.847 -18.584 113.674 1.00 91.25 626 SER A CA 1
ATOM 5017 C C . SER A 1 626 ? -55.459 -17.562 114.633 1.00 91.25 626 SER A C 1
ATOM 5019 O O . SER A 1 626 ? -55.189 -17.615 115.834 1.00 91.25 626 SER A O 1
ATOM 5021 N N . HIS A 1 627 ? -56.298 -16.652 114.134 1.00 92.38 627 HIS A N 1
ATOM 5022 C CA . HIS A 1 627 ? -57.028 -15.697 114.961 1.00 92.38 627 HIS A CA 1
ATOM 5023 C C . HIS A 1 627 ? -58.044 -16.395 115.876 1.00 92.38 627 HIS A C 1
ATOM 5025 O O . HIS A 1 627 ? -58.020 -16.177 117.087 1.00 92.38 627 HIS A O 1
ATOM 5031 N N . GLU A 1 628 ? -58.873 -17.288 115.331 1.00 90.38 628 GLU A N 1
ATOM 5032 C CA . GLU A 1 628 ? -59.844 -18.081 116.095 1.00 90.38 628 GLU A CA 1
ATOM 5033 C C . GLU A 1 628 ? -59.166 -18.901 117.199 1.00 90.38 628 GLU A C 1
ATOM 5035 O O . GLU A 1 628 ? -59.618 -18.910 118.345 1.00 90.38 628 GLU A O 1
ATOM 5040 N N . LEU A 1 629 ? -58.029 -19.530 116.893 1.00 88.88 629 LEU A N 1
ATOM 5041 C CA . LEU A 1 629 ? -57.248 -20.289 117.864 1.00 88.88 629 LEU A CA 1
ATOM 5042 C C . LEU A 1 629 ? -56.686 -19.391 118.979 1.00 88.88 629 LEU A C 1
ATOM 5044 O O . LEU A 1 629 ? -56.664 -19.805 120.138 1.00 88.88 629 LEU A O 1
ATOM 5048 N N . GLN A 1 630 ? -56.260 -18.161 118.672 1.00 88.81 630 GLN A N 1
ATOM 5049 C CA . GLN A 1 630 ? -55.828 -17.192 119.691 1.00 88.81 630 GLN A CA 1
ATOM 5050 C C . GLN A 1 630 ? -56.985 -16.740 120.589 1.00 88.81 630 GLN A C 1
ATOM 5052 O O . GLN A 1 630 ? -56.813 -16.638 121.807 1.00 88.81 630 GLN A O 1
ATOM 5057 N N . VAL A 1 631 ? -58.172 -16.519 120.021 1.00 90.44 631 VAL A N 1
ATOM 5058 C CA . VAL A 1 631 ? -59.381 -16.196 120.793 1.00 90.44 631 VAL A CA 1
ATOM 5059 C C . VAL A 1 631 ? -59.746 -17.360 121.713 1.00 90.44 631 VAL A C 1
ATOM 5061 O O . VAL A 1 631 ? -59.892 -17.165 122.919 1.00 90.44 631 VAL A O 1
ATOM 5064 N N . ALA A 1 632 ? -59.799 -18.585 121.185 1.00 87.44 632 ALA A N 1
ATOM 5065 C CA . ALA A 1 632 ? -60.068 -19.785 121.973 1.00 87.44 632 ALA A CA 1
ATOM 5066 C C . ALA A 1 632 ? -59.021 -19.990 123.080 1.00 87.44 632 ALA A C 1
ATOM 5068 O O . ALA A 1 632 ? -59.376 -20.267 124.223 1.00 87.44 632 ALA A O 1
ATOM 5069 N N . LYS A 1 633 ? -57.732 -19.784 122.780 1.00 90.94 633 LYS A N 1
ATOM 5070 C CA . LYS A 1 633 ? -56.647 -19.824 123.771 1.00 90.94 633 LYS A CA 1
ATOM 5071 C C . LYS A 1 633 ? -56.854 -18.794 124.885 1.00 90.94 633 LYS A C 1
ATOM 5073 O O . LYS A 1 633 ? -56.619 -19.106 126.049 1.00 90.94 633 LYS A O 1
ATOM 5078 N N . THR A 1 634 ? -57.304 -17.588 124.544 1.00 89.06 634 THR A N 1
ATOM 5079 C CA . THR A 1 634 ? -57.606 -16.529 125.519 1.00 89.06 634 THR A CA 1
ATOM 5080 C C . THR A 1 634 ? -58.799 -16.914 126.397 1.00 89.06 634 THR A C 1
ATOM 5082 O O . THR A 1 634 ? -58.683 -16.868 127.618 1.00 89.06 634 THR A O 1
ATOM 5085 N N . CYS A 1 635 ? -59.880 -17.422 125.800 1.00 89.62 635 CYS A N 1
ATOM 5086 C CA . CYS A 1 635 ? -61.058 -17.916 126.517 1.00 89.62 635 CYS A CA 1
ATOM 5087 C C . CYS A 1 635 ? -60.722 -19.081 127.467 1.00 89.62 635 CYS A C 1
ATOM 5089 O O . CYS A 1 635 ? -61.116 -19.072 128.629 1.00 89.62 635 CYS A O 1
ATOM 5091 N N . VAL A 1 636 ? -59.916 -20.055 127.028 1.00 86.69 636 VAL A N 1
ATOM 5092 C CA . VAL A 1 636 ? -59.458 -21.161 127.889 1.00 86.69 636 VAL A CA 1
ATOM 5093 C C . VAL A 1 636 ? -58.603 -20.649 129.051 1.00 86.69 636 VAL A C 1
ATOM 5095 O O . VAL A 1 636 ? -58.723 -21.151 130.168 1.00 86.69 636 VAL A O 1
ATOM 5098 N N . ASN A 1 637 ? -57.752 -19.644 128.826 1.00 88.50 637 ASN A N 1
ATOM 5099 C CA . ASN A 1 637 ? -56.980 -19.026 129.904 1.00 88.50 637 ASN A CA 1
ATOM 5100 C C . ASN A 1 637 ? -57.885 -18.321 130.926 1.00 88.50 637 ASN A C 1
ATOM 5102 O O . ASN A 1 637 ? -57.623 -18.415 132.122 1.00 88.50 637 ASN A O 1
ATOM 5106 N N . GLU A 1 638 ? -58.941 -17.641 130.479 1.00 87.38 638 GLU A N 1
ATOM 5107 C CA . GLU A 1 638 ? -59.947 -17.024 131.354 1.00 87.38 638 GLU A CA 1
ATOM 5108 C C . GLU A 1 638 ? -60.726 -18.076 132.151 1.00 87.38 638 GLU A C 1
ATOM 5110 O O . GLU A 1 638 ? -60.778 -17.988 133.375 1.00 87.38 638 GLU A O 1
ATOM 5115 N N . MET A 1 639 ? -61.214 -19.136 131.498 1.00 83.94 639 MET A N 1
ATOM 5116 C CA . MET A 1 639 ? -61.861 -20.266 132.176 1.00 83.94 639 MET A CA 1
ATOM 5117 C C . MET A 1 639 ? -60.943 -20.934 133.204 1.00 83.94 639 MET A C 1
ATOM 5119 O O . MET A 1 639 ? -61.400 -21.377 134.255 1.00 83.94 639 MET A O 1
ATOM 5123 N N . ASN A 1 640 ? -59.641 -21.034 132.921 1.00 86.56 640 ASN A N 1
ATOM 5124 C CA . ASN A 1 640 ? -58.678 -21.579 133.876 1.00 86.56 640 ASN A CA 1
ATOM 5125 C C . ASN A 1 640 ? -58.507 -20.672 135.102 1.00 86.56 640 ASN A C 1
ATOM 5127 O O . ASN A 1 640 ? -58.418 -21.202 136.208 1.00 86.56 640 ASN A O 1
ATOM 5131 N N . LYS A 1 641 ? -58.514 -19.341 134.935 1.00 88.62 641 LYS A N 1
ATOM 5132 C CA . LYS A 1 641 ? -58.517 -18.396 136.066 1.00 88.62 641 LYS A CA 1
ATOM 5133 C C . LYS A 1 641 ? -59.784 -18.546 136.908 1.00 88.62 641 LYS A C 1
ATOM 5135 O O . LYS A 1 641 ? -59.689 -18.723 138.116 1.00 88.62 641 LYS A O 1
ATOM 5140 N N . GLU A 1 642 ? -60.954 -18.573 136.272 1.00 86.62 642 GLU A N 1
ATOM 5141 C CA . GLU A 1 642 ? -62.239 -18.758 136.961 1.00 86.62 642 GLU A CA 1
ATOM 5142 C C . GLU A 1 642 ? -62.301 -20.114 137.688 1.00 86.62 642 GLU A C 1
ATOM 5144 O O . GLU A 1 642 ? -62.741 -20.219 138.832 1.00 86.62 642 GLU A O 1
ATOM 5149 N N . LYS A 1 643 ? -61.776 -21.176 137.067 1.00 86.50 643 LYS A N 1
ATOM 5150 C CA . LYS A 1 643 ? -61.640 -22.493 137.698 1.00 86.50 643 LYS A CA 1
ATOM 5151 C C . LYS A 1 643 ? -60.723 -22.456 138.923 1.00 86.50 643 LYS A C 1
ATOM 5153 O O . LYS A 1 643 ? -61.018 -23.145 139.901 1.00 86.50 643 LYS A O 1
ATOM 5158 N N . GLU A 1 644 ? -59.614 -21.715 138.885 1.00 86.69 644 GLU A N 1
ATOM 5159 C CA . GLU A 1 644 ? -58.753 -21.516 140.059 1.00 86.69 644 GLU A CA 1
ATOM 5160 C C . GLU A 1 644 ? -59.486 -20.762 141.175 1.00 86.69 644 GLU A C 1
ATOM 5162 O O . GLU A 1 644 ? -59.421 -21.187 142.330 1.00 86.69 644 GLU A O 1
ATOM 5167 N N . GLU A 1 645 ? -60.244 -19.716 140.846 1.00 87.62 645 GLU A N 1
ATOM 5168 C CA . GLU A 1 645 ? -61.070 -18.965 141.801 1.00 87.62 645 GLU A CA 1
ATOM 5169 C C . GLU A 1 645 ? -62.126 -19.858 142.468 1.00 87.62 645 GLU A C 1
ATOM 5171 O O . GLU A 1 645 ? -62.174 -19.952 143.698 1.00 87.62 645 GLU A O 1
ATOM 5176 N N . LEU A 1 646 ? -62.893 -20.617 141.679 1.00 86.31 646 LEU A N 1
ATOM 5177 C CA . LEU A 1 646 ? -63.862 -21.592 142.188 1.00 86.31 646 LEU A CA 1
ATOM 5178 C C . LEU A 1 646 ? -63.196 -22.691 143.024 1.00 86.31 646 LEU A C 1
ATOM 5180 O O . LEU A 1 646 ? -63.769 -23.176 144.002 1.00 86.31 646 LEU A O 1
ATOM 5184 N N . ASN A 1 647 ? -61.980 -23.108 142.669 1.00 86.31 647 ASN A N 1
ATOM 5185 C CA . ASN A 1 647 ? -61.230 -24.085 143.450 1.00 86.31 647 ASN A CA 1
ATOM 5186 C C . ASN A 1 647 ? -60.798 -23.518 144.814 1.00 86.31 647 ASN A C 1
ATOM 5188 O O . ASN A 1 647 ? -60.895 -24.229 145.818 1.00 86.31 647 ASN A O 1
ATOM 5192 N N . ASN A 1 648 ? -60.382 -22.251 144.866 1.00 88.31 648 ASN A N 1
ATOM 5193 C CA . ASN A 1 648 ? -60.073 -21.547 146.112 1.00 88.31 648 ASN A CA 1
ATOM 5194 C C . ASN A 1 648 ? -61.330 -21.396 146.987 1.00 88.31 648 ASN A C 1
ATOM 5196 O O . ASN A 1 648 ? -61.291 -21.662 148.190 1.00 88.31 648 ASN A O 1
ATOM 5200 N N . GLU A 1 649 ? -62.476 -21.064 146.390 1.00 86.69 649 GLU A N 1
ATOM 5201 C CA . GLU A 1 649 ? -63.751 -20.967 147.107 1.00 86.69 649 GLU A CA 1
ATOM 5202 C C . GLU A 1 649 ? -64.232 -22.332 147.629 1.00 86.69 649 GLU A C 1
ATOM 5204 O O . GLU A 1 649 ? -64.638 -22.461 148.790 1.00 86.69 649 GLU A O 1
ATOM 5209 N N . ARG A 1 650 ? -64.083 -23.395 146.829 1.00 86.25 650 ARG A N 1
ATOM 5210 C CA . ARG A 1 650 ? -64.317 -24.782 147.258 1.00 86.25 650 ARG A CA 1
ATOM 5211 C C . ARG A 1 650 ? -63.449 -25.160 148.462 1.00 86.25 650 ARG A C 1
ATOM 5213 O O . ARG A 1 650 ? -63.952 -25.796 149.389 1.00 86.25 650 ARG A O 1
ATOM 5220 N N . GLN A 1 651 ? -62.166 -24.785 148.471 1.00 83.94 651 GLN A N 1
ATOM 5221 C CA . GLN A 1 651 ? -61.276 -25.021 149.616 1.00 83.94 651 GLN A CA 1
ATOM 5222 C C . GLN A 1 651 ? -61.750 -24.270 150.871 1.00 83.94 651 GLN A C 1
ATOM 5224 O O . GLN A 1 651 ? -61.804 -24.860 151.951 1.00 83.94 651 GLN A O 1
ATOM 5229 N N . HIS A 1 652 ? -62.176 -23.013 150.732 1.00 85.81 652 HIS A N 1
ATOM 5230 C CA . HIS A 1 652 ? -62.727 -22.226 151.838 1.00 85.81 652 HIS A CA 1
ATOM 5231 C C . HIS A 1 652 ? -64.016 -22.845 152.423 1.00 85.81 652 HIS A C 1
ATOM 5233 O O . HIS A 1 652 ? -64.180 -22.927 153.645 1.00 85.81 652 HIS A O 1
ATOM 5239 N N . LEU A 1 653 ? -64.921 -23.348 151.574 1.00 84.62 653 LEU A N 1
ATOM 5240 C CA . LEU A 1 653 ? -66.134 -24.044 152.022 1.00 84.62 653 LEU A CA 1
ATOM 5241 C C . LEU A 1 653 ? -65.830 -25.371 152.738 1.00 84.62 653 LEU A C 1
ATOM 5243 O O . LEU A 1 653 ? -66.484 -25.680 153.738 1.00 84.62 653 LEU A O 1
ATOM 5247 N N . LEU A 1 654 ? -64.827 -26.131 152.284 1.00 82.25 654 LEU A N 1
ATOM 5248 C CA . LEU A 1 654 ? -64.369 -27.353 152.959 1.00 82.25 654 LEU A CA 1
ATOM 5249 C C . LEU A 1 654 ? -63.860 -27.072 154.380 1.00 82.25 654 LEU A C 1
ATOM 5251 O O . LEU A 1 654 ? -64.222 -27.790 155.316 1.00 82.25 654 LEU A O 1
ATOM 5255 N N . GLU A 1 655 ? -63.083 -26.003 154.565 1.00 84.75 655 GLU A N 1
ATOM 5256 C CA . GLU A 1 655 ? -62.585 -25.595 155.885 1.00 84.75 655 GLU A CA 1
ATOM 5257 C C . GLU A 1 655 ? -63.744 -25.199 156.820 1.00 84.75 655 GLU A C 1
ATOM 5259 O O . GLU A 1 655 ? -63.800 -25.601 157.987 1.00 84.75 655 GLU A O 1
ATOM 5264 N N . LYS A 1 656 ? -64.751 -24.493 156.288 1.00 81.94 656 LYS A N 1
ATOM 5265 C CA . LYS A 1 656 ? -65.972 -24.130 157.026 1.00 81.94 656 LYS A CA 1
ATOM 5266 C C . LYS A 1 656 ? -66.774 -25.360 157.471 1.00 81.94 656 LYS A C 1
ATOM 5268 O O . LYS A 1 656 ? -67.298 -25.385 158.587 1.00 81.94 656 LYS A O 1
ATOM 5273 N N . LEU A 1 657 ? -66.851 -26.390 156.630 1.00 79.25 657 LEU A N 1
ATOM 5274 C CA . LEU A 1 657 ? -67.563 -27.637 156.924 1.00 79.25 657 LEU A CA 1
ATOM 5275 C C . LEU A 1 657 ? -66.839 -28.464 158.001 1.00 79.25 657 LEU A C 1
ATOM 5277 O O . LEU A 1 657 ? -67.473 -28.986 158.920 1.00 79.25 657 LEU A O 1
ATOM 5281 N N . LYS A 1 658 ? -65.502 -28.494 157.956 1.00 77.81 658 LYS A N 1
ATOM 5282 C CA . LYS A 1 658 ? -64.654 -29.128 158.976 1.00 77.81 658 LYS A CA 1
ATOM 5283 C C . LYS A 1 658 ? -64.837 -28.499 160.363 1.00 77.81 658 LYS A C 1
ATOM 5285 O O . LYS A 1 658 ? -64.874 -29.219 161.361 1.00 77.81 658 LYS A O 1
ATOM 5290 N N . ASN A 1 659 ? -65.007 -27.179 160.435 1.00 76.12 659 ASN A N 1
ATOM 5291 C CA . ASN A 1 659 ? -65.271 -26.479 161.695 1.00 76.12 659 ASN A CA 1
ATOM 5292 C C . ASN A 1 659 ? -66.665 -26.791 162.264 1.00 76.12 659 ASN A C 1
ATOM 5294 O O . ASN A 1 659 ? -66.772 -27.074 163.456 1.00 76.12 659 ASN A O 1
ATOM 5298 N N . LYS A 1 660 ? -67.709 -26.858 161.424 1.00 78.62 660 LYS A N 1
ATOM 5299 C CA . LYS A 1 660 ? -69.053 -27.277 161.869 1.00 78.62 660 LYS A CA 1
ATOM 5300 C C . LYS A 1 660 ? -69.109 -28.724 162.372 1.00 78.62 660 LYS A C 1
ATOM 5302 O O . LYS A 1 660 ? -69.810 -29.007 163.337 1.00 78.62 660 LYS A O 1
ATOM 5307 N N . SER A 1 661 ? -68.337 -29.634 161.774 1.00 70.19 661 SER A N 1
ATOM 5308 C CA . SER A 1 661 ? -68.253 -31.030 162.238 1.00 70.19 661 SER A CA 1
ATOM 5309 C C . SER A 1 661 ? -67.680 -31.150 163.662 1.00 70.19 661 SER A C 1
ATOM 5311 O O . SER A 1 661 ? -68.131 -31.989 164.444 1.00 70.19 661 SER A O 1
ATOM 5313 N N . LYS A 1 662 ? -66.734 -30.278 164.043 1.00 75.06 662 LYS A N 1
ATOM 5314 C CA . LYS A 1 662 ? -66.219 -30.217 165.424 1.00 75.06 662 LYS A CA 1
ATOM 5315 C C . LYS A 1 662 ? -67.277 -29.727 166.419 1.00 75.06 662 LYS A C 1
ATOM 5317 O O . LYS A 1 662 ? -67.334 -30.230 167.538 1.00 75.06 662 LYS A O 1
ATOM 5322 N N . GLU A 1 663 ? -68.115 -28.777 166.011 1.00 74.00 663 GLU A N 1
ATOM 5323 C CA . GLU A 1 663 ? -69.245 -28.266 166.801 1.00 74.00 663 GLU A CA 1
ATOM 5324 C C . GLU A 1 663 ? -70.303 -29.355 167.064 1.00 74.00 663 GLU A C 1
ATOM 5326 O O . GLU A 1 663 ? -70.778 -29.512 168.190 1.00 74.00 663 GLU A O 1
ATOM 5331 N N . GLU A 1 664 ? -70.612 -30.172 166.051 1.00 70.50 664 GLU A N 1
ATOM 5332 C CA . GLU A 1 664 ? -71.554 -31.294 166.158 1.00 70.50 664 GLU A CA 1
ATOM 5333 C C . GLU A 1 664 ? -71.080 -32.375 167.150 1.00 70.50 664 GLU A C 1
ATOM 5335 O O . GLU A 1 664 ? -71.869 -32.873 167.958 1.00 70.50 664 GLU A O 1
ATOM 5340 N N . LEU A 1 665 ? -69.783 -32.708 167.144 1.00 74.31 665 LEU A N 1
ATOM 5341 C CA . LEU A 1 665 ? -69.184 -33.626 168.123 1.00 74.31 665 LEU A CA 1
ATOM 5342 C C . LEU A 1 665 ? -69.348 -33.118 169.565 1.00 74.31 665 LEU A C 1
ATOM 5344 O O . LEU A 1 665 ? -69.626 -33.910 170.466 1.00 74.31 665 LEU A O 1
ATOM 5348 N N . GLY A 1 666 ? -69.240 -31.802 169.782 1.00 75.38 666 GLY A N 1
ATOM 5349 C CA . GLY A 1 666 ? -69.480 -31.178 171.085 1.00 75.38 666 GLY A CA 1
ATOM 5350 C C . GLY A 1 666 ? -70.916 -31.381 171.578 1.00 75.38 666 GLY A C 1
ATOM 5351 O O . GLY A 1 666 ? -71.126 -31.763 172.731 1.00 75.38 666 GLY A O 1
ATOM 5352 N N . LEU A 1 667 ? -71.901 -31.213 170.693 1.00 73.88 667 LEU A N 1
ATOM 5353 C CA . LEU A 1 667 ? -73.320 -31.401 171.012 1.00 73.88 667 LEU A CA 1
ATOM 5354 C C . LEU A 1 667 ? -73.679 -32.872 171.300 1.00 73.88 667 LEU A C 1
ATOM 5356 O O . LEU A 1 667 ? -74.472 -33.124 172.209 1.00 73.88 667 LEU A O 1
ATOM 5360 N N . ARG A 1 668 ? -73.053 -33.852 170.626 1.00 75.62 668 ARG A N 1
ATOM 5361 C CA . ARG A 1 668 ? -73.282 -35.292 170.896 1.00 75.62 668 ARG A CA 1
ATOM 5362 C C . ARG A 1 668 ? -72.965 -35.699 172.341 1.00 75.62 668 ARG A C 1
ATOM 5364 O O . ARG A 1 668 ? -73.741 -36.438 172.940 1.00 75.62 668 ARG A O 1
ATOM 5371 N N . THR A 1 669 ? -71.907 -35.157 172.947 1.00 68.69 669 THR A N 1
ATOM 5372 C CA . THR A 1 669 ? -71.551 -35.461 174.355 1.00 68.69 669 THR A CA 1
ATOM 5373 C C . THR A 1 669 ? -72.557 -34.924 175.383 1.00 68.69 669 THR A C 1
ATOM 5375 O O . THR A 1 669 ? -72.637 -35.413 176.513 1.00 68.69 669 THR A O 1
ATOM 5378 N N . VAL A 1 670 ? -73.333 -33.898 175.019 1.00 75.69 670 VAL A N 1
ATOM 5379 C CA . VAL A 1 670 ? -74.375 -33.318 175.881 1.00 75.69 670 VAL A CA 1
ATOM 5380 C C . VAL A 1 670 ? -75.637 -34.185 175.855 1.00 75.69 670 VAL A C 1
ATOM 5382 O O . VAL A 1 670 ? -76.284 -34.341 176.891 1.00 75.69 670 VAL A O 1
ATOM 5385 N N . VAL A 1 671 ? -75.944 -34.802 174.709 1.00 73.25 671 VAL A N 1
ATOM 5386 C CA . VAL A 1 671 ? -77.094 -35.703 174.532 1.00 73.25 671 VAL A CA 1
ATOM 5387 C C . VAL A 1 671 ? -76.939 -36.987 175.362 1.00 73.25 671 VAL A C 1
ATOM 5389 O O . VAL A 1 671 ? -77.846 -37.317 176.126 1.00 73.25 671 VAL A O 1
ATOM 5392 N N . GLU A 1 672 ? -75.767 -37.636 175.350 1.00 74.44 672 GLU A N 1
ATOM 5393 C CA . GLU A 1 672 ? -75.497 -38.853 176.153 1.00 74.44 672 GLU A CA 1
ATOM 5394 C C . GLU A 1 672 ? -75.705 -38.645 177.673 1.00 74.44 672 GLU A C 1
ATOM 5396 O O . GLU A 1 672 ? -76.094 -39.556 178.417 1.00 74.44 672 GLU A O 1
ATOM 5401 N N . ARG A 1 673 ? -75.490 -37.416 178.160 1.00 70.19 673 ARG A N 1
ATOM 5402 C CA . ARG A 1 673 ? -75.665 -37.042 179.574 1.00 70.19 673 ARG A CA 1
ATOM 5403 C C . ARG A 1 673 ? -77.135 -36.911 179.987 1.00 70.19 673 ARG A C 1
ATOM 5405 O O . ARG A 1 673 ? -77.458 -37.096 181.160 1.00 70.19 673 ARG A O 1
ATOM 5412 N N . LEU A 1 674 ? -78.020 -36.561 179.054 1.00 71.12 674 LEU A N 1
ATOM 5413 C CA . LEU A 1 674 ? -79.456 -36.407 179.309 1.00 71.12 674 LEU A CA 1
ATOM 5414 C C . LEU A 1 674 ? -80.182 -37.760 179.253 1.00 71.12 674 LEU A C 1
ATOM 5416 O O . LEU A 1 674 ? -81.034 -38.034 180.099 1.00 71.12 674 LEU A O 1
ATOM 5420 N N . GLU A 1 675 ? -79.774 -38.653 178.352 1.00 62.41 675 GLU A N 1
ATOM 5421 C CA . GLU A 1 675 ? -80.348 -40.002 178.215 1.00 62.41 675 GLU A CA 1
ATOM 5422 C C . GLU A 1 675 ? -80.124 -40.891 179.453 1.00 62.41 675 GLU A C 1
ATOM 5424 O O . GLU A 1 675 ? -80.988 -41.678 179.841 1.00 62.41 675 GLU A O 1
ATOM 5429 N N . SER A 1 676 ? -78.990 -40.737 180.139 1.00 63.31 676 SER A N 1
ATOM 5430 C CA . SER A 1 676 ? -78.659 -41.477 181.368 1.00 63.31 676 SER A CA 1
ATOM 5431 C C . SER A 1 676 ? -79.418 -40.988 182.620 1.00 63.31 676 SER A C 1
ATOM 5433 O O . SER A 1 676 ? -79.405 -41.659 183.662 1.00 63.31 676 SER A O 1
ATOM 5435 N N . LYS A 1 677 ? -80.113 -39.844 182.528 1.00 67.81 677 LYS A N 1
ATOM 5436 C CA . LYS A 1 677 ? -81.024 -39.319 183.561 1.00 67.81 677 LYS A CA 1
ATOM 5437 C C . LYS A 1 677 ? -82.461 -39.832 183.377 1.00 67.81 677 LYS A C 1
ATOM 5439 O O . LYS A 1 677 ? -83.071 -40.220 184.367 1.00 67.81 677 LYS A O 1
ATOM 5444 N N . ALA A 1 678 ? -82.947 -39.927 182.135 1.00 67.94 678 ALA A N 1
ATOM 5445 C CA . ALA A 1 678 ? -84.297 -40.406 181.804 1.00 67.94 678 ALA A CA 1
ATOM 5446 C C . ALA A 1 678 ? -84.525 -41.893 182.155 1.00 67.94 678 ALA A C 1
ATOM 5448 O O . ALA A 1 678 ? -85.547 -42.245 182.738 1.00 67.94 678 ALA A O 1
ATOM 5449 N N . LYS A 1 679 ? -83.527 -42.761 181.925 1.00 66.69 679 LYS A N 1
ATOM 5450 C CA . LYS A 1 679 ? -83.611 -44.213 182.211 1.00 66.69 679 LYS A CA 1
ATOM 5451 C C . LYS A 1 679 ? -83.806 -44.590 183.694 1.00 66.69 679 LYS A C 1
ATOM 5453 O O . LYS A 1 679 ? -84.035 -45.755 183.994 1.00 66.69 679 LYS A O 1
ATOM 5458 N N . ARG A 1 680 ? -83.667 -43.652 184.641 1.00 64.44 680 ARG A N 1
ATOM 5459 C CA . ARG A 1 680 ? -83.751 -43.920 186.094 1.00 64.44 680 ARG A CA 1
ATOM 5460 C C . ARG A 1 680 ? -85.133 -43.626 186.688 1.00 64.44 680 ARG A C 1
ATOM 5462 O O . ARG A 1 680 ? -85.499 -44.242 187.681 1.00 64.44 680 ARG A O 1
ATOM 5469 N N . GLU A 1 681 ? -85.888 -42.711 186.079 1.00 63.25 681 GLU A N 1
ATOM 5470 C CA . GLU A 1 681 ? -87.280 -42.396 186.449 1.00 63.25 681 GLU A CA 1
ATOM 5471 C C . GLU A 1 681 ? -88.275 -43.392 185.828 1.00 63.25 681 GLU A C 1
ATOM 5473 O O . GLU A 1 681 ? -89.288 -43.725 186.442 1.00 63.25 681 GLU A O 1
ATOM 5478 N N . GLU A 1 682 ? -87.934 -43.938 184.658 1.00 58.16 682 GLU A N 1
ATOM 5479 C CA . GLU A 1 682 ? -88.679 -44.968 183.917 1.00 58.16 682 GLU A CA 1
ATOM 5480 C C . GLU A 1 682 ? -88.516 -46.391 184.484 1.00 58.16 682 GLU A C 1
ATOM 5482 O O . GLU A 1 682 ? -89.013 -47.342 183.901 1.00 58.16 682 GLU A O 1
ATOM 5487 N N . LEU A 1 683 ? -87.827 -46.567 185.622 1.00 64.50 683 LEU A N 1
ATOM 5488 C CA . LEU A 1 683 ? -87.783 -47.844 186.362 1.00 64.50 683 LEU A CA 1
ATOM 5489 C C . LEU A 1 683 ? -88.759 -47.900 187.548 1.00 64.50 683 LEU A C 1
ATOM 5491 O O . LEU A 1 683 ? -88.830 -48.887 188.265 1.00 64.50 683 LEU A O 1
ATOM 5495 N N . GLU A 1 684 ? -89.551 -46.848 187.703 1.00 54.44 684 GLU A N 1
ATOM 5496 C CA . GLU A 1 684 ? -90.988 -47.043 187.680 1.00 54.44 684 GLU A CA 1
ATOM 5497 C C . GLU A 1 684 ? -91.625 -47.855 188.842 1.00 54.44 684 GLU A C 1
ATOM 5499 O O . GLU A 1 684 ? -91.399 -49.024 189.115 1.00 54.44 684 GLU A O 1
ATOM 5504 N N . LYS A 1 685 ? -92.699 -47.389 189.458 1.00 58.53 685 LYS A N 1
ATOM 5505 C CA . LYS A 1 685 ? -93.978 -47.145 188.773 1.00 58.53 685 LYS A CA 1
ATOM 5506 C C . LYS A 1 685 ? -94.471 -48.332 187.872 1.00 58.53 685 LYS A C 1
ATOM 5508 O O . LYS A 1 685 ? -95.677 -48.462 187.717 1.00 58.53 685 LYS A O 1
ATOM 5513 N N . THR A 1 686 ? -93.632 -49.307 187.481 1.00 62.72 686 THR A N 1
ATOM 5514 C CA . THR A 1 686 ? -93.972 -50.657 186.986 1.00 62.72 686 THR A CA 1
ATOM 5515 C C . THR A 1 686 ? -94.219 -51.625 188.139 1.00 62.72 686 THR A C 1
ATOM 5517 O O . THR A 1 686 ? -95.110 -52.466 188.041 1.00 62.72 686 THR A O 1
ATOM 5520 N N . ASN A 1 687 ? -93.532 -51.468 189.277 1.00 60.47 687 ASN A N 1
ATOM 5521 C CA . ASN A 1 687 ? -93.668 -52.409 190.398 1.00 60.47 687 ASN A CA 1
ATOM 5522 C C . ASN A 1 687 ? -94.991 -52.252 191.194 1.00 60.47 687 ASN A C 1
ATOM 5524 O O . ASN A 1 687 ? -95.441 -53.180 191.856 1.00 60.47 687 ASN A O 1
ATOM 5528 N N . LEU A 1 688 ? -95.665 -51.097 191.099 1.00 62.19 688 LEU A N 1
ATOM 5529 C CA . LEU A 1 688 ? -96.977 -50.845 191.728 1.00 62.19 688 LEU A CA 1
ATOM 5530 C C . LEU A 1 688 ? -98.166 -51.393 190.911 1.00 62.19 688 LEU A C 1
ATOM 5532 O O . LEU A 1 688 ? -99.227 -51.641 191.481 1.00 62.19 688 LEU A O 1
ATOM 5536 N N . ASN A 1 689 ? -97.999 -51.626 189.602 1.00 61.38 689 ASN A N 1
ATOM 5537 C CA . ASN A 1 689 ? -99.079 -52.083 188.716 1.00 61.38 689 ASN A CA 1
ATOM 5538 C C . ASN A 1 689 ? -99.279 -53.611 188.710 1.00 61.38 689 ASN A C 1
ATOM 5540 O O . ASN A 1 689 ? -100.362 -54.071 188.354 1.00 61.38 689 ASN A O 1
ATOM 5544 N N . ALA A 1 690 ? -98.287 -54.405 189.130 1.00 65.31 690 ALA A N 1
ATOM 5545 C CA . ALA A 1 690 ? -98.389 -55.868 189.135 1.00 65.31 690 ALA A CA 1
ATOM 5546 C C . ALA A 1 690 ? -99.293 -56.414 190.265 1.00 65.31 690 ALA A C 1
ATOM 5548 O O . ALA A 1 690 ? -100.126 -57.285 190.018 1.00 65.31 690 ALA A O 1
ATOM 5549 N N . ASN A 1 691 ? -99.228 -55.850 191.478 1.00 64.69 691 ASN A N 1
ATOM 5550 C CA . ASN A 1 691 ? -99.990 -56.362 192.634 1.00 64.69 691 ASN A CA 1
ATOM 5551 C C . ASN A 1 691 ? -101.510 -56.125 192.527 1.00 64.69 691 ASN A C 1
ATOM 5553 O O . ASN A 1 691 ? -102.306 -56.865 193.102 1.00 64.69 691 ASN A O 1
ATOM 5557 N N . VAL A 1 692 ? -101.936 -55.112 191.767 1.00 64.31 692 VAL A N 1
ATOM 5558 C CA . VAL A 1 692 ? -103.361 -54.798 191.548 1.00 64.31 692 VAL A CA 1
ATOM 5559 C C . VAL A 1 692 ? -104.030 -55.808 190.598 1.00 64.31 692 VAL A C 1
ATOM 5561 O O . VAL A 1 692 ? -105.253 -55.952 190.615 1.00 64.31 692 VAL A O 1
ATOM 5564 N N . VAL A 1 693 ? -103.252 -56.552 189.802 1.00 70.06 693 VAL A N 1
ATOM 5565 C CA . VAL A 1 693 ? -103.776 -57.547 188.850 1.00 70.06 693 VAL A CA 1
ATOM 5566 C C . VAL A 1 693 ? -104.022 -58.914 189.511 1.00 70.06 693 VAL A C 1
ATOM 5568 O O . VAL A 1 693 ? -104.982 -59.589 189.144 1.00 70.06 693 VAL A O 1
ATOM 5571 N N . GLU A 1 694 ? -103.258 -59.308 190.537 1.00 68.75 694 GLU A N 1
ATOM 5572 C CA . GLU A 1 694 ? -103.463 -60.597 191.231 1.00 68.75 694 GLU A CA 1
ATOM 5573 C C . GLU A 1 694 ? -104.752 -60.649 192.071 1.00 68.75 694 GLU A C 1
ATOM 5575 O O . GLU A 1 694 ? -105.439 -61.670 192.072 1.00 68.75 694 GLU A O 1
ATOM 5580 N N . LEU A 1 695 ? -105.159 -59.536 192.698 1.00 59.34 695 LEU A N 1
ATOM 5581 C CA . LEU A 1 695 ? -106.405 -59.446 193.482 1.00 59.34 695 LEU A CA 1
ATOM 5582 C C . LEU A 1 695 ? -107.691 -59.585 192.642 1.00 59.34 695 LEU A C 1
ATOM 5584 O O . LEU A 1 695 ? -108.768 -59.768 193.206 1.00 59.34 695 LEU A O 1
ATOM 5588 N N . LYS A 1 696 ? -107.606 -59.517 191.306 1.00 61.81 696 LYS A N 1
ATOM 5589 C CA . LYS A 1 696 ? -108.766 -59.671 190.411 1.00 61.81 696 LYS A CA 1
ATOM 5590 C C . LYS A 1 696 ? -109.029 -61.110 189.962 1.00 61.81 696 LYS A C 1
ATOM 5592 O O . LYS A 1 696 ? -110.165 -61.420 189.629 1.00 61.81 696 LYS A O 1
ATOM 5597 N N . LYS A 1 697 ? -108.026 -61.995 189.963 1.00 68.38 697 LYS A N 1
ATOM 5598 C CA . LYS A 1 697 ? -108.139 -63.331 189.344 1.00 68.38 697 LYS A CA 1
ATOM 5599 C C . LYS A 1 697 ? -108.754 -64.396 190.263 1.00 68.38 697 LYS A C 1
ATOM 5601 O O . LYS A 1 697 ? -109.381 -65.331 189.785 1.00 68.38 697 LYS A O 1
ATOM 5606 N N . THR A 1 698 ? -108.635 -64.241 191.580 1.00 65.38 698 THR A N 1
ATOM 5607 C CA . THR A 1 698 ? -109.133 -65.228 192.559 1.00 65.38 698 THR A CA 1
ATOM 5608 C C . THR A 1 698 ? -110.635 -65.109 192.851 1.00 65.38 698 THR A C 1
ATOM 5610 O O . THR A 1 698 ? -111.229 -66.037 193.394 1.00 65.38 698 THR A O 1
ATOM 5613 N N . ILE A 1 699 ? -111.268 -63.996 192.460 1.00 62.59 699 ILE A N 1
ATOM 5614 C CA . ILE A 1 699 ? -112.710 -63.755 192.635 1.00 62.59 699 ILE A CA 1
ATOM 5615 C C . ILE A 1 699 ? -113.534 -64.447 191.529 1.00 62.59 699 ILE A C 1
ATOM 5617 O O . ILE A 1 699 ? -114.607 -64.969 191.818 1.00 62.59 699 ILE A O 1
ATOM 5621 N N . GLU A 1 700 ? -113.016 -64.555 190.298 1.00 63.84 700 GLU A N 1
ATOM 5622 C CA . GLU A 1 700 ? -113.710 -65.236 189.184 1.00 63.84 700 GLU A CA 1
ATOM 5623 C C . GLU A 1 700 ? -113.775 -66.770 189.345 1.00 63.84 700 GLU A C 1
ATOM 5625 O O . GLU A 1 700 ? -114.708 -67.412 188.859 1.00 63.84 700 GLU A O 1
ATOM 5630 N N . GLU A 1 701 ? -112.830 -67.385 190.064 1.00 65.44 701 GLU A N 1
ATOM 5631 C CA . GLU A 1 701 ? -112.791 -68.845 190.247 1.00 65.44 701 GLU A CA 1
ATOM 5632 C C . GLU A 1 701 ? -113.831 -69.359 191.268 1.00 65.44 701 GLU A C 1
ATOM 5634 O O . GLU A 1 701 ? -114.276 -70.506 191.166 1.00 65.44 701 GLU A O 1
ATOM 5639 N N . LEU A 1 702 ? -114.306 -68.510 192.192 1.00 57.72 702 LEU A N 1
ATOM 5640 C CA . LEU A 1 702 ? -115.364 -68.857 193.156 1.00 57.72 702 LEU A CA 1
ATOM 5641 C C . LEU A 1 702 ? -116.777 -68.901 192.541 1.00 57.72 702 LEU A C 1
ATOM 5643 O O . LEU A 1 702 ? -117.646 -69.598 193.067 1.00 57.72 702 LEU A O 1
ATOM 5647 N N . GLU A 1 703 ? -117.032 -68.223 191.420 1.00 56.81 703 GLU A N 1
ATOM 5648 C CA . GLU A 1 703 ? -118.385 -68.125 190.842 1.00 56.81 703 GLU A CA 1
ATOM 5649 C C . GLU A 1 703 ? -118.719 -69.252 189.849 1.00 56.81 703 GLU A C 1
ATOM 5651 O O . GLU A 1 703 ? -119.887 -69.616 189.684 1.00 56.81 703 GLU A O 1
ATOM 5656 N N . LYS A 1 704 ? -117.710 -69.866 189.217 1.00 70.38 704 LYS A N 1
ATOM 5657 C CA . LYS A 1 704 ? -117.916 -70.908 188.195 1.00 70.38 704 LYS A CA 1
ATOM 5658 C C . LYS A 1 704 ? -118.292 -72.273 188.788 1.00 70.38 704 LYS A C 1
ATOM 5660 O O . LYS A 1 704 ? -119.192 -72.935 188.277 1.00 70.38 704 LYS A O 1
ATOM 5665 N N . GLY A 1 705 ? -117.678 -72.671 189.905 1.00 63.47 705 GLY A N 1
ATOM 5666 C CA . GLY A 1 705 ? -117.927 -73.979 190.535 1.00 63.47 705 GLY A CA 1
ATOM 5667 C C . GLY A 1 705 ? -119.296 -74.112 191.216 1.00 63.47 705 GLY A C 1
ATOM 5668 O O . GLY A 1 705 ? -119.770 -75.226 191.442 1.00 63.47 705 GLY A O 1
ATOM 5669 N N . MET A 1 706 ? -119.956 -72.990 191.525 1.00 58.75 706 MET A N 1
ATOM 5670 C CA . MET A 1 706 ? -121.269 -72.989 192.177 1.00 58.75 706 MET A CA 1
ATOM 5671 C C . MET A 1 706 ? -122.427 -73.250 191.191 1.00 58.75 706 MET A C 1
ATOM 5673 O O . MET A 1 706 ? -123.487 -73.706 191.614 1.00 58.75 706 MET A O 1
ATOM 5677 N N . LYS A 1 707 ? -122.235 -73.025 189.880 1.00 62.91 707 LYS A N 1
ATOM 5678 C CA . LYS A 1 707 ? -123.269 -73.258 188.851 1.00 62.91 707 LYS A CA 1
ATOM 5679 C C . LYS A 1 707 ? -123.389 -74.723 188.421 1.00 62.91 707 LYS A C 1
ATOM 5681 O O . LYS A 1 707 ? -124.499 -75.221 188.294 1.00 62.91 707 LYS A O 1
ATOM 5686 N N . GLU A 1 708 ? -122.279 -75.446 188.286 1.00 63.31 708 GLU A N 1
ATOM 5687 C CA . GLU A 1 708 ? -122.278 -76.812 187.726 1.00 63.31 708 GLU A CA 1
ATOM 5688 C C . GLU A 1 708 ? -122.924 -77.872 188.643 1.00 63.31 708 GLU A C 1
ATOM 5690 O O . GLU A 1 708 ? -123.407 -78.895 188.164 1.00 63.31 708 GLU A O 1
ATOM 5695 N N . LYS A 1 709 ? -122.994 -77.641 189.963 1.00 61.28 709 LYS A N 1
ATOM 5696 C CA . LYS A 1 709 ? -123.620 -78.600 190.897 1.00 61.28 709 LYS A CA 1
ATOM 5697 C C . LYS A 1 709 ? -125.145 -78.491 190.990 1.00 61.28 709 LYS A C 1
ATOM 5699 O O . LYS A 1 709 ? -125.779 -79.475 191.363 1.00 61.28 709 LYS A O 1
ATOM 5704 N N . ASN A 1 710 ? -125.736 -77.349 190.634 1.00 57.62 710 ASN A N 1
ATOM 5705 C CA . ASN A 1 710 ? -127.194 -77.182 190.654 1.00 57.62 710 ASN A CA 1
ATOM 5706 C C . ASN A 1 710 ? -127.881 -77.862 189.454 1.00 57.62 710 ASN A C 1
ATOM 5708 O O . ASN A 1 710 ? -128.997 -78.354 189.607 1.00 57.62 710 ASN A O 1
ATOM 5712 N N . ASP A 1 711 ? -127.202 -77.997 188.311 1.00 62.50 711 ASP A N 1
ATOM 5713 C CA . ASP A 1 711 ? -127.766 -78.639 187.111 1.00 62.50 711 ASP A CA 1
ATOM 5714 C C . ASP A 1 711 ? -127.858 -80.177 187.227 1.00 62.50 711 ASP A C 1
ATOM 5716 O O . ASP A 1 711 ? -128.716 -80.807 186.610 1.00 62.50 711 ASP A O 1
ATOM 5720 N N . GLY A 1 712 ? -127.039 -80.807 188.079 1.00 60.38 712 GLY A N 1
ATOM 5721 C CA . GLY A 1 712 ? -127.094 -82.257 188.320 1.00 60.38 712 GLY A CA 1
ATOM 5722 C C . GLY A 1 712 ? -128.303 -82.716 189.148 1.00 60.38 712 GLY A C 1
ATOM 5723 O O . GLY A 1 712 ? -128.731 -83.864 189.030 1.00 60.38 712 GLY A O 1
ATOM 5724 N N . ILE A 1 713 ? -128.880 -81.818 189.955 1.00 59.69 713 ILE A N 1
ATOM 5725 C CA . ILE A 1 713 ? -130.040 -82.104 190.817 1.00 59.69 713 ILE A CA 1
ATOM 5726 C C . ILE A 1 713 ? -131.340 -82.212 189.995 1.00 59.69 713 ILE A C 1
ATOM 5728 O O . ILE A 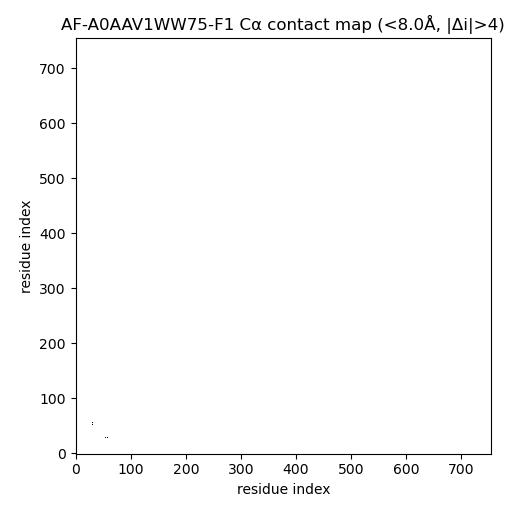1 713 ? -132.254 -82.922 190.407 1.00 59.69 713 ILE A O 1
ATOM 5732 N N . LEU A 1 714 ? -131.411 -81.606 188.803 1.00 58.78 714 LEU A N 1
ATOM 5733 C CA . LEU A 1 714 ? -132.625 -81.594 187.973 1.00 58.78 714 LEU A CA 1
ATOM 5734 C C . LEU A 1 714 ? -132.774 -82.819 187.046 1.00 58.78 714 LEU A C 1
ATOM 5736 O O . LEU A 1 714 ? -133.896 -83.194 186.716 1.00 58.78 714 LEU A O 1
ATOM 5740 N N . ASN A 1 715 ? -131.687 -83.507 186.675 1.00 60.03 715 ASN A N 1
ATOM 5741 C CA . ASN A 1 715 ? -131.758 -84.652 185.748 1.00 60.03 715 ASN A CA 1
ATOM 5742 C C . ASN A 1 715 ? -132.232 -85.964 186.407 1.00 60.03 715 ASN A C 1
ATOM 5744 O O . ASN A 1 715 ? -132.906 -86.769 185.768 1.00 60.03 715 ASN A O 1
ATOM 5748 N N . LEU A 1 716 ? -131.970 -86.161 187.702 1.00 59.34 716 LEU A N 1
ATOM 5749 C CA . LEU A 1 716 ? -132.414 -87.360 188.434 1.00 59.34 716 LEU A CA 1
ATOM 5750 C C . LEU A 1 716 ? -133.923 -87.339 188.768 1.00 59.34 716 LEU A C 1
ATOM 5752 O O . LEU A 1 716 ? -134.517 -88.382 189.051 1.00 59.34 716 LEU A O 1
ATOM 5756 N N . GLU A 1 717 ? -134.572 -86.171 188.697 1.00 57.03 717 GLU A N 1
ATOM 5757 C CA . GLU A 1 717 ? -136.034 -86.044 188.800 1.00 57.03 717 GLU A CA 1
ATOM 5758 C C . GLU A 1 717 ? -136.768 -86.435 187.503 1.00 57.03 717 GLU A C 1
ATOM 5760 O O . GLU A 1 717 ? -137.918 -86.877 187.568 1.00 57.03 717 GLU A O 1
ATOM 5765 N N . GLU A 1 718 ? -136.116 -86.357 186.337 1.00 58.03 718 GLU A N 1
ATOM 5766 C CA . GLU A 1 718 ? -136.689 -86.784 185.049 1.00 58.03 718 GLU A CA 1
ATOM 5767 C C . GLU A 1 718 ? -136.624 -88.316 184.880 1.00 58.03 718 GLU A C 1
ATOM 5769 O O . GLU A 1 718 ? -137.564 -88.938 184.379 1.00 58.03 718 GLU A O 1
ATOM 5774 N N . GLU A 1 719 ? -135.585 -88.959 185.423 1.00 61.59 719 GLU A N 1
ATOM 5775 C CA . GLU A 1 719 ? -135.441 -90.425 185.451 1.00 61.59 719 GLU A CA 1
ATOM 5776 C C . GLU A 1 719 ? -136.483 -91.105 186.359 1.00 61.59 719 GLU A C 1
ATOM 5778 O O . GLU A 1 719 ? -136.972 -92.197 186.051 1.00 61.59 719 GLU A O 1
ATOM 5783 N N . LYS A 1 720 ? -136.937 -90.415 187.420 1.00 55.44 720 LYS A N 1
ATOM 5784 C CA . LYS A 1 720 ? -138.112 -90.827 188.211 1.00 55.44 720 LYS A CA 1
ATOM 5785 C C . LYS A 1 720 ? -139.412 -90.862 187.391 1.00 55.44 720 LYS A C 1
ATOM 5787 O O . LYS A 1 720 ? -140.305 -91.629 187.747 1.00 55.44 720 LYS A O 1
ATOM 5792 N N . ARG A 1 721 ? -139.559 -90.063 186.322 1.00 61.88 721 ARG A N 1
ATOM 5793 C CA . ARG A 1 721 ? -140.800 -89.976 185.519 1.00 61.88 721 ARG A CA 1
ATOM 5794 C C . ARG A 1 721 ? -140.882 -91.009 184.391 1.00 61.88 721 ARG A C 1
ATOM 5796 O O . ARG A 1 721 ? -141.987 -91.446 184.076 1.00 61.88 721 ARG A O 1
ATOM 5803 N N . GLU A 1 722 ? -139.760 -91.440 183.815 1.00 58.72 722 GLU A N 1
ATOM 5804 C CA . GLU A 1 722 ? -139.746 -92.381 182.677 1.00 58.72 722 GLU A CA 1
ATOM 5805 C C . GLU A 1 722 ? -139.827 -93.861 183.108 1.00 58.72 722 GLU A C 1
ATOM 5807 O O . GLU A 1 722 ? -140.476 -94.670 182.443 1.00 58.72 722 GLU A O 1
ATOM 5812 N N . ALA A 1 723 ? -139.309 -94.213 184.293 1.00 63.69 723 ALA A N 1
ATOM 5813 C CA . ALA A 1 723 ? -139.483 -95.556 184.865 1.00 63.69 723 ALA A CA 1
ATOM 5814 C C . ALA A 1 723 ? -140.958 -95.878 185.204 1.00 63.69 723 ALA A C 1
ATOM 5816 O O . ALA A 1 723 ? -141.392 -97.025 185.100 1.00 63.69 723 ALA A O 1
ATOM 5817 N N . ILE A 1 724 ? -141.752 -94.850 185.536 1.00 54.84 724 ILE A N 1
ATOM 5818 C CA . ILE A 1 724 ? -143.205 -94.941 185.767 1.00 54.84 724 ILE A CA 1
ATOM 5819 C C . ILE A 1 724 ? -143.978 -95.194 184.450 1.00 54.84 724 ILE A C 1
ATOM 5821 O O . ILE A 1 724 ? -145.050 -95.801 184.481 1.00 54.84 724 ILE A O 1
ATOM 5825 N N . ARG A 1 725 ? -143.443 -94.798 183.281 1.00 60.88 725 ARG A N 1
ATOM 5826 C CA . ARG A 1 725 ? -144.088 -94.991 181.963 1.00 60.88 725 ARG A CA 1
ATOM 5827 C C . ARG A 1 725 ? -143.797 -96.358 181.326 1.00 60.88 725 ARG A C 1
ATOM 5829 O O . ARG A 1 725 ? -144.658 -96.883 180.627 1.00 60.88 725 ARG A O 1
ATOM 5836 N N . GLN A 1 726 ? -142.640 -96.968 181.603 1.00 55.97 726 GLN A N 1
ATOM 5837 C CA . GLN A 1 726 ? -142.209 -98.228 180.968 1.00 55.97 726 GLN A CA 1
ATOM 5838 C C . GLN A 1 726 ? -142.890 -99.512 181.509 1.00 55.97 726 GLN A C 1
ATOM 5840 O O . GLN A 1 726 ? -143.040 -100.461 180.746 1.00 55.97 726 GLN A O 1
ATOM 5845 N N . LEU A 1 727 ? -143.356 -99.584 182.769 1.00 53.97 727 LEU A N 1
ATOM 5846 C CA . LEU A 1 727 ? -143.942 -100.829 183.335 1.00 53.97 727 LEU A CA 1
ATOM 5847 C C . LEU A 1 727 ? -145.470 -100.834 183.504 1.00 53.97 727 LEU A C 1
ATOM 5849 O O . LEU A 1 727 ? -146.068 -101.910 183.561 1.00 53.97 727 LEU A O 1
ATOM 5853 N N . CYS A 1 728 ? -146.130 -99.676 183.434 1.00 53.81 728 CYS A N 1
ATOM 5854 C CA . CYS A 1 728 ? -147.579 -99.616 183.213 1.00 53.81 728 CYS A CA 1
ATOM 5855 C C . CYS A 1 728 ? -147.997 -100.277 181.874 1.00 53.81 728 CYS A C 1
ATOM 5857 O O . CYS A 1 728 ? -149.110 -100.771 181.775 1.00 53.81 728 CYS A O 1
ATOM 5859 N N . LEU A 1 729 ? -147.093 -100.406 180.888 1.00 59.19 729 LEU A N 1
ATOM 5860 C CA . LEU A 1 729 ? -147.312 -101.141 179.625 1.00 59.19 729 LEU A CA 1
ATOM 5861 C C . LEU A 1 729 ? -147.227 -102.679 179.754 1.00 59.19 729 LEU A C 1
ATOM 5863 O O . LEU A 1 729 ? -147.741 -103.396 178.897 1.00 59.19 729 LEU A O 1
ATOM 5867 N N . TRP A 1 730 ? -146.608 -103.211 180.817 1.00 57.97 730 TRP A N 1
ATOM 5868 C CA . TRP A 1 730 ? -146.469 -104.665 181.023 1.00 57.97 730 TRP A CA 1
ATOM 5869 C C . TRP A 1 730 ? -147.629 -105.265 181.832 1.00 57.97 730 TRP A C 1
ATOM 5871 O O . TRP A 1 730 ? -147.926 -106.456 181.719 1.00 57.97 730 TRP A O 1
ATOM 5881 N N . ILE A 1 731 ? -148.323 -104.416 182.597 1.00 54.03 731 ILE A N 1
ATOM 5882 C CA . ILE A 1 731 ? -149.547 -104.751 183.336 1.00 54.03 731 ILE A CA 1
ATOM 5883 C C . ILE A 1 731 ? -150.726 -105.044 182.382 1.00 54.03 731 ILE A C 1
ATOM 5885 O O . ILE A 1 731 ? -151.550 -105.897 182.711 1.00 54.03 731 ILE A O 1
ATOM 5889 N N . ASP A 1 732 ? -150.770 -104.455 181.180 1.00 58.25 732 ASP A N 1
ATOM 5890 C CA . ASP A 1 732 ? -151.917 -104.599 180.264 1.00 58.25 732 ASP A CA 1
ATOM 5891 C C . ASP A 1 732 ? -151.756 -105.705 179.192 1.00 58.25 732 ASP A C 1
ATOM 5893 O O . ASP A 1 732 ? -152.748 -106.294 178.771 1.00 58.25 732 ASP A O 1
ATOM 5897 N N . TYR A 1 733 ? -150.534 -106.113 178.811 1.00 60.94 733 TYR A N 1
ATOM 5898 C CA . TYR A 1 733 ? -150.324 -107.188 177.813 1.00 60.94 733 TYR A CA 1
ATOM 5899 C C . TYR A 1 733 ? -150.470 -108.621 178.383 1.00 60.94 733 TYR A C 1
ATOM 5901 O O . TYR A 1 733 ? -150.845 -109.544 177.656 1.00 60.94 733 TYR A O 1
ATOM 5909 N N . HIS A 1 734 ? -150.216 -108.839 179.684 1.00 55.88 734 HIS A N 1
ATOM 5910 C CA . HIS A 1 734 ? -150.361 -110.163 180.325 1.00 55.88 734 HIS A CA 1
ATOM 5911 C C . HIS A 1 734 ? -151.748 -110.431 180.921 1.00 55.88 734 HIS A C 1
ATOM 5913 O O . HIS A 1 734 ? -152.086 -111.590 181.172 1.00 55.88 734 HIS A O 1
ATOM 5919 N N . ARG A 1 735 ? -152.568 -109.388 181.084 1.00 56.50 735 ARG A N 1
ATOM 5920 C CA . ARG A 1 735 ? -153.972 -109.508 181.491 1.00 56.50 735 ARG A CA 1
ATOM 5921 C C . ARG A 1 735 ? -154.860 -110.050 180.362 1.00 56.50 735 ARG A C 1
ATOM 5923 O O . ARG A 1 735 ? -155.713 -110.882 180.632 1.00 56.50 735 ARG A O 1
ATOM 5930 N N . ASP A 1 736 ? -154.588 -109.693 179.104 1.00 52.09 736 ASP A N 1
ATOM 5931 C CA . ASP A 1 736 ? -155.469 -110.010 177.963 1.00 52.09 736 ASP A CA 1
ATOM 5932 C C . ASP A 1 736 ? -155.232 -111.383 177.286 1.00 52.09 736 ASP A C 1
ATOM 5934 O O . ASP A 1 736 ? -156.058 -111.818 176.485 1.00 52.09 736 ASP A O 1
ATOM 5938 N N . ARG A 1 737 ? -154.140 -112.119 177.585 1.00 48.75 737 ARG A N 1
ATOM 5939 C CA . ARG A 1 737 ? -153.767 -113.342 176.820 1.00 48.75 737 ARG A CA 1
ATOM 5940 C C . ARG A 1 737 ? -154.026 -114.707 177.489 1.00 48.75 737 ARG A C 1
ATOM 5942 O O . ARG A 1 737 ? -154.058 -115.697 176.763 1.00 48.75 737 ARG A O 1
ATOM 5949 N N . TYR A 1 738 ? -154.235 -114.831 178.808 1.00 47.59 738 TYR A N 1
ATOM 5950 C CA . TYR A 1 738 ? -154.453 -116.159 179.446 1.00 47.59 738 TYR A CA 1
ATOM 5951 C C . TYR A 1 738 ? -155.751 -116.315 180.250 1.00 47.59 738 TYR A C 1
ATOM 5953 O O . TYR A 1 738 ? -156.112 -117.437 180.606 1.00 47.59 738 TYR A O 1
ATOM 5961 N N . ASP A 1 739 ? -156.572 -115.267 180.335 1.00 51.72 739 ASP A N 1
ATOM 5962 C CA . ASP A 1 739 ? -158.025 -115.466 180.408 1.00 51.72 739 ASP A CA 1
ATOM 5963 C C . ASP A 1 739 ? -158.557 -116.273 179.186 1.00 51.72 739 ASP A C 1
ATOM 5965 O O . ASP A 1 739 ? -159.640 -116.843 179.262 1.00 51.72 739 ASP A O 1
ATOM 5969 N N . HIS A 1 740 ? -157.764 -116.472 178.113 1.00 54.06 740 HIS A N 1
ATOM 5970 C CA . HIS A 1 740 ? -158.045 -117.414 177.010 1.00 54.06 740 HIS A CA 1
ATOM 5971 C C . HIS A 1 740 ? -157.686 -118.896 177.305 1.00 54.06 740 HIS A C 1
ATOM 5973 O O . HIS A 1 740 ? -158.038 -119.776 176.524 1.00 54.06 740 HIS A O 1
ATOM 5979 N N . LEU A 1 741 ? -157.030 -119.207 178.439 1.00 50.19 741 LEU A N 1
ATOM 5980 C CA . LEU A 1 741 ? -156.773 -120.588 178.907 1.00 50.19 741 LEU A CA 1
ATOM 5981 C C . LEU A 1 741 ? -157.476 -120.951 180.225 1.00 50.19 741 LEU A C 1
ATOM 5983 O O . LEU A 1 741 ? -157.373 -122.085 180.696 1.00 50.19 741 LEU A O 1
ATOM 5987 N N . LYS A 1 742 ? -158.324 -120.043 180.715 1.00 40.00 742 LYS A N 1
ATOM 5988 C CA . LYS A 1 742 ? -159.468 -120.356 181.575 1.00 40.00 742 LYS A CA 1
ATOM 5989 C C . LYS A 1 742 ? -160.440 -121.376 180.949 1.00 40.00 742 LYS A C 1
ATOM 5991 O O . LYS A 1 742 ? -161.241 -121.924 181.692 1.00 40.00 742 LYS A O 1
ATOM 5996 N N . ASP A 1 743 ? -160.367 -121.692 179.649 1.00 45.22 743 ASP A N 1
ATOM 5997 C CA . ASP A 1 743 ? -161.496 -122.349 178.965 1.00 45.22 743 ASP A CA 1
ATOM 5998 C C . ASP A 1 743 ? -161.247 -123.749 178.351 1.00 45.22 743 ASP A C 1
ATOM 6000 O O . ASP A 1 743 ? -162.189 -124.339 177.832 1.00 45.22 743 ASP A O 1
ATOM 6004 N N . ILE A 1 744 ? -160.038 -124.349 178.426 1.00 43.53 744 ILE A N 1
ATOM 6005 C CA . ILE A 1 744 ? -159.765 -125.642 177.734 1.00 43.53 744 ILE A CA 1
ATOM 6006 C C . ILE A 1 744 ? -159.440 -126.867 178.642 1.00 43.53 744 ILE A C 1
ATOM 6008 O O . ILE A 1 744 ? -159.687 -127.983 178.194 1.00 43.53 744 ILE A O 1
ATOM 6012 N N . LEU A 1 745 ? -158.991 -126.769 179.914 1.00 38.91 745 LEU A N 1
ATOM 6013 C CA . LEU A 1 745 ? -158.648 -127.977 180.734 1.00 38.91 745 LEU A CA 1
ATOM 6014 C C . LEU A 1 745 ? -158.827 -127.839 182.274 1.00 38.91 745 LEU A C 1
ATOM 6016 O O . LEU A 1 745 ? -157.907 -128.045 183.059 1.00 38.91 745 LEU A O 1
ATOM 6020 N N . SER A 1 746 ? -159.997 -127.568 182.834 1.00 42.06 746 SER A N 1
ATOM 6021 C CA . SER A 1 746 ? -161.064 -128.570 182.975 1.00 42.06 746 SER A CA 1
ATOM 6022 C C . SER A 1 746 ? -160.624 -130.037 183.210 1.00 42.06 746 SER A C 1
ATOM 6024 O O . SER A 1 746 ? -161.319 -130.917 182.715 1.00 42.06 746 SER A O 1
ATOM 6026 N N . ASN A 1 747 ? -159.529 -130.336 183.952 1.00 29.56 747 ASN A N 1
ATOM 6027 C CA . ASN A 1 747 ? -159.382 -131.598 184.722 1.00 29.56 747 ASN A CA 1
ATOM 6028 C C . ASN A 1 747 ? -158.118 -131.746 185.627 1.00 29.56 747 ASN A C 1
ATOM 6030 O O . ASN A 1 747 ? -157.003 -131.897 185.141 1.00 29.56 747 ASN A O 1
ATOM 6034 N N . THR A 1 748 ? -158.368 -131.970 186.931 1.00 30.02 748 THR A N 1
ATOM 6035 C CA . THR A 1 748 ? -157.658 -132.931 187.825 1.00 30.02 748 THR A CA 1
ATOM 6036 C C . THR A 1 748 ? -156.614 -132.432 188.853 1.00 30.02 748 THR A C 1
ATOM 6038 O O . THR A 1 748 ? -155.423 -132.364 188.594 1.00 30.02 748 THR A O 1
ATOM 6041 N N . ARG A 1 749 ? -157.125 -132.335 190.097 1.00 33.38 749 ARG A N 1
ATOM 6042 C CA . ARG A 1 749 ? -156.635 -132.890 191.391 1.00 33.38 749 ARG A CA 1
ATOM 6043 C C . ARG A 1 749 ? -155.367 -132.385 192.098 1.00 33.38 749 ARG A C 1
ATOM 6045 O O . ARG A 1 749 ? -154.269 -132.500 191.584 1.00 33.38 749 ARG A O 1
ATOM 6052 N N . ARG A 1 750 ? -155.614 -132.256 193.421 1.00 36.22 750 ARG A N 1
ATOM 6053 C CA . ARG A 1 750 ? -154.832 -132.683 194.614 1.00 36.22 750 ARG A CA 1
ATOM 6054 C C . ARG A 1 750 ? -153.450 -132.040 194.756 1.00 36.22 750 ARG A C 1
ATOM 6056 O O . ARG A 1 750 ? -152.655 -132.059 193.845 1.00 36.22 750 ARG A O 1
ATOM 6063 N N . GLY A 1 751 ? -153.086 -131.485 195.905 1.00 33.91 751 GLY A N 1
ATOM 6064 C CA . GLY A 1 751 ? -153.375 -131.947 197.260 1.00 33.91 751 GLY A CA 1
ATOM 6065 C C . GLY A 1 751 ? -152.124 -132.595 197.859 1.00 33.91 751 GLY A C 1
ATOM 6066 O O . GLY A 1 751 ? -151.319 -133.144 197.121 1.00 33.91 751 GLY A O 1
ATOM 6067 N N . GLN A 1 752 ? -152.075 -132.611 199.197 1.00 35.09 752 GLN A N 1
ATOM 6068 C CA . GLN A 1 752 ? -151.232 -133.472 200.051 1.00 35.09 752 GLN A CA 1
ATOM 6069 C C . GLN A 1 752 ? -149.740 -133.102 200.149 1.00 35.09 752 GLN A C 1
ATOM 6071 O O . GLN A 1 752 ? -149.074 -132.873 199.155 1.00 35.09 752 GLN A O 1
ATOM 6076 N N . ARG A 1 753 ? -149.259 -132.808 201.369 1.00 38.75 753 ARG A N 1
ATOM 6077 C CA . ARG A 1 753 ? -148.806 -133.703 202.472 1.00 38.75 753 ARG A CA 1
ATOM 6078 C C . ARG A 1 753 ? -147.421 -134.301 202.219 1.00 38.75 753 ARG A C 1
ATOM 6080 O O . ARG A 1 753 ? -147.242 -134.996 201.230 1.00 38.75 753 ARG A O 1
ATOM 6087 N N . GLY A 1 754 ? -146.627 -134.278 203.290 1.00 38.84 754 GLY A N 1
ATOM 6088 C CA . GLY A 1 754 ? -145.864 -135.441 203.748 1.00 38.84 754 GLY A CA 1
ATOM 6089 C C . GLY A 1 754 ? -144.347 -135.341 203.598 1.00 38.84 754 GLY A C 1
ATOM 6090 O O . GLY A 1 754 ? -143.879 -134.978 202.525 1.00 38.84 754 GLY A O 1
ATOM 6091 N N . ALA A 1 755 ? -143.676 -135.803 204.666 1.00 42.34 755 ALA A N 1
ATOM 6092 C CA . ALA A 1 755 ? -142.237 -136.001 204.905 1.00 42.34 755 ALA A CA 1
ATOM 6093 C C . ALA A 1 755 ? -141.433 -134.770 205.344 1.00 42.34 755 ALA A C 1
ATOM 6095 O O . ALA A 1 755 ? -141.309 -133.809 204.556 1.00 42.34 755 ALA A O 1
#

Secondary structure (DSSP, 8-state):
-HHHHHHHHHHHHHHHHHHHHHHHHHHHHHHHHHHHT-S-----TT-GGGSHHHHHHHHHHHHHHHHHHHHHHHHHHHHHHHHTTS----------------------------------------SS-TTSTHHHHHHHHHHHHHHHHHHHHHHHHHHHHHHHHHHHHHHHHHHHHHHHHHHHHHHHHHHHHHHHHHHHHHHHHHHHHHHHHHHHHHHHHHHHHHHHHHHHHHHHHHHHHHHHHHHHHHHHHHHHHHHHHHHHHHHHHHHHHHHHHHHHHHHHHHHHHHHHHHHHHHHHHHHHHHHHHHHHHHHHHHHHHHHHHHHHHHHHHHHHHHHHHHHHHHHHHHHHHHTTSSSSS-----------------S--------------S---------TTGGGSGGGTTSSHHHHHHHHHHHHHHHHHHHHHHHHHHHHHHHHHHHHHHHHHHHHHHHHHHHHHHHHHHHHHHHHHHHHHHHHHHHHHHHHHHHHHHHHHHHHHHHHHHHHHHHHHHHHHHHHHHHHHHHHHHHHHHHHHHHHHHHHHHHHHHHHHHHHHHHHHHHHHHHHHHHHHHHHHHHHHHHHHHHHHHHHHHHHHHHHHHHHHHHHHHHHHHHHHHHHHHHHHHHHHHHHHHHHHHHHHHHHHHHHHHHHHHHHHHHHHHHHHHHHHHHHHTT-TTHHHHHHHHHHHHHHHHHHHHHHHHHHHHHHHHHHHHHHHHHHHHHHHTTTTTTTTTTS-----------

InterPro domains:
  IPR011684 Protein Networked (NET), actin-binding (NAB) domain [PF07765] (2-72)
  IPR011684 Protein Networked (NET), actin-binding (NAB) domain [PS51774] (1-79)